Protein AF-0000000085064615 (afdb_homodimer)

Solvent-accessible surface area (backbone atoms only — not comparable to full-atom values): 41734 Å² total; per-residue (Å²): 128,85,76,77,60,61,74,69,57,73,70,45,72,74,48,82,74,53,71,66,50,61,54,47,53,50,54,52,38,50,49,36,49,73,71,43,42,44,77,34,35,56,44,44,49,30,36,36,33,28,20,39,57,90,29,53,45,62,41,48,20,50,44,27,45,77,39,57,36,35,77,70,40,28,28,41,52,93,57,35,42,34,34,35,26,41,66,54,93,59,34,46,29,40,35,43,31,23,37,63,53,87,77,65,81,52,49,68,30,24,59,15,40,63,16,70,55,17,40,78,44,32,50,35,34,60,43,35,40,27,27,29,19,75,48,46,68,60,51,52,53,53,39,43,63,35,65,51,50,39,52,25,72,69,51,36,54,72,67,69,45,46,71,74,45,51,39,36,51,60,35,95,41,39,56,31,29,48,28,37,30,60,52,62,87,88,52,81,91,75,75,64,44,67,49,78,45,77,49,65,66,49,49,52,30,29,51,53,18,46,51,50,23,54,75,69,51,42,68,82,34,41,36,50,48,33,32,39,33,28,34,21,49,33,64,31,43,64,58,38,52,52,50,48,40,69,75,42,29,40,28,71,37,31,27,39,59,28,73,79,40,35,26,31,42,33,37,29,34,45,71,87,46,91,50,32,45,42,28,50,25,45,30,44,33,19,13,72,57,54,67,73,50,33,61,78,68,72,49,56,38,41,55,43,54,47,25,65,29,41,34,39,30,64,47,32,44,25,30,27,28,46,67,56,66,47,98,89,31,48,30,52,58,43,52,50,51,54,41,40,75,71,67,50,56,60,52,94,60,74,30,59,34,72,89,77,18,35,35,35,38,46,37,46,61,36,93,45,45,61,39,20,46,27,43,36,26,48,30,95,79,48,82,73,92,67,47,71,69,34,46,42,50,49,50,52,49,63,42,59,32,62,68,56,41,50,50,49,51,48,47,62,67,56,130,86,76,76,60,60,73,71,57,73,71,46,72,72,48,83,74,53,73,66,51,61,55,46,52,50,55,51,37,51,49,36,50,73,71,42,41,44,76,34,34,56,44,42,48,30,35,36,32,28,21,38,59,90,30,51,44,63,40,49,20,49,45,25,45,78,40,56,36,37,76,70,39,29,28,41,52,94,57,36,40,34,36,36,25,39,66,56,94,58,34,46,30,42,35,43,30,24,37,64,53,86,77,66,82,50,50,68,31,26,58,14,41,62,16,71,55,18,40,76,45,31,51,36,34,61,42,33,40,28,28,29,20,75,48,45,69,60,50,52,52,52,39,43,63,35,65,51,49,40,51,25,71,68,53,36,55,73,68,68,46,47,71,72,47,52,38,36,51,61,35,94,40,39,55,33,28,47,29,37,29,59,53,62,88,88,54,80,91,77,75,63,44,67,49,77,44,78,48,66,66,49,49,53,29,30,51,54,19,44,52,50,23,53,74,70,51,42,67,80,35,43,36,50,48,34,32,39,34,30,34,22,49,32,64,31,43,64,58,39,52,53,51,48,42,70,75,42,29,39,32,72,37,32,28,37,57,29,73,80,39,35,25,32,43,32,38,31,34,46,71,87,46,90,50,30,45,41,28,48,23,45,31,43,32,19,13,71,58,54,68,73,50,34,62,79,68,71,50,56,37,41,53,44,54,48,24,66,30,41,33,38,29,64,49,34,43,26,30,28,28,46,68,56,66,47,95,89,32,50,32,52,59,42,53,52,52,56,41,40,74,73,67,50,57,58,52,93,60,73,29,59,33,72,90,78,17,36,36,34,37,46,36,47,61,37,93,45,44,62,40,21,48,27,43,36,26,50,31,95,80,50,83,74,91,65,48,72,69,32,45,44,49,48,49,52,50,61,44,60,32,61,67,56,41,49,50,48,52,46,47,59,67,57

Sequence (828 aa):
MDMQASVDFQRQGDKQNSAFFEEWLGRLLEDRDRQGLSENIGRIDSLMITVEPGHSAAYVGELCLMTPYDYLVTLETEQHSTHILRIDMNAPDVLVREVKDPNLHGIFRSLNEVYPIGARRPNSRYMGEIFQVKNLHEVVEAQKGREIRFFNQEQVRHLELPGNMAIVKPSPYTHNIVGYWERPDDHIRVYSLGLSFIREDMQVAFERAKELRERLGLDKLLLPIDHLATRVYSQNREAAILEYLTLSSYYYWGSYDIPDQNSSTNVTKSMHFTSELHSPAKVFTAANHPYFCNHLIGRPSPTEAFVRNFGPRLHHLAVAVRDGHTGGQANIDHVVNVLQNCGQKFLLEVAGSEREGLKQIFSSASEHSSLIVEYVQRFGGFQGFFTKDNVADLTAAAGADETLRSLDAAARASMDMQASVDFQRQGDKQNSAFFEEWLGRLLEDRDRQGLSENIGRIDSLMITVEPGHSAAYVGELCLMTPYDYLVTLETEQHSTHILRIDMNAPDVLVREVKDPNLHGIFRSLNEVYPIGARRPNSRYMGEIFQVKNLHEVVEAQKGREIRFFNQEQVRHLELPGNMAIVKPSPYTHNIVGYWERPDDHIRVYSLGLSFIREDMQVAFERAKELRERLGLDKLLLPIDHLATRVYSQNREAAILEYLTLSSYYYWGSYDIPDQNSSTNVTKSMHFTSELHSPAKVFTAANHPYFCNHLIGRPSPTEAFVRNFGPRLHHLAVAVRDGHTGGQANIDHVVNVLQNCGQKFLLEVAGSEREGLKQIFSSASEHSSLIVEYVQRFGGFQGFFTKDNVADLTAAAGADETLRSLDAAARAS

Nearest PDB structures (foldseek):
  2r5v-assembly2_B  TM=7.118E-01  e=3.222E-14  Amycolatopsis orientalis
  1sp8-assembly1_B  TM=6.274E-01  e=1.628E-12  Zea mays
  1sp9-assembly1_A  TM=5.935E-01  e=3.713E-11  Arabidopsis thaliana
  1sp9-assembly2_B  TM=5.729E-01  e=5.528E-11  Arabidopsis thaliana
  8e04-assembly1_A  TM=3.979E-01  e=2.953E-01  Homo sapiens

Organism: Acidithiobacillus ferrooxidans (strain ATCC 23270 / DSM 14882 / CIP 104768 / NCIMB 8455) (NCBI:txid243159)

Foldseek 3Di:
DPQPQQVPADADADDDDDPVLVVVQVVLSNVCVVLVVLVFWAFWAEWEWEWEAPQVLVVLLVCLQLALWFWDWWFDDDFWIWTWIDNDLQFHIYIYIYGHDRPDDDDQLVLFCVFAQSVVTSGFATAATEIEGADQVSLVVVVVVVVFAWDDQVVCVVVQFFNQKTKTQQDPWQRHIYIYHYDDSPDDDDGRGHDIDHDDSNVVSRVVSNVLCVVLVVNVWWAAWAAWEKFGEQVSQSVVVSVVVNNHSKHWHYKYDQLLQQKIKTWIDHSHDLGCRSHHIYMYMYGNDGPVCCVVSVHHHLSNLVCNRGNIHTAATEIETEADDDPPHTRVVSSVVSVVVVPWAWFDDWFDDVVRQKTKTWTQQDPTRRYIYMYMYGHDPDSDDDDSRRVNVRSVRSSPPPVSVVSSVVSVVD/DPQPQLVPADADADDDDDPVLVVVQVVLSNVCVVLVNLVFWAFWAEWEWEWEAPQVLVVLLVCLQLALWFWDWWFDDDFWIWTWIDNDLQFHIYIYIYGNDRPDDDDQLVLFCVFAQSVVTSGFATAATEIEGADQVSLVVVVVVVVFAWDDQVVCVVVQFFNQKTKTQQDPWQRHIYIYHYDDSPDDDDGRGHDIDHDDSNVVSRVVSNVLCVVLVVSVWWAAWAAWEKFGEQVSQSVVVSVVVNNHSKHWHYKYDQLLQQKIKTWIDRSHDLGCRSHHIYMYMYGNDGPVCCVVSVHHHLSNLVCNRGNIHTAATEIETEADDDPPHTRVVSSVVSVVVVPWAWQDDWFDDVVRQKTKTWTQQDPTRRYIYMYMYGHDPDSDDDDSRRVNVRSVSSSPPPVSVVSSVVSVVD

InterPro domains:
  IPR029068 Glyoxalase/Bleomycin resistance protein/Dihydroxybiphenyl dioxygenase [G3DSA:3.10.180.10] (224-378)
  IPR029068 Glyoxalase/Bleomycin resistance protein/Dihydroxybiphenyl dioxygenase [SSF54593] (70-392)

Radius of gyration: 27.74 Å; Cα contacts (8 Å, |Δi|>4): 1832; 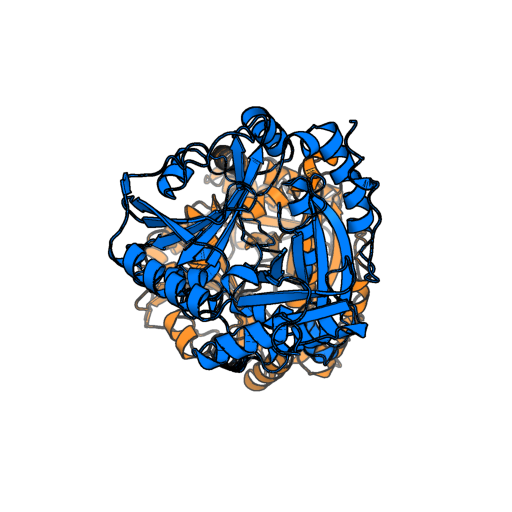chains: 2; bounding box: 51×96×65 Å

Structure (mmCIF, N/CA/C/O backbone):
data_AF-0000000085064615-model_v1
#
loop_
_entity.id
_entity.type
_entity.pdbx_description
1 polymer 'VOC domain-containing protein'
#
loop_
_atom_site.group_PDB
_atom_site.id
_atom_site.type_symbol
_atom_site.label_atom_id
_atom_site.label_alt_id
_atom_site.label_comp_id
_atom_site.label_asym_id
_atom_site.label_entity_id
_atom_site.label_seq_id
_atom_site.pdbx_PDB_ins_code
_atom_site.Cartn_x
_atom_site.Cartn_y
_atom_site.Cartn_z
_atom_site.occupancy
_atom_site.B_iso_or_equiv
_atom_site.auth_seq_id
_atom_site.auth_comp_id
_atom_site.auth_asym_id
_atom_site.auth_atom_id
_atom_site.pdbx_PDB_model_num
ATOM 1 N N . MET A 1 1 ? -12.359 -19.672 -34.531 1 44.44 1 MET A N 1
ATOM 2 C CA . MET A 1 1 ? -13.5 -19.75 -33.656 1 44.44 1 MET A CA 1
ATOM 3 C C . MET A 1 1 ? -13.609 -18.516 -32.781 1 44.44 1 MET A C 1
ATOM 5 O O . MET A 1 1 ? -12.602 -18.031 -32.25 1 44.44 1 MET A O 1
ATOM 9 N N . ASP A 1 2 ? -14.617 -17.719 -32.906 1 61.97 2 ASP A N 1
ATOM 10 C CA . ASP A 1 2 ? -14.82 -16.438 -32.25 1 61.97 2 ASP A CA 1
ATOM 11 C C . ASP A 1 2 ? -14.703 -16.562 -30.75 1 61.97 2 ASP A C 1
ATOM 13 O O . ASP A 1 2 ? -15.336 -17.438 -30.141 1 61.97 2 ASP A O 1
ATOM 17 N N . MET A 1 3 ? -13.656 -16.062 -30.109 1 76 3 MET A N 1
ATOM 18 C CA . MET A 1 3 ? -13.43 -16.125 -28.672 1 76 3 MET A CA 1
ATOM 19 C C . MET A 1 3 ? -14.656 -15.625 -27.906 1 76 3 MET A C 1
ATOM 21 O O . MET A 1 3 ? -15.289 -14.648 -28.312 1 76 3 MET A O 1
ATOM 25 N N . GLN A 1 4 ? -15.164 -16.5 -27.031 1 84.56 4 GLN A N 1
ATOM 26 C CA . GLN A 1 4 ? -16.25 -16.109 -26.125 1 84.56 4 GLN A CA 1
ATOM 27 C C . GLN A 1 4 ? -15.945 -14.766 -25.453 1 84.56 4 GLN A C 1
ATOM 29 O O . GLN A 1 4 ? -14.805 -14.5 -25.078 1 84.56 4 GLN A O 1
ATOM 34 N N . ALA A 1 5 ? -17.031 -14 -25.438 1 91 5 ALA A N 1
ATOM 35 C CA . ALA A 1 5 ? -16.875 -12.727 -24.75 1 91 5 ALA A CA 1
ATOM 36 C C . ALA A 1 5 ? -16.531 -12.945 -23.281 1 91 5 ALA A C 1
ATOM 38 O O . ALA A 1 5 ? -17.078 -13.836 -22.625 1 91 5 ALA A O 1
ATOM 39 N N . SER A 1 6 ? -15.617 -12.18 -22.781 1 92.56 6 SER A N 1
ATOM 40 C CA . SER A 1 6 ? -15.102 -12.32 -21.422 1 92.56 6 SER A CA 1
ATOM 41 C C . SER A 1 6 ? -16.219 -12.188 -20.391 1 92.56 6 SER A C 1
ATOM 43 O O . SER A 1 6 ? -16.172 -12.805 -19.328 1 92.56 6 SER A O 1
ATOM 45 N N . VAL A 1 7 ? -17.281 -11.398 -20.656 1 92.44 7 VAL A N 1
ATOM 46 C CA . VAL A 1 7 ? -18.344 -11.102 -19.703 1 92.44 7 VAL A CA 1
ATOM 47 C C . VAL A 1 7 ? -19.359 -12.25 -19.672 1 92.44 7 VAL A C 1
ATOM 49 O O . VAL A 1 7 ? -20.203 -12.328 -18.781 1 92.44 7 VAL A O 1
ATOM 52 N N . ASP A 1 8 ? -19.25 -13.156 -20.594 1 92.25 8 ASP A N 1
ATOM 53 C CA . ASP A 1 8 ? -20.281 -14.172 -20.781 1 92.25 8 ASP A CA 1
ATOM 54 C C . ASP A 1 8 ? -19.984 -15.422 -19.938 1 92.25 8 ASP A C 1
ATOM 56 O O . ASP A 1 8 ? -20.812 -16.328 -19.859 1 92.25 8 ASP A O 1
ATOM 60 N N . PHE A 1 9 ? -18.844 -15.5 -19.375 1 93.19 9 PHE A N 1
ATOM 61 C CA . PHE A 1 9 ? -18.531 -16.672 -18.578 1 93.19 9 PHE A CA 1
ATOM 62 C C . PHE A 1 9 ? -19.406 -16.719 -17.328 1 93.19 9 PHE A C 1
ATOM 64 O O . PHE A 1 9 ? -19.672 -15.688 -16.703 1 93.19 9 PHE A O 1
ATOM 71 N N . GLN A 1 10 ? -19.828 -17.906 -16.969 1 91.12 10 GLN A N 1
ATOM 72 C CA . GLN A 1 10 ? -20.688 -18.094 -15.805 1 91.12 10 GLN A CA 1
ATOM 73 C C . GLN A 1 10 ? -19.906 -17.875 -14.516 1 91.12 10 GLN A C 1
ATOM 75 O O . GLN A 1 10 ? -18.75 -18.312 -14.391 1 91.12 10 GLN A O 1
ATOM 80 N N . ARG A 1 11 ? -20.641 -17.266 -13.609 1 92.69 11 ARG A N 1
ATOM 81 C CA . ARG A 1 11 ? -20 -16.984 -12.328 1 92.69 11 ARG A CA 1
ATOM 82 C C . ARG A 1 11 ? -20.438 -17.984 -11.258 1 92.69 11 ARG A C 1
ATOM 84 O O . ARG A 1 11 ? -21.594 -18.422 -11.266 1 92.69 11 ARG A O 1
ATOM 91 N N . GLN A 1 12 ? -19.453 -18.25 -10.336 1 90.75 12 GLN A N 1
ATOM 92 C CA . GLN A 1 12 ? -19.703 -19.172 -9.234 1 90.75 12 GLN A CA 1
ATOM 93 C C . GLN A 1 12 ? -19.453 -18.5 -7.887 1 90.75 12 GLN A C 1
ATOM 95 O O . GLN A 1 12 ? -18.797 -17.469 -7.809 1 90.75 12 GLN A O 1
ATOM 100 N N . GLY A 1 13 ? -20.031 -19.156 -6.871 1 90.31 13 GLY A N 1
ATOM 101 C CA . GLY A 1 13 ? -19.75 -18.703 -5.52 1 90.31 13 GLY A CA 1
ATOM 102 C C . GLY A 1 13 ? -20.922 -17.984 -4.883 1 90.31 13 GLY A C 1
ATOM 103 O O . GLY A 1 13 ? -22.016 -17.938 -5.449 1 90.31 13 GLY A O 1
ATOM 104 N N . ASP A 1 14 ? -20.734 -17.516 -3.68 1 91.94 14 ASP A N 1
ATOM 105 C CA . ASP A 1 14 ? -21.828 -16.922 -2.906 1 91.94 14 ASP A CA 1
ATOM 106 C C . ASP A 1 14 ? -21.453 -15.539 -2.385 1 91.94 14 ASP A C 1
ATOM 108 O O . ASP A 1 14 ? -22.219 -14.906 -1.667 1 91.94 14 ASP A O 1
ATOM 112 N N . LYS A 1 15 ? -20.25 -15.117 -2.658 1 93.06 15 LYS A N 1
ATOM 113 C CA . LYS A 1 15 ? -19.844 -13.797 -2.191 1 93.06 15 LYS A CA 1
ATOM 114 C C . LYS A 1 15 ? -20.578 -12.695 -2.961 1 93.06 15 LYS A C 1
ATOM 116 O O . LYS A 1 15 ? -20.609 -12.711 -4.191 1 93.06 15 LYS A O 1
ATOM 121 N N . GLN A 1 16 ? -21.141 -11.773 -2.217 1 93.75 16 GLN A N 1
ATOM 122 C CA . GLN A 1 16 ? -21.719 -10.586 -2.838 1 93.75 16 GLN A CA 1
ATOM 123 C C . GLN A 1 16 ? -20.688 -9.484 -3 1 93.75 16 GLN A C 1
ATOM 125 O O . GLN A 1 16 ? -20.078 -9.039 -2.02 1 93.75 16 GLN A O 1
ATOM 130 N N . ASN A 1 17 ? -20.469 -9.055 -4.23 1 95.69 17 ASN A N 1
ATOM 131 C CA . ASN A 1 17 ? -19.531 -7.98 -4.523 1 95.69 17 ASN A CA 1
ATOM 132 C C . ASN A 1 17 ? -20.203 -6.613 -4.445 1 95.69 17 ASN A C 1
ATOM 134 O O . ASN A 1 17 ? -21.438 -6.523 -4.375 1 95.69 17 ASN A O 1
ATOM 138 N N . SER A 1 18 ? -19.469 -5.586 -4.348 1 95.25 18 SER A N 1
ATOM 139 C CA . SER A 1 18 ? -19.984 -4.227 -4.266 1 95.25 18 SER A CA 1
ATOM 140 C C . SER A 1 18 ? -20.609 -3.789 -5.586 1 95.25 18 SER A C 1
ATOM 142 O O . SER A 1 18 ? -20.391 -4.426 -6.621 1 95.25 18 SER A O 1
ATOM 144 N N . ALA A 1 19 ? -21.406 -2.686 -5.543 1 94.75 19 ALA A N 1
ATOM 145 C CA . ALA A 1 19 ? -21.969 -2.1 -6.758 1 94.75 19 ALA A CA 1
ATOM 146 C C . ALA A 1 19 ? -20.859 -1.632 -7.699 1 94.75 19 ALA A C 1
ATOM 148 O O . ALA A 1 19 ? -20.969 -1.76 -8.922 1 94.75 19 ALA A O 1
ATOM 149 N N . PHE A 1 20 ? -19.844 -1.097 -7.16 1 95 20 PHE A N 1
ATOM 150 C CA . PHE A 1 20 ? -18.672 -0.678 -7.934 1 95 20 PHE A CA 1
ATOM 151 C C . PHE A 1 20 ? -18.109 -1.844 -8.734 1 95 20 PHE A C 1
ATOM 153 O O . PHE A 1 20 ? -17.875 -1.719 -9.938 1 95 20 PHE A O 1
ATOM 160 N N . PHE A 1 21 ? -17.859 -2.984 -8.102 1 97.56 21 PHE A N 1
ATOM 161 C CA . PHE A 1 21 ? -17.266 -4.148 -8.742 1 97.56 21 PHE A CA 1
ATOM 162 C C . PHE A 1 21 ? -18.141 -4.645 -9.891 1 97.56 21 PHE A C 1
ATOM 164 O O . PHE A 1 21 ? -17.641 -4.922 -10.984 1 97.56 21 PHE A O 1
ATOM 171 N N . GLU A 1 22 ? -19.391 -4.727 -9.578 1 96.88 22 GLU A N 1
ATOM 172 C CA . GLU A 1 22 ? -20.328 -5.25 -10.57 1 96.88 22 GLU A CA 1
ATOM 173 C C . GLU A 1 22 ? -20.375 -4.348 -11.797 1 96.88 22 GLU A C 1
ATOM 175 O O . GLU A 1 22 ? -20.438 -4.832 -12.93 1 96.88 22 GLU A O 1
ATOM 180 N N . GLU A 1 23 ? -20.328 -3.104 -11.57 1 96.94 23 GLU A N 1
ATOM 181 C CA . GLU A 1 23 ? -20.359 -2.152 -12.672 1 96.94 23 GLU A CA 1
ATOM 182 C C . GLU A 1 23 ? -19.078 -2.217 -13.5 1 96.94 23 GLU A C 1
ATOM 184 O O . GLU A 1 23 ? -19.141 -2.33 -14.727 1 96.94 23 GLU A O 1
ATOM 189 N N . TRP A 1 24 ? -18.031 -2.217 -12.906 1 97.81 24 TRP A N 1
ATOM 190 C CA . TRP A 1 24 ? -16.766 -2.033 -13.602 1 97.81 24 TRP A CA 1
ATOM 191 C C . TRP A 1 24 ? -16.25 -3.357 -14.156 1 97.81 24 TRP A C 1
ATOM 193 O O . TRP A 1 24 ? -15.469 -3.381 -15.109 1 97.81 24 TRP A O 1
ATOM 203 N N . LEU A 1 25 ? -16.641 -4.492 -13.547 1 98.06 25 LEU A N 1
ATOM 204 C CA . LEU A 1 25 ? -16.297 -5.789 -14.109 1 98.06 25 LEU A CA 1
ATOM 205 C C . LEU A 1 25 ? -16.703 -5.883 -15.57 1 98.06 25 LEU A C 1
ATOM 207 O O . LEU A 1 25 ? -15.883 -6.156 -16.438 1 98.06 25 LEU A O 1
ATOM 211 N N . GLY A 1 26 ? -17.984 -5.582 -15.852 1 97.62 26 GLY A N 1
ATOM 212 C CA . GLY A 1 26 ? -18.484 -5.641 -17.219 1 97.62 26 GLY A CA 1
ATOM 213 C C . GLY A 1 26 ? -17.828 -4.629 -18.141 1 97.62 26 GLY A C 1
ATOM 214 O O . GLY A 1 26 ? -17.391 -4.977 -19.234 1 97.62 26 GLY A O 1
ATOM 215 N N . ARG A 1 27 ? -17.641 -3.385 -17.688 1 98 27 ARG A N 1
ATOM 216 C CA . ARG A 1 27 ? -17.078 -2.307 -18.5 1 98 27 ARG A CA 1
ATOM 217 C C . ARG A 1 27 ? -15.641 -2.609 -18.891 1 98 27 ARG A C 1
ATOM 219 O O . ARG A 1 27 ? -15.258 -2.426 -20.047 1 98 27 ARG A O 1
ATOM 226 N N . LEU A 1 28 ? -14.898 -3.066 -17.969 1 98.19 28 LEU A N 1
ATOM 227 C CA . LEU A 1 28 ? -13.477 -3.305 -18.203 1 98.19 28 LEU A CA 1
ATOM 228 C C . LEU A 1 28 ? -13.273 -4.52 -19.109 1 98.19 28 LEU A C 1
ATOM 230 O O . LEU A 1 28 ? -12.414 -4.504 -19.984 1 98.19 28 LEU A O 1
ATOM 234 N N . LEU A 1 29 ? -14.047 -5.586 -18.875 1 98.12 29 LEU A N 1
ATOM 235 C CA . LEU A 1 29 ? -13.914 -6.785 -19.688 1 98.12 29 LEU A CA 1
ATOM 236 C C . LEU A 1 29 ? -14.352 -6.52 -21.125 1 98.12 29 LEU A C 1
ATOM 238 O O . LEU A 1 29 ? -13.711 -6.984 -22.062 1 98.12 29 LEU A O 1
ATOM 242 N N . GLU A 1 30 ? -15.438 -5.777 -21.312 1 97.88 30 GLU A N 1
ATOM 243 C CA . GLU A 1 30 ? -15.898 -5.426 -22.656 1 97.88 30 GLU A CA 1
ATOM 244 C C . GLU A 1 30 ? -14.859 -4.586 -23.391 1 97.88 30 GLU A C 1
ATOM 246 O O . GLU A 1 30 ? -14.586 -4.812 -24.562 1 97.88 30 GLU A O 1
ATOM 251 N N . ASP A 1 31 ? -14.391 -3.631 -22.688 1 98.19 31 ASP A N 1
ATOM 252 C CA . ASP A 1 31 ? -13.359 -2.785 -23.266 1 98.19 31 ASP A CA 1
ATOM 253 C C . ASP A 1 31 ? -12.117 -3.604 -23.641 1 98.19 31 ASP A C 1
ATOM 255 O O . ASP A 1 31 ? -11.523 -3.387 -24.703 1 98.19 31 ASP A O 1
ATOM 259 N N . ARG A 1 32 ? -11.68 -4.48 -22.781 1 98.31 32 ARG A N 1
ATOM 260 C CA . ARG A 1 32 ? -10.531 -5.352 -23.031 1 98.31 32 ARG A CA 1
ATOM 261 C C . ARG A 1 32 ? -10.734 -6.176 -24.297 1 98.31 32 ARG A C 1
ATOM 263 O O . ARG A 1 32 ? -9.828 -6.285 -25.125 1 98.31 32 ARG A O 1
ATOM 270 N N . ASP A 1 33 ? -11.891 -6.75 -24.422 1 98 33 ASP A N 1
ATOM 271 C CA . ASP A 1 33 ? -12.219 -7.52 -25.625 1 98 33 ASP A CA 1
ATOM 272 C C . ASP A 1 33 ? -12.18 -6.641 -26.875 1 98 33 ASP A C 1
ATOM 274 O O . ASP A 1 33 ? -11.609 -7.023 -27.891 1 98 33 ASP A O 1
ATOM 278 N N . ARG A 1 34 ? -12.789 -5.496 -26.75 1 97.38 34 ARG A N 1
ATOM 279 C CA . ARG A 1 34 ? -12.867 -4.574 -27.875 1 97.38 34 ARG A CA 1
ATOM 280 C C . ARG A 1 34 ? -11.477 -4.141 -28.328 1 97.38 34 ARG A C 1
ATOM 282 O O . ARG A 1 34 ? -11.242 -3.979 -29.531 1 97.38 34 ARG A O 1
ATOM 289 N N . GLN A 1 35 ? -10.586 -3.99 -27.453 1 97.38 35 GLN A N 1
ATOM 290 C CA . GLN A 1 35 ? -9.234 -3.539 -27.75 1 97.38 35 GLN A CA 1
ATOM 291 C C . GLN A 1 35 ? -8.367 -4.691 -28.25 1 97.38 35 GLN A C 1
ATOM 293 O O . GLN A 1 35 ? -7.188 -4.504 -28.562 1 97.38 35 GLN A O 1
ATOM 298 N N . GLY A 1 36 ? -8.883 -5.871 -28.25 1 97.62 36 GLY A N 1
ATOM 299 C CA . GLY A 1 36 ? -8.172 -7.027 -28.766 1 97.62 36 GLY A CA 1
ATOM 300 C C . GLY A 1 36 ? -7.203 -7.629 -27.766 1 97.62 36 GLY A C 1
ATOM 301 O O . GLY A 1 36 ? -6.418 -8.516 -28.109 1 97.62 36 GLY A O 1
ATOM 302 N N . LEU A 1 37 ? -7.227 -7.16 -26.578 1 98.38 37 LEU A N 1
ATOM 303 C CA . LEU A 1 37 ? -6.281 -7.609 -25.562 1 98.38 37 LEU A CA 1
ATOM 304 C C . LEU A 1 37 ? -6.578 -9.047 -25.141 1 98.38 37 LEU A C 1
ATOM 306 O O . LEU A 1 37 ? -5.66 -9.844 -24.938 1 98.38 37 LEU A O 1
ATOM 310 N N . SER A 1 38 ? -7.848 -9.422 -25.031 1 98.19 38 SER A N 1
ATOM 311 C CA . SER A 1 38 ? -8.219 -10.781 -24.641 1 98.19 38 SER A CA 1
ATOM 312 C C . SER A 1 38 ? -7.668 -11.812 -25.609 1 98.19 38 SER A C 1
ATOM 314 O O . SER A 1 38 ? -7.242 -12.898 -25.203 1 98.19 38 SER A O 1
ATOM 316 N N . GLU A 1 39 ? -7.625 -11.484 -26.828 1 97.25 39 GLU A N 1
ATOM 317 C CA . GLU A 1 39 ? -7.125 -12.398 -27.844 1 97.25 39 GLU A CA 1
ATOM 318 C C . GLU A 1 39 ? -5.602 -12.367 -27.906 1 97.25 39 GLU A C 1
ATOM 320 O O . GLU A 1 39 ? -4.969 -13.391 -28.188 1 97.25 39 GLU A O 1
ATOM 325 N N . ASN A 1 40 ? -5.07 -11.242 -27.703 1 98.12 40 ASN A N 1
ATOM 326 C CA . ASN A 1 40 ? -3.633 -11.047 -27.875 1 98.12 40 ASN A CA 1
ATOM 327 C C . ASN A 1 40 ? -2.844 -11.641 -26.719 1 98.12 40 ASN A C 1
ATOM 329 O O . ASN A 1 40 ? -1.745 -12.164 -26.906 1 98.12 40 ASN A O 1
ATOM 333 N N . ILE A 1 41 ? -3.367 -11.539 -25.516 1 98.38 41 ILE A N 1
ATOM 334 C CA . ILE A 1 41 ? -2.68 -12.031 -24.328 1 98.38 41 ILE A CA 1
ATOM 335 C C . ILE A 1 41 ? -3.029 -13.5 -24.094 1 98.38 41 ILE A C 1
ATOM 337 O O . ILE A 1 41 ? -4.203 -13.859 -23.984 1 98.38 41 ILE A O 1
ATOM 341 N N . GLY A 1 42 ? -2.051 -14.297 -24.031 1 97.19 42 GLY A N 1
ATOM 342 C CA . GLY A 1 42 ? -2.26 -15.734 -23.938 1 97.19 42 GLY A CA 1
ATOM 343 C C . GLY A 1 42 ? -1.991 -16.266 -22.531 1 97.19 42 GLY A C 1
ATOM 344 O O . GLY A 1 42 ? -2.518 -15.75 -21.547 1 97.19 42 GLY A O 1
ATOM 345 N N . ARG A 1 43 ? -1.249 -17.297 -22.469 1 97.31 43 ARG A N 1
ATOM 346 C CA . ARG A 1 43 ? -1.003 -18.016 -21.219 1 97.31 43 ARG A CA 1
ATOM 347 C C . ARG A 1 43 ? 0.128 -17.375 -20.422 1 97.31 43 ARG A C 1
ATOM 349 O O . ARG A 1 43 ? 0.876 -16.547 -20.969 1 97.31 43 ARG A O 1
ATOM 356 N N . ILE A 1 44 ? 0.22 -17.766 -19.156 1 98.56 44 ILE A N 1
ATOM 357 C CA . ILE A 1 44 ? 1.41 -17.484 -18.359 1 98.56 44 ILE A CA 1
ATOM 358 C C . ILE A 1 44 ? 2.564 -18.359 -18.828 1 98.56 44 ILE A C 1
ATOM 360 O O . ILE A 1 44 ? 2.465 -19.594 -18.797 1 98.56 44 ILE A O 1
ATOM 364 N N . ASP A 1 45 ? 3.635 -17.734 -19.172 1 98.12 45 ASP A N 1
ATOM 365 C CA . ASP A 1 45 ? 4.793 -18.5 -19.641 1 98.12 45 ASP A CA 1
ATOM 366 C C . ASP A 1 45 ? 5.809 -18.688 -18.516 1 98.12 45 ASP A C 1
ATOM 368 O O . ASP A 1 45 ? 6.594 -19.625 -18.531 1 98.12 45 ASP A O 1
ATOM 372 N N . SER A 1 46 ? 5.805 -17.781 -17.594 1 98.06 46 SER A N 1
ATOM 373 C CA . SER A 1 46 ? 6.805 -17.922 -16.547 1 98.06 46 SER A CA 1
ATOM 374 C C . SER A 1 46 ? 6.371 -17.219 -15.266 1 98.06 46 SER A C 1
ATOM 376 O O . SER A 1 46 ? 5.598 -16.266 -15.312 1 98.06 46 SER A O 1
ATOM 378 N N . LEU A 1 47 ? 6.785 -17.75 -14.188 1 98.69 47 LEU A N 1
ATOM 379 C CA . LEU A 1 47 ? 6.68 -17.203 -12.844 1 98.69 47 LEU A CA 1
ATOM 380 C C . LEU A 1 47 ? 8.055 -16.812 -12.305 1 98.69 47 LEU A C 1
ATOM 382 O O . LEU A 1 47 ? 9.039 -17.516 -12.539 1 98.69 47 LEU A O 1
ATOM 386 N N . MET A 1 48 ? 8.109 -15.711 -11.594 1 98.5 48 MET A N 1
ATOM 387 C CA . MET A 1 48 ? 9.398 -15.242 -11.102 1 98.5 48 MET A CA 1
ATOM 388 C C . MET A 1 48 ? 9.391 -15.141 -9.578 1 98.5 48 MET A C 1
ATOM 390 O O . MET A 1 48 ? 8.477 -14.562 -8.992 1 98.5 48 MET A O 1
ATOM 394 N N . ILE A 1 49 ? 10.422 -15.711 -8.984 1 98.44 49 ILE A N 1
ATOM 395 C CA . ILE A 1 49 ? 10.617 -15.695 -7.543 1 98.44 49 ILE A CA 1
ATOM 396 C C . ILE A 1 49 ? 12.031 -15.219 -7.219 1 98.44 49 ILE A C 1
ATOM 398 O O . ILE A 1 49 ? 13 -15.672 -7.84 1 98.44 49 ILE A O 1
ATOM 402 N N . THR A 1 50 ? 12.156 -14.352 -6.289 1 97.88 50 THR A N 1
ATOM 403 C CA . THR A 1 50 ? 13.484 -13.938 -5.828 1 97.88 50 THR A CA 1
ATOM 404 C C . THR A 1 50 ? 13.773 -14.508 -4.445 1 97.88 50 THR A C 1
ATOM 406 O O . THR A 1 50 ? 12.867 -14.688 -3.633 1 97.88 50 THR A O 1
ATOM 409 N N . VAL A 1 51 ? 15.039 -14.789 -4.172 1 97.94 51 VAL A N 1
ATOM 410 C CA . VAL A 1 51 ? 15.453 -15.328 -2.881 1 97.94 51 VAL A CA 1
ATOM 411 C C . VAL A 1 51 ? 16.719 -14.609 -2.404 1 97.94 51 VAL A C 1
ATOM 413 O O . VAL A 1 51 ? 17.375 -13.914 -3.182 1 97.94 51 VAL A O 1
ATOM 416 N N . GLU A 1 52 ? 17.031 -14.789 -1.112 1 97.19 52 GLU A N 1
ATOM 417 C CA . GLU A 1 52 ? 18.203 -14.211 -0.469 1 97.19 52 GLU A CA 1
ATOM 418 C C . GLU A 1 52 ? 19.484 -14.852 -0.981 1 97.19 52 GLU A C 1
ATOM 420 O O . GLU A 1 52 ? 19.469 -15.969 -1.491 1 97.19 52 GLU A O 1
ATOM 425 N N . PRO A 1 53 ? 20.609 -14.125 -0.812 1 97.31 53 PRO A N 1
ATOM 426 C CA . PRO A 1 53 ? 21.906 -14.734 -1.159 1 97.31 53 PRO A CA 1
ATOM 427 C C . PRO A 1 53 ? 22.125 -16.078 -0.468 1 97.31 53 PRO A C 1
ATOM 429 O O . PRO A 1 53 ? 21.859 -16.203 0.73 1 97.31 53 PRO A O 1
ATOM 432 N N . GLY A 1 54 ? 22.516 -17.047 -1.296 1 97 54 GLY A N 1
ATOM 433 C CA . GLY A 1 54 ? 22.906 -18.328 -0.738 1 97 54 GLY A CA 1
ATOM 434 C C . GLY A 1 54 ? 21.734 -19.281 -0.561 1 97 54 GLY A C 1
ATOM 435 O O . GLY A 1 54 ? 21.891 -20.391 -0.051 1 97 54 GLY A O 1
ATOM 436 N N . HIS A 1 55 ? 20.578 -18.953 -1.045 1 97.31 55 HIS A N 1
ATOM 437 C CA . HIS A 1 55 ? 19.391 -19.75 -0.759 1 97.31 55 HIS A CA 1
ATOM 438 C C . HIS A 1 55 ? 18.906 -20.484 -2.008 1 97.31 55 HIS A C 1
ATOM 440 O O . HIS A 1 55 ? 18.016 -21.328 -1.929 1 97.31 55 HIS A O 1
ATOM 446 N N . SER A 1 56 ? 19.469 -20.281 -3.127 1 97.5 56 SER A N 1
ATOM 447 C CA . SER A 1 56 ? 18.906 -20.766 -4.383 1 97.5 56 SER A CA 1
ATOM 448 C C . SER A 1 56 ? 19.078 -22.281 -4.516 1 97.5 56 SER A C 1
ATOM 450 O O . SER A 1 56 ? 18.141 -22.969 -4.922 1 97.5 56 SER A O 1
ATOM 452 N N . ALA A 1 57 ? 20.25 -22.781 -4.199 1 97.88 57 ALA A N 1
ATOM 453 C CA . ALA A 1 57 ? 20.469 -24.219 -4.383 1 97.88 57 ALA A CA 1
ATOM 454 C C . ALA A 1 57 ? 19.5 -25.047 -3.551 1 97.88 57 ALA A C 1
ATOM 456 O O . ALA A 1 57 ? 18.891 -26 -4.051 1 97.88 57 ALA A O 1
ATOM 457 N N . ALA A 1 58 ? 19.391 -24.656 -2.314 1 97.31 58 ALA A N 1
ATOM 458 C CA . ALA A 1 58 ? 18.469 -25.359 -1.428 1 97.31 58 ALA A CA 1
ATOM 459 C C . ALA A 1 58 ? 17.031 -25.203 -1.921 1 97.31 58 ALA A C 1
ATOM 461 O O . ALA A 1 58 ? 16.25 -26.172 -1.886 1 97.31 58 ALA A O 1
ATOM 462 N N . TYR A 1 59 ? 16.672 -24.078 -2.34 1 98 59 TYR A N 1
ATOM 463 C CA . TYR A 1 59 ? 15.297 -23.828 -2.779 1 98 59 TYR A CA 1
ATOM 464 C C . TYR A 1 59 ? 15 -24.562 -4.078 1 98 59 TYR A C 1
ATOM 466 O O . TYR A 1 59 ? 13.914 -25.125 -4.25 1 98 59 TYR A O 1
ATOM 474 N N . VAL A 1 60 ? 15.922 -24.531 -5 1 98.31 60 VAL A N 1
ATOM 475 C CA . VAL A 1 60 ? 15.766 -25.281 -6.238 1 98.31 60 VAL A CA 1
ATOM 476 C C . VAL A 1 60 ? 15.57 -26.766 -5.922 1 98.31 60 VAL A C 1
ATOM 478 O O . VAL A 1 60 ? 14.688 -27.422 -6.484 1 98.31 60 VAL A O 1
ATOM 481 N N . GLY A 1 61 ? 16.422 -27.281 -5.047 1 97.69 61 GLY A N 1
ATOM 482 C CA . GLY A 1 61 ? 16.234 -28.656 -4.613 1 97.69 61 GLY A CA 1
ATOM 483 C C . GLY A 1 61 ? 14.852 -28.922 -4.047 1 97.69 61 GLY A C 1
ATOM 484 O O . GLY A 1 61 ? 14.227 -29.938 -4.367 1 97.69 61 GLY A O 1
ATOM 485 N N . GLU A 1 62 ? 14.422 -28 -3.199 1 96.75 62 GLU A N 1
ATOM 486 C CA . GLU A 1 62 ? 13.094 -28.094 -2.596 1 96.75 62 GLU A CA 1
ATOM 487 C C . GLU A 1 62 ? 12 -28.125 -3.66 1 96.75 62 GLU A C 1
ATOM 489 O O . GLU A 1 62 ? 11.109 -28.969 -3.627 1 96.75 62 GLU A O 1
ATOM 494 N N . LEU A 1 63 ? 12.062 -27.203 -4.621 1 97.88 63 LEU A N 1
ATOM 495 C CA . LEU A 1 63 ? 11.062 -27.125 -5.68 1 97.88 63 LEU A CA 1
ATOM 496 C C . LEU A 1 63 ? 11.094 -28.375 -6.551 1 97.88 63 LEU A C 1
ATOM 498 O O . LEU A 1 63 ? 10.047 -28.922 -6.91 1 97.88 63 LEU A O 1
ATOM 502 N N . CYS A 1 64 ? 12.258 -28.844 -6.859 1 98 64 CYS A N 1
ATOM 503 C CA . CYS A 1 64 ? 12.391 -30 -7.73 1 98 64 CYS A CA 1
ATOM 504 C C . CYS A 1 64 ? 11.859 -31.266 -7.051 1 98 64 CYS A C 1
ATOM 506 O O . CYS A 1 64 ? 11.422 -32.188 -7.719 1 98 64 CYS A O 1
ATOM 508 N N . LEU A 1 65 ? 11.93 -31.297 -5.762 1 97 65 LEU A N 1
ATOM 509 C CA . LEU A 1 65 ? 11.383 -32.438 -5.023 1 97 65 LEU A CA 1
ATOM 510 C C . LEU A 1 65 ? 9.875 -32.312 -4.867 1 97 65 LEU A C 1
ATOM 512 O O . LEU A 1 65 ? 9.148 -33.281 -5.066 1 97 65 LEU A O 1
ATOM 516 N N . MET A 1 66 ? 9.43 -31.109 -4.535 1 97.06 66 MET A N 1
ATOM 517 C CA . MET A 1 66 ? 8.062 -30.906 -4.078 1 97.06 66 MET A CA 1
ATOM 518 C C . MET A 1 66 ? 7.137 -30.609 -5.254 1 97.06 66 MET A C 1
ATOM 520 O O . MET A 1 66 ? 5.918 -30.531 -5.086 1 97.06 66 MET A O 1
ATOM 524 N N . THR A 1 67 ? 7.625 -30.297 -6.402 1 98 67 THR A N 1
ATOM 525 C CA . THR A 1 67 ? 6.879 -29.984 -7.617 1 98 67 THR A CA 1
ATOM 526 C C . THR A 1 67 ? 7.414 -30.781 -8.805 1 98 67 THR A C 1
ATOM 528 O O . THR A 1 67 ? 8.445 -31.453 -8.688 1 98 67 THR A O 1
ATOM 531 N N . PRO A 1 68 ? 6.738 -30.719 -9.977 1 98.25 68 PRO A N 1
ATOM 532 C CA . PRO A 1 68 ? 7.227 -31.484 -11.125 1 98.25 68 PRO A CA 1
ATOM 533 C C . PRO A 1 68 ? 8.312 -30.75 -11.906 1 98.25 68 PRO A C 1
ATOM 535 O O . PRO A 1 68 ? 8.664 -31.156 -13.016 1 98.25 68 PRO A O 1
ATOM 538 N N . TYR A 1 69 ? 8.836 -29.719 -11.398 1 98.56 69 TYR A N 1
ATOM 539 C CA . TYR A 1 69 ? 9.781 -28.875 -12.133 1 98.56 69 TYR A CA 1
ATOM 540 C C . TYR A 1 69 ? 11.18 -29.484 -12.102 1 98.56 69 TYR A C 1
ATOM 542 O O . TYR A 1 69 ? 11.602 -30.047 -11.086 1 98.56 69 TYR A O 1
ATOM 550 N N . ASP A 1 70 ? 11.906 -29.297 -13.188 1 98.62 70 ASP A N 1
ATOM 551 C CA . ASP A 1 70 ? 13.305 -29.672 -13.328 1 98.62 70 ASP A CA 1
ATOM 552 C C . ASP A 1 70 ? 14.188 -28.453 -13.602 1 98.62 70 ASP A C 1
ATOM 554 O O . ASP A 1 70 ? 13.773 -27.531 -14.312 1 98.62 70 ASP A O 1
ATOM 558 N N . TYR A 1 71 ? 15.359 -28.531 -13 1 98.75 71 TYR A N 1
ATOM 559 C CA . TYR A 1 71 ? 16.344 -27.484 -13.297 1 98.75 71 TYR A CA 1
ATOM 560 C C . TYR A 1 71 ? 16.828 -27.594 -14.742 1 98.75 71 TYR A C 1
ATOM 562 O O . TYR A 1 71 ? 17.141 -28.688 -15.219 1 98.75 71 TYR A O 1
ATOM 570 N N . LEU A 1 72 ? 16.844 -26.469 -15.414 1 98.44 72 LEU A N 1
ATOM 571 C CA . LEU A 1 72 ? 17.25 -26.438 -16.812 1 98.44 72 LEU A CA 1
ATOM 572 C C . LEU A 1 72 ? 18.625 -25.781 -16.984 1 98.44 72 LEU A C 1
ATOM 574 O O . LEU A 1 72 ? 19.562 -26.422 -17.469 1 98.44 72 LEU A O 1
ATOM 578 N N . VAL A 1 73 ? 18.703 -24.531 -16.594 1 98.38 73 VAL A N 1
ATOM 579 C CA . VAL A 1 73 ? 19.922 -23.75 -16.781 1 98.38 73 VAL A CA 1
ATOM 580 C C . VAL A 1 73 ? 19.922 -22.547 -15.836 1 98.38 73 VAL A C 1
ATOM 582 O O . VAL A 1 73 ? 18.891 -22.219 -15.234 1 98.38 73 VAL A O 1
ATOM 585 N N . THR A 1 74 ? 21.078 -21.953 -15.68 1 98.75 74 THR A N 1
ATOM 586 C CA . THR A 1 74 ? 21.234 -20.703 -14.945 1 98.75 74 THR A CA 1
ATOM 587 C C . THR A 1 74 ? 21.656 -19.578 -15.891 1 98.75 74 THR A C 1
ATOM 589 O O . THR A 1 74 ? 22.5 -19.766 -16.766 1 98.75 74 THR A O 1
ATOM 592 N N . LEU A 1 75 ? 21 -18.484 -15.766 1 98.69 75 LEU A N 1
ATOM 593 C CA . LEU A 1 75 ? 21.391 -17.25 -16.438 1 98.69 75 LEU A CA 1
ATOM 594 C C . LEU A 1 75 ? 22.109 -16.312 -15.469 1 98.69 75 LEU A C 1
ATOM 596 O O . LEU A 1 75 ? 21.484 -15.766 -14.555 1 98.69 75 LEU A O 1
ATOM 600 N N . GLU A 1 76 ? 23.359 -16.062 -15.742 1 98.38 76 GLU A N 1
ATOM 601 C CA . GLU A 1 76 ? 24.219 -15.32 -14.82 1 98.38 76 GLU A CA 1
ATOM 602 C C . GLU A 1 76 ? 24.375 -13.867 -15.273 1 98.38 76 GLU A C 1
ATOM 604 O O . GLU A 1 76 ? 24.734 -13.602 -16.422 1 98.38 76 GLU A O 1
ATOM 609 N N . THR A 1 77 ? 24.062 -12.969 -14.383 1 98 77 THR A N 1
ATOM 610 C CA . THR A 1 77 ? 24.297 -11.547 -14.594 1 98 77 THR A CA 1
ATOM 611 C C . THR A 1 77 ? 25.109 -10.961 -13.445 1 98 77 THR A C 1
ATOM 613 O O . THR A 1 77 ? 25.672 -11.703 -12.633 1 98 77 THR A O 1
ATOM 616 N N . GLU A 1 78 ? 25.25 -9.656 -13.406 1 97.44 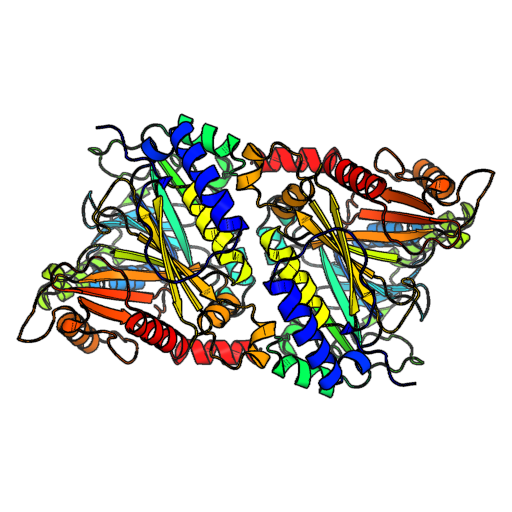78 GLU A N 1
ATOM 617 C CA . GLU A 1 78 ? 26.125 -9.008 -12.438 1 97.44 78 GLU A CA 1
ATOM 618 C C . GLU A 1 78 ? 25.562 -9.094 -11.031 1 97.44 78 GLU A C 1
ATOM 620 O O . GLU A 1 78 ? 26.281 -9.422 -10.078 1 97.44 78 GLU A O 1
ATOM 625 N N . GLN A 1 79 ? 24.281 -8.93 -10.945 1 97.69 79 GLN A N 1
ATOM 626 C CA . GLN A 1 79 ? 23.703 -8.766 -9.617 1 97.69 79 GLN A CA 1
ATOM 627 C C . GLN A 1 79 ? 22.828 -9.961 -9.25 1 97.69 79 GLN A C 1
ATOM 629 O O . GLN A 1 79 ? 22.438 -10.117 -8.086 1 97.69 79 GLN A O 1
ATOM 634 N N . HIS A 1 80 ? 22.562 -10.844 -10.242 1 98.19 80 HIS A N 1
ATOM 635 C CA . HIS A 1 80 ? 21.641 -11.938 -9.977 1 98.19 80 HIS A CA 1
ATOM 636 C C . HIS A 1 80 ? 22.109 -13.234 -10.641 1 98.19 80 HIS A C 1
ATOM 638 O O . HIS A 1 80 ? 22.859 -13.195 -11.617 1 98.19 80 HIS A O 1
ATOM 644 N N . SER A 1 81 ? 21.734 -14.32 -10.047 1 98.69 81 SER A N 1
ATOM 645 C CA . SER A 1 81 ? 21.672 -15.625 -10.695 1 98.69 81 SER A CA 1
ATOM 646 C C . SER A 1 81 ? 20.234 -16.078 -10.875 1 98.69 81 SER A C 1
ATOM 648 O O . SER A 1 81 ? 19.5 -16.25 -9.898 1 98.69 81 SER A O 1
ATOM 650 N N . THR A 1 82 ? 19.859 -16.281 -12.109 1 98.81 82 THR A N 1
ATOM 651 C CA . THR A 1 82 ? 18.484 -16.688 -12.398 1 98.81 82 THR A CA 1
ATOM 652 C C . THR A 1 82 ? 18.453 -18.156 -12.844 1 98.81 82 THR A C 1
ATOM 654 O O . THR A 1 82 ? 18.969 -18.5 -13.914 1 98.81 82 THR A O 1
ATOM 657 N N . HIS A 1 83 ? 17.812 -18.984 -12.07 1 98.88 83 HIS A N 1
ATOM 658 C CA . HIS A 1 83 ? 17.719 -20.422 -12.344 1 98.88 83 HIS A CA 1
ATOM 659 C C . HIS A 1 83 ? 16.375 -20.781 -12.969 1 98.88 83 HIS A C 1
ATOM 661 O O . HIS A 1 83 ? 15.32 -20.531 -12.375 1 98.88 83 HIS A O 1
ATOM 667 N N . ILE A 1 84 ? 16.453 -21.375 -14.125 1 98.81 84 ILE A N 1
ATOM 668 C CA . ILE A 1 84 ? 15.25 -21.703 -14.875 1 98.81 84 ILE A CA 1
ATOM 669 C C . ILE A 1 84 ? 14.82 -23.141 -14.562 1 98.81 84 ILE A C 1
ATOM 671 O O . ILE A 1 84 ? 15.602 -24.078 -14.719 1 98.81 84 ILE A O 1
ATOM 675 N N . LEU A 1 85 ? 13.641 -23.266 -14.094 1 98.88 85 LEU A N 1
ATOM 676 C CA . LEU A 1 85 ? 13.016 -24.578 -13.891 1 98.88 85 LEU A CA 1
ATOM 677 C C . LEU A 1 85 ? 11.875 -24.781 -14.875 1 98.88 85 LEU A C 1
ATOM 679 O O . LEU A 1 85 ? 11.07 -23.875 -15.109 1 98.88 85 LEU A O 1
ATOM 683 N N . ARG A 1 86 ? 11.82 -26.031 -15.422 1 98.69 86 ARG A N 1
ATOM 684 C CA . ARG A 1 86 ? 10.844 -26.297 -16.484 1 98.69 86 ARG A CA 1
ATOM 685 C C . ARG A 1 86 ? 10.297 -27.719 -16.375 1 98.69 86 ARG A C 1
ATOM 687 O O . ARG A 1 86 ? 11.031 -28.656 -16.078 1 98.69 86 ARG A O 1
ATOM 694 N N . ILE A 1 87 ? 8.992 -27.797 -16.562 1 98.06 87 ILE A N 1
ATOM 695 C CA . ILE A 1 87 ? 8.352 -29.094 -16.75 1 98.06 87 ILE A CA 1
ATOM 696 C C . ILE A 1 87 ? 8.359 -29.484 -18.219 1 98.06 87 ILE A C 1
ATOM 698 O O . ILE A 1 87 ? 8.953 -30.484 -18.609 1 98.06 87 ILE A O 1
ATOM 702 N N . ASP A 1 88 ? 7.77 -28.719 -19.016 1 96.69 88 ASP A N 1
ATOM 703 C CA . ASP A 1 88 ? 7.645 -28.828 -20.469 1 96.69 88 ASP A CA 1
ATOM 704 C C . ASP A 1 88 ? 7.227 -27.484 -21.078 1 96.69 88 ASP A C 1
ATOM 706 O O . ASP A 1 88 ? 7.379 -26.438 -20.453 1 96.69 88 ASP A O 1
ATOM 710 N N . MET A 1 89 ? 6.734 -27.531 -22.297 1 95.56 89 MET A N 1
ATOM 711 C CA . MET A 1 89 ? 6.406 -26.281 -22.969 1 95.56 89 MET A CA 1
ATOM 712 C C . MET A 1 89 ? 4.945 -25.906 -22.75 1 95.56 89 MET A C 1
ATOM 714 O O . MET A 1 89 ? 4.492 -24.844 -23.203 1 95.56 89 MET A O 1
ATOM 718 N N . ASN A 1 90 ? 4.223 -26.688 -21.953 1 95.62 90 ASN A N 1
ATOM 719 C CA . ASN A 1 90 ? 2.797 -26.438 -21.75 1 95.62 90 ASN A CA 1
ATOM 720 C C . ASN A 1 90 ? 2.516 -25.812 -20.406 1 95.62 90 ASN A C 1
ATOM 722 O O . ASN A 1 90 ? 1.448 -25.219 -20.188 1 95.62 90 ASN A O 1
ATOM 726 N N . ALA A 1 91 ? 3.408 -26 -19.453 1 97.25 91 ALA A N 1
ATOM 727 C CA . ALA A 1 91 ? 3.311 -25.391 -18.125 1 97.25 91 ALA A CA 1
ATOM 728 C C . ALA A 1 91 ? 4.262 -24.203 -18 1 97.25 91 ALA A C 1
ATOM 730 O O . ALA A 1 91 ? 5.285 -24.141 -18.688 1 97.25 91 ALA A O 1
ATOM 731 N N . PRO A 1 92 ? 3.904 -23.25 -17.188 1 98.12 92 PRO A N 1
ATOM 732 C CA . PRO A 1 92 ? 4.828 -22.125 -17.016 1 98.12 92 PRO A CA 1
ATOM 733 C C . PRO A 1 92 ? 6.191 -22.547 -16.484 1 98.12 92 PRO A C 1
ATOM 735 O O . PRO A 1 92 ? 6.281 -23.5 -15.703 1 98.12 92 PRO A O 1
ATOM 738 N N . ASP A 1 93 ? 7.238 -21.828 -16.891 1 98.69 93 ASP A N 1
ATOM 739 C CA . ASP A 1 93 ? 8.539 -21.938 -16.234 1 98.69 93 ASP A CA 1
ATOM 740 C C . ASP A 1 93 ? 8.523 -21.25 -14.875 1 98.69 93 ASP A C 1
ATOM 742 O O . ASP A 1 93 ? 7.691 -20.375 -14.625 1 98.69 93 ASP A O 1
ATOM 746 N N . VAL A 1 94 ? 9.375 -21.656 -14.008 1 98.75 94 VAL A N 1
ATOM 747 C CA . VAL A 1 94 ? 9.656 -20.938 -12.766 1 98.75 94 VAL A CA 1
ATOM 748 C C . VAL A 1 94 ? 11.086 -20.391 -12.789 1 98.75 94 VAL A C 1
ATOM 750 O O . VAL A 1 94 ? 12.039 -21.172 -12.93 1 98.75 94 VAL A O 1
ATOM 753 N N . LEU A 1 95 ? 11.211 -19.125 -12.758 1 98.75 95 LEU A N 1
ATOM 754 C CA . LEU A 1 95 ? 12.508 -18.469 -12.664 1 98.75 95 LEU A CA 1
ATOM 755 C C . LEU A 1 95 ? 12.836 -18.109 -11.219 1 98.75 95 LEU A C 1
ATOM 757 O O . LEU A 1 95 ? 12.227 -17.203 -10.641 1 98.75 95 LEU A O 1
ATOM 761 N N . VAL A 1 96 ? 13.797 -18.797 -10.656 1 98.75 96 VAL A N 1
ATOM 762 C CA . VAL A 1 96 ? 14.266 -18.5 -9.305 1 98.75 96 VAL A CA 1
ATOM 763 C C . VAL A 1 96 ? 15.477 -17.562 -9.375 1 98.75 96 VAL A C 1
ATOM 765 O O . VAL A 1 96 ? 16.562 -17.984 -9.781 1 98.75 96 VAL A O 1
ATOM 768 N N . ARG A 1 97 ? 15.289 -16.375 -8.914 1 98.38 97 ARG A N 1
ATOM 769 C CA . ARG A 1 97 ? 16.312 -15.344 -9.008 1 98.38 97 ARG A CA 1
ATOM 770 C C . ARG A 1 97 ? 16.969 -15.094 -7.648 1 98.38 97 ARG A C 1
ATOM 772 O O . ARG A 1 97 ? 16.297 -14.734 -6.684 1 98.38 97 ARG A O 1
ATOM 779 N N . GLU A 1 98 ? 18.266 -15.32 -7.562 1 98.44 98 GLU A N 1
ATOM 780 C CA . GLU A 1 98 ? 19.031 -15.047 -6.344 1 98.44 98 GLU A CA 1
ATOM 781 C C . GLU A 1 98 ? 19.781 -13.727 -6.445 1 98.44 98 GLU A C 1
ATOM 783 O O . GLU A 1 98 ? 20.547 -13.508 -7.395 1 98.44 98 GLU A O 1
ATOM 788 N N . VAL A 1 99 ? 19.531 -12.891 -5.488 1 97.56 99 VAL A N 1
ATOM 789 C CA . VAL A 1 99 ? 20.312 -11.664 -5.371 1 97.56 99 VAL A CA 1
ATOM 790 C C . VAL A 1 99 ? 21.703 -11.984 -4.855 1 97.56 99 VAL A C 1
ATOM 792 O O . VAL A 1 99 ? 21.859 -12.742 -3.898 1 97.56 99 VAL A O 1
ATOM 795 N N . LYS A 1 100 ? 22.734 -11.383 -5.449 1 97.38 100 LYS A N 1
ATOM 796 C CA . LYS A 1 100 ? 24.094 -11.703 -5.074 1 97.38 100 LYS A CA 1
ATOM 797 C C . LYS A 1 100 ? 24.562 -10.859 -3.891 1 97.38 100 LYS A C 1
ATOM 799 O O . LYS A 1 100 ? 25.25 -11.352 -2.996 1 97.38 100 LYS A O 1
ATOM 804 N N . ASP A 1 101 ? 24.234 -9.617 -3.912 1 95.75 101 ASP A N 1
ATOM 805 C CA . ASP A 1 101 ? 24.578 -8.68 -2.846 1 95.75 101 ASP A CA 1
ATOM 806 C C . ASP A 1 101 ? 23.375 -8.461 -1.914 1 95.75 101 ASP A C 1
ATOM 808 O O . ASP A 1 101 ? 22.359 -7.91 -2.324 1 95.75 101 ASP A O 1
ATOM 812 N N . PRO A 1 102 ? 23.562 -8.797 -0.646 1 93.19 102 PRO A N 1
ATOM 813 C CA . PRO A 1 102 ? 22.453 -8.617 0.292 1 93.19 102 PRO A CA 1
ATOM 814 C C . PRO A 1 102 ? 22.062 -7.152 0.469 1 93.19 102 PRO A C 1
ATOM 816 O O . PRO A 1 102 ? 20.969 -6.855 0.957 1 93.19 102 PRO A O 1
ATOM 819 N N . ASN A 1 103 ? 22.859 -6.254 0.095 1 90.19 103 ASN A N 1
ATOM 820 C CA . ASN A 1 103 ? 22.578 -4.832 0.286 1 90.19 103 ASN A CA 1
ATOM 821 C C . ASN A 1 103 ? 22.047 -4.188 -0.989 1 90.19 103 ASN A C 1
ATOM 823 O O . ASN A 1 103 ? 21.906 -2.965 -1.057 1 90.19 103 ASN A O 1
ATOM 827 N N . LEU A 1 104 ? 21.844 -5.043 -1.955 1 90.88 104 LEU A N 1
ATOM 828 C CA . LEU A 1 104 ? 21.266 -4.508 -3.18 1 90.88 104 LEU A CA 1
ATOM 829 C C . LEU A 1 104 ? 19.922 -3.844 -2.898 1 90.88 104 LEU A C 1
ATOM 831 O O . LEU A 1 104 ? 19.047 -4.445 -2.273 1 90.88 104 LEU A O 1
ATOM 835 N N . HIS A 1 105 ? 19.859 -2.566 -3.279 1 87.94 105 HIS A N 1
ATOM 836 C CA . HIS A 1 105 ? 18.625 -1.812 -3.068 1 87.94 105 HIS A CA 1
ATOM 837 C C . HIS A 1 105 ? 17.781 -1.77 -4.34 1 87.94 105 HIS A C 1
ATOM 839 O O . HIS A 1 105 ? 18.328 -1.729 -5.445 1 87.94 105 HIS A O 1
ATOM 845 N N . GLY A 1 106 ? 16.422 -1.796 -4.105 1 90.12 106 GLY A N 1
ATOM 846 C CA . GLY A 1 106 ? 15.469 -1.722 -5.207 1 90.12 106 GLY A CA 1
ATOM 847 C C . GLY A 1 106 ? 14.023 -1.752 -4.746 1 90.12 106 GLY A C 1
ATOM 848 O O . GLY A 1 106 ? 13.75 -1.895 -3.555 1 90.12 106 GLY A O 1
ATOM 849 N N . ILE A 1 107 ? 13.195 -1.599 -5.695 1 94.56 107 ILE A N 1
ATOM 850 C CA . ILE A 1 107 ? 11.766 -1.466 -5.418 1 94.56 107 ILE A CA 1
ATOM 851 C C . ILE A 1 107 ? 11.25 -2.742 -4.762 1 94.56 107 ILE A C 1
ATOM 853 O O . ILE A 1 107 ? 10.438 -2.684 -3.834 1 94.56 107 ILE A O 1
ATOM 857 N N . PHE A 1 108 ? 11.734 -3.893 -5.148 1 95.5 108 PHE A N 1
ATOM 858 C CA . PHE A 1 108 ? 11.203 -5.152 -4.641 1 95.5 108 PHE A CA 1
ATOM 859 C C . PHE A 1 108 ? 11.625 -5.375 -3.195 1 95.5 108 PHE A C 1
ATOM 861 O O . PHE A 1 108 ? 10.867 -5.926 -2.398 1 95.5 108 PHE A O 1
ATOM 868 N N . ARG A 1 109 ? 12.844 -5 -2.906 1 95.44 109 ARG A N 1
ATOM 869 C CA . ARG A 1 109 ? 13.266 -5.031 -1.51 1 95.44 109 ARG A CA 1
ATOM 870 C C . ARG A 1 109 ? 12.422 -4.086 -0.66 1 95.44 109 ARG A C 1
ATOM 872 O O . ARG A 1 109 ? 11.984 -4.453 0.433 1 95.44 109 ARG A O 1
ATOM 879 N N . SER A 1 110 ? 12.211 -2.854 -1.154 1 96.06 110 SER A N 1
ATOM 880 C CA . SER A 1 110 ? 11.445 -1.845 -0.425 1 96.06 110 SER A CA 1
ATOM 881 C C . SER A 1 110 ? 10.031 -2.324 -0.135 1 96.06 110 SER A C 1
ATOM 883 O O . SER A 1 110 ? 9.477 -2.029 0.925 1 96.06 110 SER A O 1
ATOM 885 N N . LEU A 1 111 ? 9.461 -3.08 -1.045 1 97.12 111 LEU A N 1
ATOM 886 C CA . LEU A 1 111 ? 8.109 -3.613 -0.875 1 97.12 111 LEU A CA 1
ATOM 887 C C . LEU A 1 111 ? 8.047 -4.559 0.319 1 97.12 111 LEU A C 1
ATOM 889 O O . LEU A 1 111 ? 6.984 -4.742 0.913 1 97.12 111 LEU A O 1
ATOM 893 N N . ASN A 1 112 ? 9.141 -5.16 0.64 1 96.19 112 ASN A N 1
ATOM 894 C CA . ASN A 1 112 ? 9.195 -6.078 1.771 1 96.19 112 ASN A CA 1
ATOM 895 C C . ASN A 1 112 ? 9.547 -5.352 3.066 1 96.19 112 ASN A C 1
ATOM 897 O O . ASN A 1 112 ? 9 -5.66 4.125 1 96.19 112 ASN A O 1
ATOM 901 N N . GLU A 1 113 ? 10.336 -4.402 2.998 1 94.75 113 GLU A N 1
ATOM 902 C CA . GLU A 1 113 ? 10.938 -3.777 4.172 1 94.75 113 GLU A CA 1
ATOM 903 C C . GLU A 1 113 ? 9.914 -2.957 4.945 1 94.75 113 GLU A C 1
ATOM 905 O O . GLU A 1 113 ? 10.141 -2.611 6.109 1 94.75 113 GLU A O 1
ATOM 910 N N . VAL A 1 114 ? 8.859 -2.648 4.348 1 94.38 114 VAL A N 1
ATOM 911 C CA . VAL A 1 114 ? 7.805 -1.87 4.988 1 94.38 114 VAL A CA 1
ATOM 912 C C . VAL A 1 114 ? 7.113 -2.715 6.055 1 94.38 114 VAL A C 1
ATOM 914 O O . VAL A 1 114 ? 6.504 -2.178 6.98 1 94.38 114 VAL A O 1
ATOM 917 N N . TYR A 1 115 ? 7.211 -4.016 6.004 1 94.56 115 TYR A N 1
ATOM 918 C CA . TYR A 1 115 ? 6.438 -4.914 6.855 1 94.56 115 TYR A CA 1
ATOM 919 C C . TYR A 1 115 ? 7.344 -5.672 7.816 1 94.56 115 TYR A C 1
ATOM 921 O O . TYR A 1 115 ? 8.469 -6.035 7.465 1 94.56 115 TYR A O 1
ATOM 929 N N . PRO A 1 116 ? 6.836 -5.988 8.977 1 91.69 116 PRO A N 1
ATOM 930 C CA . PRO A 1 116 ? 7.707 -6.492 10.039 1 91.69 116 PRO A CA 1
ATOM 931 C C . PRO A 1 116 ? 8.359 -7.828 9.688 1 91.69 116 PRO A C 1
ATOM 933 O O . PRO A 1 116 ? 9.547 -8.023 9.953 1 91.69 116 PRO A O 1
ATOM 936 N N . ILE A 1 117 ? 7.641 -8.727 9.094 1 90.75 117 ILE A N 1
ATOM 937 C CA . ILE A 1 117 ? 8.211 -10.031 8.797 1 90.75 117 ILE A CA 1
ATOM 938 C C . ILE A 1 117 ? 8.875 -10.008 7.422 1 90.75 117 ILE A C 1
ATOM 940 O O . ILE A 1 117 ? 9.938 -10.609 7.223 1 90.75 117 ILE A O 1
ATOM 944 N N . GLY A 1 118 ? 8.266 -9.281 6.523 1 91.19 118 GLY A N 1
ATOM 945 C CA . GLY A 1 118 ? 8.883 -9.125 5.219 1 91.19 118 GLY A CA 1
ATOM 946 C C . GLY A 1 118 ? 10.273 -8.531 5.289 1 91.19 118 GLY A C 1
ATOM 947 O O . GLY A 1 118 ? 11.148 -8.891 4.496 1 91.19 118 GLY A O 1
ATOM 948 N N . ALA A 1 119 ? 10.484 -7.723 6.25 1 92.19 119 ALA A N 1
ATOM 949 C CA . ALA A 1 119 ? 11.75 -7.008 6.383 1 92.19 119 ALA A CA 1
ATOM 950 C C . ALA A 1 119 ? 12.875 -7.953 6.801 1 92.19 119 ALA A C 1
ATOM 952 O O . ALA A 1 119 ? 14.055 -7.641 6.633 1 92.19 119 ALA A O 1
ATOM 953 N N . ARG A 1 120 ? 12.586 -9.078 7.332 1 90.44 120 ARG A N 1
ATOM 954 C CA . ARG A 1 120 ? 13.586 -10.039 7.789 1 90.44 120 ARG A CA 1
ATOM 955 C C . ARG A 1 120 ? 14.242 -10.75 6.613 1 90.44 120 ARG A C 1
ATOM 957 O O . ARG A 1 120 ? 15.383 -11.211 6.719 1 90.44 120 ARG A O 1
ATOM 964 N N . ARG A 1 121 ? 13.477 -10.883 5.535 1 93 121 ARG A N 1
ATOM 965 C CA . ARG A 1 121 ? 13.977 -11.422 4.277 1 93 121 ARG A CA 1
ATOM 966 C C . ARG A 1 121 ? 13.586 -10.531 3.104 1 93 121 ARG A C 1
ATOM 968 O O . ARG A 1 121 ? 12.812 -10.938 2.236 1 93 121 ARG A O 1
ATOM 975 N N . PRO A 1 122 ? 14.273 -9.43 3.066 1 94.12 122 PRO A N 1
ATOM 976 C CA . PRO A 1 122 ? 13.781 -8.359 2.199 1 94.12 122 PRO A CA 1
ATOM 977 C C . PRO A 1 122 ? 13.891 -8.703 0.715 1 94.12 122 PRO A C 1
ATOM 979 O O . PRO A 1 122 ? 13.227 -8.078 -0.118 1 94.12 122 PRO A O 1
ATOM 982 N N . ASN A 1 123 ? 14.688 -9.766 0.39 1 95.81 123 ASN A N 1
ATOM 983 C CA . ASN A 1 123 ? 14.844 -10.086 -1.025 1 95.81 123 ASN A CA 1
ATOM 984 C C . ASN A 1 123 ? 13.977 -11.273 -1.433 1 95.81 123 ASN A C 1
ATOM 986 O O . ASN A 1 123 ? 13.945 -11.648 -2.605 1 95.81 123 ASN A O 1
ATOM 990 N N . SER A 1 124 ? 13.305 -11.844 -0.525 1 96 124 SER A N 1
ATOM 991 C CA . SER A 1 124 ? 12.523 -13.039 -0.816 1 96 124 SER A CA 1
ATOM 992 C C . SER A 1 124 ? 11.062 -12.695 -1.104 1 96 124 SER A C 1
ATOM 994 O O . SER A 1 124 ? 10.32 -12.305 -0.199 1 96 124 SER A O 1
ATOM 996 N N . ARG A 1 125 ? 10.68 -12.953 -2.334 1 96.62 125 ARG A N 1
ATOM 997 C CA . ARG A 1 125 ? 9.281 -12.727 -2.688 1 96.62 125 ARG A CA 1
ATOM 998 C C . ARG A 1 125 ? 8.969 -13.312 -4.062 1 96.62 125 ARG A C 1
ATOM 1000 O O . ARG A 1 125 ? 9.852 -13.43 -4.91 1 96.62 125 ARG A O 1
ATOM 1007 N N . TYR A 1 126 ? 7.742 -13.688 -4.223 1 98.19 126 TYR A N 1
ATOM 1008 C CA . TYR A 1 126 ? 7.184 -13.844 -5.562 1 98.19 126 TYR A CA 1
ATOM 1009 C C . TYR A 1 126 ? 7.066 -12.492 -6.262 1 98.19 126 TYR A C 1
ATOM 1011 O O . TYR A 1 126 ? 6.473 -11.562 -5.727 1 98.19 126 TYR A O 1
ATOM 1019 N N . MET A 1 127 ? 7.652 -12.352 -7.418 1 98.12 127 MET A N 1
ATOM 1020 C CA . MET A 1 127 ? 7.645 -11.078 -8.133 1 98.12 127 MET A CA 1
ATOM 1021 C C . MET A 1 127 ? 6.391 -10.938 -8.984 1 98.12 127 MET A C 1
ATOM 1023 O O . MET A 1 127 ? 5.77 -9.875 -9.023 1 98.12 127 MET A O 1
ATOM 1027 N N . GLY A 1 128 ? 6.086 -11.938 -9.719 1 98.5 128 GLY A N 1
ATOM 1028 C CA . GLY A 1 128 ? 4.961 -11.891 -10.633 1 98.5 128 GLY A CA 1
ATOM 1029 C C . GLY A 1 128 ? 5.078 -12.875 -11.781 1 98.5 128 GLY A C 1
ATOM 1030 O O . GLY A 1 128 ? 5.809 -13.867 -11.68 1 98.5 128 GLY A O 1
ATOM 1031 N N . GLU A 1 129 ? 4.289 -12.703 -12.82 1 98.69 129 GLU A N 1
ATOM 1032 C CA . GLU A 1 129 ? 4.207 -13.648 -13.938 1 98.69 129 GLU A CA 1
ATOM 1033 C C . GLU A 1 129 ? 4.328 -12.922 -15.273 1 98.69 129 GLU A C 1
ATOM 1035 O O . GLU A 1 129 ? 4.059 -11.719 -15.367 1 98.69 129 GLU A O 1
ATOM 1040 N N . ILE A 1 130 ? 4.762 -13.672 -16.25 1 98.69 130 ILE A N 1
ATOM 1041 C CA . ILE A 1 130 ? 4.938 -13.164 -17.609 1 98.69 130 ILE A CA 1
ATOM 1042 C C . ILE A 1 130 ? 3.961 -13.859 -18.562 1 98.69 130 ILE A C 1
ATOM 1044 O O . ILE A 1 130 ? 3.945 -15.086 -18.656 1 98.69 130 ILE A O 1
ATOM 1048 N N . PHE A 1 131 ? 3.26 -13.07 -19.25 1 98.69 131 PHE A N 1
ATOM 1049 C CA . PHE A 1 131 ? 2.305 -13.594 -20.219 1 98.69 131 PHE A CA 1
ATOM 1050 C C . PHE A 1 131 ? 2.926 -13.648 -21.609 1 98.69 131 PHE A C 1
ATOM 1052 O O . PHE A 1 131 ? 3.652 -12.734 -22.016 1 98.69 131 PHE A O 1
ATOM 1059 N N . GLN A 1 132 ? 2.582 -14.719 -22.281 1 98.19 132 GLN A N 1
ATOM 1060 C CA . GLN A 1 132 ? 2.811 -14.789 -23.734 1 98.19 132 GLN A CA 1
ATOM 1061 C C . GLN A 1 132 ? 1.802 -13.938 -24.484 1 98.19 132 GLN A C 1
ATOM 1063 O O . GLN A 1 132 ? 0.607 -13.961 -24.188 1 98.19 132 GLN A O 1
ATOM 1068 N N . VAL A 1 133 ? 2.348 -13.18 -25.469 1 98.31 133 VAL A N 1
ATOM 1069 C CA . VAL A 1 133 ? 1.431 -12.375 -26.266 1 98.31 133 VAL A CA 1
ATOM 1070 C C . VAL A 1 133 ? 1.714 -12.594 -27.75 1 98.31 133 VAL A C 1
ATOM 1072 O O . VAL A 1 133 ? 2.805 -13.031 -28.125 1 98.31 133 VAL A O 1
ATOM 1075 N N . LYS A 1 134 ? 0.765 -12.289 -28.625 1 97.56 134 LYS A N 1
ATOM 1076 C CA . LYS A 1 134 ? 0.905 -12.414 -30.078 1 97.56 134 LYS A CA 1
ATOM 1077 C C . LYS A 1 134 ? 1.67 -11.234 -30.656 1 97.56 134 LYS A C 1
ATOM 1079 O O . LYS A 1 134 ? 2.48 -11.398 -31.562 1 97.56 134 LYS A O 1
ATOM 1084 N N . ASN A 1 135 ? 1.358 -10.109 -30.203 1 98.19 135 ASN A N 1
ATOM 1085 C CA . ASN A 1 135 ? 1.972 -8.852 -30.641 1 98.19 135 ASN A CA 1
ATOM 1086 C C . ASN A 1 135 ? 2.273 -7.945 -29.453 1 98.19 135 ASN A C 1
ATOM 1088 O O . ASN A 1 135 ? 1.38 -7.273 -28.938 1 98.19 135 ASN A O 1
ATOM 1092 N N . LEU A 1 136 ? 3.514 -7.906 -29.125 1 98.31 136 LEU A N 1
ATOM 1093 C CA . LEU A 1 136 ? 3.924 -7.199 -27.906 1 98.31 136 LEU A CA 1
ATOM 1094 C C . LEU A 1 136 ? 3.678 -5.699 -28.047 1 98.31 136 LEU A C 1
ATOM 1096 O O . LEU A 1 136 ? 3.158 -5.066 -27.125 1 98.31 136 LEU A O 1
ATOM 1100 N N . HIS A 1 137 ? 4.051 -5.176 -29.172 1 98.12 137 HIS A N 1
ATOM 1101 C CA . HIS A 1 137 ? 3.91 -3.74 -29.391 1 98.12 137 HIS A CA 1
ATOM 1102 C C . HIS A 1 137 ? 2.461 -3.295 -29.234 1 98.12 137 HIS A C 1
ATOM 1104 O O . HIS A 1 137 ? 2.186 -2.291 -28.578 1 98.12 137 HIS A O 1
ATOM 1110 N N . GLU A 1 138 ? 1.562 -4.047 -29.766 1 98.31 138 GLU A N 1
ATOM 1111 C CA . GLU A 1 138 ? 0.142 -3.715 -29.688 1 98.31 138 GLU A CA 1
ATOM 1112 C C . GLU A 1 138 ? -0.37 -3.793 -28.25 1 98.31 138 GLU A C 1
ATOM 1114 O O . GLU A 1 138 ? -1.146 -2.941 -27.828 1 98.31 138 GLU A O 1
ATOM 1119 N N . VAL A 1 139 ? 0.064 -4.832 -27.547 1 98.69 139 VAL A N 1
ATOM 1120 C CA . VAL A 1 139 ? -0.366 -5 -26.156 1 98.69 139 VAL A CA 1
ATOM 1121 C C . VAL A 1 139 ? 0.134 -3.832 -25.312 1 98.69 139 VAL A C 1
ATOM 1123 O O . VAL A 1 139 ? -0.63 -3.244 -24.547 1 98.69 139 VAL A O 1
ATOM 1126 N N . VAL A 1 140 ? 1.381 -3.477 -25.453 1 98.38 140 VAL A N 1
ATOM 1127 C CA . VAL A 1 140 ? 1.987 -2.414 -24.656 1 98.38 140 VAL A CA 1
ATOM 1128 C C . VAL A 1 140 ? 1.297 -1.085 -24.969 1 98.38 140 VAL A C 1
ATOM 1130 O O . VAL A 1 140 ? 0.957 -0.334 -24.047 1 98.38 140 VAL A O 1
ATOM 1133 N N . GLU A 1 141 ? 1.06 -0.816 -26.234 1 98.06 141 GLU A N 1
ATOM 1134 C CA . GLU A 1 141 ? 0.397 0.427 -26.625 1 98.06 141 GLU A CA 1
ATOM 1135 C C . GLU A 1 141 ? -1.016 0.499 -26.047 1 98.06 141 GLU A C 1
ATOM 1137 O O . GLU A 1 141 ? -1.421 1.53 -25.5 1 98.06 141 GLU A O 1
ATOM 1142 N N . ALA A 1 142 ? -1.726 -0.559 -26.188 1 98.31 142 ALA A N 1
ATOM 1143 C CA . ALA A 1 142 ? -3.09 -0.594 -25.672 1 98.31 142 ALA A CA 1
ATOM 1144 C C . ALA A 1 142 ? -3.104 -0.41 -24.156 1 98.31 142 ALA A C 1
ATOM 1146 O O . ALA A 1 142 ? -3.928 0.336 -23.625 1 98.31 142 ALA A O 1
ATOM 1147 N N . GLN A 1 143 ? -2.229 -1.111 -23.484 1 98.5 143 GLN A N 1
ATOM 1148 C CA . GLN A 1 143 ? -2.191 -1.052 -22.031 1 98.5 143 GLN A CA 1
ATOM 1149 C C . GLN A 1 143 ? -1.764 0.332 -21.547 1 98.5 143 GLN A C 1
ATOM 1151 O O . GLN A 1 143 ? -2.279 0.832 -20.547 1 98.5 143 GLN A O 1
ATOM 1156 N N . LYS A 1 144 ? -0.797 0.924 -22.234 1 96.88 144 LYS A N 1
ATOM 1157 C CA . LYS A 1 144 ? -0.433 2.297 -21.906 1 96.88 144 LYS A CA 1
ATOM 1158 C C . LYS A 1 144 ? -1.634 3.23 -22.016 1 96.88 144 LYS A C 1
ATOM 1160 O O . LYS A 1 144 ? -1.826 4.113 -21.172 1 96.88 144 LYS A O 1
ATOM 1165 N N . GLY A 1 145 ? -2.438 3.002 -23.047 1 95.94 145 GLY A N 1
ATOM 1166 C CA . GLY A 1 145 ? -3.664 3.768 -23.203 1 95.94 145 GLY A CA 1
ATOM 1167 C C . GLY A 1 145 ? -4.652 3.559 -22.078 1 95.94 145 GLY A C 1
ATOM 1168 O O . GLY A 1 145 ? -5.543 4.383 -21.859 1 95.94 145 GLY A O 1
ATOM 1169 N N . ARG A 1 146 ? -4.492 2.475 -21.406 1 96.44 146 ARG A N 1
ATOM 1170 C CA . ARG A 1 146 ? -5.352 2.141 -20.266 1 96.44 146 ARG A CA 1
ATOM 1171 C C . ARG A 1 146 ? -4.691 2.525 -18.953 1 96.44 146 ARG A C 1
ATOM 1173 O O . ARG A 1 146 ? -5.043 1.993 -17.891 1 96.44 146 ARG A O 1
ATOM 1180 N N . GLU A 1 147 ? -3.639 3.336 -18.984 1 94.5 147 GLU A N 1
ATOM 1181 C CA . GLU A 1 147 ? -2.955 4.004 -17.891 1 94.5 147 GLU A CA 1
ATOM 1182 C C . GLU A 1 147 ? -2.047 3.035 -17.141 1 94.5 147 GLU A C 1
ATOM 1184 O O . GLU A 1 147 ? -1.669 3.293 -15.992 1 94.5 147 GLU A O 1
ATOM 1189 N N . ILE A 1 148 ? -1.795 1.931 -17.766 1 97.12 148 ILE A N 1
ATOM 1190 C CA . ILE A 1 148 ? -0.831 1.009 -17.172 1 97.12 148 ILE A CA 1
ATOM 1191 C C . ILE A 1 148 ? 0.583 1.559 -17.344 1 97.12 148 ILE A C 1
ATOM 1193 O O . ILE A 1 148 ? 0.937 2.045 -18.422 1 97.12 148 ILE A O 1
ATOM 1197 N N . ARG A 1 149 ? 1.369 1.503 -16.281 1 96.38 149 ARG A N 1
ATOM 1198 C CA . ARG A 1 149 ? 2.738 2.008 -16.312 1 96.38 149 ARG A CA 1
ATOM 1199 C C . ARG A 1 149 ? 3.742 0.863 -16.406 1 96.38 149 ARG A C 1
ATOM 1201 O O . ARG A 1 149 ? 3.625 -0.126 -15.672 1 96.38 149 ARG A O 1
ATOM 1208 N N . PHE A 1 150 ? 4.699 1.046 -17.281 1 97.44 150 PHE A N 1
ATOM 1209 C CA . PHE A 1 150 ? 5.746 0.055 -17.5 1 97.44 150 PHE A CA 1
ATOM 1210 C C . PHE A 1 150 ? 7.09 0.566 -17 1 97.44 150 PHE A C 1
ATOM 1212 O O . PHE A 1 150 ? 7.316 1.776 -16.938 1 97.44 150 PHE A O 1
ATOM 1219 N N . PHE A 1 151 ? 7.922 -0.384 -16.578 1 96.38 151 PHE A N 1
ATOM 1220 C CA . PHE A 1 151 ? 9.336 -0.036 -16.5 1 96.38 151 PHE A CA 1
ATOM 1221 C C . PHE A 1 151 ? 9.883 0.298 -17.875 1 96.38 151 PHE A C 1
ATOM 1223 O O . PHE A 1 151 ? 9.547 -0.367 -18.859 1 96.38 151 PHE A O 1
ATOM 1230 N N . ASN A 1 152 ? 10.703 1.328 -17.969 1 94.5 152 ASN A N 1
ATOM 1231 C CA . ASN A 1 152 ? 11.375 1.568 -19.234 1 94.5 152 ASN A CA 1
ATOM 1232 C C . ASN A 1 152 ? 12.555 0.624 -19.438 1 94.5 152 ASN A C 1
ATOM 1234 O O . ASN A 1 152 ? 12.891 -0.154 -18.547 1 94.5 152 ASN A O 1
ATOM 1238 N N . GLN A 1 153 ? 13.164 0.684 -20.562 1 94.19 153 GLN A N 1
ATOM 1239 C CA . GLN A 1 153 ? 14.203 -0.274 -20.922 1 94.19 153 GLN A CA 1
ATOM 1240 C C . GLN A 1 153 ? 15.414 -0.146 -19.984 1 94.19 153 GLN A C 1
ATOM 1242 O O . GLN A 1 153 ? 16.062 -1.145 -19.656 1 94.19 153 GLN A O 1
ATOM 1247 N N . GLU A 1 154 ? 15.758 1.021 -19.594 1 94.44 154 GLU A N 1
ATOM 1248 C CA . GLU A 1 154 ? 16.875 1.228 -18.672 1 94.44 154 GLU A CA 1
ATOM 1249 C C . GLU A 1 154 ? 16.594 0.579 -17.328 1 94.44 154 GLU A C 1
ATOM 1251 O O . GLU A 1 154 ? 17.469 -0.059 -16.734 1 94.44 154 GLU A O 1
ATOM 1256 N N . GLN A 1 155 ? 15.398 0.733 -16.891 1 94.06 155 GLN A N 1
ATOM 1257 C CA . GLN A 1 155 ? 15 0.132 -15.625 1 94.06 155 GLN A CA 1
ATOM 1258 C C . GLN A 1 155 ? 15.008 -1.392 -15.711 1 94.06 155 GLN A C 1
ATOM 1260 O O . GLN A 1 155 ? 15.445 -2.072 -14.781 1 94.06 155 GLN A O 1
ATOM 1265 N N . VAL A 1 156 ? 14.477 -1.916 -16.781 1 95.94 156 VAL A N 1
ATOM 1266 C CA . VAL A 1 156 ? 14.477 -3.359 -17 1 95.94 156 VAL A CA 1
ATOM 1267 C C . VAL A 1 156 ? 15.914 -3.887 -16.953 1 95.94 156 VAL A C 1
ATOM 1269 O O . VAL A 1 156 ? 16.188 -4.918 -16.344 1 95.94 156 VAL A O 1
ATOM 1272 N N . ARG A 1 157 ? 16.797 -3.186 -17.547 1 95.12 157 ARG A N 1
ATOM 1273 C CA . ARG A 1 157 ? 18.219 -3.557 -17.531 1 95.12 157 ARG A CA 1
ATOM 1274 C C . ARG A 1 157 ? 18.781 -3.504 -16.125 1 95.12 157 ARG A C 1
ATOM 1276 O O . ARG A 1 157 ? 19.484 -4.418 -15.695 1 95.12 157 ARG A O 1
ATOM 1283 N N . HIS A 1 158 ? 18.438 -2.449 -15.438 1 94.12 158 HIS A N 1
ATOM 1284 C CA . HIS A 1 158 ? 18.906 -2.273 -14.07 1 94.12 158 HIS A CA 1
ATOM 1285 C C . HIS A 1 158 ? 18.406 -3.391 -13.164 1 94.12 158 HIS A C 1
ATOM 1287 O O . HIS A 1 158 ? 19.125 -3.846 -12.273 1 94.12 158 HIS A O 1
ATOM 1293 N N . LEU A 1 159 ? 17.234 -3.801 -13.438 1 95.44 159 LEU A N 1
ATOM 1294 C CA . LEU A 1 159 ? 16.625 -4.867 -12.648 1 95.44 159 LEU A CA 1
ATOM 1295 C C . LEU A 1 159 ? 17.109 -6.234 -13.125 1 95.44 159 LEU A C 1
ATOM 1297 O O . LEU A 1 159 ? 16.766 -7.258 -12.523 1 95.44 159 LEU A O 1
ATOM 1301 N N . GLU A 1 160 ? 17.828 -6.289 -14.172 1 97.44 160 GLU A N 1
ATOM 1302 C CA . GLU A 1 160 ? 18.375 -7.5 -14.789 1 97.44 160 GLU A CA 1
ATOM 1303 C C . GLU A 1 160 ? 17.266 -8.508 -15.086 1 97.44 160 GLU A C 1
ATOM 1305 O O . GLU A 1 160 ? 17.359 -9.68 -14.711 1 97.44 160 GLU A O 1
ATOM 1310 N N . LEU A 1 161 ? 16.219 -8.016 -15.688 1 97.19 161 LEU A N 1
ATOM 1311 C CA . LEU A 1 161 ? 15.156 -8.828 -16.266 1 97.19 161 LEU A CA 1
ATOM 1312 C C . LEU A 1 161 ? 15.391 -9.047 -17.75 1 97.19 161 LEU A C 1
ATOM 1314 O O . LEU A 1 161 ? 16.156 -8.32 -18.375 1 97.19 161 LEU A O 1
ATOM 1318 N N . PRO A 1 162 ? 14.812 -10.062 -18.281 1 96.06 162 PRO A N 1
ATOM 1319 C CA . PRO A 1 162 ? 15.016 -10.281 -19.719 1 96.06 162 PRO A CA 1
ATOM 1320 C C . PRO A 1 162 ? 14.625 -9.07 -20.562 1 96.06 162 PRO A C 1
ATOM 1322 O O . PRO A 1 162 ? 13.531 -8.523 -20.391 1 96.06 162 PRO A O 1
ATOM 1325 N N . GLY A 1 163 ? 15.445 -8.695 -21.5 1 93.62 163 GLY A N 1
ATOM 1326 C CA . GLY A 1 163 ? 15.32 -7.449 -22.219 1 93.62 163 GLY A CA 1
ATOM 1327 C C . GLY A 1 163 ? 14.195 -7.461 -23.25 1 93.62 163 GLY A C 1
ATOM 1328 O O . GLY A 1 163 ? 13.781 -6.406 -23.719 1 93.62 163 GLY A O 1
ATOM 1329 N N . ASN A 1 164 ? 13.711 -8.57 -23.578 1 93.75 164 ASN A N 1
ATOM 1330 C CA . ASN A 1 164 ? 12.672 -8.656 -24.594 1 93.75 164 ASN A CA 1
ATOM 1331 C C . ASN A 1 164 ? 11.281 -8.703 -23.969 1 93.75 164 ASN A C 1
ATOM 1333 O O . ASN A 1 164 ? 10.328 -9.18 -24.578 1 93.75 164 ASN A O 1
ATOM 1337 N N . MET A 1 165 ? 11.188 -8.297 -22.75 1 97.31 165 MET A N 1
ATOM 1338 C CA . MET A 1 165 ? 9.914 -8.266 -22.047 1 97.31 165 MET A CA 1
ATOM 1339 C C . MET A 1 165 ? 9.5 -6.832 -21.734 1 97.31 165 MET A C 1
ATOM 1341 O O . MET A 1 165 ? 10.352 -5.965 -21.531 1 97.31 165 MET A O 1
ATOM 1345 N N . ALA A 1 166 ? 8.195 -6.574 -21.828 1 98.25 166 ALA A N 1
ATOM 1346 C CA . ALA A 1 166 ? 7.605 -5.387 -21.219 1 98.25 166 ALA A CA 1
ATOM 1347 C C . ALA A 1 166 ? 7.043 -5.699 -19.828 1 98.25 166 ALA A C 1
ATOM 1349 O O . ALA A 1 166 ? 6.215 -6.602 -19.688 1 98.25 166 ALA A O 1
ATOM 1350 N N . ILE A 1 167 ? 7.516 -4.98 -18.875 1 98.25 167 ILE A N 1
ATOM 1351 C CA . ILE A 1 167 ? 7.168 -5.316 -17.5 1 98.25 167 ILE A CA 1
ATOM 1352 C C . ILE A 1 167 ? 6.395 -4.16 -16.859 1 98.25 167 ILE A C 1
ATOM 1354 O O . ILE A 1 167 ? 6.883 -3.025 -16.828 1 98.25 167 ILE A O 1
ATOM 1358 N N . VAL A 1 168 ? 5.242 -4.469 -16.391 1 98.12 168 VAL A N 1
ATOM 1359 C CA . VAL A 1 168 ? 4.406 -3.5 -15.688 1 98.12 168 VAL A CA 1
ATOM 1360 C C . VAL A 1 168 ? 4.969 -3.244 -14.289 1 98.12 168 VAL A C 1
ATOM 1362 O O . VAL A 1 168 ? 5.453 -4.168 -13.633 1 98.12 168 VAL A O 1
ATOM 1365 N N . LYS A 1 169 ? 4.906 -2.025 -13.836 1 97.12 169 LYS A N 1
ATOM 1366 C CA . LYS A 1 169 ? 5.316 -1.71 -12.469 1 97.12 169 LYS A CA 1
ATOM 1367 C C . LYS A 1 169 ? 4.473 -2.477 -11.453 1 97.12 169 LYS A C 1
ATOM 1369 O O . LYS A 1 169 ? 3.35 -2.883 -11.75 1 97.12 169 LYS A O 1
ATOM 1374 N N . PRO A 1 170 ? 5.027 -2.654 -10.234 1 97.5 170 PRO A N 1
ATOM 1375 C CA . PRO A 1 170 ? 4.293 -3.443 -9.234 1 97.5 170 PRO A CA 1
ATOM 1376 C C . PRO A 1 170 ? 2.9 -2.887 -8.961 1 97.5 170 PRO A C 1
ATOM 1378 O O . PRO A 1 170 ? 2.721 -1.67 -8.875 1 97.5 170 PRO A O 1
ATOM 1381 N N . SER A 1 171 ? 1.969 -3.783 -8.883 1 98.06 171 SER A N 1
ATOM 1382 C CA . SER A 1 171 ? 0.59 -3.445 -8.547 1 98.06 171 SER A CA 1
ATOM 1383 C C . SER A 1 171 ? 0.5 -2.789 -7.172 1 98.06 171 SER A C 1
ATOM 1385 O O . SER A 1 171 ? 1.085 -3.279 -6.203 1 98.06 171 SER A O 1
ATOM 1387 N N . PRO A 1 172 ? -0.244 -1.694 -7.074 1 96.69 172 PRO A N 1
ATOM 1388 C CA . PRO A 1 172 ? -0.438 -1.111 -5.746 1 96.69 172 PRO A CA 1
ATOM 1389 C C . PRO A 1 172 ? -1.361 -1.949 -4.863 1 96.69 172 PRO A C 1
ATOM 1391 O O . PRO A 1 172 ? -1.529 -1.648 -3.68 1 96.69 172 PRO A O 1
ATOM 1394 N N . TYR A 1 173 ? -1.938 -3.004 -5.395 1 98.12 173 TYR A N 1
ATOM 1395 C CA . TYR A 1 173 ? -2.898 -3.828 -4.672 1 98.12 173 TYR A CA 1
ATOM 1396 C C . TYR A 1 173 ? -2.275 -5.156 -4.258 1 98.12 173 TYR A C 1
ATOM 1398 O O . TYR A 1 173 ? -2.496 -5.633 -3.143 1 98.12 173 TYR A O 1
ATOM 1406 N N . THR A 1 174 ? -1.436 -5.727 -5.148 1 98.5 174 THR A N 1
ATOM 1407 C CA . THR A 1 174 ? -0.896 -7.059 -4.91 1 98.5 174 THR A CA 1
ATOM 1408 C C . THR A 1 174 ? 0.611 -7 -4.68 1 98.5 174 THR A C 1
ATOM 1410 O O . THR A 1 174 ? 1.212 -7.969 -4.211 1 98.5 174 THR A O 1
ATOM 1413 N N . HIS A 1 175 ? 1.233 -5.938 -5.059 1 98.12 175 HIS A N 1
ATOM 1414 C CA . HIS A 1 175 ? 2.676 -5.723 -5.031 1 98.12 175 HIS A CA 1
ATOM 1415 C C . HIS A 1 175 ? 3.389 -6.625 -6.027 1 98.12 175 HIS A C 1
ATOM 1417 O O . HIS A 1 175 ? 4.617 -6.73 -6.012 1 98.12 175 HIS A O 1
ATOM 1423 N N . ASN A 1 176 ? 2.676 -7.316 -6.941 1 98.44 176 ASN A N 1
ATOM 1424 C CA . ASN A 1 176 ? 3.262 -8.188 -7.953 1 98.44 176 ASN A CA 1
ATOM 1425 C C . ASN A 1 176 ? 3.346 -7.492 -9.312 1 98.44 176 ASN A C 1
ATOM 1427 O O . ASN A 1 176 ? 2.611 -6.535 -9.57 1 98.44 176 ASN A O 1
ATOM 1431 N N . ILE A 1 177 ? 4.215 -8.031 -10.148 1 98.5 177 ILE A N 1
ATOM 1432 C CA . ILE A 1 177 ? 4.32 -7.512 -11.508 1 98.5 177 ILE A CA 1
ATOM 1433 C C . ILE A 1 177 ? 3.646 -8.477 -12.477 1 98.5 177 ILE A C 1
ATOM 1435 O O . ILE A 1 177 ? 3.457 -9.648 -12.164 1 98.5 177 ILE A O 1
ATOM 1439 N N . VAL A 1 178 ? 3.266 -7.902 -13.562 1 98.69 178 VAL A N 1
ATOM 1440 C CA . VAL A 1 178 ? 2.863 -8.633 -14.758 1 98.69 178 VAL A CA 1
ATOM 1441 C C . VAL A 1 178 ? 3.736 -8.211 -15.938 1 98.69 178 VAL A C 1
ATOM 1443 O O . VAL A 1 178 ? 4.047 -7.027 -16.109 1 98.69 178 VAL A O 1
ATOM 1446 N N . GLY A 1 179 ? 4.211 -9.172 -16.656 1 98.69 179 GLY A N 1
ATOM 1447 C CA . GLY A 1 179 ? 4.977 -8.867 -17.859 1 98.69 179 GLY A CA 1
ATOM 1448 C C . GLY A 1 179 ? 4.418 -9.539 -19.094 1 98.69 179 GLY A C 1
ATOM 1449 O O . GLY A 1 179 ? 3.535 -10.391 -19.016 1 98.69 179 GLY A O 1
ATOM 1450 N N . TYR A 1 180 ? 4.941 -9.031 -20.219 1 98.75 180 TYR A N 1
ATOM 1451 C CA . TYR A 1 180 ? 4.562 -9.547 -21.531 1 98.75 180 TYR A CA 1
ATOM 1452 C C . TYR A 1 180 ? 5.793 -9.82 -22.391 1 98.75 180 TYR A C 1
ATOM 1454 O O . TYR A 1 180 ? 6.762 -9.055 -22.344 1 98.75 180 TYR A O 1
ATOM 1462 N N . TRP A 1 181 ? 5.715 -10.836 -23.141 1 98.31 181 TRP A N 1
ATOM 1463 C CA . TRP A 1 181 ? 6.715 -11.023 -24.188 1 98.31 181 TRP A CA 1
ATOM 1464 C C . TRP A 1 181 ? 6.113 -11.742 -25.391 1 98.31 181 TRP A C 1
ATOM 1466 O O . TRP A 1 181 ? 5.188 -12.547 -25.25 1 98.31 181 TRP A O 1
ATOM 1476 N N . GLU A 1 182 ? 6.602 -11.414 -26.516 1 97.88 182 GLU A N 1
ATOM 1477 C CA . GLU A 1 182 ? 6.133 -12.008 -27.766 1 97.88 182 GLU A CA 1
ATOM 1478 C C . GLU A 1 182 ? 6.859 -13.312 -28.062 1 97.88 182 GLU A C 1
ATOM 1480 O O . GLU A 1 182 ? 8.078 -13.328 -28.234 1 97.88 182 GLU A O 1
ATOM 1485 N N . ARG A 1 183 ? 6.062 -14.367 -28.078 1 94.44 183 ARG A N 1
ATOM 1486 C CA . ARG A 1 183 ? 6.609 -15.68 -28.391 1 94.44 183 ARG A CA 1
ATOM 1487 C C . ARG A 1 183 ? 5.57 -16.562 -29.078 1 94.44 183 ARG A C 1
ATOM 1489 O O . ARG A 1 183 ? 4.523 -16.859 -28.516 1 94.44 183 ARG A O 1
ATOM 1496 N N . PRO A 1 184 ? 5.93 -17 -30.297 1 91.44 184 PRO A N 1
ATOM 1497 C CA . PRO A 1 184 ? 5.023 -17.984 -30.891 1 91.44 184 PRO A CA 1
ATOM 1498 C C . PRO A 1 184 ? 4.875 -19.25 -30.047 1 91.44 184 PRO A C 1
ATOM 1500 O O . PRO A 1 184 ? 5.832 -19.672 -29.406 1 91.44 184 PRO A O 1
ATOM 1503 N N . ASP A 1 185 ? 3.762 -19.844 -30.172 1 88.12 185 ASP A N 1
ATOM 1504 C CA . ASP A 1 185 ? 3.424 -20.969 -29.312 1 88.12 185 ASP A CA 1
ATOM 1505 C C . ASP A 1 185 ? 4.387 -22.141 -29.531 1 88.12 185 ASP A C 1
ATOM 1507 O O . ASP A 1 185 ? 4.68 -22.891 -28.609 1 88.12 185 ASP A O 1
ATOM 1511 N N . ASP A 1 186 ? 4.848 -22.25 -30.719 1 90.44 186 ASP A N 1
ATOM 1512 C CA . ASP A 1 186 ? 5.68 -23.406 -31.047 1 90.44 186 ASP A CA 1
ATOM 1513 C C . ASP A 1 186 ? 7.156 -23.109 -30.797 1 90.44 186 ASP A C 1
ATOM 1515 O O . ASP A 1 186 ? 8.016 -23.969 -31 1 90.44 186 ASP A O 1
ATOM 1519 N N . HIS A 1 187 ? 7.441 -21.953 -30.359 1 93.31 187 HIS A N 1
ATOM 1520 C CA . HIS A 1 187 ? 8.828 -21.609 -30.062 1 93.31 187 HIS A CA 1
ATOM 1521 C C . HIS A 1 187 ? 9.203 -21.984 -28.641 1 93.31 187 HIS A C 1
ATOM 1523 O O . HIS A 1 187 ? 8.375 -21.891 -27.719 1 93.31 187 HIS A O 1
ATOM 1529 N N . ILE A 1 188 ? 10.445 -22.344 -28.469 1 93.94 188 ILE A N 1
ATOM 1530 C CA . ILE A 1 188 ? 10.969 -22.656 -27.156 1 93.94 188 ILE A CA 1
ATOM 1531 C C . ILE A 1 188 ? 11.133 -21.359 -26.344 1 93.94 188 ILE A C 1
ATOM 1533 O O . ILE A 1 188 ? 11.242 -20.281 -26.922 1 93.94 188 ILE A O 1
ATOM 1537 N N . ARG A 1 189 ? 11.094 -21.5 -25.078 1 96.38 189 ARG A N 1
ATOM 1538 C CA . ARG A 1 189 ? 11.305 -20.359 -24.188 1 96.38 189 ARG A CA 1
ATOM 1539 C C . ARG A 1 189 ? 12.789 -20.125 -23.922 1 96.38 189 ARG A C 1
ATOM 1541 O O . ARG A 1 189 ? 13.445 -20.969 -23.297 1 96.38 189 ARG A O 1
ATOM 1548 N N . VAL A 1 190 ? 13.25 -19.109 -24.469 1 94.62 190 VAL A N 1
ATOM 1549 C CA . VAL A 1 190 ? 14.625 -18.672 -24.219 1 94.62 190 VAL A CA 1
ATOM 1550 C C . VAL A 1 190 ? 14.625 -17.25 -23.688 1 94.62 190 VAL A C 1
ATOM 1552 O O . VAL A 1 190 ? 14.023 -16.359 -24.297 1 94.62 190 VAL A O 1
ATOM 1555 N N . TYR A 1 191 ? 15.305 -17.078 -22.578 1 96.5 191 TYR A N 1
ATOM 1556 C CA . TYR A 1 191 ? 15.32 -15.758 -21.953 1 96.5 191 TYR A CA 1
ATOM 1557 C C . TYR A 1 191 ? 16.609 -15.016 -22.281 1 96.5 191 TYR A C 1
ATOM 1559 O O . TYR A 1 191 ? 17.703 -15.523 -22.031 1 96.5 191 TYR A O 1
ATOM 1567 N N . SER A 1 192 ? 16.5 -13.844 -22.859 1 93.06 192 SER A N 1
ATOM 1568 C CA . SER A 1 192 ? 17.641 -12.992 -23.188 1 93.06 192 SER A CA 1
ATOM 1569 C C . SER A 1 192 ? 18.188 -12.289 -21.953 1 93.06 192 SER A C 1
ATOM 1571 O O . SER A 1 192 ? 17.922 -11.102 -21.734 1 93.06 192 SER A O 1
ATOM 1573 N N . LEU A 1 193 ? 19.047 -13.055 -21.25 1 96.12 193 LEU A N 1
ATOM 1574 C CA . LEU A 1 193 ? 19.531 -12.531 -19.984 1 96.12 193 LEU A CA 1
ATOM 1575 C C . LEU A 1 193 ? 20.875 -13.164 -19.625 1 96.12 193 LEU A C 1
ATOM 1577 O O . LEU A 1 193 ? 20.953 -14.359 -19.344 1 96.12 193 LEU A O 1
ATOM 1581 N N . GLY A 1 194 ? 21.875 -12.406 -19.688 1 96.5 194 GLY A N 1
ATOM 1582 C CA . GLY A 1 194 ? 23.156 -12.797 -19.156 1 96.5 194 GLY A CA 1
ATOM 1583 C C . GLY A 1 194 ? 23.75 -14.016 -19.844 1 96.5 194 GLY A C 1
ATOM 1584 O O . GLY A 1 194 ? 23.516 -14.234 -21.031 1 96.5 194 GLY A O 1
ATOM 1585 N N . LEU A 1 195 ? 24.672 -14.727 -19.125 1 97.5 195 LEU A N 1
ATOM 1586 C CA . LEU A 1 195 ? 25.359 -15.914 -19.609 1 97.5 195 LEU A CA 1
ATOM 1587 C C . LEU A 1 195 ? 24.641 -17.188 -19.172 1 97.5 195 LEU A C 1
ATOM 1589 O O . LEU A 1 195 ? 24.344 -17.359 -17.984 1 97.5 195 LEU A O 1
ATOM 1593 N N . SER A 1 196 ? 24.391 -18.016 -20.172 1 97.56 196 SER A N 1
ATOM 1594 C CA . SER A 1 196 ? 23.672 -19.25 -19.922 1 97.56 196 SER A CA 1
ATOM 1595 C C . SER A 1 196 ? 24.625 -20.422 -19.703 1 97.56 196 SER A C 1
ATOM 1597 O O . SER A 1 196 ? 25.516 -20.656 -20.531 1 97.56 196 SER A O 1
ATOM 1599 N N . PHE A 1 197 ? 24.484 -21.109 -18.578 1 97.19 197 PHE A N 1
ATOM 1600 C CA . PHE A 1 197 ? 25.281 -22.312 -18.359 1 97.19 197 PHE A CA 1
ATOM 1601 C C . PHE A 1 197 ? 24.656 -23.188 -17.281 1 97.19 197 PHE A C 1
ATOM 1603 O O . PHE A 1 197 ? 23.734 -22.75 -16.578 1 97.19 197 PHE A O 1
ATOM 1610 N N . ILE A 1 198 ? 25.094 -24.422 -17.203 1 98.38 198 ILE A N 1
ATOM 1611 C CA . ILE A 1 198 ? 24.656 -25.328 -16.156 1 98.38 198 ILE A CA 1
ATOM 1612 C C . ILE A 1 198 ? 25.516 -25.141 -14.906 1 98.38 198 ILE A C 1
ATOM 1614 O O . ILE A 1 198 ? 26.719 -25.422 -14.922 1 98.38 198 ILE A O 1
ATOM 1618 N N . ARG A 1 199 ? 24.891 -24.672 -13.922 1 98.12 199 ARG A N 1
ATOM 1619 C CA . ARG A 1 199 ? 25.656 -24.438 -12.695 1 98.12 199 ARG A CA 1
ATOM 1620 C C . ARG A 1 199 ? 25.766 -25.719 -11.875 1 98.12 199 ARG A C 1
ATOM 1622 O O . ARG A 1 199 ? 24.75 -26.391 -11.617 1 98.12 199 ARG A O 1
ATOM 1629 N N . GLU A 1 200 ? 26.891 -25.984 -11.367 1 98.06 200 GLU A N 1
ATOM 1630 C CA . GLU A 1 200 ? 27.203 -27.266 -10.766 1 98.06 200 GLU A CA 1
ATOM 1631 C C . GLU A 1 200 ? 26.359 -27.5 -9.508 1 98.06 200 GLU A C 1
ATOM 1633 O O . GLU A 1 200 ? 25.797 -28.578 -9.312 1 98.06 200 GLU A O 1
ATOM 1638 N N . ASP A 1 201 ? 26.328 -26.547 -8.641 1 98.19 201 ASP A N 1
ATOM 1639 C CA . ASP A 1 201 ? 25.594 -26.719 -7.383 1 98.19 201 ASP A CA 1
ATOM 1640 C C . ASP A 1 201 ? 24.094 -26.891 -7.629 1 98.19 201 ASP A C 1
ATOM 1642 O O . ASP A 1 201 ? 23.438 -27.656 -6.938 1 98.19 201 ASP A O 1
ATOM 1646 N N . MET A 1 202 ? 23.578 -26.219 -8.586 1 98.19 202 MET A N 1
ATOM 1647 C CA . MET A 1 202 ? 22.172 -26.391 -8.961 1 98.19 202 MET A CA 1
ATOM 1648 C C . MET A 1 202 ? 21.922 -27.781 -9.539 1 98.19 202 MET A C 1
ATOM 1650 O O . MET A 1 202 ? 20.906 -28.406 -9.234 1 98.19 202 MET A O 1
ATOM 1654 N N . GLN A 1 203 ? 22.828 -28.172 -10.367 1 98.31 203 GLN A N 1
ATOM 1655 C CA . GLN A 1 203 ? 22.719 -29.5 -10.992 1 98.31 203 GLN A CA 1
ATOM 1656 C C . GLN A 1 203 ? 22.719 -30.594 -9.938 1 98.31 203 GLN A C 1
ATOM 1658 O O . GLN A 1 203 ? 21.938 -31.547 -10.031 1 98.31 203 GLN A O 1
ATOM 1663 N N . VAL A 1 204 ? 23.578 -30.469 -9.031 1 98.44 204 VAL A N 1
ATOM 1664 C CA . VAL A 1 204 ? 23.672 -31.453 -7.961 1 98.44 204 VAL A CA 1
ATOM 1665 C C . VAL A 1 204 ? 22.375 -31.484 -7.168 1 98.44 204 VAL A C 1
ATOM 1667 O O . VAL A 1 204 ? 21.844 -32.562 -6.883 1 98.44 204 VAL A O 1
ATOM 1670 N N . ALA A 1 205 ? 21.891 -30.328 -6.77 1 98.06 205 ALA A N 1
ATOM 1671 C CA . ALA A 1 205 ? 20.641 -30.234 -6.02 1 98.06 205 ALA A CA 1
ATOM 1672 C C . ALA A 1 205 ? 19.484 -30.844 -6.797 1 98.06 205 ALA A C 1
ATOM 1674 O O . ALA A 1 205 ? 18.656 -31.562 -6.234 1 98.06 205 ALA A O 1
ATOM 1675 N N . PHE A 1 206 ? 19.469 -30.594 -8.055 1 98.19 206 PHE A N 1
ATOM 1676 C CA . PHE A 1 206 ? 18.438 -31.078 -8.953 1 98.19 206 PHE A CA 1
ATOM 1677 C C . PHE A 1 206 ? 18.5 -32.594 -9.055 1 98.19 206 PHE A C 1
ATOM 1679 O O . PHE A 1 206 ? 17.484 -33.281 -8.906 1 98.19 206 PHE A O 1
ATOM 1686 N N . GLU A 1 207 ? 19.594 -33.125 -9.328 1 98.31 207 GLU A N 1
ATOM 1687 C CA . GLU A 1 207 ? 19.75 -34.562 -9.523 1 98.31 207 GLU A CA 1
ATOM 1688 C C . GLU A 1 207 ? 19.359 -35.312 -8.258 1 98.31 207 GLU A C 1
ATOM 1690 O O . GLU A 1 207 ? 18.703 -36.375 -8.336 1 98.31 207 GLU A O 1
ATOM 1695 N N . ARG A 1 208 ? 19.766 -34.781 -7.172 1 97.88 208 ARG A N 1
ATOM 1696 C CA . ARG A 1 208 ? 19.391 -35.406 -5.902 1 97.88 208 ARG A CA 1
ATOM 1697 C C . ARG A 1 208 ? 17.875 -35.438 -5.723 1 97.88 208 ARG A C 1
ATOM 1699 O O . ARG A 1 208 ? 17.312 -36.438 -5.332 1 97.88 208 ARG A O 1
ATOM 1706 N N . ALA A 1 209 ? 17.266 -34.344 -5.953 1 97.56 209 ALA A N 1
ATOM 1707 C CA . ALA A 1 209 ? 15.82 -34.219 -5.816 1 97.56 209 ALA A CA 1
ATOM 1708 C C . ALA A 1 209 ? 15.102 -35.125 -6.816 1 97.56 209 ALA A C 1
ATOM 1710 O O . ALA A 1 209 ? 14.109 -35.781 -6.473 1 97.56 209 ALA A O 1
ATOM 1711 N N . LYS A 1 210 ? 15.57 -35.094 -8.008 1 97.06 210 LYS A N 1
ATOM 1712 C CA . LYS A 1 210 ? 14.961 -35.906 -9.062 1 97.06 210 LYS A CA 1
ATOM 1713 C C . LYS A 1 210 ? 15.016 -37.375 -8.727 1 97.06 210 LYS A C 1
ATOM 1715 O O . LYS A 1 210 ? 14.031 -38.094 -8.883 1 97.06 210 LYS A O 1
ATOM 1720 N N . GLU A 1 211 ? 16.141 -37.812 -8.305 1 97.44 211 GLU A N 1
ATOM 1721 C CA . GLU A 1 211 ? 16.297 -39.219 -7.914 1 97.44 211 GLU A CA 1
ATOM 1722 C C . GLU A 1 211 ? 15.328 -39.594 -6.797 1 97.44 211 GLU A C 1
ATOM 1724 O O . GLU A 1 211 ? 14.703 -40.656 -6.84 1 97.44 211 GLU A O 1
ATOM 1729 N N . LEU A 1 212 ? 15.297 -38.781 -5.855 1 96.5 212 LEU A N 1
ATOM 1730 C CA . LEU A 1 212 ? 14.391 -39.031 -4.734 1 96.5 212 LEU A CA 1
ATOM 1731 C C . LEU A 1 212 ? 12.945 -39.031 -5.203 1 96.5 212 LEU A C 1
ATOM 1733 O O . LEU A 1 212 ? 12.148 -39.875 -4.777 1 96.5 212 LEU A O 1
ATOM 1737 N N . ARG A 1 213 ? 12.523 -38.094 -5.984 1 96.56 213 ARG A N 1
ATOM 1738 C CA . ARG A 1 213 ? 11.172 -38 -6.531 1 96.56 213 ARG A CA 1
ATOM 1739 C C . ARG A 1 213 ? 10.789 -39.25 -7.277 1 96.56 213 ARG A C 1
ATOM 1741 O O . ARG A 1 213 ? 9.672 -39.75 -7.125 1 96.56 213 ARG A O 1
ATOM 1748 N N . GLU A 1 214 ? 11.688 -39.75 -8.062 1 96.44 214 GLU A N 1
ATOM 1749 C CA . GLU A 1 214 ? 11.453 -40.969 -8.82 1 96.44 214 GLU A CA 1
ATOM 1750 C C . GLU A 1 214 ? 11.352 -42.188 -7.906 1 96.44 214 GLU A C 1
ATOM 1752 O O . GLU A 1 214 ? 10.461 -43.031 -8.062 1 96.44 214 GLU A O 1
ATOM 1757 N N . ARG A 1 215 ? 12.273 -42.219 -6.988 1 96 215 ARG A N 1
ATOM 1758 C CA . ARG A 1 215 ? 12.281 -43.344 -6.047 1 96 215 ARG A CA 1
ATOM 1759 C C . ARG A 1 215 ? 10.977 -43.406 -5.25 1 96 215 ARG A C 1
ATOM 1761 O O . ARG A 1 215 ? 10.461 -44.469 -4.965 1 96 215 ARG A O 1
ATOM 1768 N N . LEU A 1 216 ? 10.453 -42.281 -4.973 1 94.75 216 LEU A N 1
ATOM 1769 C CA . LEU A 1 216 ? 9.258 -42.188 -4.145 1 94.75 216 LEU A CA 1
ATOM 1770 C C . LEU A 1 216 ? 7.996 -42.25 -5 1 94.75 216 LEU A C 1
ATOM 1772 O O . LEU A 1 216 ? 6.879 -42.25 -4.473 1 94.75 216 LEU A O 1
ATOM 1776 N N . GLY A 1 217 ? 8.109 -42.25 -6.297 1 95.12 217 GLY A N 1
ATOM 1777 C CA . GLY A 1 217 ? 6.992 -42.312 -7.219 1 95.12 217 GLY A CA 1
ATOM 1778 C C . GLY A 1 217 ? 6.246 -41 -7.363 1 95.12 217 GLY A C 1
ATOM 1779 O O . GLY A 1 217 ? 5.125 -40.969 -7.875 1 95.12 217 GLY A O 1
ATOM 1780 N N . LEU A 1 218 ? 6.793 -39.938 -6.898 1 96.94 218 LEU A N 1
ATOM 1781 C CA . LEU A 1 218 ? 6.16 -38.625 -6.934 1 96.94 218 LEU A CA 1
ATOM 1782 C C . LEU A 1 218 ? 6.098 -38.094 -8.359 1 96.94 218 LEU A C 1
ATOM 1784 O O . LEU A 1 218 ? 5.223 -37.281 -8.688 1 96.94 218 LEU A O 1
ATOM 1788 N N . ASP A 1 219 ? 7.012 -38.438 -9.242 1 96.12 219 ASP A N 1
ATOM 1789 C CA . ASP A 1 219 ? 7.109 -37.969 -10.617 1 96.12 219 ASP A CA 1
ATOM 1790 C C . ASP A 1 219 ? 5.844 -38.312 -11.406 1 96.12 219 ASP A C 1
ATOM 1792 O O . ASP A 1 219 ? 5.492 -37.594 -12.359 1 96.12 219 ASP A O 1
ATOM 1796 N N . LYS A 1 220 ? 5.113 -39.312 -10.984 1 96.38 220 LYS A N 1
ATOM 1797 C CA . LYS A 1 220 ? 3.904 -39.75 -11.688 1 96.38 220 LYS A CA 1
ATOM 1798 C C . LYS A 1 220 ? 2.664 -39.062 -11.094 1 96.38 220 LYS A C 1
ATOM 1800 O O . LYS A 1 220 ? 1.598 -39.062 -11.719 1 96.38 220 LYS A O 1
ATOM 1805 N N . LEU A 1 221 ? 2.84 -38.5 -9.953 1 98.19 221 LEU A N 1
ATOM 1806 C CA . LEU A 1 221 ? 1.669 -38.031 -9.211 1 98.19 221 LEU A CA 1
ATOM 1807 C C . LEU A 1 221 ? 1.562 -36.531 -9.219 1 98.19 221 LEU A C 1
ATOM 1809 O O . LEU A 1 221 ? 0.459 -35.969 -9.156 1 98.19 221 LEU A O 1
ATOM 1813 N N . LEU A 1 222 ? 2.674 -35.875 -9.227 1 98.38 222 LEU A N 1
ATOM 1814 C CA . LEU A 1 222 ? 2.668 -34.406 -9.188 1 98.38 222 LEU A CA 1
ATOM 1815 C C . LEU A 1 222 ? 2.471 -33.812 -10.578 1 98.38 222 LEU A C 1
ATOM 1817 O O . LEU A 1 222 ? 3.188 -34.188 -11.516 1 98.38 222 LEU A O 1
ATOM 1821 N N . LEU A 1 223 ? 1.483 -33 -10.68 1 98.31 223 LEU A N 1
ATOM 1822 C CA . LEU A 1 223 ? 1.149 -32.281 -11.914 1 98.31 223 LEU A CA 1
ATOM 1823 C C . LEU A 1 223 ? 1.563 -30.812 -11.828 1 98.31 223 LEU A C 1
ATOM 1825 O O . LEU A 1 223 ? 2.066 -30.359 -10.797 1 98.31 223 LEU A O 1
ATOM 1829 N N . PRO A 1 224 ? 1.458 -30.047 -12.977 1 98.25 224 PRO A N 1
ATOM 1830 C CA . PRO A 1 224 ? 1.837 -28.625 -12.961 1 98.25 224 PRO A CA 1
ATOM 1831 C C . PRO A 1 224 ? 0.997 -27.812 -11.984 1 98.25 224 PRO A C 1
ATOM 1833 O O . PRO A 1 224 ? 0.088 -28.344 -11.344 1 98.25 224 PRO A O 1
ATOM 1836 N N . ILE A 1 225 ? 1.379 -26.547 -11.906 1 98.5 225 ILE A N 1
ATOM 1837 C CA . ILE A 1 225 ? 0.734 -25.625 -10.984 1 98.5 225 ILE A CA 1
ATOM 1838 C C . ILE A 1 225 ? -0.732 -25.453 -11.367 1 98.5 225 ILE A C 1
ATOM 1840 O O . ILE A 1 225 ? -1.045 -25.156 -12.523 1 98.5 225 ILE A O 1
ATOM 1844 N N . ASP A 1 226 ? -1.535 -25.656 -10.375 1 97.81 226 ASP A N 1
ATOM 1845 C CA . ASP A 1 226 ? -2.982 -25.531 -10.508 1 97.81 226 ASP A CA 1
ATOM 1846 C C . ASP A 1 226 ? -3.418 -24.078 -10.352 1 97.81 226 ASP A C 1
ATOM 1848 O O . ASP A 1 226 ? -4.207 -23.562 -11.148 1 97.81 226 ASP A O 1
ATOM 1852 N N . HIS A 1 227 ? -2.99 -23.469 -9.289 1 97.88 227 HIS A N 1
ATOM 1853 C CA . HIS A 1 227 ? -3.361 -22.078 -9.07 1 97.88 227 HIS A CA 1
ATOM 1854 C C . HIS A 1 227 ? -2.32 -21.359 -8.211 1 97.88 227 HIS A C 1
ATOM 1856 O O . HIS A 1 227 ? -1.483 -22 -7.574 1 97.88 227 HIS A O 1
ATOM 1862 N N . LEU A 1 228 ? -2.301 -20.062 -8.344 1 98.31 228 LEU A N 1
ATOM 1863 C CA . LEU A 1 228 ? -1.512 -19.109 -7.566 1 98.31 228 LEU A CA 1
ATOM 1864 C C . LEU A 1 228 ? -2.41 -18.25 -6.684 1 98.31 228 LEU A C 1
ATOM 1866 O O . LEU A 1 228 ? -3.316 -17.578 -7.18 1 98.31 228 LEU A O 1
ATOM 1870 N N . ALA A 1 229 ? -2.141 -18.25 -5.387 1 97.5 229 ALA A N 1
ATOM 1871 C CA . ALA A 1 229 ? -3.027 -17.516 -4.484 1 97.5 229 ALA A CA 1
ATOM 1872 C C . ALA A 1 229 ? -2.303 -16.344 -3.828 1 97.5 229 ALA A C 1
ATOM 1874 O O . ALA A 1 229 ? -1.3 -16.531 -3.139 1 97.5 229 ALA A O 1
ATOM 1875 N N . THR A 1 230 ? -2.852 -15.18 -4.055 1 98.31 230 THR A N 1
ATOM 1876 C CA . THR A 1 230 ? -2.318 -13.938 -3.506 1 98.31 230 THR A CA 1
ATOM 1877 C C . THR A 1 230 ? -3.201 -13.422 -2.371 1 98.31 230 THR A C 1
ATOM 1879 O O . THR A 1 230 ? -4.43 -13.477 -2.461 1 98.31 230 THR A O 1
ATOM 1882 N N . ARG A 1 231 ? -2.609 -12.992 -1.332 1 97.81 231 ARG A N 1
ATOM 1883 C CA . ARG A 1 231 ? -3.348 -12.352 -0.249 1 97.81 231 ARG A CA 1
ATOM 1884 C C . ARG A 1 231 ? -3.184 -10.836 -0.296 1 97.81 231 ARG A C 1
ATOM 1886 O O . ARG A 1 231 ? -2.076 -10.328 -0.491 1 97.81 231 ARG A O 1
ATOM 1893 N N . VAL A 1 232 ? -4.305 -10.109 -0.177 1 98.44 232 VAL A N 1
ATOM 1894 C CA . VAL A 1 232 ? -4.316 -8.648 -0.246 1 98.44 232 VAL A CA 1
ATOM 1895 C C . VAL A 1 232 ? -5.113 -8.086 0.926 1 98.44 232 VAL A C 1
ATOM 1897 O O . VAL A 1 232 ? -5.812 -8.82 1.625 1 98.44 232 VAL A O 1
ATOM 1900 N N . TYR A 1 233 ? -4.949 -6.773 1.172 1 97.94 233 TYR A N 1
ATOM 1901 C CA . TYR A 1 233 ? -5.746 -6.082 2.178 1 97.94 233 TYR A CA 1
ATOM 1902 C C . TYR A 1 233 ? -7.227 -6.125 1.824 1 97.94 233 TYR A C 1
ATOM 1904 O O . TYR A 1 233 ? -7.59 -6.184 0.646 1 97.94 233 TYR A O 1
ATOM 1912 N N . SER A 1 234 ? -8.023 -6.004 2.842 1 97.12 234 SER A N 1
ATOM 1913 C CA . SER A 1 234 ? -9.469 -6.102 2.688 1 97.12 234 SER A CA 1
ATOM 1914 C C . SER A 1 234 ? -9.984 -5.102 1.658 1 97.12 234 SER A C 1
ATOM 1916 O O . SER A 1 234 ? -10.734 -5.465 0.752 1 97.12 234 SER A O 1
ATOM 1918 N N . GLN A 1 235 ? -9.492 -3.887 1.704 1 95.81 235 GLN A N 1
ATOM 1919 C CA . GLN A 1 235 ? -10.008 -2.818 0.855 1 95.81 235 GLN A CA 1
ATOM 1920 C C . GLN A 1 235 ? -9.523 -2.975 -0.584 1 95.81 235 GLN A C 1
ATOM 1922 O O . GLN A 1 235 ? -10.047 -2.326 -1.494 1 95.81 235 GLN A O 1
ATOM 1927 N N . ASN A 1 236 ? -8.562 -3.795 -0.818 1 97.94 236 ASN A N 1
ATOM 1928 C CA . ASN A 1 236 ? -7.953 -3.934 -2.137 1 97.94 236 ASN A CA 1
ATOM 1929 C C . ASN A 1 236 ? -8.547 -5.105 -2.91 1 97.94 236 ASN A C 1
ATOM 1931 O O . ASN A 1 236 ? -8.25 -5.293 -4.09 1 97.94 236 ASN A O 1
ATOM 1935 N N . ARG A 1 237 ? -9.375 -5.898 -2.273 1 98.12 237 ARG A N 1
ATOM 1936 C CA . ARG A 1 237 ? -9.852 -7.148 -2.859 1 98.12 237 ARG A CA 1
ATOM 1937 C C . ARG A 1 237 ? -10.367 -6.926 -4.277 1 98.12 237 ARG A C 1
ATOM 1939 O O . ARG A 1 237 ? -9.828 -7.484 -5.234 1 98.12 237 ARG A O 1
ATOM 1946 N N . GLU A 1 238 ? -11.328 -6.062 -4.441 1 98.31 238 GLU A N 1
ATOM 1947 C CA . GLU A 1 238 ? -12.008 -5.891 -5.719 1 98.31 238 GLU A CA 1
ATOM 1948 C C . GLU A 1 238 ? -11.125 -5.156 -6.723 1 98.31 238 GLU A C 1
ATOM 1950 O O . GLU A 1 238 ? -11.117 -5.492 -7.91 1 98.31 238 GLU A O 1
ATOM 1955 N N . ALA A 1 239 ? -10.391 -4.172 -6.242 1 98.38 239 ALA A N 1
ATOM 1956 C CA . ALA A 1 239 ? -9.469 -3.447 -7.117 1 98.38 239 ALA A CA 1
ATOM 1957 C C . ALA A 1 239 ? -8.391 -4.375 -7.664 1 98.38 239 ALA A C 1
ATOM 1959 O O . ALA A 1 239 ? -8 -4.266 -8.828 1 98.38 239 ALA A O 1
ATOM 1960 N N . ALA A 1 240 ? -7.91 -5.242 -6.828 1 98.75 240 ALA A N 1
ATOM 1961 C CA . ALA A 1 240 ? -6.875 -6.18 -7.246 1 98.75 240 ALA A CA 1
ATOM 1962 C C . ALA A 1 240 ? -7.383 -7.102 -8.352 1 98.75 240 ALA A C 1
ATOM 1964 O O . ALA A 1 240 ? -6.68 -7.355 -9.328 1 98.75 240 ALA A O 1
ATOM 1965 N N . ILE A 1 241 ? -8.57 -7.609 -8.164 1 98.75 241 ILE A N 1
ATOM 1966 C CA . ILE A 1 241 ? -9.164 -8.508 -9.141 1 98.75 241 ILE A CA 1
ATOM 1967 C C . ILE A 1 241 ? -9.352 -7.773 -10.469 1 98.75 241 ILE A C 1
ATOM 1969 O O . ILE A 1 241 ? -8.938 -8.258 -11.523 1 98.75 241 ILE A O 1
ATOM 1973 N N . LEU A 1 242 ? -9.93 -6.605 -10.406 1 98.75 242 LEU A N 1
ATOM 1974 C CA . LEU A 1 242 ? -10.227 -5.84 -11.609 1 98.75 242 LEU A CA 1
ATOM 1975 C C . LEU A 1 242 ? -8.938 -5.453 -12.328 1 98.75 242 LEU A C 1
ATOM 1977 O O . LEU A 1 242 ? -8.875 -5.488 -13.562 1 98.75 242 LEU A O 1
ATOM 1981 N N . GLU A 1 243 ? -7.969 -5.031 -11.578 1 98.75 243 GLU A N 1
ATOM 1982 C CA . GLU A 1 243 ? -6.691 -4.707 -12.203 1 98.75 243 GLU A CA 1
ATOM 1983 C C . GLU A 1 243 ? -6.105 -5.914 -12.93 1 98.75 243 GLU A C 1
ATOM 1985 O O . GLU A 1 243 ? -5.629 -5.797 -14.055 1 98.75 243 GLU A O 1
ATOM 1990 N N . TYR A 1 244 ? -6.145 -7.043 -12.281 1 98.81 244 TYR A N 1
ATOM 1991 C CA . TYR A 1 244 ? -5.598 -8.25 -12.891 1 98.81 244 TYR A CA 1
ATOM 1992 C C . TYR A 1 244 ? -6.332 -8.594 -14.18 1 98.81 244 TYR A C 1
ATOM 1994 O O . TYR A 1 244 ? -5.715 -9 -15.164 1 98.81 244 TYR A O 1
ATOM 2002 N N . LEU A 1 245 ? -7.609 -8.453 -14.133 1 98.75 245 LEU A N 1
ATOM 2003 C CA . LEU A 1 245 ? -8.414 -8.734 -15.312 1 98.75 245 LEU A CA 1
ATOM 2004 C C . LEU A 1 245 ? -8.109 -7.742 -16.422 1 98.75 245 LEU A C 1
ATOM 2006 O O . LEU A 1 245 ? -8.211 -8.078 -17.609 1 98.75 245 LEU A O 1
ATOM 2010 N N . THR A 1 246 ? -7.723 -6.566 -16.078 1 98.62 246 THR A N 1
ATOM 2011 C CA . THR A 1 246 ? -7.293 -5.555 -17.047 1 98.62 246 THR A CA 1
ATOM 2012 C C . THR A 1 246 ? -5.965 -5.941 -17.672 1 98.62 246 THR A 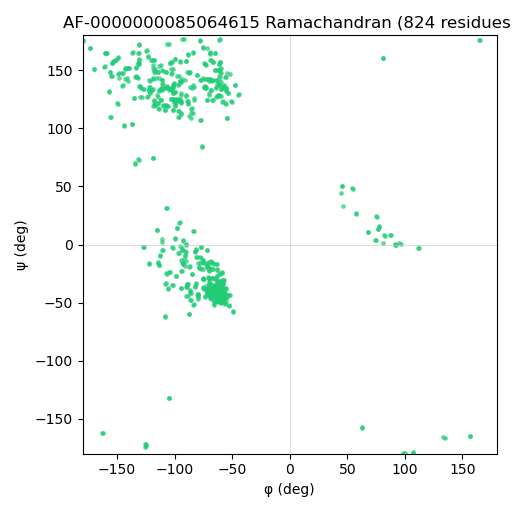C 1
ATOM 2014 O O . THR A 1 246 ? -5.746 -5.711 -18.875 1 98.62 246 THR A O 1
ATOM 2017 N N . LEU A 1 247 ? -5.148 -6.578 -16.969 1 98.75 247 LEU A N 1
ATOM 2018 C CA . LEU A 1 247 ? -3.771 -6.836 -17.375 1 98.75 247 LEU A CA 1
ATOM 2019 C C . LEU A 1 247 ? -3.66 -8.172 -18.094 1 98.75 247 LEU A C 1
ATOM 2021 O O . LEU A 1 247 ? -2.666 -8.43 -18.781 1 98.75 247 LEU A O 1
ATOM 2025 N N . SER A 1 248 ? -4.633 -9.008 -17.953 1 98.75 248 SER A N 1
ATOM 2026 C CA . SER A 1 248 ? -4.539 -10.383 -18.438 1 98.75 248 SER A CA 1
ATOM 2027 C C . SER A 1 248 ? -5.707 -10.719 -19.359 1 98.75 248 SER A C 1
ATOM 2029 O O . SER A 1 248 ? -6.48 -9.836 -19.734 1 98.75 248 SER A O 1
ATOM 2031 N N . SER A 1 249 ? -5.77 -12.016 -19.766 1 98.25 249 SER A N 1
ATOM 2032 C CA . SER A 1 249 ? -6.914 -12.531 -20.516 1 98.25 249 SER A CA 1
ATOM 2033 C C . SER A 1 249 ? -7.777 -13.438 -19.641 1 98.25 249 SER A C 1
ATOM 2035 O O . SER A 1 249 ? -8.289 -14.453 -20.109 1 98.25 249 SER A O 1
ATOM 2037 N N . TYR A 1 250 ? -7.812 -13.164 -18.391 1 98.5 250 TYR A N 1
ATOM 2038 C CA . TYR A 1 250 ? -8.57 -13.961 -17.438 1 98.5 250 TYR A CA 1
ATOM 2039 C C . TYR A 1 250 ? -9.992 -13.438 -17.281 1 98.5 250 TYR A C 1
ATOM 2041 O O . TYR A 1 250 ? -10.289 -12.305 -17.688 1 98.5 250 TYR A O 1
ATOM 2049 N N . TYR A 1 251 ? -10.883 -14.25 -16.844 1 97.94 251 TYR A N 1
ATOM 2050 C CA . TYR A 1 251 ? -12.227 -13.828 -16.469 1 97.94 251 TYR A CA 1
ATOM 2051 C C . TYR A 1 251 ? -12.484 -14.109 -14.992 1 97.94 251 TYR A C 1
ATOM 2053 O O . TYR A 1 251 ? -11.734 -14.852 -14.352 1 97.94 251 TYR A O 1
ATOM 2061 N N . TYR A 1 252 ? -13.445 -13.406 -14.461 1 97.75 252 TYR A N 1
ATOM 2062 C CA . TYR A 1 252 ? -13.859 -13.594 -13.078 1 97.75 252 TYR A CA 1
ATOM 2063 C C . TYR A 1 252 ? -14.711 -14.852 -12.93 1 97.75 252 TYR A C 1
ATOM 2065 O O . TYR A 1 252 ? -15.875 -14.859 -13.336 1 97.75 252 TYR A O 1
ATOM 2073 N N . TRP A 1 253 ? -14.125 -15.883 -12.32 1 96.25 253 TRP A N 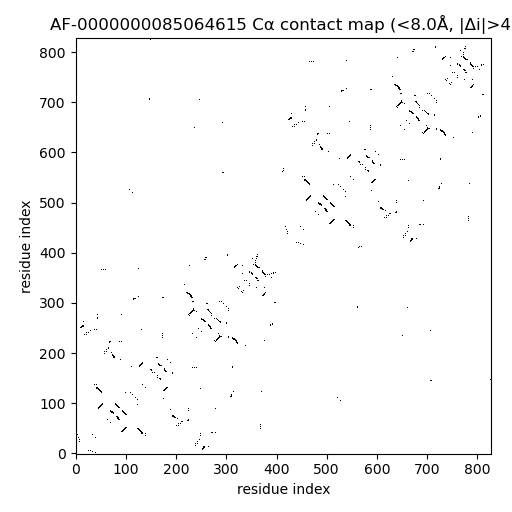1
ATOM 2074 C CA . TRP A 1 253 ? -14.812 -17.172 -12.203 1 96.25 253 TRP A CA 1
ATOM 2075 C C . TRP A 1 253 ? -15.82 -17.141 -11.062 1 96.25 253 TRP A C 1
ATOM 2077 O O . TRP A 1 253 ? -16.938 -17.641 -11.195 1 96.25 253 TRP A O 1
ATOM 2087 N N . GLY A 1 254 ? -15.32 -16.609 -9.914 1 94.31 254 GLY A N 1
ATOM 2088 C CA . GLY A 1 254 ? -16.25 -16.516 -8.797 1 94.31 254 GLY A CA 1
ATOM 2089 C C . GLY A 1 254 ? -15.547 -16.25 -7.473 1 94.31 254 GLY A C 1
ATOM 2090 O O . GLY A 1 254 ? -14.32 -16.109 -7.426 1 94.31 254 GLY A O 1
ATOM 2091 N N . SER A 1 255 ? -16.375 -16.062 -6.418 1 93.12 255 SER A N 1
ATOM 2092 C CA . SER A 1 255 ? -15.875 -15.758 -5.082 1 93.12 255 SER A CA 1
ATOM 2093 C C . SER A 1 255 ? -16.688 -16.469 -4.008 1 93.12 255 SER A C 1
ATOM 2095 O O . SER A 1 255 ? -17.906 -16.625 -4.152 1 93.12 255 SER A O 1
ATOM 2097 N N . TYR A 1 256 ? -16.016 -16.891 -2.984 1 92.88 256 TYR A N 1
ATOM 2098 C CA . TYR A 1 256 ? -16.672 -17.516 -1.839 1 92.88 256 TYR A CA 1
ATOM 2099 C C . TYR A 1 256 ? -16.359 -16.766 -0.554 1 92.88 256 TYR A C 1
ATOM 2101 O O . TYR A 1 256 ? -15.203 -16.391 -0.307 1 92.88 256 TYR A O 1
ATOM 2109 N N . ASP A 1 257 ? -17.406 -16.578 0.192 1 93.5 257 ASP A N 1
ATOM 2110 C CA . ASP A 1 257 ? -17.25 -15.969 1.509 1 93.5 257 ASP A CA 1
ATOM 2111 C C . ASP A 1 257 ? -16.922 -17.016 2.568 1 93.5 257 ASP A C 1
ATOM 2113 O O . ASP A 1 257 ? -17.453 -18.125 2.547 1 93.5 257 ASP A O 1
ATOM 2117 N N . ILE A 1 258 ? -15.992 -16.719 3.391 1 91.94 258 ILE A N 1
ATOM 2118 C CA . ILE A 1 258 ? -15.617 -17.547 4.535 1 91.94 258 ILE A CA 1
ATOM 2119 C C . ILE A 1 258 ? -15.828 -16.75 5.828 1 91.94 258 ILE A C 1
ATOM 2121 O O . ILE A 1 258 ? -14.867 -16.359 6.484 1 91.94 258 ILE A O 1
ATOM 2125 N N . PRO A 1 259 ? -17.031 -16.578 6.234 1 90 259 PRO A N 1
ATOM 2126 C CA . PRO A 1 259 ? -17.375 -15.664 7.32 1 90 259 PRO A CA 1
ATOM 2127 C C . PRO A 1 259 ? -16.656 -16 8.625 1 90 259 PRO A C 1
ATOM 2129 O O . PRO A 1 259 ? -16.25 -15.094 9.359 1 90 259 PRO A O 1
ATOM 2132 N N . ASP A 1 260 ? -16.422 -17.266 8.898 1 90.44 260 ASP A N 1
ATOM 2133 C CA . ASP A 1 260 ? -15.852 -17.688 10.172 1 90.44 260 ASP A CA 1
ATOM 2134 C C . ASP A 1 260 ? -14.391 -17.266 10.273 1 90.44 260 ASP A C 1
ATOM 2136 O O . ASP A 1 260 ? -13.812 -17.266 11.367 1 90.44 260 ASP A O 1
ATOM 2140 N N . GLN A 1 261 ? -13.844 -16.922 9.133 1 91 261 GLN A N 1
ATOM 2141 C CA . GLN A 1 261 ? -12.445 -16.516 9.117 1 91 261 GLN A CA 1
ATOM 2142 C C . GLN A 1 261 ? -12.312 -15.047 8.703 1 91 261 GLN A C 1
ATOM 2144 O O . GLN A 1 261 ? -11.211 -14.586 8.383 1 91 261 GLN A O 1
ATOM 2149 N N . ASN A 1 262 ? -13.469 -14.32 8.688 1 93.25 262 ASN A N 1
ATOM 2150 C CA . ASN A 1 262 ? -13.469 -12.945 8.195 1 93.25 262 ASN A CA 1
ATOM 2151 C C . ASN A 1 262 ? -12.688 -12.82 6.887 1 93.25 262 ASN A C 1
ATOM 2153 O O . ASN A 1 262 ? -11.766 -12.008 6.785 1 93.25 262 ASN A O 1
ATOM 2157 N N . SER A 1 263 ? -13.031 -13.688 5.961 1 94.62 263 SER A N 1
ATOM 2158 C CA . SER A 1 263 ? -12.25 -13.734 4.734 1 94.62 263 SER A CA 1
ATOM 2159 C C . SER A 1 263 ? -13.109 -14.148 3.541 1 94.62 263 SER A C 1
ATOM 2161 O O . SER A 1 263 ? -14.25 -14.57 3.713 1 94.62 263 SER A O 1
ATOM 2163 N N . SER A 1 264 ? -12.641 -13.859 2.473 1 95.44 264 SER A N 1
ATOM 2164 C CA . SER A 1 264 ? -13.203 -14.383 1.229 1 95.44 264 SER A CA 1
ATOM 2165 C C . SER A 1 264 ? -12.102 -14.766 0.243 1 95.44 264 SER A C 1
ATOM 2167 O O . SER A 1 264 ? -10.992 -14.234 0.308 1 95.44 264 SER A O 1
ATOM 2169 N N . THR A 1 265 ? -12.375 -15.68 -0.578 1 95.31 265 THR A N 1
ATOM 2170 C CA . THR A 1 265 ? -11.477 -16.141 -1.629 1 95.31 265 THR A CA 1
ATOM 2171 C C . THR A 1 265 ? -12.102 -15.93 -3.006 1 95.31 265 THR A C 1
ATOM 2173 O O . THR A 1 265 ? -13.297 -16.141 -3.186 1 95.31 265 THR A O 1
ATOM 2176 N N . ASN A 1 266 ? -11.352 -15.398 -3.934 1 96.88 266 ASN A N 1
ATOM 2177 C CA . ASN A 1 266 ? -11.805 -14.984 -5.262 1 96.88 266 ASN A CA 1
ATOM 2178 C C . ASN A 1 266 ? -10.93 -15.594 -6.355 1 96.88 266 ASN A C 1
ATOM 2180 O O . ASN A 1 266 ? -9.703 -15.57 -6.266 1 96.88 266 ASN A O 1
ATOM 2184 N N . VAL A 1 267 ? -11.609 -16.125 -7.383 1 97.12 267 VAL A N 1
ATOM 2185 C CA . VAL A 1 267 ? -10.875 -16.906 -8.375 1 97.12 267 VAL A CA 1
ATOM 2186 C C . VAL A 1 267 ? -11.07 -16.297 -9.758 1 97.12 267 VAL A C 1
ATOM 2188 O O . VAL A 1 267 ? -12.188 -15.906 -10.125 1 97.12 267 VAL A O 1
ATOM 2191 N N .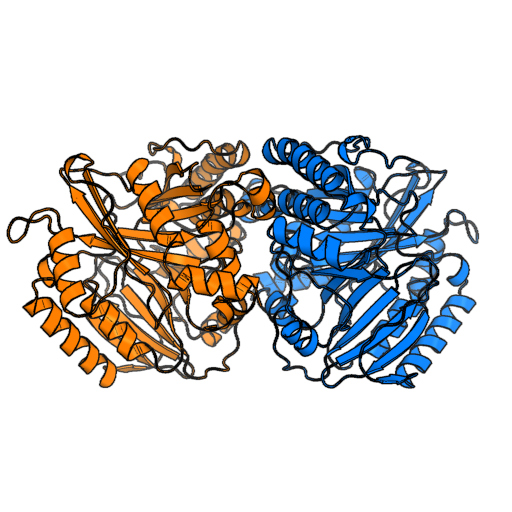 THR A 1 268 ? -9.969 -16.141 -10.492 1 98.12 268 THR A N 1
ATOM 2192 C CA . THR A 1 268 ? -9.977 -15.828 -11.922 1 98.12 268 THR A CA 1
ATOM 2193 C C . THR A 1 268 ? -9.336 -16.953 -12.719 1 98.12 268 THR A C 1
ATOM 2195 O O . THR A 1 268 ? -8.414 -17.625 -12.234 1 98.12 268 THR A O 1
ATOM 2198 N N . LYS A 1 269 ? -9.812 -17.141 -13.945 1 97.19 269 LYS A N 1
ATOM 2199 C CA . LYS A 1 269 ? -9.336 -18.219 -14.812 1 97.19 269 LYS A CA 1
ATOM 2200 C C . LYS A 1 269 ? -9.008 -17.688 -16.203 1 97.19 269 LYS A C 1
ATOM 2202 O O . LYS A 1 269 ? -9.555 -16.672 -16.641 1 97.19 269 LYS A O 1
ATOM 2207 N N . SER A 1 270 ? -8.148 -18.438 -16.844 1 97.19 270 SER A N 1
ATOM 2208 C CA . SER A 1 270 ? -7.797 -18.078 -18.219 1 97.19 270 SER A CA 1
ATOM 2209 C C . SER A 1 270 ? -8.969 -18.312 -19.156 1 97.19 270 SER A C 1
ATOM 2211 O O . SER A 1 270 ? -9.695 -19.312 -19.031 1 97.19 270 SER A O 1
ATOM 2213 N N . MET A 1 271 ? -9.117 -17.422 -20.109 1 96.31 271 MET A N 1
ATOM 2214 C CA . MET A 1 271 ? -10.164 -17.578 -21.109 1 96.31 271 MET A CA 1
ATOM 2215 C C . MET A 1 271 ? -9.75 -18.594 -22.172 1 96.31 271 MET A C 1
ATOM 2217 O O . MET A 1 271 ? -10.594 -19.094 -22.906 1 96.31 271 MET A O 1
ATOM 2221 N N . HIS A 1 272 ? -8.508 -18.812 -22.25 1 95.44 272 HIS A N 1
ATOM 2222 C CA . HIS A 1 272 ? -7.965 -19.547 -23.391 1 95.44 272 HIS A CA 1
ATOM 2223 C C . HIS A 1 272 ? -7.852 -21.031 -23.078 1 95.44 272 HIS A C 1
ATOM 2225 O O . HIS A 1 272 ? -7.762 -21.859 -23.984 1 95.44 272 HIS A O 1
ATOM 2231 N N . PHE A 1 273 ? -7.797 -21.344 -21.812 1 93.62 273 PHE A N 1
ATOM 2232 C CA . PHE A 1 273 ? -7.555 -22.719 -21.438 1 93.62 273 PHE A CA 1
ATOM 2233 C C . PHE A 1 273 ? -8.555 -23.188 -20.391 1 93.62 273 PHE A C 1
ATOM 2235 O O . PHE A 1 273 ? -8.797 -22.484 -19.406 1 93.62 273 PHE A O 1
ATOM 2242 N N . THR A 1 274 ? -9.023 -24.328 -20.578 1 90.31 274 THR A N 1
ATOM 2243 C CA . THR A 1 274 ? -9.938 -24.906 -19.609 1 90.31 274 THR A CA 1
ATOM 2244 C C . THR A 1 274 ? -9.172 -25.516 -18.422 1 90.31 274 THR A C 1
ATOM 2246 O O . THR A 1 274 ? -9.633 -25.469 -17.281 1 90.31 274 THR A O 1
ATOM 2249 N N . SER A 1 275 ? -8.023 -26 -18.797 1 92.44 275 SER A N 1
ATOM 2250 C CA . SER A 1 275 ? -7.203 -26.609 -17.75 1 92.44 275 SER A CA 1
ATOM 2251 C C . SER A 1 275 ? -6.273 -25.578 -17.109 1 92.44 275 SER A C 1
ATOM 2253 O O . SER A 1 275 ? -5.48 -24.938 -17.797 1 92.44 275 SER A O 1
ATOM 2255 N N . GLU A 1 276 ? -6.332 -25.531 -15.805 1 95.25 276 GLU A N 1
ATOM 2256 C CA . GLU A 1 276 ? -5.449 -24.625 -15.062 1 95.25 276 GLU A CA 1
ATOM 2257 C C . GLU A 1 276 ? -3.99 -25.047 -15.203 1 95.25 276 GLU A C 1
ATOM 2259 O O . GLU A 1 276 ? -3.084 -24.266 -14.93 1 95.25 276 GLU A O 1
ATOM 2264 N N . LEU A 1 277 ? -3.762 -26.281 -15.633 1 95.06 277 LEU A N 1
ATOM 2265 C CA . LEU A 1 277 ? -2.4 -26.797 -15.703 1 95.06 277 LEU A CA 1
ATOM 2266 C C . LEU A 1 277 ? -1.609 -26.109 -16.812 1 95.06 277 LEU A C 1
ATOM 2268 O O . LEU A 1 277 ? -0.376 -26.125 -16.797 1 95.06 277 LEU A O 1
ATOM 2272 N N . HIS A 1 278 ? -2.303 -25.547 -17.766 1 95.81 278 HIS A N 1
ATOM 2273 C CA . HIS A 1 278 ? -1.664 -24.812 -18.844 1 95.81 278 HIS A CA 1
ATOM 2274 C C . HIS A 1 278 ? -1.417 -23.359 -18.469 1 95.81 278 HIS A C 1
ATOM 2276 O O . HIS A 1 278 ? -0.413 -22.766 -18.859 1 95.81 278 HIS A O 1
ATOM 2282 N N . SER A 1 279 ? -2.338 -22.812 -17.812 1 97.56 279 SER A N 1
ATOM 2283 C CA . SER A 1 279 ? -2.271 -21.469 -17.266 1 97.56 279 SER A CA 1
ATOM 2284 C C . SER A 1 279 ? -2.982 -21.375 -15.914 1 97.56 279 SER A C 1
ATOM 2286 O O . SER A 1 279 ? -4.203 -21.234 -15.859 1 97.56 279 SER A O 1
ATOM 2288 N N . PRO A 1 280 ? -2.18 -21.359 -14.898 1 98.31 280 PRO A N 1
ATOM 2289 C CA . PRO A 1 280 ? -2.742 -21.484 -13.547 1 98.31 280 PRO A CA 1
ATOM 2290 C C . PRO A 1 280 ? -3.799 -20.422 -13.25 1 98.31 280 PRO A C 1
ATOM 2292 O O . PRO A 1 280 ? -3.668 -19.266 -13.688 1 98.31 280 PRO A O 1
ATOM 2295 N N . ALA A 1 281 ? -4.855 -20.828 -12.469 1 98.19 281 ALA A N 1
ATOM 2296 C CA . ALA A 1 281 ? -5.828 -19.859 -11.977 1 98.19 281 ALA A CA 1
ATOM 2297 C C . ALA A 1 281 ? -5.172 -18.875 -11.008 1 98.19 281 ALA A C 1
ATOM 2299 O O . ALA A 1 281 ? -4.16 -19.188 -10.383 1 98.19 281 ALA A O 1
ATOM 2300 N N . LYS A 1 282 ? -5.695 -17.719 -11 1 98.56 282 LYS A N 1
ATOM 2301 C CA . LYS A 1 282 ? -5.238 -16.703 -10.055 1 98.56 282 LYS A CA 1
ATOM 2302 C C . LYS A 1 282 ? -6.273 -16.469 -8.953 1 98.56 282 LYS A C 1
ATOM 2304 O O . LYS A 1 282 ? -7.406 -16.078 -9.242 1 98.56 282 LYS A O 1
ATOM 2309 N N . VAL A 1 283 ? -5.848 -16.703 -7.75 1 97.75 283 VAL A N 1
ATOM 2310 C CA . VAL A 1 283 ? -6.75 -16.609 -6.605 1 97.75 283 VAL A CA 1
ATOM 2311 C C . VAL A 1 283 ? -6.352 -15.414 -5.734 1 97.75 283 VAL A C 1
ATOM 2313 O O . VAL A 1 283 ? -5.16 -15.18 -5.504 1 97.75 283 VAL A O 1
ATOM 2316 N N . PHE A 1 284 ? -7.355 -14.641 -5.332 1 98.12 284 PHE A N 1
ATOM 2317 C CA . PHE A 1 284 ? -7.172 -13.516 -4.418 1 98.12 284 PHE A CA 1
ATOM 2318 C C . PHE A 1 284 ? -7.941 -13.75 -3.121 1 98.12 284 PHE A C 1
ATOM 2320 O O . PHE A 1 284 ? -9.164 -13.906 -3.141 1 98.12 284 PHE A O 1
ATOM 2327 N N . THR A 1 285 ? -7.219 -13.781 -2.047 1 97 285 THR A N 1
ATOM 2328 C CA . THR A 1 285 ? -7.859 -13.883 -0.742 1 97 285 THR A CA 1
ATOM 2329 C C . THR A 1 285 ? -7.68 -12.602 0.057 1 97 285 THR A C 1
ATOM 2331 O O . THR A 1 285 ? -6.594 -12.016 0.071 1 97 285 THR A O 1
ATOM 2334 N N . ALA A 1 286 ? -8.766 -12.125 0.659 1 97.5 286 ALA A N 1
ATOM 2335 C CA . ALA A 1 286 ? -8.766 -10.891 1.44 1 97.5 286 ALA A CA 1
ATOM 2336 C C . ALA A 1 286 ? -9.727 -10.984 2.623 1 97.5 286 ALA A C 1
ATOM 2338 O O . ALA A 1 286 ? -10.734 -11.695 2.557 1 97.5 286 ALA A O 1
ATOM 2339 N N . ALA A 1 287 ? -9.32 -10.297 3.674 1 96.75 287 ALA A N 1
ATOM 2340 C CA . ALA A 1 287 ? -10.281 -10.164 4.766 1 96.75 287 ALA A CA 1
ATOM 2341 C C . ALA A 1 287 ? -11.523 -9.406 4.316 1 96.75 287 ALA A C 1
ATOM 2343 O O . ALA A 1 287 ? -11.445 -8.555 3.428 1 96.75 287 ALA A O 1
ATOM 2344 N N . ASN A 1 288 ? -12.633 -9.727 4.926 1 96.44 288 ASN A N 1
ATOM 2345 C CA . ASN A 1 288 ? -13.875 -9.039 4.602 1 96.44 288 ASN A CA 1
ATOM 2346 C C . ASN A 1 288 ? -13.906 -7.633 5.203 1 96.44 288 ASN A C 1
ATOM 2348 O O . ASN A 1 288 ? -14.57 -6.742 4.676 1 96.44 288 ASN A O 1
ATOM 2352 N N . HIS A 1 289 ? -13.234 -7.48 6.297 1 96.44 289 HIS A N 1
ATOM 2353 C CA . HIS A 1 289 ? -13.172 -6.199 6.988 1 96.44 289 HIS A CA 1
ATOM 2354 C C . HIS A 1 289 ? -11.742 -5.852 7.387 1 96.44 289 HIS A C 1
ATOM 2356 O O . HIS A 1 289 ? -10.93 -6.742 7.621 1 96.44 289 HIS A O 1
ATOM 2362 N N . PRO A 1 290 ? -11.453 -4.527 7.48 1 96.69 290 PRO A N 1
ATOM 2363 C CA . PRO A 1 290 ? -10.109 -4.105 7.879 1 96.69 290 PRO A CA 1
ATOM 2364 C C . PRO A 1 290 ? -9.758 -4.52 9.305 1 96.69 290 PRO A C 1
ATOM 2366 O O . PRO A 1 290 ? -10.648 -4.84 10.094 1 96.69 290 PRO A O 1
ATOM 2369 N N . TYR A 1 291 ? -8.469 -4.457 9.617 1 95.75 291 TYR A N 1
ATOM 2370 C CA . TYR A 1 291 ? -7.949 -4.98 10.875 1 95.75 291 TYR A CA 1
ATOM 2371 C C . TYR A 1 291 ? -8.578 -4.27 12.07 1 95.75 291 TYR A C 1
ATOM 2373 O O . TYR A 1 291 ? -8.852 -4.891 13.102 1 95.75 291 TYR A O 1
ATOM 2381 N N . PHE A 1 292 ? -8.844 -2.953 11.961 1 96.69 292 PHE A N 1
ATOM 2382 C CA . PHE A 1 292 ? -9.281 -2.158 13.109 1 96.69 292 PHE A CA 1
ATOM 2383 C C . PHE A 1 292 ? -10.75 -2.412 13.414 1 96.69 292 PHE A C 1
ATOM 2385 O O . PHE A 1 292 ? -11.289 -1.878 14.383 1 96.69 292 PHE A O 1
ATOM 2392 N N . CYS A 1 293 ? -11.438 -3.238 12.625 1 97.31 293 CYS A N 1
ATOM 2393 C CA . CYS A 1 293 ? -12.805 -3.684 12.883 1 97.31 293 CYS A CA 1
ATOM 2394 C C . CYS A 1 293 ? -12.812 -5 13.656 1 97.31 293 CYS A C 1
ATOM 2396 O O . CYS A 1 293 ? -13.836 -5.398 14.203 1 97.31 293 CYS A O 1
ATOM 2398 N N . ASN A 1 294 ? -11.719 -5.656 13.68 1 95.12 294 ASN A N 1
ATOM 2399 C CA . ASN A 1 294 ? -11.688 -7.062 14.062 1 95.12 294 ASN A CA 1
ATOM 2400 C C . ASN A 1 294 ? -12.039 -7.246 15.539 1 95.12 294 ASN A C 1
ATOM 2402 O O . ASN A 1 294 ? -12.641 -8.25 15.914 1 95.12 294 ASN A O 1
ATOM 2406 N N . HIS A 1 295 ? -11.617 -6.309 16.359 1 95.19 295 HIS A N 1
ATOM 2407 C CA . HIS A 1 295 ? -11.922 -6.422 17.781 1 95.19 295 HIS A CA 1
ATOM 2408 C C . HIS A 1 295 ? -13.43 -6.426 18.016 1 95.19 295 HIS A C 1
ATOM 2410 O O . HIS A 1 295 ? -13.898 -6.969 19.031 1 95.19 295 HIS A O 1
ATOM 2416 N N . LEU A 1 296 ? -14.203 -5.883 17.172 1 97 296 LEU A N 1
ATOM 2417 C CA . LEU A 1 296 ? -15.656 -5.867 17.281 1 97 296 LEU A CA 1
ATOM 2418 C C . LEU A 1 296 ? -16.266 -7.105 16.625 1 97 296 LEU A C 1
ATOM 2420 O O . LEU A 1 296 ? -17.312 -7.59 17.062 1 97 296 LEU A O 1
ATOM 2424 N N . ILE A 1 297 ? -15.625 -7.551 15.57 1 95.31 297 ILE A N 1
ATOM 2425 C CA . ILE A 1 297 ? -16.094 -8.734 14.852 1 95.31 297 ILE A CA 1
ATOM 2426 C C . ILE A 1 297 ? -15.867 -9.977 15.703 1 95.31 297 ILE A C 1
ATOM 2428 O O . ILE A 1 297 ? -16.734 -10.852 15.789 1 95.31 297 ILE A O 1
ATOM 2432 N N . GLY A 1 298 ? -14.75 -10.102 16.297 1 93.12 298 GLY A N 1
ATOM 2433 C CA . GLY A 1 298 ? -14.445 -11.203 17.203 1 93.12 298 GLY A CA 1
ATOM 2434 C C . GLY A 1 298 ? -14.156 -12.5 16.469 1 93.12 298 GLY A C 1
ATOM 2435 O O . GLY A 1 298 ? -14.461 -13.586 16.969 1 93.12 298 GLY A O 1
ATOM 2436 N N . ARG A 1 299 ? -13.75 -12.414 15.258 1 90.88 299 ARG A N 1
ATOM 2437 C CA . ARG A 1 299 ? -13.375 -13.594 14.469 1 90.88 299 ARG A CA 1
ATOM 2438 C C . ARG A 1 299 ? -11.906 -13.547 14.086 1 90.88 299 ARG A C 1
ATOM 2440 O O . ARG A 1 299 ? -11.328 -12.461 13.945 1 90.88 299 ARG A O 1
ATOM 2447 N N . PRO A 1 300 ? -11.359 -14.797 13.945 1 86.94 300 PRO A N 1
ATOM 2448 C CA . PRO A 1 300 ? -9.984 -14.812 13.43 1 86.94 300 PRO A CA 1
ATOM 2449 C C . PRO A 1 300 ? -9.875 -14.203 12.031 1 86.94 300 PRO A C 1
ATOM 2451 O O . PRO A 1 300 ? -10.836 -14.266 11.25 1 86.94 300 PRO A O 1
ATOM 2454 N N . SER A 1 301 ? -8.836 -13.578 11.797 1 90.38 301 SER A N 1
ATOM 2455 C CA . SER A 1 301 ? -8.547 -13.039 10.469 1 90.38 301 SER A CA 1
ATOM 2456 C C . SER A 1 301 ? -7.117 -13.336 10.039 1 90.38 301 SER A C 1
ATOM 2458 O O . SER A 1 301 ? -6.309 -12.422 9.867 1 90.38 301 SER A O 1
ATOM 2460 N N . PRO A 1 302 ? -6.852 -14.578 9.773 1 91.38 302 PRO A N 1
ATOM 2461 C CA . PRO A 1 302 ? -5.484 -14.945 9.398 1 91.38 302 PRO A CA 1
ATOM 2462 C C . PRO A 1 302 ? -5.02 -14.258 8.117 1 91.38 302 PRO A C 1
ATOM 2464 O O . PRO A 1 302 ? -3.834 -13.953 7.973 1 91.38 302 PRO A O 1
ATOM 2467 N N . THR A 1 303 ? -5.926 -14 7.242 1 94.12 303 THR A N 1
ATOM 2468 C CA . THR A 1 303 ? -5.574 -13.336 5.988 1 94.12 303 THR A CA 1
ATOM 2469 C C . THR A 1 303 ? -5.047 -11.93 6.25 1 94.12 303 THR A C 1
ATOM 2471 O O . THR A 1 303 ? -4.004 -11.547 5.719 1 94.12 303 THR A O 1
ATOM 2474 N N . GLU A 1 304 ? -5.762 -11.172 7.066 1 93.62 304 GLU A N 1
ATOM 2475 C CA . GLU A 1 304 ? -5.34 -9.812 7.375 1 93.62 304 GLU A CA 1
ATOM 2476 C C . GLU A 1 304 ? -4.016 -9.805 8.141 1 93.62 304 GLU A C 1
ATOM 2478 O O . GLU A 1 304 ? -3.15 -8.969 7.879 1 93.62 304 GLU A O 1
ATOM 2483 N N . ALA A 1 305 ? -3.893 -10.742 9.078 1 92 305 ALA A N 1
ATOM 2484 C CA . ALA A 1 305 ? -2.646 -10.859 9.828 1 92 305 ALA A CA 1
ATOM 2485 C C . ALA A 1 305 ? -1.465 -11.125 8.898 1 92 305 ALA A C 1
ATOM 2487 O O . ALA A 1 305 ? -0.398 -10.523 9.055 1 92 305 ALA A O 1
ATOM 2488 N N . PHE A 1 306 ? -1.658 -12.008 7.941 1 93.5 306 PHE A N 1
ATOM 2489 C CA . PHE A 1 306 ? -0.621 -12.305 6.957 1 93.5 306 PHE A CA 1
ATOM 2490 C C . PHE A 1 306 ? -0.199 -11.039 6.219 1 93.5 306 PHE A C 1
ATOM 2492 O O . PHE A 1 306 ? 0.993 -10.742 6.121 1 93.5 306 PHE A O 1
ATOM 2499 N N . VAL A 1 307 ? -1.116 -10.297 5.738 1 96.44 307 VAL A N 1
ATOM 2500 C CA . VAL A 1 307 ? -0.823 -9.133 4.906 1 96.44 307 VAL A CA 1
ATOM 2501 C C . VAL A 1 307 ? -0.142 -8.055 5.742 1 96.44 307 VAL A C 1
ATOM 2503 O O . VAL A 1 307 ? 0.771 -7.375 5.27 1 96.44 307 VAL A O 1
ATOM 2506 N N . ARG A 1 308 ? -0.543 -7.898 6.941 1 94.94 308 ARG A N 1
ATOM 2507 C CA . ARG A 1 308 ? 0.038 -6.887 7.816 1 94.94 308 ARG A CA 1
ATOM 2508 C C . ARG A 1 308 ? 1.463 -7.258 8.211 1 94.94 308 ARG A C 1
ATOM 2510 O O . ARG A 1 308 ? 2.244 -6.395 8.617 1 94.94 308 ARG A O 1
ATOM 2517 N N . ASN A 1 309 ? 1.827 -8.516 8.102 1 93.69 309 ASN A N 1
ATOM 2518 C CA . ASN A 1 309 ? 3.154 -8.992 8.484 1 93.69 309 ASN A CA 1
ATOM 2519 C C . ASN A 1 309 ? 4.098 -9.031 7.285 1 93.69 309 ASN A C 1
ATOM 2521 O O . ASN A 1 309 ? 5.277 -8.688 7.406 1 93.69 309 ASN A O 1
ATOM 2525 N N . PHE A 1 310 ? 3.549 -9.406 6.121 1 94.31 310 PHE A N 1
ATOM 2526 C CA . PHE A 1 310 ? 4.402 -9.703 4.977 1 94.31 310 PHE A CA 1
ATOM 2527 C C . PHE A 1 310 ? 4.18 -8.695 3.855 1 94.31 310 PHE A C 1
ATOM 2529 O O . PHE A 1 310 ? 4.996 -8.586 2.939 1 94.31 310 PHE A O 1
ATOM 2536 N N . GLY A 1 311 ? 3.061 -7.953 3.955 1 95.88 311 GLY A N 1
ATOM 2537 C CA . GLY A 1 311 ? 2.582 -7.203 2.805 1 95.88 311 GLY A CA 1
ATOM 2538 C C . GLY A 1 311 ? 1.796 -8.055 1.825 1 95.88 311 GLY A C 1
ATOM 2539 O O . GLY A 1 311 ? 1.847 -9.289 1.885 1 95.88 311 GLY A O 1
ATOM 2540 N N . PRO A 1 312 ? 0.99 -7.34 0.984 1 97.94 312 PRO A N 1
ATOM 2541 C CA . PRO A 1 312 ? 0.363 -8.125 -0.084 1 97.94 312 PRO A CA 1
ATOM 2542 C C . PRO A 1 312 ? 1.38 -8.883 -0.932 1 97.94 312 PRO A C 1
ATOM 2544 O O . PRO A 1 312 ? 2.41 -8.328 -1.314 1 97.94 312 PRO A O 1
ATOM 2547 N N . ARG A 1 313 ? 1.082 -10.133 -1.156 1 97.62 313 ARG A N 1
ATOM 2548 C CA . ARG A 1 313 ? 1.975 -10.977 -1.94 1 97.62 313 ARG A CA 1
ATOM 2549 C C . ARG A 1 313 ? 1.348 -12.344 -2.193 1 97.62 313 ARG A C 1
ATOM 2551 O O . ARG A 1 313 ? 0.302 -12.672 -1.628 1 97.62 313 ARG A O 1
ATOM 2558 N N . LEU A 1 314 ? 1.987 -13.094 -3.078 1 98.06 314 LEU A N 1
ATOM 2559 C CA . LEU A 1 314 ? 1.598 -14.492 -3.236 1 98.06 314 LEU A CA 1
ATOM 2560 C C . LEU A 1 314 ? 1.799 -15.258 -1.936 1 98.06 314 LEU A C 1
ATOM 2562 O O . LEU A 1 314 ? 2.859 -15.172 -1.313 1 98.06 314 LEU A O 1
ATOM 2566 N N . HIS A 1 315 ? 0.775 -15.93 -1.547 1 96.12 315 HIS A N 1
ATOM 2567 C CA . HIS A 1 315 ? 0.797 -16.734 -0.334 1 96.12 315 HIS A CA 1
ATOM 2568 C C . HIS A 1 315 ? 1.261 -18.156 -0.629 1 96.12 315 HIS A C 1
ATOM 2570 O O . HIS A 1 315 ? 2.115 -18.703 0.079 1 96.12 315 HIS A O 1
ATOM 2576 N N . HIS A 1 316 ? 0.704 -18.734 -1.734 1 95.62 316 HIS A N 1
ATOM 2577 C CA . HIS A 1 316 ? 1.104 -20.109 -2.045 1 95.62 316 HIS A CA 1
ATOM 2578 C C . HIS A 1 316 ? 0.955 -20.391 -3.533 1 95.62 316 HIS A C 1
ATOM 2580 O O . HIS A 1 316 ? 0.192 -19.719 -4.23 1 95.62 316 HIS A O 1
ATOM 2586 N N . LEU A 1 317 ? 1.727 -21.375 -3.984 1 97.06 317 LEU A N 1
ATOM 2587 C CA . LEU A 1 317 ? 1.558 -22.078 -5.254 1 97.06 317 LEU A CA 1
ATOM 2588 C C . LEU A 1 317 ? 0.902 -23.438 -5.039 1 97.06 317 LEU A C 1
ATOM 2590 O O . LEU A 1 317 ? 1.327 -24.203 -4.176 1 97.06 317 LEU A O 1
ATOM 2594 N N . ALA A 1 318 ? -0.076 -23.672 -5.793 1 97 318 ALA A N 1
ATOM 2595 C CA . ALA A 1 318 ? -0.765 -24.953 -5.633 1 97 318 ALA A CA 1
ATOM 2596 C C . ALA A 1 318 ? -0.379 -25.922 -6.746 1 97 318 ALA A C 1
ATOM 2598 O O . ALA A 1 318 ? -0.553 -25.625 -7.93 1 97 318 ALA A O 1
ATOM 2599 N N . VAL A 1 319 ? 0.068 -27.047 -6.309 1 97.94 319 VAL A N 1
ATOM 2600 C CA . VAL A 1 319 ? 0.428 -28.109 -7.234 1 97.94 319 VAL A CA 1
ATOM 2601 C C . VAL A 1 319 ? -0.711 -29.125 -7.32 1 97.94 319 VAL A C 1
ATOM 2603 O O . VAL A 1 319 ? -1.214 -29.594 -6.293 1 97.94 319 VAL A O 1
ATOM 2606 N N . ALA A 1 320 ? -1.044 -29.438 -8.531 1 97.62 320 ALA A N 1
ATOM 2607 C CA . ALA A 1 320 ? -2.092 -30.438 -8.703 1 97.62 320 ALA A CA 1
ATOM 2608 C C . ALA A 1 320 ? -1.547 -31.844 -8.484 1 97.62 320 ALA A C 1
ATOM 2610 O O . ALA A 1 320 ? -0.41 -32.156 -8.852 1 97.62 320 ALA A O 1
ATOM 2611 N N . VAL A 1 321 ? -2.371 -32.656 -7.855 1 97.81 321 VAL A N 1
ATOM 2612 C CA . VAL A 1 321 ? -2.072 -34.094 -7.691 1 97.81 321 VAL A CA 1
ATOM 2613 C C . VAL A 1 321 ? -2.998 -34.906 -8.578 1 97.81 321 VAL A C 1
ATOM 2615 O O . VAL A 1 321 ? -4.211 -34.688 -8.609 1 97.81 321 VAL A O 1
ATOM 2618 N N . ARG A 1 322 ? -2.422 -35.812 -9.219 1 97.62 322 ARG A N 1
ATOM 2619 C CA . ARG A 1 322 ? -3.182 -36.656 -10.133 1 97.62 322 ARG A CA 1
ATOM 2620 C C . ARG A 1 322 ? -4.32 -37.375 -9.406 1 97.62 322 ARG A C 1
ATOM 2622 O O . ARG A 1 322 ? -4.129 -37.906 -8.312 1 97.62 322 ARG A O 1
ATOM 2629 N N . ASP A 1 323 ? -5.484 -37.344 -10.055 1 96.44 323 ASP A N 1
ATOM 2630 C CA . ASP A 1 323 ? -6.617 -38.062 -9.469 1 96.44 323 ASP A CA 1
ATOM 2631 C C . ASP A 1 323 ? -6.344 -39.562 -9.406 1 96.44 323 ASP A C 1
ATOM 2633 O O . ASP A 1 323 ? -5.676 -40.125 -10.281 1 96.44 323 ASP A O 1
ATOM 2637 N N . GLY A 1 324 ? -6.828 -40.125 -8.273 1 95.94 324 GLY A N 1
ATOM 2638 C CA . GLY A 1 324 ? -6.668 -41.562 -8.133 1 95.94 324 GLY A CA 1
ATOM 2639 C C . GLY A 1 324 ? -6.148 -41.969 -6.77 1 95.94 324 GLY A C 1
ATOM 2640 O O . GLY A 1 324 ? -6.27 -41.219 -5.801 1 95.94 324 GLY A O 1
ATOM 2641 N N . HIS A 1 325 ? -5.734 -43.188 -6.75 1 96.44 325 HIS A N 1
ATOM 2642 C CA . HIS A 1 325 ? -5.277 -43.781 -5.5 1 96.44 325 HIS A CA 1
ATOM 2643 C C . HIS A 1 325 ? -3.961 -44.531 -5.688 1 96.44 325 HIS A C 1
ATOM 2645 O O . HIS A 1 325 ? -3.691 -45.062 -6.77 1 96.44 325 HIS A O 1
ATOM 2651 N N . THR A 1 326 ? -3.166 -44.5 -4.75 1 95.81 326 THR A N 1
ATOM 2652 C CA . THR A 1 326 ? -1.929 -45.281 -4.66 1 95.81 326 THR A CA 1
ATOM 2653 C C . THR A 1 326 ? -1.84 -46 -3.326 1 95.81 326 THR A C 1
ATOM 2655 O O . THR A 1 326 ? -1.899 -45.375 -2.264 1 95.81 326 THR A O 1
ATOM 2658 N N . GLY A 1 327 ? -1.613 -47.344 -3.359 1 93.69 327 GLY A N 1
ATOM 2659 C CA . GLY A 1 327 ? -1.518 -48.125 -2.146 1 93.69 327 GLY A CA 1
ATOM 2660 C C . GLY A 1 327 ? -2.752 -48.031 -1.269 1 93.69 327 GLY A C 1
ATOM 2661 O O . GLY A 1 327 ? -2.643 -47.906 -0.047 1 93.69 327 GLY A O 1
ATOM 2662 N N . GLY A 1 328 ? -3.9 -47.781 -1.806 1 93.25 328 GLY A N 1
ATOM 2663 C CA . GLY A 1 328 ? -5.16 -47.781 -1.079 1 93.25 328 GLY A CA 1
ATOM 2664 C C . GLY A 1 328 ? -5.52 -46.406 -0.524 1 93.25 328 GLY A C 1
ATOM 2665 O O . GLY A 1 328 ? -6.555 -46.25 0.129 1 93.25 328 GLY A O 1
ATOM 2666 N N . GLN A 1 329 ? -4.766 -45.5 -0.721 1 94.75 329 GLN A N 1
ATOM 2667 C CA . GLN A 1 329 ? -5.062 -44.156 -0.258 1 94.75 329 GLN A CA 1
ATOM 2668 C C . GLN A 1 329 ? -5.148 -43.188 -1.429 1 94.75 329 GLN A C 1
ATOM 2670 O O . GLN A 1 329 ? -4.551 -43.406 -2.48 1 94.75 329 GLN A O 1
ATOM 2675 N N . ALA A 1 330 ? -5.93 -42.094 -1.204 1 96.25 330 ALA A N 1
ATOM 2676 C CA . ALA A 1 330 ? -5.941 -41.062 -2.227 1 96.25 330 ALA A CA 1
ATOM 2677 C C . ALA A 1 330 ? -4.523 -40.594 -2.549 1 96.25 330 ALA A C 1
ATOM 2679 O O . ALA A 1 330 ? -3.668 -40.531 -1.662 1 96.25 330 ALA A O 1
ATOM 2680 N N . ASN A 1 331 ? -4.254 -40.219 -3.762 1 97.69 331 ASN A N 1
ATOM 2681 C CA . ASN A 1 331 ? -2.906 -39.844 -4.191 1 97.69 331 ASN A CA 1
ATOM 2682 C C . ASN A 1 331 ? -2.338 -38.719 -3.354 1 97.69 331 ASN A C 1
ATOM 2684 O O . ASN A 1 331 ? -1.148 -38.719 -3.031 1 97.69 331 ASN A O 1
ATOM 2688 N N . ILE A 1 332 ? -3.201 -37.781 -3.025 1 96.88 332 ILE A N 1
ATOM 2689 C CA . ILE A 1 332 ? -2.721 -36.656 -2.236 1 96.88 332 ILE A CA 1
ATOM 2690 C C . ILE A 1 332 ? -2.268 -37.125 -0.862 1 96.88 332 ILE A C 1
ATOM 2692 O O . ILE A 1 332 ? -1.247 -36.688 -0.341 1 96.88 332 ILE A O 1
ATOM 2696 N N . ASP A 1 333 ? -2.98 -38.031 -0.259 1 95.88 333 ASP A N 1
ATOM 2697 C CA . ASP A 1 333 ? -2.574 -38.594 1.03 1 95.88 333 ASP A CA 1
ATOM 2698 C C . ASP A 1 333 ? -1.238 -39.312 0.917 1 95.88 333 ASP A C 1
ATOM 2700 O O . ASP A 1 333 ? -0.379 -39.188 1.792 1 95.88 333 ASP A O 1
ATOM 2704 N N . HIS A 1 334 ? -1.128 -40.062 -0.102 1 96 334 HIS A N 1
ATOM 2705 C CA . HIS A 1 334 ? 0.121 -40.781 -0.352 1 96 334 HIS A CA 1
ATOM 2706 C C . HIS A 1 334 ? 1.286 -39.812 -0.51 1 96 334 HIS A C 1
ATOM 2708 O O . HIS A 1 334 ? 2.338 -39.969 0.109 1 96 334 HIS A O 1
ATOM 2714 N N . VAL A 1 335 ? 1.094 -38.75 -1.354 1 96.75 335 VAL A N 1
ATOM 2715 C CA . VAL A 1 335 ? 2.113 -37.75 -1.606 1 96.75 335 VAL A CA 1
ATOM 2716 C C . VAL A 1 335 ? 2.541 -37.094 -0.288 1 96.75 335 VAL A C 1
ATOM 2718 O O . VAL A 1 335 ? 3.736 -37 -0.003 1 96.75 335 VAL A O 1
ATOM 2721 N N . VAL A 1 336 ? 1.605 -36.719 0.503 1 95.12 336 VAL A N 1
ATOM 2722 C CA . VAL A 1 336 ? 1.876 -36.062 1.765 1 95.12 336 VAL A CA 1
ATOM 2723 C C . VAL A 1 336 ? 2.639 -36.969 2.703 1 95.12 336 VAL A C 1
ATOM 2725 O O . VAL A 1 336 ? 3.625 -36.562 3.322 1 95.12 336 VAL A O 1
ATOM 2728 N N . ASN A 1 337 ? 2.205 -38.188 2.738 1 93.88 337 ASN A N 1
ATOM 2729 C CA . ASN A 1 337 ? 2.855 -39.188 3.602 1 93.88 337 ASN A CA 1
ATOM 2730 C C . ASN A 1 337 ? 4.316 -39.375 3.207 1 93.88 337 ASN A C 1
ATOM 2732 O O . ASN A 1 337 ? 5.199 -39.406 4.066 1 93.88 337 ASN A O 1
ATOM 2736 N N . VAL A 1 338 ? 4.496 -39.562 1.999 1 94.06 338 VAL A N 1
ATOM 2737 C CA . VAL A 1 338 ? 5.836 -39.844 1.488 1 94.06 338 VAL A CA 1
ATOM 2738 C C . VAL A 1 338 ? 6.738 -38.625 1.752 1 94.06 338 VAL A C 1
ATOM 2740 O O . VAL A 1 338 ? 7.887 -38.781 2.176 1 94.06 338 VAL A O 1
ATOM 2743 N N . LEU A 1 339 ? 6.281 -37.469 1.495 1 94.31 339 LEU A N 1
ATOM 2744 C CA . LEU A 1 339 ? 7.066 -36.25 1.685 1 94.31 339 LEU A CA 1
ATOM 2745 C C . LEU A 1 339 ? 7.328 -36 3.166 1 94.31 339 LEU A C 1
ATOM 2747 O O . LEU A 1 339 ? 8.406 -35.5 3.539 1 94.31 339 LEU A O 1
ATOM 2751 N N . GLN A 1 340 ? 6.359 -36.281 3.951 1 92.25 340 GLN A N 1
ATOM 2752 C CA . GLN A 1 340 ? 6.562 -36.156 5.391 1 92.25 340 GLN A CA 1
ATOM 2753 C C . GLN A 1 340 ? 7.68 -37.062 5.871 1 92.25 340 GLN A C 1
ATOM 2755 O O . GLN A 1 340 ? 8.477 -36.688 6.727 1 92.25 340 GLN A O 1
ATOM 2760 N N . ASN A 1 341 ? 7.715 -38.188 5.355 1 90.88 341 ASN A N 1
ATOM 2761 C CA . ASN A 1 341 ? 8.734 -39.188 5.723 1 90.88 341 ASN A CA 1
ATOM 2762 C C . ASN A 1 341 ? 10.125 -38.75 5.277 1 90.88 341 ASN A C 1
ATOM 2764 O O . ASN A 1 341 ? 11.125 -39.188 5.828 1 90.88 341 ASN A O 1
ATOM 2768 N N . CYS A 1 342 ? 10.133 -37.875 4.34 1 89.69 342 CYS A N 1
ATOM 2769 C CA . CYS A 1 342 ? 11.406 -37.344 3.865 1 89.69 342 CYS A CA 1
ATOM 2770 C C . CYS A 1 342 ? 11.766 -36.062 4.59 1 89.69 342 CYS A C 1
ATOM 2772 O O . CYS A 1 342 ? 12.75 -35.406 4.242 1 89.69 342 CYS A O 1
ATOM 2774 N N . GLY A 1 343 ? 10.867 -35.562 5.5 1 86.31 343 GLY A N 1
ATOM 2775 C CA . GLY A 1 343 ? 11.234 -34.469 6.348 1 86.31 343 GLY A CA 1
ATOM 2776 C C . GLY A 1 343 ? 10.469 -33.188 6.023 1 86.31 343 GLY A C 1
ATOM 2777 O O . GLY A 1 343 ? 10.648 -32.156 6.68 1 86.31 343 GLY A O 1
ATOM 2778 N N . GLN A 1 344 ? 9.672 -33.312 5.004 1 87.56 344 GLN A N 1
ATOM 2779 C CA . GLN A 1 344 ? 8.859 -32.156 4.703 1 87.56 344 GLN A CA 1
ATOM 2780 C C . GLN A 1 344 ? 7.777 -31.938 5.758 1 87.56 344 GLN A C 1
ATOM 2782 O O . GLN A 1 344 ? 7.199 -32.906 6.262 1 87.56 344 GLN A O 1
ATOM 2787 N N . LYS A 1 345 ? 7.559 -30.688 6.078 1 85.38 345 LYS A N 1
ATOM 2788 C CA . LYS A 1 345 ? 6.574 -30.344 7.102 1 85.38 345 LYS A CA 1
ATOM 2789 C C . LYS A 1 345 ? 5.301 -29.781 6.477 1 85.38 345 LYS A C 1
ATOM 2791 O O . LYS A 1 345 ? 5.359 -28.969 5.551 1 85.38 345 LYS A O 1
ATOM 2796 N N . PHE A 1 346 ? 4.203 -30.266 6.91 1 86.94 346 PHE A N 1
ATOM 2797 C CA . PHE A 1 346 ? 2.893 -29.812 6.453 1 86.94 346 PHE A CA 1
ATOM 2798 C C . PHE A 1 346 ? 2.076 -29.25 7.609 1 86.94 346 PHE A C 1
ATOM 2800 O O . PHE A 1 346 ? 2.393 -29.5 8.773 1 86.94 346 PHE A O 1
ATOM 2807 N N . LEU A 1 347 ? 1.178 -28.484 7.145 1 76.69 347 LEU A N 1
ATOM 2808 C CA . LEU A 1 347 ? 0.224 -28.047 8.164 1 76.69 347 LEU A CA 1
ATOM 2809 C C . LEU A 1 347 ? -0.684 -29.203 8.578 1 76.69 347 LEU A C 1
ATOM 2811 O O . LEU A 1 347 ? -0.654 -30.266 7.965 1 76.69 347 LEU A O 1
ATOM 2815 N N . LEU A 1 348 ? -1.495 -29.125 9.648 1 65.44 348 LEU A N 1
ATOM 2816 C CA . LEU A 1 348 ? -2.031 -30.172 10.508 1 65.44 348 LEU A CA 1
ATOM 2817 C C . LEU A 1 348 ? -2.844 -31.172 9.688 1 65.44 348 LEU A C 1
ATOM 2819 O O . LEU A 1 348 ? -2.711 -32.406 9.875 1 65.44 348 LEU A O 1
ATOM 2823 N N . GLU A 1 349 ? -3.748 -30.75 8.859 1 74.81 349 GLU A N 1
ATOM 2824 C CA . GLU A 1 349 ? -4.559 -31.812 8.273 1 74.81 349 GLU A CA 1
ATOM 2825 C C . GLU A 1 349 ? -4.996 -31.453 6.852 1 74.81 349 GLU A C 1
ATOM 2827 O O . GLU A 1 349 ? -5.121 -30.266 6.516 1 74.81 349 GLU A O 1
ATOM 2832 N N . VAL A 1 350 ? -4.957 -32.656 6.117 1 79.06 350 VAL A N 1
ATOM 2833 C CA . VAL A 1 350 ? -5.535 -32.5 4.785 1 79.06 350 VAL A CA 1
ATOM 2834 C C . VAL A 1 350 ? -7.004 -32.125 4.902 1 79.06 350 VAL A C 1
ATOM 2836 O O . VAL A 1 350 ? -7.762 -32.719 5.664 1 79.06 350 VAL A O 1
ATOM 2839 N N . ALA A 1 351 ? -7.352 -31.078 4.207 1 84.88 351 ALA A N 1
ATOM 2840 C CA . ALA A 1 351 ? -8.727 -30.594 4.211 1 84.88 351 ALA A CA 1
ATOM 2841 C C . ALA A 1 351 ? -9.516 -31.172 3.039 1 84.88 351 ALA A C 1
ATOM 2843 O O . ALA A 1 351 ? -8.984 -31.312 1.937 1 84.88 351 ALA A O 1
ATOM 2844 N N . GLY A 1 352 ? -10.797 -31.531 3.312 1 87.31 352 GLY A N 1
ATOM 2845 C CA . GLY A 1 352 ? -11.672 -32 2.26 1 87.31 352 GLY A CA 1
ATOM 2846 C C . GLY A 1 352 ? -11.797 -33.531 2.23 1 87.31 352 GLY A C 1
ATOM 2847 O O . GLY A 1 352 ? -11.328 -34.188 3.143 1 87.31 352 GLY A O 1
ATOM 2848 N N . SER A 1 353 ? -12.617 -34 1.216 1 88.31 353 SER A N 1
ATOM 2849 C CA . SER A 1 353 ? -12.867 -35.438 1.065 1 88.31 353 SER A CA 1
ATOM 2850 C C . SER A 1 353 ? -13.148 -35.812 -0.389 1 88.31 353 SER A C 1
ATOM 2852 O O . SER A 1 353 ? -13.43 -34.938 -1.209 1 88.31 353 SER A O 1
ATOM 2854 N N . GLU A 1 354 ? -12.922 -37.062 -0.579 1 90 354 GLU A N 1
ATOM 2855 C CA . GLU A 1 354 ? -13.273 -37.562 -1.907 1 90 354 GLU A CA 1
ATOM 2856 C C . GLU A 1 354 ? -14.742 -37.312 -2.223 1 90 354 GLU A C 1
ATOM 2858 O O . GLU A 1 354 ? -15.094 -37 -3.363 1 90 354 GLU A O 1
ATOM 2863 N N . ARG A 1 355 ? -15.578 -37.438 -1.275 1 87.19 355 ARG A N 1
ATOM 2864 C CA . ARG A 1 355 ? -17.016 -37.219 -1.446 1 87.19 355 ARG A CA 1
ATOM 2865 C C . ARG A 1 355 ? -17.297 -35.781 -1.847 1 87.19 355 ARG A C 1
ATOM 2867 O O . ARG A 1 355 ? -18.172 -35.531 -2.689 1 87.19 355 ARG A O 1
ATOM 2874 N N . GLU A 1 356 ? -16.531 -34.844 -1.281 1 87.5 356 GLU A N 1
ATOM 2875 C CA . GLU A 1 356 ? -16.688 -33.438 -1.587 1 87.5 356 GLU A CA 1
ATOM 2876 C C . GLU A 1 356 ? -16.062 -33.062 -2.928 1 87.5 356 GLU A C 1
ATOM 2878 O O . GLU A 1 356 ? -16.328 -32 -3.49 1 87.5 356 GLU A O 1
ATOM 2883 N N . GLY A 1 357 ? -15.219 -34 -3.369 1 88.81 357 GLY A N 1
ATOM 2884 C CA . GLY A 1 357 ? -14.641 -33.844 -4.691 1 88.81 357 GLY A CA 1
ATOM 2885 C C . GLY A 1 357 ? -13.273 -33.188 -4.668 1 88.81 357 GLY A C 1
ATOM 2886 O O . GLY A 1 357 ? -12.633 -33.031 -5.715 1 88.81 357 GLY A O 1
ATOM 2887 N N . LEU A 1 358 ? -12.766 -32.875 -3.514 1 92.75 358 LEU A N 1
ATOM 2888 C CA . LEU A 1 358 ? -11.523 -32.125 -3.441 1 92.75 358 LEU A CA 1
ATOM 2889 C C . LEU A 1 358 ? -10.82 -32.344 -2.105 1 92.75 358 LEU A C 1
ATOM 2891 O O . LEU A 1 358 ? -11.469 -32.375 -1.057 1 92.75 358 LEU A O 1
ATOM 2895 N N . LYS A 1 359 ? -9.555 -32.625 -2.184 1 92.94 359 LYS A N 1
ATOM 2896 C CA . LYS A 1 359 ? -8.68 -32.625 -1.012 1 92.94 359 LYS A CA 1
ATOM 2897 C C . LYS A 1 359 ? -7.52 -31.641 -1.193 1 92.94 359 LYS A C 1
ATOM 2899 O O . LYS A 1 359 ? -6.973 -31.516 -2.293 1 92.94 359 LYS A O 1
ATOM 2904 N N . GLN A 1 360 ? -7.148 -30.938 -0.149 1 93.69 360 GLN A N 1
ATOM 2905 C CA . GLN A 1 360 ? -6.086 -29.938 -0.192 1 93.69 360 GLN A CA 1
ATOM 2906 C C . GLN A 1 360 ? -5.277 -29.938 1.103 1 93.69 360 GLN A C 1
ATOM 2908 O O . GLN A 1 360 ? -5.797 -30.297 2.164 1 93.69 360 GLN A O 1
ATOM 2913 N N . ILE A 1 361 ? -3.994 -29.547 0.966 1 92.75 361 ILE A N 1
ATOM 2914 C CA . ILE A 1 361 ? -3.162 -29.406 2.156 1 92.75 361 ILE A CA 1
ATOM 2915 C C . ILE A 1 361 ? -2.039 -28.406 1.887 1 92.75 361 ILE A C 1
ATOM 2917 O O . ILE A 1 361 ? -1.514 -28.328 0.773 1 92.75 361 ILE A O 1
ATOM 2921 N N . PHE A 1 362 ? -1.659 -27.641 2.908 1 91.38 362 PHE A N 1
ATOM 2922 C CA . PHE A 1 362 ? -0.544 -26.703 2.855 1 91.38 362 PHE A CA 1
ATOM 2923 C C . PHE A 1 362 ? 0.722 -27.328 3.424 1 91.38 362 PHE A C 1
ATOM 2925 O O . PHE A 1 362 ? 0.678 -28 4.457 1 91.38 362 PHE A O 1
ATOM 2932 N N . SER A 1 363 ? 1.793 -27.094 2.777 1 91.06 363 SER A N 1
ATOM 2933 C CA . SER A 1 363 ? 3.082 -27.281 3.436 1 91.06 363 SER A CA 1
ATOM 2934 C C . SER A 1 363 ? 3.369 -26.156 4.414 1 91.06 363 SER A C 1
ATOM 2936 O O . SER A 1 363 ? 2.658 -25.141 4.434 1 91.06 363 SER A O 1
ATOM 2938 N N . SER A 1 364 ? 4.402 -26.359 5.203 1 87.56 364 SER A N 1
ATOM 2939 C CA . SER A 1 364 ? 4.965 -25.219 5.906 1 87.56 364 SER A CA 1
ATOM 2940 C C . SER A 1 364 ? 5.602 -24.234 4.934 1 87.56 364 SER A C 1
ATOM 2942 O O . SER A 1 364 ? 5.988 -24.594 3.824 1 87.56 364 SER A O 1
ATOM 2944 N N . ALA A 1 365 ? 5.711 -23 5.398 1 87.5 365 ALA A N 1
ATOM 2945 C CA . ALA A 1 365 ? 6.367 -21.984 4.578 1 87.5 365 ALA A CA 1
ATOM 2946 C C . ALA A 1 365 ? 7.84 -22.328 4.355 1 87.5 365 ALA A C 1
ATOM 2948 O O . ALA A 1 365 ? 8.531 -22.75 5.285 1 87.5 365 ALA A O 1
ATOM 2949 N N . SER A 1 366 ? 8.242 -22.172 3.127 1 90.06 366 SER A N 1
ATOM 2950 C CA . SER A 1 366 ? 9.648 -22.422 2.814 1 90.06 366 SER A CA 1
ATOM 2951 C C . SER A 1 366 ? 10.562 -21.484 3.588 1 90.06 366 SER A C 1
ATOM 2953 O O . SER A 1 366 ? 10.297 -20.281 3.668 1 90.06 366 SER A O 1
ATOM 2955 N N . GLU A 1 367 ? 11.664 -21.938 4.074 1 87.31 367 GLU A N 1
ATOM 2956 C CA . GLU A 1 367 ? 12.656 -21.109 4.758 1 87.31 367 GLU A CA 1
ATOM 2957 C C . GLU A 1 367 ? 13.477 -20.297 3.764 1 87.31 367 GLU A C 1
ATOM 2959 O O . GLU A 1 367 ? 14.172 -19.359 4.148 1 87.31 367 GLU A O 1
ATOM 2964 N N . HIS A 1 368 ? 13.32 -20.656 2.51 1 90.25 368 HIS A N 1
ATOM 2965 C CA . HIS A 1 368 ? 14.156 -20.047 1.484 1 90.25 368 HIS A CA 1
ATOM 2966 C C . HIS A 1 368 ? 13.398 -18.953 0.728 1 90.25 368 HIS A C 1
ATOM 2968 O O . HIS A 1 368 ? 13.984 -17.953 0.312 1 90.25 368 HIS A O 1
ATOM 2974 N N . SER A 1 369 ? 12.102 -19.109 0.504 1 89.94 369 SER A N 1
ATOM 2975 C CA . SER A 1 369 ? 11.336 -18.172 -0.315 1 89.94 369 SER A CA 1
ATOM 2976 C C . SER A 1 369 ? 10.164 -17.578 0.469 1 89.94 369 SER A C 1
ATOM 2978 O O . SER A 1 369 ? 9.555 -16.609 0.036 1 89.94 369 SER A O 1
ATOM 2980 N N . SER A 1 370 ? 9.781 -18.156 1.567 1 86.62 370 SER A N 1
ATOM 2981 C CA . SER A 1 370 ? 8.625 -17.797 2.381 1 86.62 370 SER A CA 1
ATOM 2982 C C . SER A 1 370 ? 7.324 -18.25 1.719 1 86.62 370 SER A C 1
ATOM 2984 O O . SER A 1 370 ? 6.238 -18.016 2.258 1 86.62 370 SER A O 1
ATOM 2986 N N . LEU A 1 371 ? 7.391 -18.938 0.602 1 92.06 371 LEU A N 1
ATOM 2987 C CA . LEU A 1 371 ? 6.207 -19.406 -0.103 1 92.06 371 LEU A CA 1
ATOM 2988 C C . LEU A 1 371 ? 5.766 -20.766 0.429 1 92.06 371 LEU A C 1
ATOM 2990 O O . LEU A 1 371 ? 6.598 -21.562 0.874 1 92.06 371 LEU A O 1
ATOM 2994 N N . ILE A 1 372 ? 4.492 -20.953 0.378 1 92.81 372 ILE A N 1
ATOM 2995 C CA . ILE A 1 372 ? 3.865 -22.219 0.739 1 92.81 372 ILE A CA 1
ATOM 2996 C C . ILE A 1 372 ? 3.529 -23 -0.524 1 92.81 372 ILE A C 1
ATOM 2998 O O . ILE A 1 372 ? 3.088 -22.422 -1.522 1 92.81 372 ILE A O 1
ATOM 3002 N N . VAL A 1 373 ? 3.762 -24.266 -0.482 1 95.06 373 VAL A N 1
ATOM 3003 C CA . VAL A 1 373 ? 3.254 -25.156 -1.527 1 95.06 373 VAL A CA 1
ATOM 3004 C C . VAL A 1 373 ? 1.953 -25.812 -1.065 1 95.06 373 VAL A C 1
ATOM 3006 O O . VAL A 1 373 ? 1.886 -26.359 0.035 1 95.06 373 VAL A O 1
ATOM 3009 N N . GLU A 1 374 ? 0.981 -25.641 -1.822 1 95.31 374 GLU A N 1
ATOM 3010 C CA . GLU A 1 374 ? -0.278 -26.344 -1.611 1 95.31 374 GLU A CA 1
ATOM 3011 C C . GLU A 1 374 ? -0.412 -27.531 -2.562 1 95.31 374 GLU A C 1
ATOM 3013 O O . GLU A 1 374 ? -0.076 -27.438 -3.744 1 95.31 374 GLU A O 1
ATOM 3018 N N . TYR A 1 375 ? -0.856 -28.688 -2.01 1 96.25 375 TYR A N 1
ATOM 3019 C CA . TYR A 1 375 ? -1.256 -29.797 -2.865 1 96.25 375 TYR A CA 1
ATOM 3020 C C . TYR A 1 375 ? -2.773 -29.875 -2.98 1 96.25 375 TYR A C 1
ATOM 3022 O O . TYR A 1 375 ? -3.486 -29.734 -1.984 1 96.25 375 TYR A O 1
ATOM 3030 N N . VAL A 1 376 ? -3.242 -30.109 -4.191 1 95.75 376 VAL A N 1
ATOM 3031 C CA . VAL A 1 376 ? -4.68 -30.188 -4.426 1 95.75 376 VAL A CA 1
ATOM 3032 C C . VAL A 1 376 ? -5.004 -31.391 -5.316 1 95.75 376 VAL A C 1
ATOM 3034 O O . VAL A 1 376 ? -4.41 -31.547 -6.387 1 95.75 376 VAL A O 1
ATOM 3037 N N . GLN A 1 377 ? -5.891 -32.25 -4.883 1 96.12 377 GLN A N 1
ATOM 3038 C CA . GLN A 1 377 ? -6.422 -33.344 -5.691 1 96.12 377 GLN A CA 1
ATOM 3039 C C . GLN A 1 377 ? -7.93 -33.188 -5.883 1 96.12 377 GLN A C 1
ATOM 3041 O O . GLN A 1 377 ? -8.68 -33.125 -4.906 1 96.12 377 GLN A O 1
ATOM 3046 N N . ARG A 1 378 ? -8.336 -33.094 -7.09 1 94.69 378 ARG A N 1
ATOM 3047 C CA . ARG A 1 378 ? -9.75 -33.125 -7.445 1 94.69 378 ARG A CA 1
ATOM 3048 C C . ARG A 1 378 ? -10.195 -34.531 -7.797 1 94.69 378 ARG A C 1
ATOM 3050 O O . ARG A 1 378 ? -9.453 -35.281 -8.43 1 94.69 378 ARG A O 1
ATOM 3057 N N . PHE A 1 379 ? -11.43 -34.812 -7.367 1 93.25 379 PHE A N 1
ATOM 3058 C CA . PHE A 1 379 ? -11.953 -36.156 -7.59 1 93.25 379 PHE A CA 1
ATOM 3059 C C . PHE A 1 379 ? -13.125 -36.125 -8.57 1 93.25 379 PHE A C 1
ATOM 3061 O O . PHE A 1 379 ? -13.945 -35.219 -8.531 1 93.25 379 PHE A O 1
ATOM 3068 N N . GLY A 1 380 ? -13.367 -37.219 -9.289 1 87.62 380 GLY A N 1
ATOM 3069 C CA . GLY A 1 380 ? -14.547 -37.469 -10.094 1 87.62 380 GLY A CA 1
ATOM 3070 C C . GLY A 1 380 ? -14.945 -36.281 -10.969 1 87.62 380 GLY A C 1
ATOM 3071 O O . GLY A 1 380 ? -16.125 -35.938 -11.055 1 87.62 380 GLY A O 1
ATOM 3072 N N . GLY A 1 381 ? -14.148 -35.5 -11.461 1 82.06 381 GLY A N 1
ATOM 3073 C CA . GLY A 1 381 ? -14.477 -34.438 -12.398 1 82.06 381 GLY A CA 1
ATOM 3074 C C . GLY A 1 381 ? -14.781 -33.125 -11.711 1 82.06 381 GLY A C 1
ATOM 3075 O O . GLY A 1 381 ? -15.266 -32.188 -12.352 1 82.06 381 GLY A O 1
ATOM 3076 N N . PHE A 1 382 ? -14.727 -33.062 -10.5 1 85.31 382 PHE A N 1
ATOM 3077 C CA . PHE A 1 382 ? -14.906 -31.797 -9.789 1 85.31 382 PHE A CA 1
ATOM 3078 C C . PHE A 1 382 ? -14.133 -30.672 -10.469 1 85.31 382 PHE A C 1
ATOM 3080 O O . PHE A 1 382 ? -12.953 -30.828 -10.781 1 85.31 382 PHE A O 1
ATOM 3087 N N . GLN A 1 383 ? -14.797 -29.578 -10.719 1 78.94 383 GLN A N 1
ATOM 3088 C CA . GLN A 1 383 ? -14.156 -28.5 -11.477 1 78.94 383 GLN A CA 1
ATOM 3089 C C . GLN A 1 383 ? -13.898 -27.297 -10.594 1 78.94 383 GLN A C 1
ATOM 3091 O O . GLN A 1 383 ? -13.305 -26.297 -11.039 1 78.94 383 GLN A O 1
ATOM 3096 N N . GLY A 1 384 ? -14.219 -27.391 -9.312 1 79.88 384 GLY A N 1
ATOM 3097 C CA . GLY A 1 384 ? -14.102 -26.234 -8.453 1 79.88 384 GLY A CA 1
ATOM 3098 C C . GLY A 1 384 ? -12.758 -26.141 -7.754 1 79.88 384 GLY A C 1
ATOM 3099 O O . GLY A 1 384 ? -11.852 -26.922 -8.047 1 79.88 384 GLY A O 1
ATOM 3100 N N . PHE A 1 385 ? -12.562 -25.094 -7.023 1 81 385 PHE A N 1
ATOM 3101 C CA . PHE A 1 385 ? -11.312 -24.812 -6.32 1 81 385 PHE A CA 1
ATOM 3102 C C . PHE A 1 385 ? -11.477 -25.031 -4.82 1 81 385 PHE A C 1
ATOM 3104 O O . PHE A 1 385 ? -10.492 -25.203 -4.102 1 81 385 PHE A O 1
ATOM 3111 N N . PHE A 1 386 ? -12.664 -24.906 -4.398 1 79.44 386 PHE A N 1
ATOM 3112 C CA . PHE A 1 386 ? -12.93 -25.062 -2.973 1 79.44 386 PHE A CA 1
ATOM 3113 C C . PHE A 1 386 ? -14.406 -25.359 -2.723 1 79.44 386 PHE A C 1
ATOM 3115 O O . PHE A 1 386 ? -15.242 -25.125 -3.598 1 79.44 386 PHE A O 1
ATOM 3122 N N . THR A 1 387 ? -14.555 -26 -1.65 1 76.75 387 THR A N 1
ATOM 3123 C CA . THR A 1 387 ? -15.867 -25.953 -1 1 76.75 387 THR A CA 1
ATOM 3124 C C . THR A 1 387 ? -15.836 -25.016 0.201 1 76.75 387 THR A C 1
ATOM 3126 O O . THR A 1 387 ? -14.766 -24.672 0.707 1 76.75 387 THR A O 1
ATOM 3129 N N . LYS A 1 388 ? -17 -24.531 0.558 1 73.19 388 LYS A N 1
ATOM 3130 C CA . LYS A 1 388 ? -17.078 -23.609 1.677 1 73.19 388 LYS A CA 1
ATOM 3131 C C . LYS A 1 388 ? -16.391 -24.172 2.914 1 73.19 388 LYS A C 1
ATOM 3133 O O . LYS A 1 388 ? -15.617 -23.469 3.578 1 73.19 388 LYS A O 1
ATOM 3138 N N . ASP A 1 389 ? -16.656 -25.422 3.135 1 76.75 389 ASP A N 1
ATOM 3139 C CA . ASP A 1 389 ? -16.094 -26.047 4.332 1 76.75 389 ASP A CA 1
ATOM 3140 C C . ASP A 1 389 ? -14.586 -26.266 4.184 1 76.75 389 ASP A C 1
ATOM 3142 O O . ASP A 1 389 ? -13.828 -26.016 5.117 1 76.75 389 ASP A O 1
ATOM 3146 N N . ASN A 1 390 ? -14.219 -26.609 3.059 1 82.56 390 ASN A N 1
ATOM 3147 C CA . ASN A 1 390 ? -12.812 -26.906 2.809 1 82.56 390 ASN A CA 1
ATOM 3148 C C . ASN A 1 390 ? -11.961 -25.641 2.857 1 82.56 390 ASN A C 1
ATOM 3150 O O . ASN A 1 390 ? -10.891 -25.641 3.471 1 82.56 390 ASN A O 1
ATOM 3154 N N . VAL A 1 391 ? -12.477 -24.594 2.293 1 81.69 391 VAL A N 1
ATOM 3155 C CA . VAL A 1 391 ? -11.703 -23.359 2.232 1 81.69 391 VAL A CA 1
ATOM 3156 C C . VAL A 1 391 ? -11.586 -22.75 3.629 1 81.69 391 VAL A C 1
ATOM 3158 O O . VAL A 1 391 ? -10.562 -22.156 3.973 1 81.69 391 VAL A O 1
ATOM 3161 N N . ALA A 1 392 ? -12.578 -22.891 4.398 1 83 392 ALA A N 1
ATOM 3162 C CA . ALA A 1 392 ? -12.531 -22.406 5.777 1 83 392 ALA A CA 1
ATOM 3163 C C . ALA A 1 392 ? -11.453 -23.141 6.574 1 83 392 ALA A C 1
ATOM 3165 O O . ALA A 1 392 ? -10.688 -22.516 7.309 1 83 392 ALA A O 1
ATOM 3166 N N . ASP A 1 393 ? -11.406 -24.422 6.383 1 84.38 393 ASP A N 1
ATOM 3167 C CA . ASP A 1 393 ? -10.414 -25.234 7.078 1 84.38 393 ASP A CA 1
ATOM 3168 C C . ASP A 1 393 ? -9 -24.859 6.66 1 84.38 393 ASP A C 1
ATOM 3170 O O . ASP A 1 393 ? -8.102 -24.766 7.504 1 84.38 393 ASP A O 1
ATOM 3174 N N . LEU A 1 394 ? -8.859 -24.688 5.434 1 84.56 394 LEU A N 1
ATOM 3175 C CA . LEU A 1 394 ? -7.547 -24.328 4.906 1 84.56 394 LEU A CA 1
ATOM 3176 C C . LEU A 1 394 ? -7.102 -22.969 5.418 1 84.56 394 LEU A C 1
ATOM 3178 O O . LEU A 1 394 ? -5.938 -22.781 5.785 1 84.56 394 LEU A O 1
ATOM 3182 N N . THR A 1 395 ? -8.016 -22.062 5.414 1 82.88 395 THR A N 1
ATOM 3183 C CA . THR A 1 395 ? -7.715 -20.703 5.871 1 82.88 395 THR A CA 1
ATOM 3184 C C . THR A 1 395 ? -7.367 -20.703 7.359 1 82.88 395 THR A C 1
ATOM 3186 O O . THR A 1 395 ? -6.414 -20.047 7.777 1 82.88 395 THR A O 1
ATOM 3189 N N . ALA A 1 396 ? -8.094 -21.438 8.102 1 81.81 396 ALA A N 1
ATOM 3190 C CA . ALA A 1 396 ? -7.82 -21.578 9.531 1 81.81 396 ALA A CA 1
ATOM 3191 C C . ALA A 1 396 ? -6.449 -22.203 9.773 1 81.81 396 ALA A C 1
ATOM 3193 O O . ALA A 1 396 ? -5.707 -21.766 10.648 1 81.81 396 ALA A O 1
ATOM 3194 N N . ALA A 1 397 ? -6.145 -23.188 8.977 1 78.88 397 ALA A N 1
ATOM 3195 C CA . ALA A 1 397 ? -4.867 -23.891 9.117 1 78.88 397 ALA A CA 1
ATOM 3196 C C . ALA A 1 397 ? -3.699 -22.953 8.828 1 78.88 397 ALA A C 1
ATOM 3198 O O . ALA A 1 397 ? -2.674 -23 9.508 1 78.88 397 ALA A O 1
ATOM 3199 N N . ALA A 1 398 ? -3.881 -22.156 7.855 1 79.75 398 ALA A N 1
ATOM 3200 C CA . ALA A 1 398 ? -2.84 -21.203 7.492 1 79.75 398 ALA A CA 1
ATOM 3201 C C . ALA A 1 398 ? -2.582 -20.219 8.625 1 79.75 398 ALA A C 1
ATOM 3203 O O . ALA A 1 398 ? -1.445 -19.781 8.836 1 79.75 398 ALA A O 1
ATOM 3204 N N . GLY A 1 399 ? -3.537 -19.828 9.281 1 77.81 399 GLY A N 1
ATOM 3205 C CA . GLY A 1 399 ? -3.406 -18.906 10.391 1 77.81 399 GLY A CA 1
ATOM 3206 C C . GLY A 1 399 ? -2.848 -19.547 11.648 1 77.81 399 GLY A C 1
ATOM 3207 O O . GLY A 1 399 ? -2.326 -18.859 12.523 1 77.81 399 GLY A O 1
ATOM 3208 N N . ALA A 1 400 ? -2.961 -20.828 11.727 1 69.81 400 ALA A N 1
ATOM 3209 C CA . ALA A 1 400 ? -2.6 -21.547 12.953 1 69.81 400 ALA A CA 1
ATOM 3210 C C . ALA A 1 400 ? -1.154 -22.031 12.891 1 69.81 400 ALA A C 1
ATOM 3212 O O . ALA A 1 400 ? -0.632 -22.562 13.875 1 69.81 400 ALA A O 1
ATOM 3213 N N . ASP A 1 401 ? -0.626 -21.781 11.742 1 73.19 401 ASP A N 1
ATOM 3214 C CA . ASP A 1 401 ? 0.768 -22.203 11.633 1 73.19 401 ASP A CA 1
ATOM 3215 C C . ASP A 1 401 ? 1.619 -21.562 12.734 1 73.19 401 ASP A C 1
ATOM 3217 O O . ASP A 1 401 ? 1.656 -20.344 12.867 1 73.19 401 ASP A O 1
ATOM 3221 N N . GLU A 1 402 ? 2.213 -22.406 13.484 1 64.75 402 GLU A N 1
ATOM 3222 C CA . GLU A 1 402 ? 2.959 -21.969 14.664 1 64.75 402 GLU A CA 1
ATOM 3223 C C . GLU A 1 402 ? 4.023 -20.938 14.289 1 64.75 402 GLU A C 1
ATOM 3225 O O . GLU A 1 402 ? 4.254 -19.984 15.031 1 64.75 402 GLU A O 1
ATOM 3230 N N . THR A 1 403 ? 4.582 -21.219 13.164 1 64.31 403 THR A N 1
ATOM 3231 C CA . THR A 1 403 ? 5.625 -20.312 12.734 1 64.31 403 THR A CA 1
ATOM 3232 C C . THR A 1 403 ? 5.043 -18.922 12.438 1 64.31 403 THR A C 1
ATOM 3234 O O . THR A 1 403 ? 5.566 -17.906 12.898 1 64.31 403 THR A O 1
ATOM 3237 N N . LEU A 1 404 ? 3.982 -19 11.828 1 67.38 404 LEU A N 1
ATOM 3238 C CA . LEU A 1 404 ? 3.34 -17.734 11.469 1 67.38 404 LEU A CA 1
ATOM 3239 C C . LEU A 1 404 ? 2.795 -17.047 12.711 1 67.38 404 LEU A C 1
ATOM 3241 O O . LEU A 1 404 ? 2.887 -15.82 12.828 1 67.38 404 LEU A O 1
ATOM 3245 N N . ARG A 1 405 ? 2.346 -17.781 13.625 1 71.44 405 ARG A N 1
ATOM 3246 C CA . ARG A 1 405 ? 1.809 -17.219 14.859 1 71.44 405 ARG A CA 1
ATOM 3247 C C . ARG A 1 405 ? 2.914 -16.578 15.703 1 71.44 405 ARG A C 1
ATOM 3249 O O . ARG A 1 405 ? 2.723 -15.516 16.281 1 71.44 405 ARG A O 1
ATOM 3256 N N . SER A 1 406 ? 3.951 -17.297 15.664 1 68.94 406 SER A N 1
ATOM 3257 C CA . SER A 1 406 ? 5.086 -16.781 16.422 1 68.94 406 SER A CA 1
ATOM 3258 C C . SER A 1 406 ? 5.609 -15.484 15.82 1 68.94 406 SER A C 1
ATOM 3260 O O . SER A 1 406 ? 5.91 -14.539 16.547 1 68.94 406 SER A O 1
ATOM 3262 N N . LEU A 1 407 ? 5.574 -15.5 14.609 1 70.56 407 LEU A N 1
ATOM 3263 C CA . LEU A 1 407 ? 6.039 -14.305 13.914 1 70.56 407 LEU A CA 1
ATOM 3264 C C . LEU A 1 407 ? 5.07 -13.141 14.125 1 70.56 407 LEU A C 1
ATOM 3266 O O . LEU A 1 407 ? 5.496 -12.008 14.336 1 70.56 407 LEU A O 1
ATOM 3270 N N . ASP A 1 408 ? 3.859 -13.484 14.117 1 73.75 408 ASP A N 1
ATOM 3271 C CA . ASP A 1 408 ? 2.842 -12.461 14.344 1 73.75 408 ASP A CA 1
ATOM 3272 C C . ASP A 1 408 ? 2.914 -11.914 15.766 1 73.75 408 ASP A C 1
ATOM 3274 O O . ASP A 1 408 ? 2.84 -10.703 15.977 1 73.75 408 ASP A O 1
ATOM 3278 N N . ALA A 1 409 ? 3.078 -12.812 16.672 1 74.94 409 ALA A N 1
ATOM 3279 C CA . ALA A 1 409 ? 3.221 -12.398 18.062 1 74.94 409 ALA A CA 1
ATOM 3280 C C . ALA A 1 409 ? 4.441 -11.508 18.25 1 74.94 409 ALA A C 1
ATOM 3282 O O . ALA A 1 409 ? 4.379 -10.492 18.953 1 74.94 409 ALA A O 1
ATOM 3283 N N . ALA A 1 410 ? 5.449 -11.898 17.625 1 70.5 410 ALA A N 1
ATOM 3284 C CA . ALA A 1 410 ? 6.68 -11.109 17.688 1 70.5 410 ALA A CA 1
ATOM 3285 C C . ALA A 1 410 ? 6.488 -9.742 17.031 1 70.5 410 ALA A C 1
ATOM 3287 O O . ALA A 1 410 ? 6.973 -8.734 17.547 1 70.5 410 ALA A O 1
ATOM 3288 N N . ALA A 1 411 ? 5.742 -9.805 16.078 1 69.75 411 ALA A N 1
ATOM 3289 C CA . ALA A 1 411 ? 5.492 -8.555 15.359 1 69.75 411 ALA A CA 1
ATOM 3290 C C . ALA A 1 411 ? 4.629 -7.609 16.188 1 69.75 411 ALA A C 1
ATOM 3292 O O . ALA A 1 411 ? 4.809 -6.391 16.141 1 69.75 411 ALA A O 1
ATOM 3293 N N . ARG A 1 412 ? 3.734 -8.203 16.844 1 74.25 412 ARG A N 1
ATOM 3294 C CA . ARG A 1 412 ? 2.852 -7.41 17.703 1 74.25 412 ARG A CA 1
ATOM 3295 C C . ARG A 1 412 ? 3.602 -6.875 18.906 1 74.25 412 ARG A C 1
ATOM 3297 O O . ARG A 1 412 ? 3.242 -5.828 19.453 1 74.25 412 ARG A O 1
ATOM 3304 N N . ALA A 1 413 ? 4.648 -7.664 19.312 1 67.5 413 ALA A N 1
ATOM 3305 C CA . ALA A 1 413 ? 5.422 -7.297 20.5 1 67.5 413 ALA A CA 1
ATOM 3306 C C . ALA A 1 413 ? 6.547 -6.332 20.141 1 67.5 413 ALA A C 1
ATOM 3308 O O . ALA A 1 413 ? 7.047 -5.605 21 1 67.5 413 ALA A O 1
ATOM 3309 N N . SER A 1 414 ? 6.918 -6.277 18.797 1 59.97 414 SER A N 1
ATOM 3310 C CA . SER A 1 414 ? 8.062 -5.473 18.359 1 59.97 414 SER A CA 1
ATOM 3311 C C . SER A 1 414 ? 7.609 -4.113 17.844 1 59.97 414 SER A C 1
ATOM 3313 O O . SER A 1 414 ? 6.551 -3.996 17.219 1 59.97 414 SER A O 1
ATOM 3315 N N . MET B 1 1 ? -18.719 18.656 31.922 1 44.12 1 MET B N 1
ATOM 3316 C CA . MET B 1 1 ? -19.719 18.656 30.844 1 44.12 1 MET B CA 1
ATOM 3317 C C . MET B 1 1 ? -19.594 17.406 29.984 1 44.12 1 MET B C 1
ATOM 3319 O O . MET B 1 1 ? -18.484 17.016 29.609 1 44.12 1 MET B O 1
ATOM 3323 N N . ASP B 1 2 ? -20.547 16.547 29.969 1 61.47 2 ASP B N 1
ATOM 3324 C CA . ASP B 1 2 ? -20.547 15.242 29.297 1 61.47 2 ASP B CA 1
ATOM 3325 C C . ASP B 1 2 ? -20.203 15.398 27.812 1 61.47 2 ASP B C 1
ATOM 3327 O O . ASP B 1 2 ? -20.797 16.219 27.125 1 61.47 2 ASP B O 1
ATOM 3331 N N . MET B 1 3 ? -19.031 14.969 27.375 1 75.31 3 MET B N 1
ATOM 3332 C CA . MET B 1 3 ? -18.578 15.047 25.984 1 75.31 3 MET B CA 1
ATOM 3333 C C . MET B 1 3 ? -19.641 14.492 25.031 1 75.31 3 MET B C 1
ATOM 3335 O O . MET B 1 3 ? -20.266 13.477 25.328 1 75.31 3 MET B O 1
ATOM 3339 N N . GLN B 1 4 ? -20.062 15.336 24.078 1 83.94 4 GLN B N 1
ATOM 3340 C CA . GLN B 1 4 ? -20.969 14.883 23.031 1 83.94 4 GLN B CA 1
ATOM 3341 C C . GLN B 1 4 ? -20.484 13.57 22.422 1 83.94 4 GLN B C 1
ATOM 3343 O O . GLN B 1 4 ? -19.281 13.375 22.219 1 83.94 4 GLN B O 1
ATOM 3348 N N . ALA B 1 5 ? -21.516 12.742 22.25 1 90.12 5 ALA B N 1
ATOM 3349 C CA . ALA B 1 5 ? -21.172 11.477 21.594 1 90.12 5 ALA B CA 1
ATOM 3350 C C . ALA B 1 5 ? -20.625 11.727 20.188 1 90.12 5 ALA B C 1
ATOM 3352 O O . ALA B 1 5 ? -21.125 12.586 19.453 1 90.12 5 ALA B O 1
ATOM 3353 N N . SER B 1 6 ? -19.578 11.023 19.828 1 92.12 6 SER B N 1
ATOM 3354 C CA . SER B 1 6 ? -18.875 11.203 18.562 1 92.12 6 SER B CA 1
ATOM 3355 C C . SER B 1 6 ? -19.828 11.008 17.375 1 92.12 6 SER B C 1
ATOM 3357 O O . SER B 1 6 ? -19.641 11.633 16.328 1 92.12 6 SER B O 1
ATOM 3359 N N . VAL B 1 7 ? -20.859 10.156 17.484 1 92.06 7 VAL B N 1
ATOM 3360 C CA . VAL B 1 7 ? -21.75 9.805 16.375 1 92.06 7 VAL B CA 1
ATOM 3361 C C . VAL B 1 7 ? -22.797 10.891 16.188 1 92.06 7 VAL B C 1
ATOM 3363 O O . VAL B 1 7 ? -23.5 10.922 15.18 1 92.06 7 VAL B O 1
ATOM 3366 N N . ASP B 1 8 ? -22.891 11.797 17.109 1 91.94 8 ASP B N 1
ATOM 3367 C CA . ASP B 1 8 ? -24 12.742 17.125 1 91.94 8 ASP B CA 1
ATOM 3368 C C . ASP B 1 8 ? -23.656 14.008 16.344 1 91.94 8 ASP B C 1
ATOM 3370 O O . ASP B 1 8 ? -24.516 14.859 16.125 1 91.94 8 ASP B O 1
ATOM 3374 N N . PHE B 1 9 ? -22.453 14.156 15.953 1 93.06 9 PHE B N 1
ATOM 3375 C CA . PHE B 1 9 ? -22.094 15.344 15.195 1 93.06 9 PHE B CA 1
ATOM 3376 C C . PHE B 1 9 ? -22.766 15.344 13.828 1 93.06 9 PHE B C 1
ATOM 3378 O O . PHE B 1 9 ? -22.875 14.297 13.18 1 93.06 9 PHE B O 1
ATOM 3385 N N . GLN B 1 10 ? -23.219 16.5 13.406 1 90.94 10 GLN B N 1
ATOM 3386 C CA . GLN B 1 10 ? -23.891 16.641 12.117 1 90.94 10 GLN B CA 1
ATOM 3387 C C . GLN B 1 10 ? -22.891 16.469 10.961 1 90.94 10 GLN B C 1
ATOM 3389 O O . GLN B 1 10 ? -21.781 16.984 11.016 1 90.94 10 GLN B O 1
ATOM 3394 N N . ARG B 1 11 ? -23.438 15.82 9.953 1 92.5 11 ARG B N 1
ATOM 3395 C CA . ARG B 1 11 ? -22.594 15.586 8.781 1 92.5 11 ARG B CA 1
ATOM 3396 C C . ARG B 1 11 ? -22.938 16.547 7.656 1 92.5 11 ARG B C 1
ATOM 3398 O O . ARG B 1 11 ? -24.109 16.922 7.473 1 92.5 11 ARG B O 1
ATOM 3405 N N . GLN B 1 12 ? -21.828 16.891 6.895 1 90.62 12 GLN B N 1
ATOM 3406 C CA . GLN B 1 12 ? -21.984 17.812 5.766 1 90.62 12 GLN B CA 1
ATOM 3407 C C . GLN B 1 12 ? -21.5 17.172 4.473 1 90.62 12 GLN B C 1
ATOM 3409 O O . GLN B 1 12 ? -20.766 16.172 4.504 1 90.62 12 GLN B O 1
ATOM 3414 N N . GLY B 1 13 ? -21.953 17.781 3.381 1 90.31 13 GLY B N 1
ATOM 3415 C CA . GLY B 1 13 ? -21.438 17.344 2.09 1 90.31 13 GLY B CA 1
ATOM 3416 C C . GLY B 1 13 ? -22.438 16.547 1.286 1 90.31 13 GLY B C 1
ATOM 3417 O O . GLY B 1 13 ? -23.609 16.422 1.677 1 90.31 13 GLY B O 1
ATOM 3418 N N . ASP B 1 14 ? -22.031 16.109 0.125 1 91.81 14 ASP B N 1
ATOM 3419 C CA . ASP B 1 14 ? -22.938 15.453 -0.804 1 91.81 14 ASP B CA 1
ATOM 3420 C C . ASP B 1 14 ? -22.406 14.094 -1.25 1 91.81 14 ASP B C 1
ATOM 3422 O O . ASP B 1 14 ? -23.016 13.414 -2.078 1 91.81 14 ASP B O 1
ATOM 3426 N N . LYS B 1 15 ? -21.25 13.75 -0.791 1 93 15 LYS B N 1
ATOM 3427 C CA . LYS B 1 15 ? -20.688 12.453 -1.174 1 93 15 LYS B CA 1
ATOM 3428 C C . LYS B 1 15 ? -21.453 11.305 -0.525 1 93 15 LYS B C 1
ATOM 3430 O O . LYS B 1 15 ? -21.688 11.32 0.685 1 93 15 LYS B O 1
ATOM 3435 N N . GLN B 1 16 ? -21.844 10.367 -1.343 1 93.69 16 GLN B N 1
ATOM 3436 C CA . GLN B 1 16 ? -22.453 9.148 -0.815 1 93.69 16 GLN B CA 1
ATOM 3437 C C . GLN B 1 16 ? -21.375 8.102 -0.495 1 93.69 16 GLN B C 1
ATOM 3439 O O . GLN B 1 16 ? -20.625 7.688 -1.376 1 93.69 16 GLN B O 1
ATOM 3444 N N . ASN B 1 17 ? -21.328 7.68 0.754 1 95.62 17 ASN B N 1
ATOM 3445 C CA . ASN B 1 17 ? -20.375 6.652 1.188 1 95.62 17 ASN B CA 1
ATOM 3446 C C . ASN B 1 17 ? -20.953 5.25 1.02 1 95.62 17 ASN B C 1
ATOM 3448 O O . ASN B 1 17 ? -22.156 5.098 0.764 1 95.62 17 ASN B O 1
ATOM 3452 N N . SER B 1 18 ? -20.156 4.277 1.049 1 95.19 18 SER B N 1
ATOM 3453 C CA . SER B 1 18 ? -20.578 2.891 0.894 1 95.19 18 SER B CA 1
ATOM 3454 C C . SER B 1 18 ? -21.375 2.416 2.107 1 95.19 18 SER B C 1
ATOM 3456 O O . SER B 1 18 ? -21.359 3.064 3.156 1 95.19 18 SER B O 1
ATOM 3458 N N . ALA B 1 19 ? -22.109 1.261 1.944 1 94.69 19 ALA B N 1
ATOM 3459 C CA . ALA B 1 19 ? -22.812 0.641 3.064 1 94.69 19 ALA B CA 1
ATOM 3460 C C . ALA B 1 19 ? -21.828 0.234 4.168 1 94.69 19 ALA B C 1
ATOM 3462 O O . ALA B 1 19 ? -22.141 0.354 5.355 1 94.69 19 ALA B O 1
ATOM 3463 N N . PHE B 1 20 ? -20.719 -0.236 3.797 1 94.88 20 PHE B N 1
ATOM 3464 C CA . PHE B 1 20 ? -19.672 -0.589 4.746 1 94.88 20 PHE B CA 1
ATOM 3465 C C . PHE B 1 20 ? -19.297 0.606 5.617 1 94.88 20 PHE B C 1
ATOM 3467 O O . PHE B 1 20 ? -19.25 0.494 6.844 1 94.88 20 PHE B O 1
ATOM 3474 N N . PHE B 1 21 ? -19.016 1.758 5.016 1 97.5 21 PHE B N 1
ATOM 3475 C CA . PHE B 1 21 ? -18.594 2.955 5.734 1 97.5 21 PHE B CA 1
ATOM 3476 C C . PHE B 1 21 ? -19.672 3.395 6.727 1 97.5 21 PHE B C 1
ATOM 3478 O O . PHE B 1 21 ? -19.359 3.695 7.883 1 97.5 21 PHE B O 1
ATOM 3485 N N . GLU B 1 22 ? -20.859 3.408 6.223 1 96.81 22 GLU B N 1
ATOM 3486 C CA . GLU B 1 22 ? -21.969 3.871 7.059 1 96.81 22 GLU B CA 1
ATOM 3487 C C . GLU B 1 22 ? -22.156 2.965 8.273 1 96.81 22 GLU B C 1
ATOM 3489 O O . GLU B 1 22 ? -22.422 3.443 9.375 1 96.81 22 GLU B O 1
ATOM 3494 N N . GLU B 1 23 ? -22 1.721 8.062 1 96.81 23 GLU B N 1
ATOM 3495 C CA . GLU B 1 23 ? -22.156 0.765 9.156 1 96.81 23 GLU B CA 1
ATOM 3496 C C . GLU B 1 23 ? -21.016 0.9 10.172 1 96.81 23 GLU B C 1
ATOM 3498 O O . GLU B 1 23 ? -21.266 1.002 11.375 1 96.81 23 GLU B O 1
ATOM 3503 N N . TRP B 1 24 ? -19.891 0.97 9.742 1 97.75 24 TRP B N 1
ATOM 3504 C CA . TRP B 1 24 ? -18.734 0.859 10.633 1 97.75 24 TRP B CA 1
ATOM 3505 C C . TRP B 1 24 ? -18.391 2.209 11.25 1 97.75 24 TRP B C 1
ATOM 3507 O O . TRP B 1 24 ? -17.766 2.273 12.312 1 97.75 24 TRP B O 1
ATOM 3517 N N . LEU B 1 25 ? -18.75 3.314 10.578 1 98 25 LEU B N 1
ATOM 3518 C CA . LEU B 1 25 ? -18.562 4.629 11.188 1 98 25 LEU B CA 1
ATOM 3519 C C . LEU B 1 25 ? -19.203 4.691 12.57 1 98 25 LEU B C 1
ATOM 3521 O O . LEU B 1 25 ? -18.531 5.008 13.555 1 98 25 LEU B O 1
ATOM 3525 N N . GLY B 1 26 ? -20.484 4.32 12.648 1 97.56 26 GLY B N 1
ATOM 3526 C CA . GLY B 1 26 ? -21.188 4.344 13.922 1 97.56 26 GLY B CA 1
ATOM 3527 C C . GLY B 1 26 ? -20.625 3.373 14.938 1 97.56 26 GLY B C 1
ATOM 3528 O O . GLY B 1 26 ? -20.391 3.74 16.094 1 97.56 26 GLY B O 1
ATOM 3529 N N . ARG B 1 27 ? -20.297 2.143 14.539 1 97.94 27 ARG B N 1
ATOM 3530 C CA . ARG B 1 27 ? -19.797 1.097 15.43 1 97.94 27 ARG B CA 1
ATOM 3531 C C . ARG B 1 27 ? -18.453 1.484 16.031 1 97.94 27 ARG B C 1
ATOM 3533 O O . ARG B 1 27 ? -18.234 1.32 17.234 1 97.94 27 ARG B O 1
ATOM 3540 N N . LEU B 1 28 ? -17.609 1.989 15.227 1 98.19 28 LEU B N 1
ATOM 3541 C CA . LEU B 1 28 ? -16.266 2.312 15.672 1 98.19 28 LEU B CA 1
ATOM 3542 C C . LEU B 1 28 ? -16.266 3.535 16.594 1 98.19 28 LEU B C 1
ATOM 3544 O O . LEU B 1 28 ? -15.555 3.568 17.594 1 98.19 28 LEU B O 1
ATOM 3548 N N . LEU B 1 29 ? -17.062 4.547 16.234 1 98.06 29 LEU B N 1
ATOM 3549 C CA . LEU B 1 29 ? -17.125 5.75 17.062 1 98.06 29 LEU B CA 1
ATOM 3550 C C . LEU B 1 29 ? -17.766 5.453 18.406 1 98.06 29 LEU B C 1
ATOM 3552 O O . LEU B 1 29 ? -17.297 5.949 19.438 1 98.06 29 LEU B O 1
ATOM 3556 N N . GLU B 1 30 ? -18.812 4.641 18.438 1 97.81 30 GLU B N 1
ATOM 3557 C CA . GLU B 1 30 ? -19.453 4.254 19.688 1 97.81 30 GLU B CA 1
ATOM 3558 C C . GLU B 1 30 ? -18.484 3.475 20.578 1 97.81 30 GLU B C 1
ATOM 3560 O O . GLU B 1 30 ? -18.406 3.713 21.781 1 97.81 30 GLU B O 1
ATOM 3565 N N . ASP B 1 31 ? -17.859 2.562 19.969 1 98.19 31 ASP B N 1
ATOM 3566 C CA . ASP B 1 31 ? -16.875 1.776 20.703 1 98.19 31 ASP B CA 1
ATOM 3567 C C . ASP B 1 31 ? -15.766 2.664 21.25 1 98.19 31 ASP B C 1
ATOM 3569 O O . ASP B 1 31 ? -15.32 2.479 22.391 1 98.19 31 ASP B O 1
ATOM 3573 N N . ARG B 1 32 ? -15.25 3.572 20.469 1 98.25 32 ARG B N 1
ATOM 3574 C CA . ARG B 1 32 ? -14.211 4.512 20.891 1 98.25 32 ARG B CA 1
ATOM 3575 C C . ARG B 1 32 ? -14.656 5.312 22.109 1 98.25 32 ARG B C 1
ATOM 3577 O O . ARG B 1 32 ? -13.891 5.477 23.062 1 98.25 32 ARG B O 1
ATOM 3584 N N . ASP B 1 33 ? -15.852 5.812 22.062 1 97.94 33 ASP B N 1
ATOM 3585 C CA . ASP B 1 33 ? -16.406 6.555 23.188 1 97.94 33 ASP B CA 1
ATOM 3586 C C . ASP B 1 33 ? -16.5 5.672 24.438 1 97.94 33 ASP B C 1
ATOM 3588 O O . ASP B 1 33 ? -16.125 6.09 25.531 1 97.94 33 ASP B O 1
ATOM 3592 N N . ARG B 1 34 ? -17 4.496 24.219 1 97.38 34 ARG B N 1
ATOM 3593 C CA . ARG B 1 34 ? -17.203 3.562 25.328 1 97.38 34 ARG B CA 1
ATOM 3594 C C . ARG B 1 34 ? -15.875 3.213 25.984 1 97.38 34 ARG B C 1
ATOM 3596 O O . ARG B 1 34 ? -15.812 3.057 27.219 1 97.38 34 ARG B O 1
ATOM 3603 N N . GLN B 1 35 ? -14.852 3.121 25.25 1 97.38 35 GLN B N 1
ATOM 3604 C CA . GLN B 1 35 ? -13.539 2.75 25.75 1 97.38 35 GLN B CA 1
ATOM 3605 C C . GLN B 1 35 ? -12.828 3.949 26.375 1 97.38 35 GLN B C 1
ATOM 3607 O O . GLN B 1 35 ? -11.695 3.832 26.859 1 97.38 35 GLN B O 1
ATOM 3612 N N . GLY B 1 36 ? -13.406 5.098 26.312 1 97.56 36 GLY B N 1
ATOM 3613 C CA . GLY B 1 36 ? -12.852 6.293 26.922 1 97.56 36 GLY B CA 1
ATOM 3614 C C . GLY B 1 36 ? -11.781 6.957 26.078 1 97.56 36 GLY B C 1
ATOM 3615 O O . GLY B 1 36 ? -11.109 7.887 26.531 1 97.56 36 GLY B O 1
ATOM 3616 N N . LEU B 1 37 ? -11.602 6.488 24.875 1 98.38 37 LEU B N 1
ATOM 3617 C CA . LEU B 1 37 ? -10.539 7 24.016 1 98.38 37 LEU B CA 1
ATOM 3618 C C . LEU B 1 37 ? -10.852 8.414 23.547 1 98.38 37 LEU B C 1
ATOM 3620 O O . LEU B 1 37 ? -9.961 9.266 23.484 1 98.38 37 LEU B O 1
ATOM 3624 N N . SER B 1 38 ? -12.109 8.719 23.25 1 98.12 38 SER B N 1
ATOM 3625 C CA . SER B 1 38 ? -12.5 10.055 22.797 1 98.12 38 SER B CA 1
ATOM 3626 C C . SER B 1 38 ? -12.164 11.109 23.844 1 98.12 38 SER B C 1
ATOM 3628 O O . SER B 1 38 ? -11.758 12.219 23.5 1 98.12 38 SER B O 1
ATOM 3630 N N . GLU B 1 39 ? -12.289 10.781 25.031 1 97.19 39 GLU B N 1
ATOM 3631 C CA . GLU B 1 39 ? -12.008 11.719 26.125 1 97.19 39 GLU B CA 1
ATOM 3632 C C . GLU B 1 39 ? -10.516 11.781 26.422 1 97.19 39 GLU B C 1
ATOM 3634 O O . GLU B 1 39 ? -9.992 12.836 26.781 1 97.19 39 GLU B O 1
ATOM 3639 N N . ASN B 1 40 ? -9.891 10.688 26.312 1 98.06 40 ASN B N 1
ATOM 3640 C CA . ASN B 1 40 ? -8.484 10.578 26.703 1 98.06 40 ASN B CA 1
ATOM 3641 C C . ASN B 1 40 ? -7.566 11.227 25.672 1 98.06 40 ASN B C 1
ATOM 3643 O O . ASN B 1 40 ? -6.539 11.805 26.031 1 98.06 40 ASN B O 1
ATOM 3647 N N . ILE B 1 41 ? -7.898 11.109 24.391 1 98.38 41 ILE B N 1
ATOM 3648 C CA . ILE B 1 41 ? -7.066 11.648 23.328 1 98.38 41 ILE B CA 1
ATOM 3649 C C . ILE B 1 41 ? -7.457 13.094 23.031 1 98.38 41 ILE B C 1
ATOM 3651 O O . ILE B 1 41 ? -8.625 13.383 22.75 1 98.38 41 ILE B O 1
ATOM 3655 N N . GLY B 1 42 ? -6.523 13.945 23.125 1 97.12 42 GLY B N 1
ATOM 3656 C CA . GLY B 1 42 ? -6.797 15.367 22.984 1 97.12 42 GLY B CA 1
ATOM 3657 C C . GLY B 1 42 ? -6.34 15.93 21.656 1 97.12 42 GLY B C 1
ATOM 3658 O O . GLY B 1 42 ? -6.672 15.383 20.609 1 97.12 42 GLY B O 1
ATOM 3659 N N . ARG B 1 43 ? -5.664 17 21.688 1 97.31 43 ARG B N 1
ATOM 3660 C CA . ARG B 1 43 ? -5.27 17.734 20.5 1 97.31 43 ARG B CA 1
ATOM 3661 C C . ARG B 1 43 ? -3.998 17.156 19.891 1 97.31 43 ARG B C 1
ATOM 3663 O O . ARG B 1 43 ? -3.293 16.375 20.531 1 97.31 43 ARG B O 1
ATOM 3670 N N . ILE B 1 44 ? -3.738 17.547 18.656 1 98.56 44 ILE B N 1
ATOM 3671 C CA . ILE B 1 44 ? -2.428 17.328 18.047 1 98.56 44 ILE B CA 1
ATOM 3672 C C . ILE B 1 44 ? -1.407 18.281 18.688 1 98.56 44 ILE B C 1
ATOM 3674 O O . ILE B 1 44 ? -1.566 19.5 18.625 1 98.56 44 ILE B O 1
ATOM 3678 N N . ASP B 1 45 ? -0.377 17.719 19.188 1 98.12 45 ASP B N 1
ATOM 3679 C CA . ASP B 1 45 ? 0.654 18.531 19.812 1 98.12 45 ASP B CA 1
ATOM 3680 C C . ASP B 1 45 ? 1.82 18.781 18.859 1 98.12 45 ASP B C 1
ATOM 3682 O O . ASP B 1 45 ? 2.545 19.766 18.984 1 98.12 45 ASP B O 1
ATOM 3686 N N . SER B 1 46 ? 2.002 17.875 17.953 1 98 46 SER B N 1
ATOM 3687 C CA . SER B 1 46 ? 3.15 18.078 17.078 1 98 46 SER B CA 1
ATOM 3688 C C . SER B 1 46 ? 2.953 17.359 15.742 1 98 46 SER B C 1
ATOM 3690 O O . SER B 1 46 ? 2.242 16.359 15.672 1 98 46 SER B O 1
ATOM 3692 N N . LEU B 1 47 ? 3.496 17.906 14.742 1 98.69 47 LEU B N 1
ATOM 3693 C CA . LEU B 1 47 ? 3.631 17.359 13.391 1 98.69 47 LEU B CA 1
ATOM 3694 C C . LEU B 1 47 ? 5.09 17.047 13.078 1 98.69 47 LEU B C 1
ATOM 3696 O O . LEU B 1 47 ? 5.988 17.797 13.453 1 98.69 47 LEU B O 1
ATOM 3700 N N . MET B 1 48 ? 5.32 15.969 12.398 1 98.44 48 MET B N 1
ATOM 3701 C CA . MET B 1 48 ? 6.695 15.57 12.109 1 98.44 48 MET B CA 1
ATOM 3702 C C . MET B 1 48 ? 6.93 15.469 10.602 1 98.44 48 MET B C 1
ATOM 3704 O O . MET B 1 48 ? 6.148 14.844 9.891 1 98.44 48 MET B O 1
ATOM 3708 N N . ILE B 1 49 ? 8 16.094 10.172 1 98.44 49 ILE B N 1
ATOM 3709 C CA . ILE B 1 49 ? 8.422 16.094 8.773 1 98.44 49 ILE B CA 1
ATOM 3710 C C . ILE B 1 49 ? 9.891 15.711 8.68 1 98.44 49 ILE B C 1
ATOM 3712 O O . ILE B 1 49 ? 10.727 16.203 9.438 1 98.44 49 ILE B O 1
ATOM 3716 N N . THR B 1 50 ? 10.219 14.859 7.773 1 97.81 50 THR B N 1
ATOM 3717 C CA . THR B 1 50 ? 11.617 14.523 7.523 1 97.81 50 THR B CA 1
ATOM 3718 C C . THR B 1 50 ? 12.086 15.125 6.199 1 97.81 50 THR B C 1
ATOM 3720 O O . THR B 1 50 ? 11.297 15.266 5.262 1 97.81 50 THR B O 1
ATOM 3723 N N . VAL B 1 51 ? 13.352 15.469 6.121 1 97.88 51 VAL B N 1
ATOM 3724 C CA . VAL B 1 51 ? 13.922 16.047 4.906 1 97.88 51 VAL B CA 1
ATOM 3725 C C . VAL B 1 51 ? 15.289 15.406 4.633 1 97.88 51 VAL B C 1
ATOM 3727 O O . VAL B 1 51 ? 15.859 14.75 5.504 1 97.88 51 VAL B O 1
ATOM 3730 N N . GLU B 1 52 ? 15.773 15.609 3.406 1 97.12 52 GLU B N 1
ATOM 3731 C CA . GLU B 1 52 ? 17.062 15.102 2.953 1 97.12 52 GLU B CA 1
ATOM 3732 C C . GLU B 1 52 ? 18.219 15.812 3.658 1 97.12 52 GLU B C 1
ATOM 3734 O O . GLU B 1 52 ? 18.062 16.922 4.152 1 97.12 52 GLU B O 1
ATOM 3739 N N . PRO B 1 53 ? 19.391 15.148 3.66 1 97.25 53 PRO B N 1
ATOM 3740 C CA . PRO B 1 53 ? 20.578 15.828 4.199 1 97.25 53 PRO B CA 1
ATOM 3741 C C . PRO B 1 53 ? 20.828 17.188 3.547 1 97.25 53 PRO B C 1
ATOM 3743 O O . PRO B 1 53 ? 20.75 17.312 2.322 1 97.25 53 PRO B O 1
ATOM 3746 N N . GLY B 1 54 ? 21.031 18.172 4.422 1 96.88 54 GLY B N 1
ATOM 3747 C CA . GLY B 1 54 ? 21.422 19.484 3.924 1 96.88 54 GLY B CA 1
ATOM 3748 C C . GLY B 1 54 ? 20.234 20.359 3.562 1 96.88 54 GLY B C 1
ATOM 3749 O O . GLY B 1 54 ? 20.422 21.484 3.078 1 96.88 54 GLY B O 1
ATOM 3750 N N . HIS B 1 55 ? 19.031 19.953 3.863 1 97.19 55 HIS B N 1
ATOM 3751 C CA . HIS B 1 55 ? 17.859 20.688 3.395 1 97.19 55 HIS B CA 1
ATOM 3752 C C . HIS B 1 55 ? 17.156 21.391 4.551 1 97.19 55 HIS B C 1
ATOM 3754 O O . HIS B 1 55 ? 16.234 22.188 4.332 1 97.19 55 HIS B O 1
ATOM 3760 N N . SER B 1 56 ? 17.562 21.219 5.75 1 97.38 56 SER B N 1
ATOM 3761 C CA . SER B 1 56 ? 16.797 21.656 6.906 1 97.38 56 SER B CA 1
ATOM 3762 C C . SER B 1 56 ? 16.844 23.172 7.055 1 97.38 56 SER B C 1
ATOM 3764 O O . SER B 1 56 ? 15.82 23.812 7.312 1 97.38 56 SER B O 1
ATOM 3766 N N . ALA B 1 57 ? 18.031 23.766 6.91 1 97.81 57 ALA B N 1
ATOM 3767 C CA . ALA B 1 57 ? 18.141 25.203 7.117 1 97.81 57 ALA B CA 1
ATOM 3768 C C . ALA B 1 57 ? 17.25 25.969 6.141 1 97.81 57 ALA B C 1
ATOM 3770 O O . ALA B 1 57 ? 16.531 26.891 6.539 1 97.81 57 ALA B O 1
ATOM 3771 N N . ALA B 1 58 ? 17.359 25.594 4.906 1 97.25 58 ALA B N 1
ATOM 3772 C CA . ALA B 1 58 ? 16.547 26.234 3.885 1 97.25 58 ALA B CA 1
ATOM 3773 C C . ALA B 1 58 ? 15.055 26 4.152 1 97.25 58 ALA B C 1
ATOM 3775 O O . ALA B 1 58 ? 14.242 26.906 3.992 1 97.25 58 ALA B O 1
ATOM 3776 N N . TYR B 1 59 ? 14.703 24.844 4.523 1 97.94 59 TYR B N 1
ATOM 3777 C CA . TYR B 1 59 ? 13.297 24.516 4.75 1 97.94 59 TYR B CA 1
ATOM 3778 C C . TYR B 1 59 ? 12.766 25.234 5.984 1 97.94 59 TYR B C 1
ATOM 3780 O O . TYR B 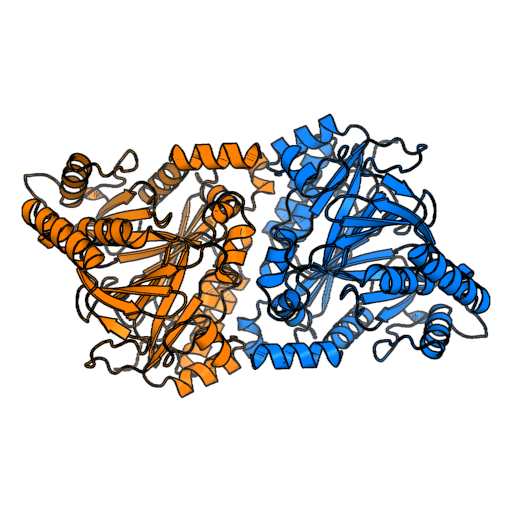1 59 ? 11.633 25.719 5.988 1 97.94 59 TYR B O 1
ATOM 3788 N N . VAL B 1 60 ? 13.523 25.25 7.039 1 98.31 60 VAL B N 1
ATOM 3789 C CA . VAL B 1 60 ? 13.133 25.984 8.234 1 98.31 60 VAL B CA 1
ATOM 3790 C C . VAL B 1 60 ? 12.914 27.453 7.891 1 98.31 60 VAL B C 1
ATOM 3792 O O . VAL B 1 60 ? 11.922 28.047 8.305 1 98.31 60 VAL B O 1
ATOM 3795 N N . GLY B 1 61 ? 13.859 28.031 7.152 1 97.69 61 GLY B N 1
ATOM 3796 C CA . GLY B 1 61 ? 13.664 29.391 6.688 1 97.69 61 GLY B CA 1
ATOM 3797 C C . GLY B 1 61 ? 12.375 29.578 5.918 1 97.69 61 GLY B C 1
ATOM 3798 O O . GLY B 1 61 ? 11.656 30.562 6.133 1 97.69 61 GLY B O 1
ATOM 3799 N N . GLU B 1 62 ? 12.125 28.625 5.012 1 96.69 62 GLU B N 1
ATOM 3800 C CA . GLU B 1 62 ? 10.906 28.656 4.211 1 96.69 62 GLU B CA 1
ATOM 3801 C C . GLU B 1 62 ? 9.656 28.609 5.094 1 96.69 62 GLU B C 1
ATOM 3803 O O . GLU B 1 62 ? 8.734 29.422 4.922 1 96.69 62 GLU B O 1
ATOM 3808 N N . LEU B 1 63 ? 9.641 27.719 6.062 1 97.81 63 LEU B N 1
ATOM 3809 C CA . LEU B 1 63 ? 8.492 27.562 6.957 1 97.81 63 LEU B CA 1
ATOM 3810 C C . LEU B 1 63 ? 8.32 28.812 7.816 1 97.81 63 LEU B C 1
ATOM 3812 O O . LEU B 1 63 ? 7.195 29.297 8.008 1 97.81 63 LEU B O 1
ATOM 3816 N N . CYS B 1 64 ? 9.398 29.344 8.297 1 98 64 CYS B N 1
ATOM 3817 C CA . CYS B 1 64 ? 9.328 30.5 9.172 1 98 64 CYS B CA 1
ATOM 3818 C C . CYS B 1 64 ? 8.836 31.734 8.414 1 98 64 CYS B C 1
ATOM 3820 O O . CYS B 1 64 ? 8.25 32.625 9.008 1 98 64 CYS B O 1
ATOM 3822 N N . LEU B 1 65 ? 9.094 31.781 7.148 1 97 65 LEU B N 1
ATOM 3823 C CA . LEU B 1 65 ? 8.609 32.875 6.332 1 97 65 LEU B CA 1
ATOM 3824 C C . LEU B 1 65 ? 7.148 32.688 5.949 1 97 65 LEU B C 1
ATOM 3826 O O . LEU B 1 65 ? 6.344 33.594 6.02 1 97 65 LEU B O 1
ATOM 3830 N N . MET B 1 66 ? 6.824 31.453 5.562 1 97.06 66 MET B N 1
ATOM 3831 C CA . MET B 1 66 ? 5.551 31.188 4.902 1 97.06 66 MET B CA 1
ATOM 3832 C C . MET B 1 66 ? 4.477 30.812 5.922 1 97.06 66 MET B C 1
ATOM 3834 O O . MET B 1 66 ? 3.303 30.688 5.57 1 97.06 66 MET B O 1
ATOM 3838 N N . THR B 1 67 ? 4.805 30.531 7.133 1 98 67 THR B N 1
ATOM 3839 C CA . THR B 1 67 ? 3.902 30.156 8.219 1 98 67 THR B CA 1
ATOM 3840 C C . THR B 1 67 ? 4.203 30.984 9.469 1 98 67 THR B C 1
ATOM 3842 O O . THR B 1 67 ? 5.195 31.719 9.516 1 98 67 THR B O 1
ATOM 3845 N N . PRO B 1 68 ? 3.35 30.891 10.523 1 98.25 68 PRO B N 1
ATOM 3846 C CA . PRO B 1 68 ? 3.611 31.672 11.727 1 98.25 68 PRO B CA 1
ATOM 3847 C C . PRO B 1 68 ? 4.605 31 12.672 1 98.25 68 PRO B C 1
ATOM 3849 O O . PRO B 1 68 ? 4.758 31.422 13.82 1 98.25 68 PRO B O 1
ATOM 3852 N N . TYR B 1 69 ? 5.266 29.984 12.258 1 98.56 69 TYR B N 1
ATOM 3853 C CA . TYR B 1 69 ? 6.137 29.203 13.133 1 98.56 69 TYR B CA 1
ATOM 3854 C C . TYR B 1 69 ? 7.48 29.891 13.312 1 98.56 69 TYR B C 1
ATOM 3856 O O . TYR B 1 69 ? 8.023 30.484 12.375 1 98.56 69 TYR B O 1
ATOM 3864 N N . ASP B 1 70 ? 8.039 29.75 14.5 1 98.62 70 ASP B N 1
ATOM 3865 C CA . ASP B 1 70 ? 9.383 30.203 14.852 1 98.62 70 ASP B CA 1
ATOM 3866 C C . ASP B 1 70 ? 10.273 29.031 15.266 1 98.62 70 ASP B C 1
ATOM 3868 O O . ASP B 1 70 ? 9.812 28.078 15.898 1 98.62 70 ASP B O 1
ATOM 3872 N N . TYR B 1 71 ? 11.523 29.172 14.859 1 98.75 71 TYR B N 1
ATOM 3873 C CA . TYR B 1 71 ? 12.508 28.188 15.305 1 98.75 71 TYR B CA 1
ATOM 3874 C C . TYR B 1 71 ? 12.758 28.312 16.797 1 98.75 71 TYR B C 1
ATOM 3876 O O . TYR B 1 71 ? 12.938 29.406 17.328 1 98.75 71 TYR B O 1
ATOM 3884 N N . LEU B 1 72 ? 12.742 27.188 17.469 1 98.38 72 LEU B N 1
ATOM 3885 C CA . LEU B 1 72 ? 12.93 27.172 18.922 1 98.38 72 LEU B CA 1
ATOM 3886 C C . LEU B 1 72 ? 14.289 26.594 19.281 1 98.38 72 LEU B C 1
ATOM 3888 O O . LEU B 1 72 ? 15.102 27.266 19.922 1 98.38 72 LEU B O 1
ATOM 3892 N N . VAL B 1 73 ? 14.492 25.344 18.922 1 98.31 73 VAL B N 1
ATOM 3893 C CA . VAL B 1 73 ? 15.711 24.625 19.297 1 98.31 73 VAL B CA 1
ATOM 3894 C C . VAL B 1 73 ? 15.93 23.438 18.359 1 98.31 73 VAL B C 1
ATOM 3896 O O . VAL B 1 73 ? 15.023 23.062 17.609 1 98.31 73 VAL B O 1
ATOM 3899 N N . THR B 1 74 ? 17.125 22.906 18.391 1 98.75 74 THR B N 1
ATOM 3900 C CA . THR B 1 74 ? 17.469 21.672 17.703 1 98.75 74 THR B CA 1
ATOM 3901 C C . THR B 1 74 ? 17.797 20.562 18.703 1 98.75 74 THR B C 1
ATOM 3903 O O . THR B 1 74 ? 18.5 20.797 19.688 1 98.75 74 THR B O 1
ATOM 3906 N N . LEU B 1 75 ? 17.219 19.438 18.469 1 98.62 75 LEU B N 1
ATOM 3907 C CA . LEU B 1 75 ? 17.578 18.219 19.203 1 98.62 75 LEU B CA 1
ATOM 3908 C C . LEU B 1 75 ? 18.484 17.344 18.344 1 98.62 75 LEU B C 1
ATOM 3910 O O . LEU B 1 75 ? 18.031 16.766 17.359 1 98.62 75 LEU B O 1
ATOM 3914 N N . GLU B 1 76 ? 19.703 17.172 18.812 1 98.31 76 GLU B N 1
ATOM 3915 C CA . GLU B 1 76 ? 20.734 16.469 18.047 1 98.31 76 GLU B CA 1
ATOM 3916 C C . GLU B 1 76 ? 20.891 15.031 18.516 1 98.31 76 GLU B C 1
ATOM 3918 O O . GLU B 1 76 ? 21.094 14.781 19.703 1 98.31 76 GLU B O 1
ATOM 3923 N N . THR B 1 77 ? 20.766 14.125 17.578 1 97.94 77 THR B N 1
ATOM 3924 C CA . THR B 1 77 ? 21.062 12.711 17.828 1 97.94 77 THR B CA 1
ATOM 3925 C C . THR B 1 77 ? 22.078 12.188 16.828 1 97.94 77 THR B C 1
ATOM 3927 O O . THR B 1 77 ? 22.703 12.969 16.094 1 97.94 77 THR B O 1
ATOM 3930 N N . GLU B 1 78 ? 22.312 10.898 16.812 1 97.44 78 GLU B N 1
ATOM 3931 C CA . GLU B 1 78 ? 23.359 10.305 16 1 97.44 78 GLU B CA 1
ATOM 3932 C C . GLU B 1 78 ? 23.016 10.367 14.516 1 97.44 78 GLU B C 1
ATOM 3934 O O . GLU B 1 78 ? 23.859 10.742 13.688 1 97.44 78 GLU B O 1
ATOM 3939 N N . GLN B 1 79 ? 21.797 10.125 14.242 1 97.62 79 GLN B N 1
ATOM 3940 C CA . GLN B 1 79 ? 21.438 9.938 12.836 1 97.62 79 GLN B CA 1
ATOM 3941 C C . GLN B 1 79 ? 20.547 11.078 12.336 1 97.62 79 GLN B C 1
ATOM 3943 O O . GLN B 1 79 ? 20.344 11.211 11.125 1 97.62 79 GLN B O 1
ATOM 3948 N N . HIS B 1 80 ? 20.078 11.945 13.281 1 98.19 80 HIS B N 1
ATOM 3949 C CA . HIS B 1 80 ? 19.141 12.984 12.875 1 98.19 80 HIS B CA 1
ATOM 3950 C C . HIS B 1 80 ? 19.422 14.297 13.594 1 98.19 80 HIS B C 1
ATOM 3952 O O . HIS B 1 80 ? 20.016 14.305 14.672 1 98.19 80 HIS B O 1
ATOM 3958 N N . SER B 1 81 ? 19.078 15.359 12.953 1 98.62 81 SER B N 1
ATOM 3959 C CA . SER B 1 81 ? 18.844 16.656 13.578 1 98.62 81 SER B CA 1
ATOM 3960 C C . SER B 1 81 ? 17.359 17.031 13.539 1 98.62 81 SER B C 1
ATOM 3962 O O . SER B 1 81 ? 16.781 17.156 12.461 1 98.62 81 SER B O 1
ATOM 3964 N N . THR B 1 82 ? 16.797 17.203 14.695 1 98.81 82 THR B N 1
ATOM 3965 C CA . THR B 1 82 ? 15.375 17.531 14.766 1 98.81 82 THR B CA 1
ATOM 3966 C C . THR B 1 82 ? 15.18 18.984 15.195 1 98.81 82 THR B C 1
ATOM 3968 O O . THR B 1 82 ? 15.5 19.344 16.328 1 98.81 82 THR B O 1
ATOM 3971 N N . HIS B 1 83 ? 14.625 19.797 14.328 1 98.88 83 HIS B N 1
ATOM 3972 C CA . HIS B 1 83 ? 14.406 21.219 14.578 1 98.88 83 HIS B CA 1
ATOM 3973 C C . HIS B 1 83 ? 12.961 21.484 14.992 1 98.88 83 HIS B C 1
ATOM 3975 O O . HIS B 1 83 ? 12.031 21.188 14.25 1 98.88 83 HIS B O 1
ATOM 3981 N N . ILE B 1 84 ? 12.836 22.078 16.156 1 98.81 84 ILE B N 1
ATOM 3982 C CA . ILE B 1 84 ? 11.508 22.328 16.703 1 98.81 84 ILE B CA 1
ATOM 3983 C C . ILE B 1 84 ? 11.055 23.734 16.328 1 98.81 84 ILE B C 1
ATOM 3985 O O . ILE B 1 84 ? 11.75 24.719 16.594 1 98.81 84 ILE B O 1
ATOM 3989 N N . LEU B 1 85 ? 9.953 23.812 15.68 1 98.88 85 LEU B N 1
ATOM 3990 C CA . LEU B 1 85 ? 9.297 25.078 15.375 1 98.88 85 LEU B CA 1
ATOM 3991 C C . LEU B 1 85 ? 8.008 25.219 16.188 1 98.88 85 LEU B C 1
ATOM 3993 O O . LEU B 1 85 ? 7.234 24.266 16.297 1 98.88 85 LEU B O 1
ATOM 3997 N N . ARG B 1 86 ? 7.797 26.453 16.703 1 98.69 86 ARG B N 1
ATOM 3998 C CA . ARG B 1 86 ? 6.66 26.656 17.594 1 98.69 86 ARG B CA 1
ATOM 3999 C C . ARG B 1 86 ? 6.055 28.047 17.422 1 98.69 86 ARG B C 1
ATOM 4001 O O . ARG B 1 86 ? 6.777 29.016 17.234 1 98.69 86 ARG B O 1
ATOM 4008 N N . ILE B 1 87 ? 4.734 28.047 17.391 1 98.06 87 ILE B N 1
ATOM 4009 C CA . ILE B 1 87 ? 4 29.312 17.469 1 98.06 87 ILE B CA 1
ATOM 4010 C C . ILE B 1 87 ? 3.76 29.688 18.922 1 98.06 87 ILE B C 1
ATOM 4012 O O . ILE B 1 87 ? 4.23 30.734 19.391 1 98.06 87 ILE B O 1
ATOM 4016 N N . ASP B 1 88 ? 3.105 28.891 19.625 1 96.62 88 ASP B N 1
ATOM 4017 C CA . ASP B 1 88 ? 2.752 28.984 21.031 1 96.62 88 ASP B CA 1
ATOM 4018 C C . ASP B 1 88 ? 2.322 27.625 21.578 1 96.62 88 ASP B C 1
ATOM 4020 O O . ASP B 1 88 ? 2.631 26.578 21 1 96.62 88 ASP B O 1
ATOM 4024 N N . MET B 1 89 ? 1.639 27.625 22.719 1 95.44 89 MET B N 1
ATOM 4025 C CA . MET B 1 89 ? 1.282 26.359 23.344 1 95.44 89 MET B CA 1
ATOM 4026 C C . MET B 1 89 ? -0.103 25.906 22.891 1 95.44 89 MET B C 1
ATOM 4028 O O . MET B 1 89 ? -0.558 24.828 23.281 1 95.44 89 MET B O 1
ATOM 4032 N N . ASN B 1 90 ? -0.738 26.641 21.984 1 95.56 90 ASN B N 1
ATOM 4033 C CA . ASN B 1 90 ? -2.098 26.312 21.578 1 95.56 90 ASN B CA 1
ATOM 4034 C C . ASN B 1 90 ? -2.125 25.672 20.188 1 95.56 90 ASN B C 1
ATOM 4036 O O . ASN B 1 90 ? -3.102 25.016 19.828 1 95.56 90 ASN B O 1
ATOM 4040 N N . ALA B 1 91 ? -1.116 25.938 19.391 1 97.25 91 ALA B N 1
ATOM 4041 C CA . ALA B 1 91 ? -0.971 25.344 18.062 1 97.25 91 ALA B CA 1
ATOM 4042 C C . ALA B 1 91 ? 0.052 24.203 18.094 1 97.25 91 ALA B C 1
ATOM 4044 O O . ALA B 1 91 ? 0.955 24.188 18.922 1 97.25 91 ALA B O 1
ATOM 4045 N N . PRO B 1 92 ? -0.117 23.234 17.219 1 98.12 92 PRO B N 1
ATOM 4046 C CA . PRO B 1 92 ? 0.879 22.172 17.203 1 98.12 92 PRO B CA 1
ATOM 4047 C C . PRO B 1 92 ? 2.285 22.672 16.891 1 98.12 92 PRO B C 1
ATOM 4049 O O . PRO B 1 92 ? 2.441 23.641 16.125 1 98.12 92 PRO B O 1
ATOM 4052 N N . ASP B 1 93 ? 3.297 22 17.453 1 98.69 93 ASP B N 1
ATOM 4053 C CA . ASP B 1 93 ? 4.672 22.188 17 1 98.69 93 ASP B CA 1
ATOM 4054 C C . ASP B 1 93 ? 4.91 21.5 15.664 1 98.69 93 ASP B C 1
ATOM 4056 O O . ASP B 1 93 ? 4.18 20.578 15.289 1 98.69 93 ASP B O 1
ATOM 4060 N N . VAL B 1 94 ? 5.867 21.953 14.945 1 98.75 94 VAL B N 1
ATOM 4061 C CA . VAL B 1 94 ? 6.375 21.25 13.766 1 98.75 94 VAL B CA 1
ATOM 4062 C C . VAL B 1 94 ? 7.809 20.797 14.016 1 98.75 94 VAL B C 1
ATOM 4064 O O . VAL B 1 94 ? 8.688 21.625 14.297 1 98.75 94 VAL B O 1
ATOM 4067 N N . LEU B 1 95 ? 8.008 19.547 14 1 98.75 95 LEU B N 1
ATOM 4068 C CA . LEU B 1 95 ? 9.344 18.953 14.117 1 98.75 95 LEU B CA 1
ATOM 4069 C C . LEU B 1 95 ? 9.906 18.625 12.742 1 98.75 95 LEU B C 1
ATOM 4071 O O . LEU B 1 95 ? 9.445 17.688 12.086 1 98.75 95 LEU B O 1
ATOM 4075 N N . VAL B 1 96 ? 10.898 19.359 12.328 1 98.69 96 VAL B N 1
ATOM 4076 C CA . VAL B 1 96 ? 11.586 19.094 11.062 1 98.69 96 VAL B CA 1
ATOM 4077 C C . VAL B 1 96 ? 12.82 18.234 11.32 1 98.69 96 VAL B C 1
ATOM 4079 O O . VAL B 1 96 ? 13.812 18.719 11.883 1 98.69 96 VAL B O 1
ATOM 4082 N N . ARG B 1 97 ? 12.773 17.047 10.836 1 98.31 97 ARG B N 1
ATOM 4083 C CA . ARG B 1 97 ? 13.836 16.078 11.094 1 98.31 97 ARG B CA 1
ATOM 4084 C C . ARG B 1 97 ? 14.695 15.867 9.852 1 98.31 97 ARG B C 1
ATOM 4086 O O . ARG B 1 97 ? 14.203 15.461 8.805 1 98.31 97 ARG B O 1
ATOM 4093 N N . GLU B 1 98 ? 15.984 16.172 9.977 1 98.38 98 GLU B N 1
ATOM 4094 C CA . GLU B 1 98 ? 16.938 15.953 8.883 1 98.38 98 GLU B CA 1
ATOM 4095 C C . GLU B 1 98 ? 17.734 14.672 9.102 1 98.38 98 GLU B C 1
ATOM 4097 O O . GLU B 1 98 ? 18.344 14.484 10.156 1 98.38 98 GLU B O 1
ATOM 4102 N N . VAL B 1 99 ? 17.672 13.828 8.109 1 97.5 99 VAL B N 1
ATOM 4103 C CA . VAL B 1 99 ? 18.531 12.648 8.109 1 97.5 99 VAL B CA 1
ATOM 4104 C C . VAL B 1 99 ? 19.969 13.055 7.816 1 97.5 99 VAL B C 1
ATOM 4106 O O . VAL B 1 99 ? 20.234 13.828 6.887 1 97.5 99 VAL B O 1
ATOM 4109 N N . LYS B 1 100 ? 20.922 12.516 8.578 1 97.31 100 LYS B N 1
ATOM 4110 C CA . LYS B 1 100 ? 22.312 12.922 8.414 1 97.31 100 LYS B CA 1
ATOM 4111 C C . LYS B 1 100 ? 23 12.109 7.316 1 97.31 100 LYS B C 1
ATOM 4113 O O . LYS B 1 100 ? 23.797 12.648 6.539 1 97.31 100 LYS B O 1
ATOM 4118 N N . ASP B 1 101 ? 22.75 10.852 7.289 1 95.69 101 ASP B N 1
ATOM 4119 C CA . ASP B 1 101 ? 23.297 9.938 6.293 1 95.69 101 ASP B CA 1
ATOM 4120 C C . ASP B 1 101 ? 22.281 9.648 5.195 1 95.69 101 ASP B C 1
ATOM 4122 O O . ASP B 1 101 ? 21.234 9.031 5.449 1 95.69 101 ASP B O 1
ATOM 4126 N N . PRO B 1 102 ? 22.625 10 3.967 1 93.06 102 PRO B N 1
ATOM 4127 C CA . PRO B 1 102 ? 21.688 9.75 2.873 1 93.06 102 PRO B CA 1
ATOM 4128 C C . PRO B 1 102 ? 21.406 8.266 2.648 1 93.06 102 PRO B C 1
ATOM 4130 O O . PRO B 1 102 ? 20.422 7.906 2.002 1 93.06 102 PRO B O 1
ATOM 4133 N N . ASN B 1 103 ? 22.188 7.426 3.146 1 90.06 103 ASN B N 1
ATOM 4134 C CA . ASN B 1 103 ? 22.047 5.992 2.922 1 90.06 103 ASN B CA 1
ATOM 4135 C C . ASN B 1 103 ? 21.359 5.305 4.105 1 90.06 103 ASN B C 1
ATOM 4137 O O . ASN B 1 103 ? 21.297 4.078 4.16 1 90.06 103 ASN B O 1
ATOM 4141 N N . LEU B 1 104 ? 20.953 6.137 5.016 1 90.75 104 LEU B N 1
ATOM 4142 C CA . LEU B 1 104 ? 20.234 5.555 6.145 1 90.75 104 LEU B CA 1
ATOM 4143 C C . LEU B 1 104 ? 19 4.809 5.664 1 90.75 104 LEU B C 1
ATOM 4145 O O . LEU B 1 104 ? 18.172 5.363 4.926 1 90.75 104 LEU B O 1
ATOM 4149 N N . HIS B 1 105 ? 18.969 3.525 6.023 1 87.75 105 HIS B N 1
ATOM 4150 C CA . HIS B 1 105 ? 17.828 2.699 5.637 1 87.75 105 HIS B CA 1
ATOM 4151 C C . HIS B 1 105 ? 16.797 2.623 6.758 1 87.75 105 HIS B C 1
ATOM 4153 O O . HIS B 1 105 ? 17.156 2.623 7.941 1 87.75 105 HIS B O 1
ATOM 4159 N N . GLY B 1 106 ? 15.484 2.568 6.312 1 89.94 106 GLY B N 1
ATOM 4160 C CA . GLY B 1 106 ? 14.383 2.445 7.254 1 89.94 106 GLY B CA 1
ATOM 4161 C C . GLY B 1 106 ? 13.031 2.396 6.582 1 89.94 106 GLY B C 1
ATOM 4162 O O . GLY B 1 106 ? 12.93 2.527 5.359 1 89.94 106 GLY B O 1
ATOM 4163 N N . ILE B 1 107 ? 12.078 2.197 7.391 1 94.5 107 ILE B N 1
ATOM 4164 C CA . ILE B 1 107 ? 10.719 1.983 6.902 1 94.5 107 ILE B CA 1
ATOM 4165 C C . ILE B 1 107 ? 10.234 3.23 6.168 1 94.5 107 ILE B C 1
ATOM 4167 O O . ILE B 1 107 ? 9.578 3.131 5.129 1 94.5 107 ILE B O 1
ATOM 4171 N N . PHE B 1 108 ? 10.586 4.406 6.625 1 95.5 108 PHE B N 1
ATOM 4172 C CA . PHE B 1 108 ? 10.062 5.637 6.043 1 95.5 108 PHE B CA 1
ATOM 4173 C C . PHE B 1 108 ? 10.688 5.895 4.676 1 95.5 108 PHE B C 1
ATOM 4175 O O . PHE B 1 108 ? 10.023 6.406 3.771 1 95.5 108 PHE B O 1
ATOM 4182 N N . ARG B 1 109 ? 11.953 5.59 4.57 1 95.44 109 ARG B N 1
ATOM 4183 C CA . ARG B 1 109 ? 12.586 5.652 3.258 1 95.44 109 ARG B CA 1
ATOM 4184 C C . ARG B 1 109 ? 11.938 4.664 2.291 1 95.44 109 ARG B C 1
ATOM 4186 O O . ARG B 1 109 ? 11.648 5.012 1.143 1 95.44 109 ARG B O 1
ATOM 4193 N N . SER B 1 110 ? 11.734 3.42 2.756 1 96 110 SER B N 1
ATOM 4194 C CA . SER B 1 110 ? 11.156 2.371 1.921 1 96 110 SER B CA 1
ATOM 4195 C C . SER B 1 110 ? 9.773 2.762 1.423 1 96 110 SER B C 1
ATOM 4197 O O . SER B 1 110 ? 9.398 2.432 0.295 1 96 110 SER B O 1
ATOM 4199 N N . LEU B 1 111 ? 9.023 3.475 2.227 1 97.06 111 LEU B N 1
ATOM 4200 C CA . LEU B 1 111 ? 7.688 3.924 1.854 1 97.06 111 LEU B CA 1
ATOM 4201 C C . LEU B 1 111 ? 7.746 4.871 0.659 1 97.06 111 LEU B C 1
ATOM 4203 O O . LEU B 1 111 ? 6.773 4.992 -0.089 1 97.06 111 LEU B O 1
ATOM 4207 N N . ASN B 1 112 ? 8.836 5.539 0.5 1 96.19 112 ASN B N 1
ATOM 4208 C CA . ASN B 1 112 ? 9.008 6.469 -0.614 1 96.19 112 ASN B CA 1
ATOM 4209 C C . ASN B 1 112 ? 9.594 5.77 -1.838 1 96.19 112 ASN B C 1
ATOM 4211 O O . ASN B 1 112 ? 9.195 6.055 -2.969 1 96.19 112 ASN B O 1
ATOM 4215 N N . GLU B 1 113 ? 10.406 4.859 -1.646 1 94.88 113 GLU B N 1
ATOM 4216 C CA . GLU B 1 113 ? 11.219 4.281 -2.713 1 94.88 113 GLU B CA 1
ATOM 4217 C C . GLU B 1 113 ? 10.375 3.4 -3.631 1 94.88 113 GLU B C 1
ATOM 4219 O O . GLU B 1 113 ? 10.797 3.066 -4.738 1 94.88 113 GLU B O 1
ATOM 4224 N N . VAL B 1 114 ? 9.25 3.033 -3.197 1 94.38 114 VAL B N 1
ATOM 4225 C CA . VAL B 1 114 ? 8.352 2.199 -3.988 1 94.38 114 VAL B CA 1
ATOM 4226 C C . VAL B 1 114 ? 7.789 3.008 -5.152 1 94.38 114 VAL B C 1
ATOM 4228 O O . VAL B 1 114 ? 7.355 2.441 -6.156 1 94.38 114 VAL B O 1
ATOM 4231 N N . TYR B 1 115 ? 7.812 4.316 -5.09 1 94.62 115 TYR B N 1
ATOM 4232 C CA . TYR B 1 115 ? 7.125 5.176 -6.051 1 94.62 115 TYR B CA 1
ATOM 4233 C C . TYR B 1 115 ? 8.125 5.988 -6.867 1 94.62 115 TYR B C 1
ATOM 4235 O O . TYR B 1 115 ? 9.156 6.418 -6.348 1 94.62 115 TYR B O 1
ATOM 4243 N N . PRO B 1 116 ? 7.777 6.266 -8.094 1 91.69 116 PRO B N 1
ATOM 4244 C CA . PRO B 1 116 ? 8.766 6.828 -9.016 1 91.69 116 PRO B CA 1
ATOM 4245 C C . PRO B 1 116 ? 9.281 8.195 -8.57 1 91.69 116 PRO B C 1
ATOM 4247 O O . PRO B 1 116 ? 10.484 8.461 -8.641 1 91.69 116 PRO B O 1
ATOM 4250 N N . ILE B 1 117 ? 8.438 9.047 -8.086 1 90.69 117 ILE B N 1
ATOM 4251 C CA . ILE B 1 117 ? 8.883 10.383 -7.707 1 90.69 117 ILE B CA 1
ATOM 4252 C C . ILE B 1 117 ? 9.328 10.391 -6.246 1 90.69 117 ILE B C 1
ATOM 4254 O O . ILE B 1 117 ? 10.305 11.047 -5.891 1 90.69 117 ILE B O 1
ATOM 4258 N N . GLY B 1 118 ? 8.617 9.625 -5.461 1 91.06 118 GLY B N 1
ATOM 4259 C CA . GLY B 1 118 ? 9.039 9.492 -4.074 1 91.06 118 GLY B CA 1
ATOM 4260 C C . GLY B 1 118 ? 10.461 8.984 -3.93 1 91.06 118 GLY B C 1
ATOM 4261 O O . GLY B 1 118 ? 11.18 9.383 -3.014 1 91.06 118 GLY B O 1
ATOM 4262 N N . ALA B 1 119 ? 10.859 8.203 -4.852 1 92.25 119 ALA B N 1
ATOM 4263 C CA . ALA B 1 119 ? 12.172 7.566 -4.793 1 92.25 119 ALA B CA 1
ATOM 4264 C C . ALA B 1 119 ? 13.289 8.578 -5.043 1 92.25 119 ALA B C 1
ATOM 4266 O O . ALA B 1 119 ? 14.445 8.336 -4.703 1 92.25 119 ALA B O 1
ATOM 4267 N N . ARG B 1 120 ? 13.008 9.695 -5.605 1 90.44 120 ARG B N 1
ATOM 4268 C CA . ARG B 1 120 ? 14.008 10.711 -5.914 1 90.44 120 ARG B CA 1
ATOM 4269 C C . ARG B 1 120 ? 14.438 11.453 -4.652 1 90.44 120 ARG B C 1
ATOM 4271 O O . ARG B 1 120 ? 15.555 11.969 -4.582 1 90.44 120 ARG B O 1
ATOM 4278 N N . ARG B 1 121 ? 13.516 11.547 -3.695 1 92.94 121 ARG B N 1
ATOM 4279 C CA . ARG B 1 121 ? 13.781 12.109 -2.377 1 92.94 121 ARG B CA 1
ATOM 4280 C C . ARG B 1 121 ? 13.273 11.18 -1.274 1 92.94 121 ARG B C 1
ATOM 4282 O O . ARG B 1 121 ? 12.359 11.539 -0.531 1 92.94 121 ARG B O 1
ATOM 4289 N N . PRO B 1 122 ? 14.008 10.125 -1.138 1 94.12 122 PRO B N 1
ATOM 4290 C CA . PRO B 1 122 ? 13.453 9.023 -0.349 1 94.12 122 PRO B CA 1
ATOM 4291 C C . PRO B 1 122 ? 13.328 9.359 1.134 1 94.12 122 PRO B C 1
ATOM 4293 O O . PRO B 1 122 ? 12.578 8.695 1.86 1 94.12 122 PRO B O 1
ATOM 4296 N N . ASN B 1 123 ? 14 10.461 1.57 1 95.81 123 ASN B N 1
ATOM 4297 C CA . ASN B 1 123 ? 13.93 10.781 2.992 1 95.81 123 ASN B CA 1
ATOM 4298 C C . ASN B 1 123 ? 12.945 11.922 3.262 1 95.81 123 ASN B C 1
ATOM 4300 O O . ASN B 1 123 ? 12.734 12.305 4.414 1 95.81 123 ASN B O 1
ATOM 4304 N N . SER B 1 124 ? 12.367 12.445 2.262 1 96 124 SER B N 1
ATOM 4305 C CA . SER B 1 124 ? 11.484 13.586 2.426 1 96 124 SER B CA 1
ATOM 4306 C C . SER B 1 124 ? 10.023 13.156 2.488 1 96 124 SER B C 1
ATOM 4308 O O . SER B 1 124 ? 9.453 12.719 1.484 1 96 124 SER B O 1
ATOM 4310 N N . ARG B 1 125 ? 9.438 13.383 3.648 1 96.62 125 ARG B N 1
ATOM 4311 C CA . ARG B 1 125 ? 8.016 13.086 3.783 1 96.62 125 ARG B CA 1
ATOM 4312 C C . ARG B 1 125 ? 7.457 13.641 5.09 1 96.62 125 ARG B C 1
ATOM 4314 O O . ARG B 1 125 ? 8.195 13.805 6.062 1 96.62 125 ARG B O 1
ATOM 4321 N N . TYR B 1 126 ? 6.203 13.953 5.051 1 98.12 126 TYR B N 1
ATOM 4322 C CA . TYR B 1 126 ? 5.438 14.07 6.289 1 98.12 126 TYR B CA 1
ATOM 4323 C C . TYR B 1 126 ? 5.297 12.711 6.969 1 98.12 126 TYR B C 1
ATOM 4325 O O . TYR B 1 126 ? 4.852 11.742 6.348 1 98.12 126 TYR B O 1
ATOM 4333 N N . MET B 1 127 ? 5.699 12.594 8.203 1 98.12 127 MET B N 1
ATOM 4334 C CA . MET B 1 127 ? 5.656 11.32 8.914 1 98.12 127 MET B CA 1
ATOM 4335 C C . MET B 1 127 ? 4.293 11.102 9.57 1 98.12 127 MET B C 1
ATOM 4337 O O . MET B 1 127 ? 3.736 10.008 9.508 1 98.12 127 MET B O 1
ATOM 4341 N N . GLY B 1 128 ? 3.83 12.086 10.242 1 98.5 128 GLY B N 1
ATOM 4342 C CA . GLY B 1 128 ? 2.58 11.969 10.977 1 98.5 128 GLY B CA 1
ATOM 4343 C C . GLY B 1 128 ? 2.465 12.953 12.117 1 98.5 128 GLY B C 1
ATOM 4344 O O . GLY B 1 128 ? 3.139 13.992 12.125 1 98.5 128 GLY B O 1
ATOM 4345 N N . GLU B 1 129 ? 1.541 12.742 13.023 1 98.69 129 GLU B N 1
ATOM 4346 C CA . GLU B 1 129 ? 1.238 13.672 14.109 1 98.69 129 GLU B CA 1
ATOM 4347 C C . GLU B 1 129 ? 1.187 12.953 15.453 1 98.69 129 GLU B C 1
ATOM 4349 O O . GLU B 1 129 ? 0.984 11.734 15.508 1 98.69 129 GLU B O 1
ATOM 4354 N N . ILE B 1 130 ? 1.407 13.727 16.5 1 98.69 130 ILE B N 1
ATOM 4355 C CA . ILE B 1 130 ? 1.402 13.219 17.859 1 98.69 130 ILE B CA 1
ATOM 4356 C C . ILE B 1 130 ? 0.252 13.859 18.641 1 98.69 130 ILE B C 1
ATOM 4358 O O . ILE B 1 130 ? 0.153 15.086 18.719 1 98.69 130 ILE B O 1
ATOM 4362 N N . PHE B 1 131 ? -0.5 13.031 19.234 1 98.69 131 PHE B N 1
ATOM 4363 C CA . PHE B 1 131 ? -1.62 13.492 20.047 1 98.69 131 PHE B CA 1
ATOM 4364 C C . PHE B 1 131 ? -1.223 13.578 21.516 1 98.69 131 PHE B C 1
ATOM 4366 O O . PHE B 1 131 ? -0.512 12.711 22.016 1 98.69 131 PHE B O 1
ATOM 4373 N N . GLN B 1 132 ? -1.725 14.625 22.125 1 98.12 132 GLN B N 1
ATOM 4374 C CA . GLN B 1 132 ? -1.729 14.703 23.578 1 98.12 132 GLN B CA 1
ATOM 4375 C C . GLN B 1 132 ? -2.789 13.781 24.172 1 98.12 132 GLN B C 1
ATOM 4377 O O . GLN B 1 132 ? -3.918 13.727 23.688 1 98.12 132 GLN B O 1
ATOM 4382 N N . VAL B 1 133 ? -2.344 13.055 25.234 1 98.31 133 VAL B N 1
ATOM 4383 C CA . VAL B 1 133 ? -3.324 12.188 25.891 1 98.31 133 VAL B CA 1
ATOM 4384 C C . VAL B 1 133 ? -3.287 12.414 27.406 1 98.31 133 VAL B C 1
ATOM 4386 O O . VAL B 1 133 ? -2.295 12.922 27.938 1 98.31 133 VAL B O 1
ATOM 4389 N N . LYS B 1 134 ? -4.344 12.062 28.109 1 97.56 134 LYS B N 1
ATOM 4390 C CA . LYS B 1 134 ? -4.434 12.188 29.562 1 97.56 134 LYS B CA 1
ATOM 4391 C C . LYS B 1 134 ? -3.701 11.047 30.266 1 97.56 134 LYS B C 1
ATOM 4393 O O . LYS B 1 134 ? -3.059 11.258 31.297 1 97.56 134 LYS B O 1
ATOM 4398 N N . ASN B 1 135 ? -3.859 9.906 29.781 1 98.19 135 ASN B N 1
ATOM 4399 C CA . ASN B 1 135 ? -3.248 8.688 30.297 1 98.19 135 ASN B CA 1
ATOM 4400 C C . ASN B 1 135 ? -2.715 7.805 29.172 1 98.19 135 ASN B C 1
ATOM 4402 O O . ASN B 1 135 ? -3.479 7.078 28.531 1 98.19 135 ASN B O 1
ATOM 4406 N N . LEU B 1 136 ? -1.446 7.844 29.031 1 98.31 136 LEU B N 1
ATOM 4407 C CA . LEU B 1 136 ? -0.813 7.164 27.906 1 98.31 136 LEU B CA 1
ATOM 4408 C C . LEU B 1 136 ? -0.99 5.656 28.016 1 98.31 136 LEU B C 1
ATOM 4410 O O . LEU B 1 136 ? -1.321 4.996 27.031 1 98.31 136 LEU B O 1
ATOM 4414 N N . HIS B 1 137 ? -0.762 5.137 29.188 1 98.06 137 HIS B N 1
ATOM 4415 C CA . HIS B 1 137 ? -0.852 3.697 29.391 1 98.06 137 HIS B CA 1
ATOM 4416 C C . HIS B 1 137 ? -2.23 3.17 29 1 98.06 137 HIS B C 1
ATOM 4418 O O . HIS B 1 137 ? -2.344 2.152 28.312 1 98.06 137 HIS B O 1
ATOM 4424 N N . GLU B 1 138 ? -3.246 3.869 29.391 1 98.31 138 GLU B N 1
ATOM 4425 C CA . GLU B 1 138 ? -4.613 3.455 29.109 1 98.31 138 GLU B CA 1
ATOM 4426 C C . GLU B 1 138 ? -4.902 3.512 27.609 1 98.31 138 GLU B C 1
ATOM 4428 O O . GLU B 1 138 ? -5.555 2.619 27.062 1 98.31 138 GLU B O 1
ATOM 4433 N N . VAL B 1 139 ? -4.426 4.574 26.969 1 98.69 139 VAL B N 1
ATOM 4434 C CA . VAL B 1 139 ? -4.645 4.73 25.531 1 98.69 139 VAL B CA 1
ATOM 4435 C C . VAL B 1 139 ? -3.955 3.596 24.781 1 98.69 139 VAL B C 1
ATOM 4437 O O . VAL B 1 139 ? -4.555 2.967 23.906 1 98.69 139 VAL B O 1
ATOM 4440 N N . VAL B 1 140 ? -2.732 3.309 25.109 1 98.38 140 VAL B N 1
ATOM 4441 C CA . VAL B 1 140 ? -1.95 2.285 24.422 1 98.38 140 VAL B CA 1
ATOM 4442 C C . VAL B 1 140 ? -2.602 0.919 24.625 1 98.38 140 VAL B C 1
ATOM 4444 O O . VAL B 1 140 ? -2.756 0.155 23.672 1 98.38 140 VAL B O 1
ATOM 4447 N N . GLU B 1 141 ? -3.01 0.638 25.844 1 98.06 141 GLU B N 1
ATOM 4448 C CA . GLU B 1 141 ? -3.652 -0.643 26.125 1 98.06 141 GLU B CA 1
ATOM 4449 C C . GLU B 1 141 ? -4.953 -0.794 25.344 1 98.06 141 GLU B C 1
ATOM 4451 O O . GLU B 1 141 ? -5.211 -1.845 24.75 1 98.06 141 GLU B O 1
ATOM 4456 N N . ALA B 1 142 ? -5.734 0.219 25.359 1 98.31 142 ALA B N 1
ATOM 4457 C CA . ALA B 1 142 ? -7.004 0.176 24.641 1 98.31 142 ALA B CA 1
ATOM 4458 C C . ALA B 1 142 ? -6.773 -0.004 23.141 1 98.31 142 ALA B C 1
ATOM 4460 O O . ALA B 1 142 ? -7.461 -0.796 22.5 1 98.31 142 ALA B O 1
ATOM 4461 N N . GLN B 1 143 ? -5.848 0.744 22.609 1 98.5 143 GLN B N 1
ATOM 4462 C CA . GLN B 1 143 ? -5.582 0.69 21.188 1 98.5 143 GLN B CA 1
ATOM 4463 C C . GLN B 1 143 ? -5.008 -0.666 20.781 1 98.5 143 GLN B C 1
ATOM 4465 O O . GLN B 1 143 ? -5.332 -1.192 19.719 1 98.5 143 GLN B O 1
ATOM 4470 N N . LYS B 1 144 ? -4.133 -1.196 21.609 1 96.88 144 LYS B N 1
ATOM 4471 C CA . LYS B 1 144 ? -3.639 -2.545 21.344 1 96.88 144 LYS B CA 1
ATOM 4472 C C . LYS B 1 144 ? -4.789 -3.547 21.281 1 96.88 144 LYS B C 1
ATOM 4474 O O . LYS B 1 144 ? -4.793 -4.441 20.438 1 96.88 144 LYS B O 1
ATOM 4479 N N . GLY B 1 145 ? -5.75 -3.369 22.156 1 96 145 GLY B N 1
ATOM 4480 C CA . GLY B 1 145 ? -6.941 -4.207 22.141 1 96 145 GLY B CA 1
ATOM 4481 C C . GLY B 1 145 ? -7.75 -4.055 20.859 1 96 145 GLY B C 1
ATOM 4482 O O . GLY B 1 145 ? -8.547 -4.93 20.516 1 96 145 GLY B O 1
ATOM 4483 N N . ARG B 1 146 ? -7.551 -2.965 20.219 1 96.44 146 ARG B N 1
ATOM 4484 C CA . ARG B 1 146 ? -8.242 -2.678 18.969 1 96.44 146 ARG B CA 1
ATOM 4485 C C . ARG B 1 146 ? -7.359 -3.02 17.781 1 96.44 146 ARG B C 1
ATOM 4487 O O . ARG B 1 146 ? -7.574 -2.506 16.672 1 96.44 146 ARG B O 1
ATOM 4494 N N . GLU B 1 147 ? -6.277 -3.764 17.984 1 94.56 147 GLU B N 1
ATOM 4495 C CA . GLU B 1 147 ? -5.391 -4.383 17 1 94.56 147 GLU B CA 1
ATOM 4496 C C . GLU B 1 147 ? -4.438 -3.359 16.391 1 94.56 147 GLU B C 1
ATOM 4498 O O . GLU B 1 147 ? -3.865 -3.594 15.32 1 94.56 147 GLU B O 1
ATOM 4503 N N . ILE B 1 148 ? -4.359 -2.24 17.031 1 97.12 148 ILE B N 1
ATOM 4504 C CA . ILE B 1 148 ? -3.373 -1.26 16.594 1 97.12 148 ILE B CA 1
ATOM 4505 C C . ILE B 1 148 ? -1.974 -1.724 16.984 1 97.12 148 ILE B C 1
ATOM 4507 O O . ILE B 1 148 ? -1.764 -2.195 18.109 1 97.12 148 ILE B O 1
ATOM 4511 N N . ARG B 1 149 ? -1.04 -1.612 16.078 1 96.31 149 ARG B N 1
ATOM 4512 C CA . ARG B 1 149 ? 0.336 -2.033 16.312 1 96.31 149 ARG B CA 1
ATOM 4513 C C . ARG B 1 149 ? 1.243 -0.831 16.547 1 96.31 149 ARG B C 1
ATOM 4515 O O . ARG B 1 149 ? 1.174 0.158 15.82 1 96.31 149 ARG B O 1
ATOM 4522 N N . PHE B 1 150 ? 2.066 -0.963 17.578 1 97.5 150 PHE B N 1
ATOM 4523 C CA . PHE B 1 150 ? 3.006 0.087 17.953 1 97.5 150 PHE B CA 1
ATOM 4524 C C . PHE B 1 150 ? 4.438 -0.342 17.656 1 97.5 150 PHE B C 1
ATOM 4526 O O . PHE B 1 150 ? 4.746 -1.536 17.641 1 97.5 150 PHE B O 1
ATOM 4533 N N . PHE B 1 151 ? 5.277 0.654 17.344 1 96.38 151 PHE B N 1
ATOM 4534 C CA . PHE B 1 151 ? 6.703 0.388 17.5 1 96.38 151 PHE B CA 1
ATOM 4535 C C . PHE B 1 151 ? 7.051 0.08 18.953 1 96.38 151 PHE B C 1
ATOM 4537 O O . PHE B 1 151 ? 6.531 0.723 19.859 1 96.38 151 PHE B O 1
ATOM 4544 N N . ASN B 1 152 ? 7.895 -0.898 19.172 1 94.44 152 ASN B N 1
ATOM 4545 C CA . ASN B 1 152 ? 8.375 -1.11 20.531 1 94.44 152 ASN B CA 1
ATOM 4546 C C . ASN B 1 152 ? 9.453 -0.105 20.906 1 94.44 152 ASN B C 1
ATOM 4548 O O . ASN B 1 152 ? 9.883 0.699 20.078 1 94.44 152 ASN B O 1
ATOM 4552 N N . GLN B 1 153 ? 9.891 -0.14 22.109 1 94 153 GLN B N 1
ATOM 4553 C CA . GLN B 1 153 ? 10.812 0.872 22.609 1 94 153 GLN B CA 1
ATOM 4554 C C . GLN B 1 153 ? 12.148 0.812 21.891 1 94 153 GLN B C 1
ATOM 4556 O O . GLN B 1 153 ? 12.781 1.844 21.656 1 94 153 GLN B O 1
ATOM 4561 N N . GLU B 1 154 ? 12.609 -0.329 21.562 1 94.38 154 GLU B N 1
ATOM 4562 C CA . GLU B 1 154 ? 13.859 -0.472 20.812 1 94.38 154 GLU B CA 1
ATOM 4563 C C . GLU B 1 154 ? 13.758 0.164 19.438 1 94.38 154 GLU B C 1
ATOM 4565 O O . GLU B 1 154 ? 14.68 0.849 18.984 1 94.38 154 GLU B O 1
ATOM 4570 N N . GLN B 1 155 ? 12.664 -0.055 18.828 1 94.06 155 GLN B N 1
ATOM 4571 C CA . GLN B 1 155 ? 12.43 0.527 17.5 1 94.06 155 GLN B CA 1
ATOM 4572 C C . GLN B 1 155 ? 12.344 2.049 17.578 1 94.06 155 GLN B C 1
ATOM 4574 O O . GLN B 1 155 ? 12.883 2.752 16.719 1 94.06 155 GLN B O 1
ATOM 4579 N N . VAL B 1 156 ? 11.633 2.545 18.562 1 95.81 156 VAL B N 1
ATOM 4580 C CA . VAL B 1 156 ? 11.516 3.984 18.766 1 95.81 156 VAL B CA 1
ATOM 4581 C C . VAL B 1 156 ? 12.914 4.59 18.938 1 95.81 156 VAL B C 1
ATOM 4583 O O . VAL B 1 156 ? 13.219 5.637 18.359 1 95.81 156 VAL B O 1
ATOM 4586 N N . ARG B 1 157 ? 13.734 3.932 19.672 1 95.12 157 ARG B N 1
ATOM 4587 C CA . ARG B 1 157 ? 15.109 4.379 19.859 1 95.12 157 ARG B CA 1
ATOM 4588 C C . ARG B 1 157 ? 15.883 4.355 18.547 1 95.12 157 ARG B C 1
ATOM 4590 O O . ARG B 1 157 ? 16.594 5.309 18.219 1 95.12 157 ARG B O 1
ATOM 4597 N N . HIS B 1 158 ? 15.703 3.287 17.828 1 94.12 158 HIS B N 1
ATOM 4598 C CA . HIS B 1 158 ? 16.406 3.137 16.562 1 94.12 158 HIS B CA 1
ATOM 4599 C C . HIS B 1 158 ? 15.984 4.223 15.578 1 94.12 158 HIS B C 1
ATOM 4601 O O . HIS B 1 158 ? 16.812 4.723 14.805 1 94.12 158 HIS B O 1
ATOM 4607 N N . LEU B 1 159 ? 14.758 4.566 15.664 1 95.5 159 LEU B N 1
ATOM 4608 C CA . LEU B 1 159 ? 14.227 5.598 14.773 1 95.5 159 LEU B CA 1
ATOM 4609 C C . LEU B 1 159 ? 14.539 6.988 15.312 1 95.5 159 LEU B C 1
ATOM 4611 O O . LEU B 1 159 ? 14.242 7.992 14.656 1 95.5 159 LEU B O 1
ATOM 4615 N N . GLU B 1 160 ? 15.086 7.094 16.453 1 97.44 160 GLU B N 1
ATOM 4616 C CA . GLU B 1 160 ? 15.445 8.336 17.141 1 97.44 160 GLU B CA 1
ATOM 4617 C C . GLU B 1 160 ? 14.242 9.273 17.25 1 97.44 160 GLU B C 1
ATOM 4619 O O . GLU B 1 160 ? 14.328 10.445 16.891 1 97.44 160 GLU B O 1
ATOM 4624 N N . LEU B 1 161 ? 13.156 8.711 17.688 1 97.19 161 LEU B N 1
ATOM 4625 C CA . LEU B 1 161 ? 11.961 9.453 18.078 1 97.19 161 LEU B CA 1
ATOM 4626 C C . LEU B 1 161 ? 11.945 9.703 19.578 1 97.19 161 LEU B C 1
ATOM 4628 O O . LEU B 1 161 ? 12.656 9.031 20.328 1 97.19 161 LEU B O 1
ATOM 4632 N N . PRO B 1 162 ? 11.234 10.695 20 1 96.19 162 PRO B N 1
ATOM 4633 C CA . PRO B 1 162 ? 11.203 10.93 21.453 1 96.19 162 PRO B CA 1
ATOM 4634 C C . PRO B 1 162 ? 10.758 9.703 22.234 1 96.19 162 PRO B C 1
ATOM 4636 O O . PRO B 1 162 ? 9.742 9.086 21.906 1 96.19 162 PRO B O 1
ATOM 4639 N N . GLY B 1 163 ? 11.445 9.383 23.297 1 93.69 163 GLY B N 1
ATOM 4640 C CA . GLY B 1 163 ? 11.281 8.133 24.016 1 93.69 163 GLY B CA 1
ATOM 4641 C C . GLY B 1 163 ? 10.023 8.086 24.859 1 93.69 163 GLY B C 1
ATOM 4642 O O . GLY B 1 163 ? 9.594 7.016 25.297 1 93.69 163 GLY B O 1
ATOM 4643 N N . ASN B 1 164 ? 9.438 9.164 25.094 1 93.38 164 ASN B N 1
ATOM 4644 C CA . ASN B 1 164 ? 8.25 9.203 25.938 1 93.38 164 ASN B CA 1
ATOM 4645 C C . ASN B 1 164 ? 6.969 9.164 25.109 1 93.38 164 ASN B C 1
ATOM 4647 O O . ASN B 1 164 ? 5.918 9.609 25.578 1 93.38 164 ASN B O 1
ATOM 4651 N N . MET B 1 165 ? 7.066 8.727 23.922 1 97.25 165 MET B N 1
ATOM 4652 C CA . MET B 1 165 ? 5.91 8.617 23.031 1 97.25 165 MET B CA 1
ATOM 4653 C C . MET B 1 165 ? 5.633 7.164 22.672 1 97.25 165 MET B C 1
ATOM 4655 O O . MET B 1 165 ? 6.559 6.348 22.625 1 97.25 165 MET B O 1
ATOM 4659 N N . ALA B 1 166 ? 4.371 6.828 22.562 1 98.25 166 ALA B N 1
ATOM 4660 C CA . ALA B 1 166 ? 3.955 5.605 21.875 1 98.25 166 ALA B CA 1
ATOM 4661 C C . ALA B 1 166 ? 3.59 5.891 20.422 1 98.25 166 ALA B C 1
ATOM 4663 O O . ALA B 1 166 ? 2.74 6.742 20.156 1 98.25 166 ALA B O 1
ATOM 4664 N N . ILE B 1 167 ? 4.242 5.211 19.547 1 98.25 167 ILE B N 1
ATOM 4665 C CA . ILE B 1 167 ? 4.082 5.531 18.125 1 98.25 167 ILE B CA 1
ATOM 4666 C C . ILE B 1 167 ? 3.498 4.328 17.391 1 98.25 167 ILE B C 1
ATOM 4668 O O . ILE B 1 167 ? 4.059 3.23 17.438 1 98.25 167 ILE B O 1
ATOM 4672 N N . VAL B 1 168 ? 2.414 4.566 16.734 1 98.12 168 VAL B N 1
ATOM 4673 C CA . VAL B 1 168 ? 1.758 3.551 15.93 1 98.12 168 VAL B CA 1
ATOM 4674 C C . VAL B 1 168 ? 2.545 3.336 14.633 1 98.12 168 VAL B C 1
ATOM 4676 O O . VAL B 1 168 ? 3.074 4.289 14.055 1 98.12 168 VAL B O 1
ATOM 4679 N N . LYS B 1 169 ? 2.615 2.109 14.172 1 97.12 169 LYS B N 1
ATOM 4680 C CA . LYS B 1 169 ? 3.248 1.825 12.891 1 97.12 169 LYS B CA 1
ATOM 4681 C C . LYS B 1 169 ? 2.529 2.545 11.75 1 97.12 169 LYS B C 1
ATOM 4683 O O . LYS B 1 169 ? 1.352 2.889 11.875 1 97.12 169 LYS B O 1
ATOM 4688 N N . PRO B 1 170 ? 3.256 2.76 10.625 1 97.5 170 PRO B N 1
ATOM 4689 C CA . PRO B 1 170 ? 2.639 3.506 9.531 1 97.5 170 PRO B CA 1
ATOM 4690 C C . PRO B 1 170 ? 1.338 2.869 9.039 1 97.5 170 PRO B C 1
ATOM 4692 O O . PRO B 1 170 ? 1.244 1.644 8.945 1 97.5 170 PRO B O 1
ATOM 4695 N N . SER B 1 171 ? 0.381 3.715 8.812 1 98.06 171 SER B N 1
ATOM 4696 C CA . SER B 1 171 ? -0.908 3.297 8.266 1 98.06 171 SER B CA 1
ATOM 4697 C C . SER B 1 171 ? -0.747 2.643 6.898 1 98.06 171 SER B C 1
ATOM 4699 O O . SER B 1 171 ? -0.049 3.172 6.031 1 98.06 171 SER B O 1
ATOM 4701 N N . PRO B 1 172 ? -1.405 1.511 6.699 1 96.62 172 PRO B N 1
ATOM 4702 C CA . PRO B 1 172 ? -1.359 0.924 5.355 1 96.62 172 PRO B CA 1
ATOM 4703 C C . PRO B 1 172 ? -2.184 1.711 4.34 1 96.62 172 PRO B C 1
ATOM 4705 O O . PRO B 1 172 ? -2.146 1.41 3.145 1 96.62 172 PRO B O 1
ATOM 4708 N N . TYR B 1 173 ? -2.896 2.729 4.777 1 98.12 173 TYR B N 1
ATOM 4709 C CA . TYR B 1 173 ? -3.783 3.498 3.91 1 98.12 173 TYR B CA 1
ATOM 4710 C C . TYR B 1 173 ? -3.184 4.863 3.592 1 98.12 173 TYR B C 1
ATOM 4712 O O . TYR B 1 173 ? -3.266 5.332 2.453 1 98.12 173 TYR B O 1
ATOM 4720 N N . THR B 1 174 ? -2.518 5.473 4.594 1 98.5 174 THR B N 1
ATOM 4721 C CA . THR B 1 174 ? -2.027 6.836 4.434 1 98.5 174 THR B CA 1
ATOM 4722 C C . THR B 1 174 ? -0.501 6.867 4.441 1 98.5 174 THR B C 1
ATOM 4724 O O . THR B 1 174 ? 0.107 7.871 4.066 1 98.5 174 THR B O 1
ATOM 4727 N N . HIS B 1 175 ? 0.116 5.836 4.926 1 98.12 175 HIS B N 1
ATOM 4728 C CA . HIS B 1 175 ? 1.555 5.711 5.125 1 98.12 175 HIS B CA 1
ATOM 4729 C C . HIS B 1 175 ? 2.047 6.652 6.215 1 98.12 175 HIS B C 1
ATOM 4731 O O . HIS B 1 175 ? 3.256 6.832 6.387 1 98.12 175 HIS B O 1
ATOM 4737 N N . ASN B 1 176 ? 1.156 7.297 6.996 1 98.44 176 ASN B N 1
ATOM 4738 C CA . ASN B 1 176 ? 1.523 8.195 8.086 1 98.44 176 ASN B CA 1
ATOM 4739 C C . ASN B 1 176 ? 1.44 7.5 9.438 1 98.44 176 ASN B C 1
ATOM 4741 O O . ASN B 1 176 ? 0.739 6.496 9.586 1 98.44 176 ASN B O 1
ATOM 4745 N N . ILE B 1 177 ? 2.135 8.078 10.391 1 98.44 177 ILE B N 1
ATOM 4746 C CA . ILE B 1 177 ? 2.061 7.562 11.758 1 98.44 177 ILE B CA 1
ATOM 4747 C C . ILE B 1 177 ? 1.194 8.484 12.609 1 98.44 177 ILE B C 1
ATOM 4749 O O . ILE B 1 177 ? 0.983 9.648 12.266 1 98.44 177 ILE B O 1
ATOM 4753 N N . VAL B 1 178 ? 0.686 7.887 13.633 1 98.69 178 VAL B N 1
ATOM 4754 C CA . VAL B 1 178 ? 0.063 8.594 14.75 1 98.69 178 VAL B CA 1
ATOM 4755 C C . VAL B 1 178 ? 0.766 8.219 16.047 1 98.69 178 VAL B C 1
ATOM 4757 O O . VAL B 1 178 ? 1.114 7.051 16.266 1 98.69 178 VAL B O 1
ATOM 4760 N N . GLY B 1 179 ? 1.074 9.203 16.828 1 98.69 179 GLY B N 1
ATOM 4761 C CA . GLY B 1 179 ? 1.66 8.938 18.125 1 98.69 179 GLY B CA 1
ATOM 4762 C C . GLY B 1 179 ? 0.88 9.562 19.266 1 98.69 179 GLY B C 1
ATOM 4763 O O . GLY B 1 179 ? -0.03 10.367 19.047 1 98.69 179 GLY B O 1
ATOM 4764 N N . TYR B 1 180 ? 1.255 9.094 20.469 1 98.75 180 TYR B N 1
ATOM 4765 C CA . TYR B 1 180 ? 0.648 9.578 21.703 1 98.75 180 TYR B CA 1
ATOM 4766 C C . TYR B 1 180 ? 1.715 9.914 22.734 1 98.75 180 TYR B C 1
ATOM 4768 O O . TYR B 1 180 ? 2.721 9.211 22.844 1 98.75 180 TYR B O 1
ATOM 4776 N N . TRP B 1 181 ? 1.452 10.914 23.469 1 98.31 181 TRP B N 1
ATOM 4777 C CA . TRP B 1 181 ? 2.268 11.164 24.656 1 98.31 181 TRP B CA 1
ATOM 4778 C C . TRP B 1 181 ? 1.449 11.844 25.75 1 98.31 181 TRP B C 1
ATOM 4780 O O . TRP B 1 181 ? 0.511 12.586 25.453 1 98.31 181 TRP B O 1
ATOM 4790 N N . GLU B 1 182 ? 1.781 11.531 26.938 1 97.88 182 GLU B N 1
ATOM 4791 C CA . GLU B 1 182 ? 1.09 12.094 28.094 1 97.88 182 GLU B CA 1
ATOM 4792 C C . GLU B 1 182 ? 1.68 13.445 28.484 1 97.88 182 GLU B C 1
ATOM 4794 O O . GLU B 1 182 ? 2.854 13.531 28.859 1 97.88 182 GLU B O 1
ATOM 4799 N N . ARG B 1 183 ? 0.821 14.453 28.391 1 94.5 183 ARG B N 1
ATOM 4800 C CA . ARG B 1 183 ? 1.236 15.797 28.766 1 94.5 183 ARG B CA 1
ATOM 4801 C C . ARG B 1 183 ? 0.054 16.609 29.281 1 94.5 183 ARG B C 1
ATOM 4803 O O . ARG B 1 183 ? -0.91 16.844 28.547 1 94.5 183 ARG B O 1
ATOM 4810 N N . PRO B 1 184 ? 0.192 17.078 30.531 1 91.44 184 PRO B N 1
ATOM 4811 C CA . PRO B 1 184 ? -0.853 18 30.984 1 91.44 184 PRO B CA 1
ATOM 4812 C C . PRO B 1 184 ? -0.94 19.25 30.125 1 91.44 184 PRO B C 1
ATOM 4814 O O . PRO B 1 184 ? 0.081 19.734 29.625 1 91.44 184 PRO B O 1
ATOM 4817 N N . ASP B 1 185 ? -2.084 19.797 30.047 1 88 185 ASP B N 1
ATOM 4818 C CA . ASP B 1 185 ? -2.348 20.906 29.141 1 88 185 ASP B CA 1
ATOM 4819 C C . ASP B 1 185 ? -1.499 22.125 29.516 1 88 185 ASP B C 1
ATOM 4821 O O . ASP B 1 185 ? -1.108 22.906 28.641 1 88 185 ASP B O 1
ATOM 4825 N N . ASP B 1 186 ? -1.238 22.25 30.75 1 90.12 186 ASP B N 1
ATOM 4826 C CA . ASP B 1 186 ? -0.534 23.453 31.219 1 90.12 186 ASP B CA 1
ATOM 4827 C C . ASP B 1 186 ? 0.978 23.234 31.203 1 90.12 186 ASP B C 1
ATOM 4829 O O . ASP B 1 186 ? 1.742 24.141 31.516 1 90.12 186 ASP B O 1
ATOM 4833 N N . HIS B 1 187 ? 1.389 22.109 30.797 1 92.94 187 HIS B N 1
ATOM 4834 C CA . HIS B 1 187 ? 2.818 21.828 30.734 1 92.94 187 HIS B CA 1
ATOM 4835 C C . HIS B 1 187 ? 3.398 22.234 29.375 1 92.94 187 HIS B C 1
ATOM 4837 O O . HIS B 1 187 ? 2.721 22.125 28.359 1 92.94 187 HIS B O 1
ATOM 4843 N N . ILE B 1 188 ? 4.629 22.625 29.406 1 93.62 188 ILE B N 1
ATOM 4844 C CA . ILE B 1 188 ? 5.348 22.953 28.188 1 93.62 188 ILE B CA 1
ATOM 4845 C C . ILE B 1 188 ? 5.691 21.688 27.422 1 93.62 188 ILE B C 1
ATOM 4847 O O . ILE B 1 188 ? 5.75 20.594 28.016 1 93.62 188 ILE B O 1
ATOM 4851 N N . ARG B 1 189 ? 5.867 21.844 26.172 1 96.19 189 ARG B N 1
ATOM 4852 C CA . ARG B 1 189 ? 6.262 20.703 25.328 1 96.19 189 ARG B CA 1
ATOM 4853 C C . ARG B 1 189 ? 7.777 20.562 25.297 1 96.19 189 ARG B C 1
ATOM 4855 O O . ARG B 1 189 ? 8.484 21.422 24.781 1 96.19 189 ARG B O 1
ATOM 4862 N N . VAL B 1 190 ? 8.203 19.547 25.891 1 94.38 190 VAL B N 1
ATOM 4863 C CA . VAL B 1 190 ? 9.617 19.172 25.875 1 94.38 190 VAL B CA 1
ATOM 4864 C C . VAL B 1 190 ? 9.773 17.75 25.344 1 94.38 190 VAL B C 1
ATOM 4866 O O . VAL B 1 190 ? 9.125 16.828 25.844 1 94.38 190 VAL B O 1
ATOM 4869 N N . TYR B 1 191 ? 10.617 17.641 24.344 1 96.31 191 TYR B N 1
ATOM 4870 C CA . TYR B 1 191 ? 10.812 16.344 23.703 1 96.31 191 TYR B CA 1
ATOM 4871 C C . TYR B 1 191 ? 12.078 15.664 24.234 1 96.31 191 TYR B C 1
ATOM 4873 O O . TYR B 1 191 ? 13.164 16.234 24.156 1 96.31 191 TYR B O 1
ATOM 4881 N N . SER B 1 192 ? 11.938 14.477 24.797 1 93.31 192 SER B N 1
ATOM 4882 C CA . SER B 1 192 ? 13.062 13.695 25.297 1 93.31 192 SER B CA 1
ATOM 4883 C C . SER B 1 192 ? 13.836 13.039 24.156 1 93.31 192 SER B C 1
ATOM 4885 O O . SER B 1 192 ? 13.688 11.844 23.906 1 93.31 192 SER B O 1
ATOM 4887 N N . LEU B 1 193 ? 14.766 13.859 23.609 1 96.12 193 LEU B N 1
ATOM 4888 C CA . LEU B 1 193 ? 15.477 13.383 22.422 1 96.12 193 LEU B CA 1
ATOM 4889 C C . LEU B 1 193 ? 16.812 14.094 22.281 1 96.12 193 LEU B C 1
ATOM 4891 O O . LEU B 1 193 ? 16.859 15.305 22.047 1 96.12 193 LEU B O 1
ATOM 4895 N N . GLY B 1 194 ? 17.828 13.398 22.5 1 96.44 194 GLY B N 1
ATOM 4896 C CA . GLY B 1 194 ? 19.156 13.867 22.172 1 96.44 194 GLY B CA 1
ATOM 4897 C C . GLY B 1 194 ? 19.562 15.117 22.938 1 96.44 194 GLY B C 1
ATOM 4898 O O . GLY B 1 194 ? 19.141 15.312 24.078 1 96.44 194 GLY B O 1
ATOM 4899 N N . LEU B 1 195 ? 20.562 15.883 22.359 1 97.44 195 LEU B N 1
ATOM 4900 C CA . LEU B 1 195 ? 21.094 17.109 22.953 1 97.44 195 LEU B CA 1
ATOM 4901 C C . LEU B 1 195 ? 20.375 18.328 22.406 1 97.44 195 LEU B C 1
ATOM 4903 O O . LEU B 1 195 ? 20.266 18.5 21.188 1 97.44 195 LEU B O 1
ATOM 4907 N N . SER B 1 196 ? 19.953 19.156 23.359 1 97.44 196 SER B N 1
ATOM 4908 C CA . SER B 1 196 ? 19.203 20.344 22.984 1 97.44 196 SER B CA 1
ATOM 4909 C C . SER B 1 196 ? 20.109 21.578 22.906 1 97.44 196 SER B C 1
ATOM 4911 O O . SER B 1 196 ? 20.859 21.844 23.859 1 97.44 196 SER B O 1
ATOM 4913 N N . PHE B 1 197 ? 20.109 22.234 21.766 1 97.12 197 PHE B N 1
ATOM 4914 C CA . PHE B 1 197 ? 20.859 23.484 21.672 1 97.12 197 PHE B CA 1
ATOM 4915 C C . PHE B 1 197 ? 20.344 24.328 20.5 1 97.12 197 PHE B C 1
ATOM 4917 O O . PHE B 1 197 ? 19.578 23.844 19.672 1 97.12 197 PHE B O 1
ATOM 4924 N N . ILE B 1 198 ? 20.719 25.594 20.5 1 98.31 198 ILE B N 1
ATOM 4925 C CA . ILE B 1 198 ? 20.406 26.484 19.391 1 98.31 198 ILE B CA 1
ATOM 4926 C C . ILE B 1 198 ? 21.453 26.344 18.281 1 98.31 198 ILE B C 1
ATOM 4928 O O . ILE B 1 198 ? 22.625 26.703 18.484 1 98.31 198 ILE B O 1
ATOM 4932 N N . ARG B 1 199 ? 21.016 25.844 17.219 1 98.06 199 ARG B N 1
ATOM 4933 C CA . ARG B 1 199 ? 21.953 25.672 16.125 1 98.06 199 ARG B CA 1
ATOM 4934 C C . ARG B 1 199 ? 22.109 26.953 15.32 1 98.06 199 ARG B C 1
ATOM 4936 O O . ARG B 1 199 ? 21.125 27.562 14.922 1 98.06 199 ARG B O 1
ATOM 4943 N N . GLU B 1 200 ? 23.297 27.281 15 1 98 200 GLU B N 1
ATOM 4944 C CA . GLU B 1 200 ? 23.609 28.594 14.445 1 98 200 GLU B CA 1
ATOM 4945 C C . GLU B 1 200 ? 22.969 28.781 13.07 1 98 200 GLU B C 1
ATOM 4947 O O . GLU B 1 200 ? 22.375 29.828 12.797 1 98 200 GLU B O 1
ATOM 4952 N N . ASP B 1 201 ? 23.125 27.828 12.219 1 98.12 201 ASP B N 1
ATOM 4953 C CA . ASP B 1 201 ? 22.594 27.984 10.867 1 98.12 201 ASP B CA 1
ATOM 4954 C C . ASP B 1 201 ? 21.062 28.062 10.883 1 98.12 201 ASP B C 1
ATOM 4956 O O . ASP B 1 201 ? 20.469 28.797 10.094 1 98.12 201 ASP B O 1
ATOM 4960 N N . MET B 1 202 ? 20.438 27.359 11.75 1 98.12 202 MET B N 1
ATOM 4961 C CA . MET B 1 202 ? 18.984 27.438 11.906 1 98.12 202 MET B CA 1
ATOM 4962 C C . MET B 1 202 ? 18.578 28.812 12.438 1 98.12 202 MET B C 1
ATOM 4964 O O . MET B 1 202 ? 17.578 29.391 11.984 1 98.12 202 MET B O 1
ATOM 4968 N N . GLN B 1 203 ? 19.312 29.266 13.391 1 98.25 203 GLN B N 1
ATOM 4969 C CA . GLN B 1 203 ? 19.047 30.562 13.984 1 98.25 203 GLN B CA 1
ATOM 4970 C C . GLN B 1 203 ? 19.141 31.672 12.945 1 98.25 203 GLN B C 1
ATOM 4972 O O . GLN B 1 203 ? 18.297 32.594 12.914 1 98.25 203 GLN B O 1
ATOM 4977 N N . VAL B 1 204 ? 20.125 31.594 12.18 1 98.44 204 VAL B N 1
ATOM 4978 C CA . VAL B 1 204 ? 20.328 32.594 11.133 1 98.44 204 VAL B CA 1
ATOM 4979 C C . VAL B 1 204 ? 19.172 32.562 10.148 1 98.44 204 VAL B C 1
ATOM 4981 O O . VAL B 1 204 ? 18.625 33.594 9.781 1 98.44 204 VAL B O 1
ATOM 4984 N N . ALA B 1 205 ? 18.812 31.375 9.68 1 98 205 ALA B N 1
ATOM 4985 C CA . ALA B 1 205 ? 17.703 31.203 8.75 1 98 205 ALA B CA 1
ATOM 4986 C C . ALA B 1 205 ? 16.406 31.75 9.344 1 98 205 ALA B C 1
ATOM 4988 O O . ALA B 1 205 ? 15.641 32.438 8.656 1 98 205 ALA B O 1
ATOM 4989 N N . PHE B 1 206 ? 16.219 31.484 10.586 1 98.12 206 PHE B N 1
ATOM 4990 C CA . PHE B 1 206 ? 15.031 31.906 11.312 1 98.12 206 PHE B CA 1
ATOM 4991 C C . PHE B 1 206 ? 14.984 33.438 11.422 1 98.12 206 PHE B C 1
ATOM 4993 O O . PHE B 1 206 ? 13.969 34.062 11.117 1 98.12 206 PHE B O 1
ATOM 5000 N N . GLU B 1 207 ? 16 34 11.859 1 98.31 207 GLU B N 1
ATOM 5001 C CA . GLU B 1 207 ? 16.031 35.438 12.07 1 98.31 207 GLU B CA 1
ATOM 5002 C C . GLU B 1 207 ? 15.805 36.188 10.758 1 98.31 207 GLU B C 1
ATOM 5004 O O . GLU B 1 207 ? 15.086 37.188 10.734 1 98.31 207 GLU B O 1
ATOM 5009 N N . ARG B 1 208 ? 16.406 35.688 9.742 1 97.88 208 ARG B N 1
ATOM 5010 C CA . ARG B 1 208 ? 16.203 36.312 8.43 1 97.88 208 ARG B CA 1
ATOM 5011 C C . ARG B 1 208 ? 14.727 36.25 8.023 1 97.88 208 ARG B C 1
ATOM 5013 O O . ARG B 1 208 ? 14.164 37.219 7.547 1 97.88 208 ARG B O 1
ATOM 5020 N N . ALA B 1 209 ? 14.156 35.125 8.156 1 97.56 209 ALA B N 1
ATOM 5021 C CA . ALA B 1 209 ? 12.75 34.906 7.801 1 97.56 209 ALA B CA 1
ATOM 5022 C C . ALA B 1 209 ? 11.836 35.75 8.672 1 97.56 209 ALA B C 1
ATOM 5024 O O . ALA B 1 209 ? 10.867 36.344 8.18 1 97.56 209 ALA B O 1
ATOM 5025 N N . LYS B 1 210 ? 12.125 35.75 9.922 1 97.06 210 LYS B N 1
ATOM 5026 C CA . LYS B 1 210 ? 11.312 36.5 10.875 1 97.06 210 LYS B CA 1
ATOM 5027 C C . LYS B 1 210 ? 11.336 38 10.539 1 97.06 210 LYS B C 1
ATOM 5029 O O . LYS B 1 210 ? 10.289 38.656 10.547 1 97.06 210 LYS B O 1
ATOM 5034 N N . GLU B 1 211 ? 12.484 38.5 10.297 1 97.44 211 GLU B N 1
ATOM 5035 C CA . GLU B 1 211 ? 12.617 39.906 9.93 1 97.44 211 GLU B CA 1
ATOM 5036 C C . GLU B 1 211 ? 11.812 40.219 8.672 1 97.44 211 GLU B C 1
ATOM 5038 O O . GLU B 1 211 ? 11.125 41.25 8.609 1 97.44 211 GLU B O 1
ATOM 5043 N N . LEU B 1 212 ? 11.977 39.406 7.742 1 96.5 212 LEU B N 1
ATOM 5044 C CA . LEU B 1 212 ? 11.242 39.625 6.496 1 96.5 212 LEU B CA 1
ATOM 5045 C C . LEU B 1 212 ? 9.734 39.531 6.73 1 96.5 212 LEU B C 1
ATOM 5047 O O . LEU B 1 212 ? 8.969 40.344 6.184 1 96.5 212 LEU B O 1
ATOM 5051 N N . ARG B 1 213 ? 9.258 38.562 7.441 1 96.62 213 ARG B N 1
ATOM 5052 C CA . ARG B 1 213 ? 7.848 38.406 7.77 1 96.62 213 ARG B CA 1
ATOM 5053 C C . ARG B 1 213 ? 7.277 39.625 8.445 1 96.62 213 ARG B C 1
ATOM 5055 O O . ARG B 1 213 ? 6.172 40.062 8.109 1 96.62 213 ARG B O 1
ATOM 5062 N N . GLU B 1 214 ? 8.016 40.188 9.352 1 96.44 214 GLU B N 1
ATOM 5063 C CA . GLU B 1 214 ? 7.59 41.406 10.062 1 96.44 214 GLU B CA 1
ATOM 5064 C C . GLU B 1 214 ? 7.562 42.594 9.133 1 96.44 214 GLU B C 1
ATOM 5066 O O . GLU B 1 214 ? 6.609 43.375 9.156 1 96.44 214 GLU B O 1
ATOM 5071 N N . ARG B 1 215 ? 8.609 42.688 8.375 1 96 215 ARG B N 1
ATOM 5072 C CA . ARG B 1 215 ? 8.703 43.812 7.438 1 96 215 ARG B CA 1
ATOM 5073 C C . ARG B 1 215 ? 7.539 43.781 6.449 1 96 215 ARG B C 1
ATOM 5075 O O . ARG B 1 215 ? 7.008 44.844 6.082 1 96 215 ARG B O 1
ATOM 5082 N N . LEU B 1 216 ? 7.125 42.656 6.105 1 94.81 216 LEU B N 1
ATOM 5083 C CA . LEU B 1 216 ? 6.078 42.5 5.105 1 94.81 216 LEU B CA 1
ATOM 5084 C C . LEU B 1 216 ? 4.699 42.469 5.758 1 94.81 216 LEU B C 1
ATOM 5086 O O . LEU B 1 216 ? 3.68 42.406 5.066 1 94.81 216 LEU B O 1
ATOM 5090 N N . GLY B 1 217 ? 4.617 42.469 7.059 1 95.19 217 GLY B N 1
ATOM 5091 C CA . GLY B 1 217 ? 3.363 42.469 7.797 1 95.19 217 GLY B CA 1
ATOM 5092 C C . GLY B 1 217 ? 2.682 41.125 7.832 1 95.19 217 GLY B C 1
ATOM 5093 O O . GLY B 1 217 ? 1.498 41.031 8.164 1 95.19 217 GLY B O 1
ATOM 5094 N N . LEU B 1 218 ? 3.355 40.094 7.465 1 96.94 218 LEU B N 1
ATOM 5095 C CA . LEU B 1 218 ? 2.799 38.75 7.406 1 96.94 218 LEU B CA 1
ATOM 5096 C C . LEU B 1 218 ? 2.549 38.188 8.805 1 96.94 218 LEU B C 1
ATOM 5098 O O . LEU B 1 218 ? 1.684 37.344 9 1 96.94 218 LEU B O 1
ATOM 5102 N N . ASP B 1 219 ? 3.295 38.594 9.82 1 96.19 219 ASP B N 1
ATOM 5103 C CA . ASP B 1 219 ? 3.205 38.125 11.195 1 96.19 219 ASP B CA 1
ATOM 5104 C C . ASP B 1 219 ? 1.817 38.375 11.773 1 96.19 219 ASP B C 1
ATOM 5106 O O . ASP B 1 219 ? 1.367 37.656 12.672 1 96.19 219 ASP B O 1
ATOM 5110 N N . LYS B 1 220 ? 1.096 39.344 11.234 1 96.44 220 LYS B N 1
ATOM 5111 C CA . LYS B 1 220 ? -0.23 39.688 11.734 1 96.44 220 LYS B CA 1
ATOM 5112 C C . LYS B 1 220 ? -1.322 38.969 10.961 1 96.44 220 LYS B C 1
ATOM 5114 O O . LYS B 1 220 ? -2.469 38.906 11.414 1 96.44 220 LYS B O 1
ATOM 5119 N N . LEU B 1 221 ? -0.933 38.406 9.859 1 98.19 221 LEU B N 1
ATOM 5120 C CA . LEU B 1 221 ? -1.946 37.875 8.945 1 98.19 221 LEU B CA 1
ATOM 5121 C C . LEU B 1 221 ? -1.963 36.375 8.945 1 98.19 221 LEU B C 1
ATOM 5123 O O . LEU B 1 221 ? -3.008 35.75 8.719 1 98.19 221 LEU B O 1
ATOM 5127 N N . LEU B 1 222 ? -0.829 35.781 9.117 1 98.38 222 LEU B N 1
ATOM 5128 C CA . LEU B 1 222 ? -0.743 34.312 9.086 1 98.38 222 LEU B CA 1
ATOM 5129 C C . LEU B 1 222 ? -1.117 33.719 10.43 1 98.38 222 LEU B C 1
ATOM 5131 O O . LEU B 1 222 ? -0.578 34.125 11.469 1 98.38 222 LEU B O 1
ATOM 5135 N N . LEU B 1 223 ? -2.051 32.812 10.391 1 98.31 223 LEU B N 1
ATOM 5136 C CA . LEU B 1 223 ? -2.529 32.094 11.562 1 98.31 223 LEU B CA 1
ATOM 5137 C C . LEU B 1 223 ? -2.027 30.656 11.547 1 98.31 223 LEU B C 1
ATOM 5139 O O . LEU B 1 223 ? -1.342 30.25 10.609 1 98.31 223 LEU B O 1
ATOM 5143 N N . PRO B 1 224 ? -2.275 29.891 12.672 1 98.25 224 PRO B N 1
ATOM 5144 C CA . PRO B 1 224 ? -1.82 28.5 12.719 1 98.25 224 PRO B CA 1
ATOM 5145 C C . PRO B 1 224 ? -2.451 27.625 11.625 1 98.25 224 PRO B C 1
ATOM 5147 O O . PRO B 1 224 ? -3.281 28.109 10.852 1 98.25 224 PRO B O 1
ATOM 5150 N N . ILE B 1 225 ? -1.991 26.391 11.609 1 98.5 225 ILE B N 1
ATOM 5151 C CA . ILE B 1 225 ? -2.43 25.438 10.602 1 98.5 225 ILE B CA 1
ATOM 5152 C C . ILE B 1 225 ? -3.926 25.172 10.758 1 98.5 225 ILE B C 1
ATOM 5154 O O . ILE B 1 225 ? -4.395 24.844 11.852 1 98.5 225 ILE B O 1
ATOM 5158 N N . ASP B 1 226 ? -4.582 25.344 9.648 1 97.75 226 ASP B N 1
ATOM 5159 C CA . ASP B 1 226 ? -6.023 25.125 9.562 1 97.75 226 ASP B CA 1
ATOM 5160 C C . ASP B 1 226 ? -6.348 23.656 9.344 1 97.75 226 ASP B C 1
ATOM 5162 O O . ASP B 1 226 ? -7.223 23.094 10.016 1 97.75 226 ASP B O 1
ATOM 5166 N N . HIS B 1 227 ? -5.723 23.078 8.367 1 97.81 227 HIS B N 1
ATOM 5167 C CA . HIS B 1 227 ? -5.969 21.672 8.102 1 97.81 227 HIS B CA 1
ATOM 5168 C C . HIS B 1 227 ? -4.77 21.016 7.418 1 97.81 227 HIS B C 1
ATOM 5170 O O . HIS B 1 227 ? -3.881 21.719 6.918 1 97.81 227 HIS B O 1
ATOM 5176 N N . LEU B 1 228 ? -4.699 19.719 7.551 1 98.31 228 LEU B N 1
ATOM 5177 C CA . LEU B 1 228 ? -3.746 18.812 6.906 1 98.31 228 LEU B CA 1
ATOM 5178 C C . LEU B 1 228 ? -4.449 17.906 5.902 1 98.31 228 LEU B C 1
ATOM 5180 O O . LEU B 1 228 ? -5.379 17.188 6.258 1 98.31 228 LEU B O 1
ATOM 5184 N N . ALA B 1 229 ? -3.979 17.938 4.656 1 97.38 229 ALA B N 1
ATOM 5185 C CA . ALA B 1 229 ? -4.672 17.156 3.629 1 97.38 229 ALA B CA 1
ATOM 5186 C C . ALA B 1 229 ? -3.789 16.031 3.1 1 97.38 229 ALA B C 1
ATOM 5188 O O . ALA B 1 229 ? -2.703 16.281 2.574 1 97.38 229 ALA B O 1
ATOM 5189 N N . THR B 1 230 ? -4.305 14.828 3.248 1 98.25 230 THR B N 1
ATOM 5190 C CA . THR B 1 230 ? -3.625 13.625 2.793 1 98.25 230 THR B CA 1
ATOM 5191 C C . THR B 1 230 ? -4.293 13.062 1.54 1 98.25 230 THR B C 1
ATOM 5193 O O . THR B 1 230 ? -5.523 13.047 1.44 1 98.25 230 THR B O 1
ATOM 5196 N N . ARG B 1 231 ? -3.523 12.688 0.6 1 97.75 231 ARG B N 1
ATOM 5197 C CA . ARG B 1 231 ? -4.051 12.008 -0.58 1 97.75 231 ARG B CA 1
ATOM 5198 C C . ARG B 1 231 ? -3.805 10.508 -0.5 1 97.75 231 ARG B C 1
ATOM 5200 O O . ARG B 1 231 ? -2.711 10.062 -0.135 1 97.75 231 ARG B O 1
ATOM 5207 N N . VAL B 1 232 ? -4.855 9.711 -0.789 1 98.38 232 VAL B N 1
ATOM 5208 C CA . VAL B 1 232 ? -4.789 8.258 -0.71 1 98.38 232 VAL B CA 1
ATOM 5209 C C . VAL B 1 232 ? -5.367 7.641 -1.985 1 98.38 232 VAL B C 1
ATOM 5211 O O . VAL B 1 232 ? -5.992 8.336 -2.787 1 98.38 232 VAL B O 1
ATOM 5214 N N . TYR B 1 233 ? -5.086 6.352 -2.193 1 97.88 233 TYR B N 1
ATOM 5215 C CA . TYR B 1 233 ? -5.68 5.609 -3.301 1 97.88 233 TYR B CA 1
ATOM 5216 C C . TYR B 1 233 ? -7.195 5.562 -3.176 1 97.88 233 TYR B C 1
ATOM 5218 O O . TYR B 1 233 ? -7.734 5.598 -2.068 1 97.88 233 TYR B O 1
ATOM 5226 N N . SER B 1 234 ? -7.816 5.395 -4.305 1 97 234 SER B N 1
ATOM 5227 C CA . SER B 1 234 ? -9.273 5.406 -4.371 1 97 234 SER B CA 1
ATOM 5228 C C . SER B 1 234 ? -9.875 4.367 -3.428 1 97 234 SER B C 1
ATOM 5230 O O . SER B 1 234 ? -10.781 4.68 -2.648 1 97 234 SER B O 1
ATOM 5232 N N . GLN B 1 235 ? -9.305 3.188 -3.402 1 95.75 235 GLN B N 1
ATOM 5233 C CA . GLN B 1 235 ? -9.875 2.084 -2.639 1 95.75 235 GLN B CA 1
ATOM 5234 C C . GLN B 1 235 ? -9.633 2.262 -1.145 1 95.75 235 GLN B C 1
ATOM 5236 O O . GLN B 1 235 ? -10.242 1.575 -0.323 1 95.75 235 GLN B O 1
ATOM 5241 N N . ASN B 1 236 ? -8.766 3.135 -0.772 1 97.94 236 ASN B N 1
ATOM 5242 C CA . ASN B 1 236 ? -8.375 3.305 0.624 1 97.94 236 ASN B CA 1
ATOM 5243 C C . ASN B 1 236 ? -9.156 4.438 1.29 1 97.94 236 ASN B C 1
ATOM 5245 O O . ASN B 1 236 ? -9.047 4.641 2.5 1 97.94 236 ASN B O 1
ATOM 5249 N N . ARG B 1 237 ? -9.922 5.184 0.531 1 98.06 237 ARG B N 1
ATOM 5250 C CA . ARG B 1 237 ? -10.555 6.402 1.028 1 98.06 237 ARG B CA 1
ATOM 5251 C C . ARG B 1 237 ? -11.266 6.145 2.35 1 98.06 237 ARG B C 1
ATOM 5253 O O . ARG B 1 237 ? -10.922 6.734 3.375 1 98.06 237 ARG B O 1
ATOM 5260 N N . GLU B 1 238 ? -12.18 5.223 2.369 1 98.31 238 GLU B N 1
ATOM 5261 C CA . GLU B 1 238 ? -13.039 5.012 3.529 1 98.31 238 GLU B CA 1
ATOM 5262 C C . GLU B 1 238 ? -12.281 4.324 4.66 1 98.31 238 GLU B C 1
ATOM 5264 O O . GLU B 1 238 ? -12.477 4.656 5.832 1 98.31 238 GLU B O 1
ATOM 5269 N N . ALA B 1 239 ? -11.43 3.391 4.305 1 98.38 239 ALA B N 1
ATOM 5270 C CA . ALA B 1 239 ? -10.617 2.719 5.32 1 98.38 239 ALA B CA 1
ATOM 5271 C C . ALA B 1 239 ? -9.688 3.705 6.02 1 98.38 239 ALA B C 1
ATOM 5273 O O . ALA B 1 239 ? -9.477 3.619 7.23 1 98.38 239 ALA B O 1
ATOM 5274 N N . ALA B 1 240 ? -9.133 4.602 5.266 1 98.75 240 ALA B N 1
ATOM 5275 C CA . ALA B 1 240 ? -8.234 5.602 5.832 1 98.75 240 ALA B CA 1
ATOM 5276 C C . ALA B 1 240 ? -8.953 6.488 6.84 1 98.75 240 ALA B C 1
ATOM 5278 O O . ALA B 1 240 ? -8.422 6.777 7.914 1 98.75 240 ALA B O 1
ATOM 5279 N N . ILE B 1 241 ? -10.133 6.922 6.469 1 98.75 241 ILE B N 1
ATOM 5280 C CA . ILE B 1 241 ? -10.922 7.781 7.344 1 98.75 241 ILE B CA 1
ATOM 5281 C C . ILE B 1 241 ? -11.266 7.031 8.625 1 98.75 241 ILE B C 1
ATOM 5283 O O . ILE B 1 241 ? -11.047 7.539 9.727 1 98.75 241 ILE B O 1
ATOM 5287 N N . LEU B 1 242 ? -11.766 5.832 8.477 1 98.75 242 LEU B N 1
ATOM 5288 C CA . LEU B 1 242 ? -12.195 5.047 9.633 1 98.75 242 LEU B CA 1
ATOM 5289 C C . LEU B 1 242 ? -11.008 4.73 10.547 1 98.75 242 LEU B C 1
ATOM 5291 O O . LEU B 1 242 ? -11.141 4.766 11.773 1 98.75 242 LEU B O 1
ATOM 5295 N N . GLU B 1 243 ? -9.914 4.367 9.945 1 98.75 243 GLU B N 1
ATOM 5296 C CA . GLU B 1 243 ? -8.727 4.113 10.766 1 98.75 243 GLU B CA 1
ATOM 5297 C C . GLU B 1 243 ? -8.336 5.352 11.562 1 98.75 243 GLU B C 1
ATOM 5299 O O . GLU B 1 243 ? -8.031 5.258 12.75 1 98.75 243 GLU B O 1
ATOM 5304 N N . TYR B 1 244 ? -8.336 6.48 10.922 1 98.81 244 TYR B N 1
ATOM 5305 C CA . TYR B 1 244 ? -7.961 7.715 11.602 1 98.81 244 TYR B CA 1
ATOM 5306 C C . TYR B 1 244 ? -8.906 8.008 12.758 1 98.81 244 TYR B C 1
ATOM 5308 O O . TYR B 1 244 ? -8.469 8.445 13.828 1 98.81 244 TYR B O 1
ATOM 5316 N N . LEU B 1 245 ? -10.156 7.801 12.516 1 98.75 245 LEU B N 1
ATOM 5317 C CA . LEU B 1 245 ? -11.148 8.023 13.555 1 98.75 245 LEU B CA 1
ATOM 5318 C C . LEU B 1 245 ? -10.961 7.047 14.711 1 98.75 245 LEU B C 1
ATOM 5320 O O . LEU B 1 245 ? -11.266 7.367 15.859 1 98.75 245 LEU B O 1
ATOM 5324 N N . THR B 1 246 ? -10.453 5.895 14.43 1 98.62 246 THR B N 1
ATOM 5325 C CA . THR B 1 246 ? -10.117 4.906 15.453 1 98.62 246 THR B CA 1
ATOM 5326 C C . THR B 1 246 ? -8.93 5.371 16.281 1 98.62 246 THR B C 1
ATOM 5328 O O . THR B 1 246 ? -8.883 5.145 17.5 1 98.62 246 THR B O 1
ATOM 5331 N N . LEU B 1 247 ? -8.047 6.055 15.695 1 98.75 247 LEU B N 1
ATOM 5332 C CA . LEU B 1 247 ? -6.77 6.395 16.312 1 98.75 247 LEU B CA 1
ATOM 5333 C C . LEU B 1 247 ? -6.852 7.73 17.047 1 98.75 247 LEU B C 1
ATOM 5335 O O . LEU B 1 247 ? -5.996 8.039 17.875 1 98.75 247 LEU B O 1
ATOM 5339 N N . SER B 1 248 ? -7.836 8.516 16.734 1 98.69 248 SER B N 1
ATOM 5340 C CA . SER B 1 248 ? -7.898 9.891 17.234 1 98.69 248 SER B CA 1
ATOM 5341 C C . SER B 1 248 ? -9.211 10.148 17.969 1 98.69 248 SER B C 1
ATOM 5343 O O . SER B 1 248 ? -9.969 9.219 18.234 1 98.69 248 SER B O 1
ATOM 5345 N N . SER B 1 249 ? -9.406 11.438 18.344 1 98.19 249 SER B N 1
ATOM 5346 C CA . SER B 1 249 ? -10.68 11.875 18.906 1 98.19 249 SER B CA 1
ATOM 5347 C C . SER B 1 249 ? -11.453 12.734 17.906 1 98.19 249 SER B C 1
ATOM 5349 O O . SER B 1 249 ? -12.094 13.719 18.297 1 98.19 249 SER B O 1
ATOM 5351 N N . TYR B 1 250 ? -11.289 12.477 16.672 1 98.44 250 TYR B N 1
ATOM 5352 C CA . TYR B 1 250 ? -11.93 13.234 15.609 1 98.44 250 TYR B CA 1
ATOM 5353 C C . TYR B 1 250 ? -13.281 12.625 15.25 1 98.44 250 TYR B C 1
ATOM 5355 O O . TYR B 1 250 ? -13.57 11.484 15.609 1 98.44 250 TYR B O 1
ATOM 5363 N N . TYR B 1 251 ? -14.141 13.391 14.672 1 97.88 251 TYR B N 1
ATOM 5364 C CA . TYR B 1 251 ? -15.383 12.898 14.086 1 97.88 251 TYR B CA 1
ATOM 5365 C C . TYR B 1 251 ? -15.422 13.164 12.586 1 97.88 251 TYR B C 1
ATOM 5367 O O . TYR B 1 251 ? -14.633 13.953 12.07 1 97.88 251 TYR B O 1
ATOM 5375 N N . TYR B 1 252 ? -16.25 12.414 11.922 1 97.69 252 TYR B N 1
ATOM 5376 C CA . TYR B 1 252 ? -16.453 12.586 10.484 1 97.69 252 TYR B CA 1
ATOM 5377 C C . TYR B 1 252 ? -17.359 13.781 10.203 1 97.69 252 TYR B C 1
ATOM 5379 O O . TYR B 1 252 ? -18.562 13.719 10.422 1 97.69 252 TYR B O 1
ATOM 5387 N N . TRP B 1 253 ? -16.734 14.859 9.695 1 96.19 253 TRP B N 1
ATOM 5388 C CA . TRP B 1 253 ? -17.484 16.094 9.469 1 96.19 253 TRP B CA 1
ATOM 5389 C C . TRP B 1 253 ? -18.297 16.016 8.18 1 96.19 253 TRP B C 1
ATOM 5391 O O . TRP B 1 253 ? -19.453 16.438 8.148 1 96.19 253 TRP B O 1
ATOM 5401 N N . GLY B 1 254 ? -17.609 15.516 7.125 1 94.19 254 GLY B N 1
ATOM 5402 C CA . GLY B 1 254 ? -18.328 15.367 5.875 1 94.19 254 GLY B CA 1
ATOM 5403 C C . GLY B 1 254 ? -17.422 15.164 4.68 1 94.19 254 GLY B C 1
ATOM 5404 O O . GLY B 1 254 ? -16.203 15.094 4.824 1 94.19 254 GLY B O 1
ATOM 5405 N N . SER B 1 255 ? -18.062 14.945 3.51 1 93.06 255 SER B N 1
ATOM 5406 C CA . SER B 1 255 ? -17.344 14.672 2.27 1 93.06 255 SER B CA 1
ATOM 5407 C C . SER B 1 255 ? -18.031 15.328 1.077 1 93.06 255 SER B C 1
ATOM 5409 O O . SER B 1 255 ? -19.266 15.414 1.033 1 93.06 255 SER B O 1
ATOM 5411 N N . TYR B 1 256 ? -17.234 15.812 0.166 1 92.75 256 TYR B N 1
ATOM 5412 C CA . TYR B 1 256 ? -17.75 16.391 -1.072 1 92.75 256 TYR B CA 1
ATOM 5413 C C . TYR B 1 256 ? -17.188 15.648 -2.287 1 92.75 256 TYR B C 1
ATOM 5415 O O . TYR B 1 256 ? -16 15.359 -2.354 1 92.75 256 TYR B O 1
ATOM 5423 N N . ASP B 1 257 ? -18.094 15.391 -3.18 1 93.44 257 ASP B N 1
ATOM 5424 C CA . ASP B 1 257 ? -17.719 14.797 -4.457 1 93.44 257 ASP B CA 1
ATOM 5425 C C . ASP B 1 257 ? -17.281 15.867 -5.457 1 93.44 257 ASP B C 1
ATOM 5427 O O . ASP B 1 257 ? -17.891 16.938 -5.523 1 93.44 257 ASP B O 1
ATOM 5431 N N . ILE B 1 258 ? -16.219 15.625 -6.121 1 91.62 258 ILE B N 1
ATOM 5432 C CA . ILE B 1 258 ? -15.727 16.484 -7.199 1 91.62 258 ILE B CA 1
ATOM 5433 C C . ILE B 1 258 ? -15.695 15.688 -8.508 1 91.62 258 ILE B C 1
ATOM 5435 O O . ILE B 1 258 ? -14.617 15.359 -9.008 1 91.62 258 ILE B O 1
ATOM 5439 N N . PRO B 1 259 ? -16.812 15.445 -9.086 1 89.62 259 PRO B N 1
ATOM 5440 C CA . PRO B 1 259 ? -16.922 14.516 -10.211 1 89.62 259 PRO B CA 1
ATOM 5441 C C . PRO B 1 259 ? -16.047 14.906 -11.391 1 89.62 259 PRO B C 1
ATOM 5443 O O . PRO B 1 259 ? -15.461 14.031 -12.047 1 89.62 259 PRO B O 1
ATOM 5446 N N . ASP B 1 260 ? -15.844 16.188 -11.625 1 90.06 260 ASP B N 1
ATOM 5447 C CA . ASP B 1 260 ? -15.102 16.641 -12.797 1 90.06 260 ASP B CA 1
ATOM 5448 C C . ASP B 1 260 ? -13.617 16.312 -12.672 1 90.06 260 ASP B C 1
ATOM 5450 O O . ASP B 1 260 ? -12.883 16.359 -13.664 1 90.06 260 ASP B O 1
ATOM 5454 N N . GLN B 1 261 ? -13.234 15.992 -11.453 1 90.62 261 GLN B N 1
ATOM 5455 C CA . GLN B 1 261 ? -11.828 15.648 -11.219 1 90.62 261 GLN B CA 1
ATOM 5456 C C . GLN B 1 261 ? -11.68 14.195 -10.789 1 90.62 261 GLN B C 1
ATOM 5458 O O . GLN B 1 261 ? -10.625 13.797 -10.297 1 90.62 261 GLN B O 1
ATOM 5463 N N . ASN B 1 262 ? -12.789 13.406 -10.953 1 93 262 ASN B N 1
ATOM 5464 C CA . ASN B 1 262 ? -12.789 12.031 -10.469 1 93 262 ASN B CA 1
ATOM 5465 C C . ASN B 1 262 ? -12.219 11.938 -9.055 1 93 262 ASN B C 1
ATOM 5467 O O . ASN B 1 262 ? -11.289 11.164 -8.805 1 93 262 ASN B O 1
ATOM 5471 N N . SER B 1 263 ? -12.742 12.781 -8.195 1 94.5 263 SER B N 1
ATOM 5472 C CA . SER B 1 263 ? -12.164 12.859 -6.855 1 94.5 263 SER B CA 1
ATOM 5473 C C . SER B 1 263 ? -13.219 13.227 -5.816 1 94.5 263 SER B C 1
ATOM 5475 O O . SER B 1 263 ? -14.336 13.594 -6.164 1 94.5 263 SER B O 1
ATOM 5477 N N . SER B 1 264 ? -12.898 12.969 -4.684 1 95.31 264 SER B N 1
ATOM 5478 C CA . SER B 1 264 ? -13.672 13.453 -3.543 1 95.31 264 SER B CA 1
ATOM 5479 C C . SER B 1 264 ? -12.758 13.898 -2.404 1 95.31 264 SER B C 1
ATOM 5481 O O . SER B 1 264 ? -11.625 13.43 -2.295 1 95.31 264 SER B O 1
ATOM 5483 N N . THR B 1 265 ? -13.211 14.789 -1.641 1 95.19 265 THR B N 1
ATOM 5484 C CA . THR B 1 265 ? -12.508 15.297 -0.466 1 95.19 265 THR B CA 1
ATOM 5485 C C . THR B 1 265 ? -13.32 15.047 0.8 1 95.19 265 THR B C 1
ATOM 5487 O O . THR B 1 265 ? -14.547 15.188 0.795 1 95.19 265 THR B O 1
ATOM 5490 N N . ASN B 1 266 ? -12.688 14.547 1.827 1 96.81 266 ASN B N 1
ATOM 5491 C CA . ASN B 1 266 ? -13.305 14.109 3.074 1 96.81 266 ASN B CA 1
ATOM 5492 C C . ASN B 1 266 ? -12.648 14.766 4.285 1 96.81 266 ASN B C 1
ATOM 5494 O O . ASN B 1 266 ? -11.422 14.812 4.383 1 96.81 266 ASN B O 1
ATOM 5498 N N . VAL B 1 267 ? -13.516 15.258 5.195 1 97.06 267 VAL B N 1
ATOM 5499 C CA . VAL B 1 267 ? -12.992 16.078 6.285 1 97.06 267 VAL B CA 1
ATOM 5500 C C . VAL B 1 267 ? -13.359 15.445 7.629 1 97.06 267 VAL B C 1
ATOM 5502 O O . VAL B 1 267 ? -14.492 15 7.82 1 97.06 267 VAL B O 1
ATOM 5505 N N . THR B 1 268 ? -12.367 15.359 8.516 1 98.12 268 THR B N 1
ATOM 5506 C CA . THR B 1 268 ? -12.578 15.047 9.93 1 98.12 268 THR B CA 1
ATOM 5507 C C . THR B 1 268 ? -12.125 16.203 10.805 1 98.12 268 THR B C 1
ATOM 5509 O O . THR B 1 268 ? -11.188 16.922 10.461 1 98.12 268 THR B O 1
ATOM 5512 N N . LYS B 1 269 ? -12.805 16.359 11.953 1 97.12 269 LYS B N 1
ATOM 5513 C CA . LYS B 1 269 ? -12.531 17.453 12.875 1 97.12 269 LYS B CA 1
ATOM 5514 C C . LYS B 1 269 ? -12.391 16.938 14.305 1 97.12 269 LYS B C 1
ATOM 5516 O O . LYS B 1 269 ? -12.938 15.891 14.648 1 97.12 269 LYS B O 1
ATOM 5521 N N . SER B 1 270 ? -11.68 17.719 15.055 1 97.12 270 SER B N 1
ATOM 5522 C CA . SER B 1 270 ? -11.523 17.391 16.469 1 97.12 270 SER B CA 1
ATOM 5523 C C . SER B 1 270 ? -12.844 17.562 17.219 1 97.12 270 SER B C 1
ATOM 5525 O O . SER B 1 270 ? -13.586 18.516 16.969 1 97.12 270 SER B O 1
ATOM 5527 N N . MET B 1 271 ? -13.078 16.656 18.141 1 96.19 271 MET B N 1
ATOM 5528 C CA . MET B 1 271 ? -14.273 16.75 18.969 1 96.19 271 MET B CA 1
ATOM 5529 C C . MET B 1 271 ? -14.094 17.781 20.078 1 96.19 271 MET B C 1
ATOM 5531 O O . MET B 1 271 ? -15.07 18.25 20.672 1 96.19 271 MET B O 1
ATOM 5535 N N . HIS B 1 272 ? -12.891 18.078 20.328 1 95.38 272 HIS B N 1
ATOM 5536 C CA . HIS B 1 272 ? -12.578 18.844 21.531 1 95.38 272 HIS B CA 1
ATOM 5537 C C . HIS B 1 272 ? -12.5 20.328 21.234 1 95.38 272 HIS B C 1
ATOM 5539 O O . HIS B 1 272 ? -12.602 21.156 22.141 1 95.38 272 HIS B O 1
ATOM 5545 N N . PHE B 1 273 ? -12.258 20.641 20 1 93.62 273 PHE B N 1
ATOM 5546 C CA . PHE B 1 273 ? -12.031 22.031 19.656 1 93.62 273 PHE B CA 1
ATOM 5547 C C . PHE B 1 273 ? -12.891 22.438 18.469 1 93.62 273 PHE B C 1
ATOM 5549 O O . PHE B 1 273 ? -12.93 21.734 17.453 1 93.62 273 PHE B O 1
ATOM 5556 N N . THR B 1 274 ? -13.445 23.562 18.578 1 90.19 274 THR B N 1
ATOM 5557 C CA . THR B 1 274 ? -14.234 24.094 17.484 1 90.19 274 THR B CA 1
ATOM 5558 C C . THR B 1 274 ? -13.328 24.734 16.438 1 90.19 274 THR B C 1
ATOM 5560 O O . THR B 1 274 ? -13.609 24.672 15.234 1 90.19 274 THR B O 1
ATOM 5563 N N . SER B 1 275 ? -12.281 25.297 16.969 1 92.38 275 SER B N 1
ATOM 5564 C CA . SER B 1 275 ? -11.352 25.953 16.047 1 92.38 275 SER B CA 1
ATOM 5565 C C . SER B 1 275 ? -10.281 24.984 15.57 1 92.38 275 SER B C 1
ATOM 5567 O O . SER B 1 275 ? -9.57 24.375 16.391 1 92.38 275 SER B O 1
ATOM 5569 N N . GLU B 1 276 ? -10.133 24.938 14.281 1 95.25 276 GLU B N 1
ATOM 5570 C CA . GLU B 1 276 ? -9.094 24.078 13.695 1 95.25 276 GLU B CA 1
ATOM 5571 C C . GLU B 1 276 ? -7.703 24.578 14.055 1 95.25 276 GLU B C 1
ATOM 5573 O O . GLU B 1 276 ? -6.719 23.844 13.922 1 95.25 276 GLU B O 1
ATOM 5578 N N . LEU B 1 277 ? -7.613 25.812 14.516 1 95.12 277 LEU B N 1
ATOM 5579 C CA . LEU B 1 277 ? -6.312 26.422 14.789 1 95.12 277 LEU B CA 1
ATOM 5580 C C . LEU B 1 277 ? -5.66 25.766 16 1 95.12 277 LEU B C 1
ATOM 5582 O O . LEU B 1 277 ? -4.441 25.859 16.188 1 95.12 277 LEU B O 1
ATOM 5586 N N . HIS B 1 278 ? -6.449 25.156 16.844 1 95.81 278 HIS B N 1
ATOM 5587 C CA . HIS B 1 278 ? -5.941 24.453 18.016 1 95.81 278 HIS B CA 1
ATOM 5588 C C . HIS B 1 278 ? -5.559 23.016 17.672 1 95.81 278 HIS B C 1
ATOM 5590 O O . HIS B 1 278 ? -4.598 22.484 18.234 1 95.81 278 HIS B O 1
ATOM 5596 N N . SER B 1 279 ? -6.348 22.422 16.891 1 97.62 279 SER B N 1
ATOM 5597 C CA . SER B 1 279 ? -6.125 21.078 16.375 1 97.62 279 SER B CA 1
ATOM 5598 C C . SER B 1 279 ? -6.617 20.953 14.93 1 97.62 279 SER B C 1
ATOM 5600 O O . SER B 1 279 ? -7.805 20.734 14.695 1 97.62 279 SER B O 1
ATOM 5602 N N . PRO B 1 280 ? -5.664 21 14.039 1 98.31 280 PRO B N 1
ATOM 5603 C CA . PRO B 1 280 ? -6.02 21.094 12.617 1 98.31 280 PRO B CA 1
ATOM 5604 C C . PRO B 1 280 ? -6.957 19.969 12.172 1 98.31 280 PRO B C 1
ATOM 5606 O O . PRO B 1 280 ? -6.828 18.828 12.625 1 98.31 280 PRO B O 1
ATOM 5609 N N . ALA B 1 281 ? -7.898 20.328 11.234 1 98.19 281 ALA B N 1
ATOM 5610 C CA . ALA B 1 281 ? -8.719 19.297 10.602 1 98.19 281 ALA B CA 1
ATOM 5611 C C . ALA B 1 281 ? -7.871 18.359 9.75 1 98.19 281 ALA B C 1
ATOM 5613 O O . ALA B 1 281 ? -6.793 18.734 9.281 1 98.19 281 ALA B O 1
ATOM 5614 N N . LYS B 1 282 ? -8.336 17.172 9.664 1 98.5 282 LYS B N 1
ATOM 5615 C CA . LYS B 1 282 ? -7.676 16.188 8.805 1 98.5 282 LYS B CA 1
ATOM 5616 C C . LYS B 1 282 ? -8.516 15.906 7.562 1 98.5 282 LYS B C 1
ATOM 5618 O O . LYS B 1 282 ? -9.648 15.43 7.672 1 98.5 282 LYS B O 1
ATOM 5623 N N . VAL B 1 283 ? -7.922 16.172 6.43 1 97.69 283 VAL B N 1
ATOM 5624 C CA . VAL B 1 283 ? -8.633 16.031 5.16 1 97.69 283 VAL B CA 1
ATOM 5625 C C . VAL B 1 283 ? -8.031 14.875 4.367 1 97.69 283 VAL B C 1
ATOM 5627 O O . VAL B 1 283 ? -6.812 14.711 4.32 1 97.69 283 VAL B O 1
ATOM 5630 N N . PHE B 1 284 ? -8.922 14.031 3.822 1 98.06 284 PHE B N 1
ATOM 5631 C CA . PHE B 1 284 ? -8.531 12.93 2.949 1 98.06 284 PHE B CA 1
ATOM 5632 C C . PHE B 1 284 ? -9.109 13.117 1.552 1 98.06 284 PHE B C 1
ATOM 5634 O O . PHE B 1 284 ? -10.328 13.203 1.383 1 98.06 284 PHE B O 1
ATOM 5641 N N . THR B 1 285 ? -8.227 13.203 0.598 1 96.94 285 THR B N 1
ATOM 5642 C CA . THR B 1 285 ? -8.664 13.273 -0.792 1 96.94 285 THR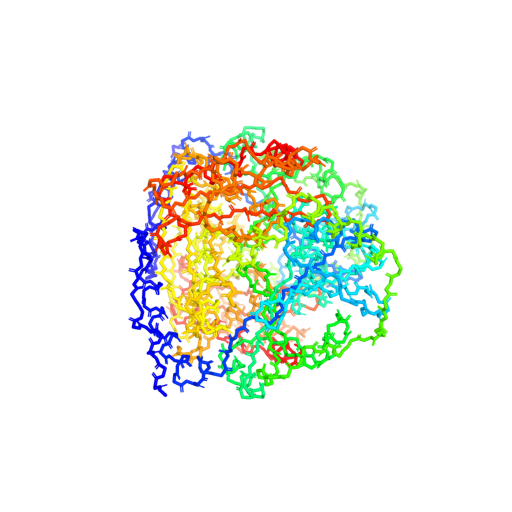 B CA 1
ATOM 5643 C C . THR B 1 285 ? -8.289 12 -1.546 1 96.94 285 THR B C 1
ATOM 5645 O O . THR B 1 285 ? -7.18 11.492 -1.394 1 96.94 285 THR B O 1
ATOM 5648 N N . ALA B 1 286 ? -9.25 11.453 -2.297 1 97.38 286 ALA B N 1
ATOM 5649 C CA . ALA B 1 286 ? -9.055 10.227 -3.062 1 97.38 286 ALA B CA 1
ATOM 5650 C C . ALA B 1 286 ? -9.82 10.266 -4.379 1 97.38 286 ALA B C 1
ATOM 5652 O O . ALA B 1 286 ? -10.867 10.914 -4.469 1 97.38 286 ALA B O 1
ATOM 5653 N N . ALA B 1 287 ? -9.219 9.617 -5.352 1 96.62 287 ALA B N 1
ATOM 5654 C CA . ALA B 1 287 ? -9.984 9.43 -6.574 1 96.62 287 ALA B CA 1
ATOM 5655 C C . ALA B 1 287 ? -11.234 8.586 -6.312 1 96.62 287 ALA B C 1
ATOM 5657 O O . ALA B 1 287 ? -11.242 7.746 -5.414 1 96.62 287 ALA B O 1
ATOM 5658 N N . ASN B 1 288 ? -12.25 8.844 -7.086 1 96.31 288 ASN B N 1
ATOM 5659 C CA . ASN B 1 288 ? -13.484 8.078 -6.949 1 96.31 288 ASN B CA 1
ATOM 5660 C C . ASN B 1 288 ? -13.344 6.68 -7.543 1 96.31 288 ASN B C 1
ATOM 5662 O O . ASN B 1 288 ? -14.023 5.746 -7.117 1 96.31 288 ASN B O 1
ATOM 5666 N N . HIS B 1 289 ? -12.508 6.578 -8.516 1 96.38 289 HIS B N 1
ATOM 5667 C CA . HIS B 1 289 ? -12.266 5.305 -9.188 1 96.38 289 HIS B CA 1
ATOM 5668 C C . HIS B 1 289 ? -10.773 5.047 -9.359 1 96.38 289 HIS B C 1
ATOM 5670 O O . HIS B 1 289 ? -9.984 5.988 -9.469 1 96.38 289 HIS B O 1
ATOM 5676 N N . PRO B 1 290 ? -10.398 3.734 -9.414 1 96.56 290 PRO B N 1
ATOM 5677 C CA . PRO B 1 290 ? -8.984 3.396 -9.602 1 96.56 290 PRO B CA 1
ATOM 5678 C C . PRO B 1 290 ? -8.445 3.844 -10.953 1 96.56 290 PRO B C 1
ATOM 5680 O O . PRO B 1 290 ? -9.219 4.113 -11.875 1 96.56 290 PRO B O 1
ATOM 5683 N N . TYR B 1 291 ? -7.117 3.857 -11.055 1 95.69 291 TYR B N 1
ATOM 5684 C CA . TYR B 1 291 ? -6.445 4.422 -12.219 1 95.69 291 TYR B CA 1
ATOM 5685 C C . TYR B 1 291 ? -6.844 3.682 -13.492 1 95.69 291 TYR B C 1
ATOM 5687 O O . TYR B 1 291 ? -6.996 4.293 -14.555 1 95.69 291 TYR B O 1
ATOM 5695 N N . PHE B 1 292 ? -7.043 2.352 -13.43 1 96.69 292 PHE B N 1
ATOM 5696 C CA . PHE B 1 292 ? -7.254 1.542 -14.625 1 96.69 292 PHE B CA 1
ATOM 5697 C C . PHE B 1 292 ? -8.672 1.715 -15.156 1 96.69 292 PHE B C 1
ATOM 5699 O O . PHE B 1 292 ? -9.023 1.158 -16.203 1 96.69 292 PHE B O 1
ATOM 5706 N N . CYS B 1 293 ? -9.516 2.498 -14.477 1 97.25 293 CYS B N 1
ATOM 5707 C CA . CYS B 1 293 ? -10.852 2.865 -14.945 1 97.25 293 CYS B CA 1
ATOM 5708 C C . CYS B 1 293 ? -10.812 4.18 -15.719 1 97.25 293 CYS B C 1
ATOM 5710 O O . CYS B 1 293 ? -11.766 4.516 -16.422 1 97.25 293 CYS B O 1
ATOM 5712 N N . ASN B 1 294 ? -9.781 4.902 -15.578 1 95 294 ASN B N 1
ATOM 5713 C CA . ASN B 1 294 ? -9.773 6.309 -15.961 1 95 294 ASN B CA 1
ATOM 5714 C C . ASN B 1 294 ? -9.898 6.477 -17.469 1 95 294 ASN B C 1
ATOM 5716 O O . ASN B 1 294 ? -10.5 7.445 -17.953 1 95 294 ASN B O 1
ATOM 5720 N N . HIS B 1 295 ? -9.312 5.566 -18.219 1 95.12 295 HIS B N 1
ATOM 5721 C CA . HIS B 1 295 ? -9.398 5.664 -19.672 1 95.12 295 HIS B CA 1
ATOM 5722 C C . HIS B 1 295 ? -10.844 5.578 -20.141 1 95.12 295 HIS B C 1
ATOM 5724 O O . HIS B 1 295 ? -11.188 6.094 -21.203 1 95.12 295 HIS B O 1
ATOM 5730 N N . LEU B 1 296 ? -11.711 4.996 -19.406 1 97 296 LEU B N 1
ATOM 5731 C CA . LEU B 1 296 ? -13.125 4.895 -19.734 1 97 296 LEU B CA 1
ATOM 5732 C C . LEU B 1 296 ? -13.898 6.09 -19.188 1 97 296 LEU B C 1
ATOM 5734 O O . LEU B 1 296 ? -14.898 6.508 -19.781 1 97 296 LEU B O 1
ATOM 5738 N N . ILE B 1 297 ? -13.445 6.57 -18.047 1 95.19 297 ILE B N 1
ATOM 5739 C CA . ILE B 1 297 ? -14.094 7.719 -17.422 1 95.19 297 ILE B CA 1
ATOM 5740 C C . ILE B 1 297 ? -13.805 8.977 -18.234 1 95.19 297 ILE B C 1
ATOM 5742 O O . ILE B 1 297 ? -14.703 9.797 -18.469 1 95.19 297 ILE B O 1
ATOM 5746 N N . GLY B 1 298 ? -12.609 9.156 -18.656 1 93 298 GLY B N 1
ATOM 5747 C CA . GLY B 1 298 ? -12.234 10.281 -19.5 1 93 298 GLY B CA 1
ATOM 5748 C C . GLY B 1 298 ? -12.141 11.594 -18.75 1 93 298 GLY B C 1
ATOM 5749 O O . GLY B 1 298 ? -12.453 12.648 -19.297 1 93 298 GLY B O 1
ATOM 5750 N N . ARG B 1 299 ? -11.906 11.531 -17.484 1 90.69 299 ARG B N 1
ATOM 5751 C CA . ARG B 1 299 ? -11.734 12.727 -16.656 1 90.69 299 ARG B CA 1
ATOM 5752 C C . ARG B 1 299 ? -10.344 12.773 -16.047 1 90.69 299 ARG B C 1
ATOM 5754 O O . ARG B 1 299 ? -9.727 11.734 -15.812 1 90.69 299 ARG B O 1
ATOM 5761 N N . PRO B 1 300 ? -9.898 14.055 -15.836 1 86.5 300 PRO B N 1
ATOM 5762 C CA . PRO B 1 300 ? -8.633 14.164 -15.109 1 86.5 300 PRO B CA 1
ATOM 5763 C C . PRO B 1 300 ? -8.703 13.555 -13.711 1 86.5 300 PRO B C 1
ATOM 5765 O O . PRO B 1 300 ? -9.766 13.555 -13.086 1 86.5 300 PRO B O 1
ATOM 5768 N N . SER B 1 301 ? -7.68 12.984 -13.312 1 89.94 301 SER B N 1
ATOM 5769 C CA . SER B 1 301 ? -7.57 12.445 -11.961 1 89.94 301 SER B CA 1
ATOM 5770 C C . SER B 1 301 ? -6.238 12.82 -11.32 1 89.94 301 SER B C 1
ATOM 5772 O O . SER B 1 301 ? -5.418 11.953 -11.023 1 89.94 301 SER B O 1
ATOM 5774 N N . PRO B 1 302 ? -6.09 14.078 -11.023 1 91.06 302 PRO B N 1
ATOM 5775 C CA . PRO B 1 302 ? -4.816 14.523 -10.445 1 91.06 302 PRO B CA 1
ATOM 5776 C C . PRO B 1 302 ? -4.516 13.852 -9.109 1 91.06 302 PRO B C 1
ATOM 5778 O O . PRO B 1 302 ? -3.35 13.609 -8.781 1 91.06 302 PRO B O 1
ATOM 5781 N N . THR B 1 303 ? -5.527 13.539 -8.375 1 93.94 303 THR B N 1
ATOM 5782 C CA . THR B 1 303 ? -5.336 12.891 -7.082 1 93.94 303 THR B CA 1
ATOM 5783 C C . THR B 1 303 ? -4.699 11.516 -7.258 1 93.94 303 THR B C 1
ATOM 5785 O O . THR B 1 303 ? -3.73 11.18 -6.574 1 93.94 303 THR B O 1
ATOM 5788 N N . GLU B 1 304 ? -5.234 10.734 -8.18 1 93.44 304 GLU B N 1
ATOM 5789 C CA . GLU B 1 304 ? -4.699 9.398 -8.43 1 93.44 304 GLU B CA 1
ATOM 5790 C C . GLU B 1 304 ? -3.273 9.469 -8.969 1 93.44 304 GLU B C 1
ATOM 5792 O O . GLU B 1 304 ? -2.414 8.68 -8.57 1 93.44 304 GLU B O 1
ATOM 5797 N N . ALA B 1 305 ? -3.055 10.414 -9.875 1 91.81 305 ALA B N 1
ATOM 5798 C CA . ALA B 1 305 ? -1.714 10.609 -10.422 1 91.81 305 ALA B CA 1
ATOM 5799 C C . ALA B 1 305 ? -0.71 10.922 -9.32 1 91.81 305 ALA B C 1
ATOM 5801 O O . ALA B 1 305 ? 0.401 10.391 -9.305 1 91.81 305 ALA B O 1
ATOM 5802 N N . PHE B 1 306 ? -1.116 11.789 -8.398 1 93.38 306 PHE B N 1
ATOM 5803 C CA . PHE B 1 306 ? -0.263 12.141 -7.27 1 93.38 306 PHE B CA 1
ATOM 5804 C C . PHE B 1 306 ? 0.107 10.898 -6.469 1 93.38 306 PHE B C 1
ATOM 5806 O O . PHE B 1 306 ? 1.283 10.664 -6.184 1 93.38 306 PHE B O 1
ATOM 5813 N N . VAL B 1 307 ? -0.813 10.102 -6.141 1 96.38 307 VAL B N 1
ATOM 5814 C CA . VAL B 1 307 ? -0.588 8.961 -5.266 1 96.38 307 VAL B CA 1
ATOM 5815 C C . VAL B 1 307 ? 0.272 7.918 -5.984 1 96.38 307 VAL B C 1
ATOM 5817 O O . VAL B 1 307 ? 1.134 7.285 -5.367 1 96.38 307 VAL B O 1
ATOM 5820 N N . ARG B 1 308 ? 0.071 7.746 -7.23 1 94.88 308 ARG B N 1
ATOM 5821 C CA . ARG B 1 308 ? 0.837 6.77 -7.996 1 94.88 308 ARG B CA 1
ATOM 5822 C C . ARG B 1 308 ? 2.283 7.223 -8.172 1 94.88 308 ARG B C 1
ATOM 5824 O O . ARG B 1 308 ? 3.168 6.402 -8.438 1 94.88 308 ARG B O 1
ATOM 5831 N N . ASN B 1 309 ? 2.553 8.508 -8.016 1 93.62 309 ASN B N 1
ATOM 5832 C CA . ASN B 1 309 ? 3.895 9.055 -8.188 1 93.62 309 ASN B CA 1
ATOM 5833 C C . ASN B 1 309 ? 4.641 9.141 -6.859 1 93.62 309 ASN B C 1
ATOM 5835 O O . ASN B 1 309 ? 5.84 8.867 -6.797 1 93.62 309 ASN B O 1
ATOM 5839 N N . PHE B 1 310 ? 3.895 9.492 -5.789 1 94.38 310 PHE B N 1
ATOM 5840 C CA . PHE B 1 310 ? 4.543 9.836 -4.527 1 94.38 310 PHE B CA 1
ATOM 5841 C C . PHE B 1 310 ? 4.207 8.812 -3.449 1 94.38 310 PHE B C 1
ATOM 5843 O O . PHE B 1 310 ? 4.879 8.742 -2.416 1 94.38 310 PHE B O 1
ATOM 5850 N N . GLY B 1 311 ? 3.162 7.996 -3.723 1 95.88 311 GLY B N 1
ATOM 5851 C CA . GLY B 1 311 ? 2.555 7.219 -2.652 1 95.88 311 GLY B CA 1
ATOM 5852 C C . GLY B 1 311 ? 1.58 8.023 -1.812 1 95.88 311 GLY B C 1
ATOM 5853 O O . GLY B 1 311 ? 1.563 9.25 -1.874 1 95.88 311 GLY B O 1
ATOM 5854 N N . PRO B 1 312 ? 0.694 7.262 -1.099 1 97.94 312 PRO B N 1
ATOM 5855 C CA . PRO B 1 312 ? -0.135 8 -0.147 1 97.94 312 PRO B CA 1
ATOM 5856 C C . PRO B 1 312 ? 0.691 8.812 0.848 1 97.94 312 PRO B C 1
ATOM 5858 O O . PRO B 1 312 ? 1.675 8.312 1.396 1 97.94 312 PRO B O 1
ATOM 5861 N N . ARG B 1 313 ? 0.308 10.039 1.013 1 97.56 313 ARG B N 1
ATOM 5862 C CA . ARG B 1 313 ? 1.021 10.93 1.917 1 97.56 313 ARG B CA 1
ATOM 5863 C C . ARG B 1 313 ? 0.287 12.258 2.064 1 97.56 313 ARG B C 1
ATOM 5865 O O . ARG B 1 313 ? -0.675 12.531 1.342 1 97.56 313 ARG B O 1
ATOM 5872 N N . LEU B 1 314 ? 0.74 13.039 3.031 1 98.06 314 LEU B N 1
ATOM 5873 C CA . LEU B 1 314 ? 0.251 14.414 3.123 1 98.06 314 LEU B CA 1
ATOM 5874 C C . LEU B 1 314 ? 0.604 15.203 1.865 1 98.06 314 LEU B C 1
ATOM 5876 O O . LEU B 1 314 ? 1.752 15.18 1.414 1 98.06 314 LEU B O 1
ATOM 5880 N N . HIS B 1 315 ? -0.384 15.805 1.319 1 96 315 HIS B N 1
ATOM 5881 C CA . HIS B 1 315 ? -0.224 16.625 0.12 1 96 315 HIS B CA 1
ATOM 5882 C C . HIS B 1 315 ? 0.111 18.062 0.476 1 96 315 HIS B C 1
ATOM 5884 O O . HIS B 1 315 ? 1.03 18.656 -0.098 1 96 315 HIS B O 1
ATOM 5890 N N . HIS B 1 316 ? -0.636 18.609 1.49 1 95.44 316 HIS B N 1
ATOM 5891 C CA . HIS B 1 316 ? -0.365 20 1.852 1 95.44 316 HIS B CA 1
ATOM 5892 C C . HIS B 1 316 ? -0.759 20.281 3.299 1 95.44 316 HIS B C 1
ATOM 5894 O O . HIS B 1 316 ? -1.581 19.562 3.871 1 95.44 316 HIS B O 1
ATOM 5900 N N . LEU B 1 317 ? -0.12 21.297 3.857 1 97 317 LEU B N 1
ATOM 5901 C CA . LEU B 1 317 ? -0.521 21.984 5.082 1 97 317 LEU B CA 1
ATOM 5902 C C . LEU B 1 317 ? -1.217 23.297 4.762 1 97 317 LEU B C 1
ATOM 5904 O O . LEU B 1 317 ? -0.706 24.109 3.98 1 97 317 LEU B O 1
ATOM 5908 N N . ALA B 1 318 ? -2.312 23.469 5.352 1 96.94 318 ALA B N 1
ATOM 5909 C CA . ALA B 1 318 ? -3.045 24.703 5.086 1 96.94 318 ALA B CA 1
ATOM 5910 C C . ALA B 1 318 ? -2.891 25.688 6.238 1 96.94 318 ALA B C 1
ATOM 5912 O O . ALA B 1 318 ? -3.225 25.375 7.383 1 96.94 318 ALA B O 1
ATOM 5913 N N . VAL B 1 319 ? -2.447 26.844 5.867 1 97.94 319 VAL B N 1
ATOM 5914 C CA . VAL B 1 319 ? -2.293 27.922 6.836 1 97.94 319 VAL B CA 1
ATOM 5915 C C . VAL B 1 319 ? -3.488 28.875 6.742 1 97.94 319 VAL B C 1
ATOM 5917 O O . VAL B 1 319 ? -3.854 29.312 5.652 1 97.94 319 VAL B O 1
ATOM 5920 N N . ALA B 1 320 ? -4.027 29.156 7.883 1 97.56 320 ALA B N 1
ATOM 5921 C CA . ALA B 1 320 ? -5.145 30.094 7.898 1 97.56 320 ALA B CA 1
ATOM 5922 C C . ALA B 1 320 ? -4.652 31.531 7.754 1 97.56 320 ALA B C 1
ATOM 5924 O O . ALA B 1 320 ? -3.609 31.891 8.305 1 97.56 320 ALA B O 1
ATOM 5925 N N . VAL B 1 321 ? -5.414 32.312 7.004 1 97.75 321 VAL B N 1
ATOM 5926 C CA . VAL B 1 321 ? -5.176 33.75 6.883 1 97.75 321 VAL B CA 1
ATOM 5927 C C . VAL B 1 321 ? -6.273 34.5 7.613 1 97.75 321 VAL B C 1
ATOM 5929 O O . VAL B 1 321 ? -7.457 34.219 7.457 1 97.75 321 VAL B O 1
ATOM 5932 N N . ARG B 1 322 ? -5.844 35.438 8.336 1 97.62 322 ARG B N 1
ATOM 5933 C CA . ARG B 1 322 ? -6.781 36.219 9.117 1 97.62 322 ARG B CA 1
ATOM 5934 C C . ARG B 1 322 ? -7.836 36.875 8.219 1 97.62 322 ARG B C 1
ATOM 5936 O O . ARG B 1 322 ? -7.508 37.438 7.172 1 97.62 322 ARG B O 1
ATOM 5943 N N . ASP B 1 323 ? -9.086 36.781 8.68 1 96.31 323 ASP B N 1
ATOM 5944 C CA . ASP B 1 323 ? -10.156 37.438 7.926 1 96.31 323 ASP B CA 1
ATOM 5945 C C . ASP B 1 323 ? -9.961 38.969 7.906 1 96.31 323 ASP B C 1
ATOM 5947 O O . ASP B 1 323 ? -9.469 39.531 8.875 1 96.31 323 ASP B O 1
ATOM 5951 N N . GLY B 1 324 ? -10.289 39.469 6.715 1 95.88 324 GLY B N 1
ATOM 5952 C CA . GLY B 1 324 ? -10.188 40.938 6.594 1 95.88 324 GLY B CA 1
ATOM 5953 C C . GLY B 1 324 ? -9.5 41.375 5.32 1 95.88 324 GLY B C 1
ATOM 5954 O O . GLY B 1 324 ? -9.43 40.625 4.352 1 95.88 324 GLY B O 1
ATOM 5955 N N . HIS B 1 325 ? -9.164 42.625 5.363 1 96.38 325 HIS B N 1
ATOM 5956 C CA . HIS B 1 325 ? -8.555 43.25 4.195 1 96.38 325 HIS B CA 1
ATOM 5957 C C . HIS B 1 325 ? -7.328 44.094 4.578 1 96.38 325 HIS B C 1
ATOM 5959 O O . HIS B 1 325 ? -7.258 44.625 5.688 1 96.38 325 HIS B O 1
ATOM 5965 N N . THR B 1 326 ? -6.398 44.094 3.773 1 95.81 326 THR B N 1
ATOM 5966 C CA . THR B 1 326 ? -5.207 44.938 3.873 1 95.81 326 THR B CA 1
ATOM 5967 C C . THR B 1 326 ? -4.965 45.688 2.564 1 95.81 326 THR B C 1
ATOM 5969 O O . THR B 1 326 ? -4.828 45.062 1.507 1 95.81 326 THR B O 1
ATOM 5972 N N . GLY B 1 327 ? -4.828 47.031 2.631 1 93.69 327 GLY B N 1
ATOM 5973 C CA . GLY B 1 327 ? -4.598 47.844 1.444 1 93.69 327 GLY B CA 1
ATOM 5974 C C . GLY B 1 327 ? -5.684 47.688 0.394 1 93.69 327 GLY B C 1
ATOM 5975 O O . GLY B 1 327 ? -5.387 47.594 -0.799 1 93.69 327 GLY B O 1
ATOM 5976 N N . GLY B 1 328 ? -6.871 47.344 0.754 1 93.19 328 GLY B N 1
ATOM 5977 C CA . GLY B 1 328 ? -8.008 47.281 -0.151 1 93.19 328 GLY B CA 1
ATOM 5978 C C . GLY B 1 328 ? -8.195 45.906 -0.754 1 93.19 328 GLY B C 1
ATOM 5979 O O . GLY B 1 328 ? -9.109 45.688 -1.553 1 93.19 328 GLY B O 1
ATOM 5980 N N . GLN B 1 329 ? -7.426 45.031 -0.45 1 94.75 329 GLN B N 1
ATOM 5981 C CA . GLN B 1 329 ? -7.562 43.656 -0.95 1 94.75 329 GLN B CA 1
ATOM 5982 C C . GLN B 1 329 ? -7.77 42.656 0.194 1 94.75 329 GLN B C 1
ATOM 5984 O O . GLN B 1 329 ? -7.352 42.938 1.325 1 94.75 329 GLN B O 1
ATOM 5989 N N . ALA B 1 330 ? -8.453 41.562 -0.143 1 96.19 330 ALA B N 1
ATOM 5990 C CA . ALA B 1 330 ? -8.555 40.5 0.866 1 96.19 330 ALA B CA 1
ATOM 5991 C C . ALA B 1 330 ? -7.184 40.125 1.403 1 96.19 330 ALA B C 1
ATOM 5993 O O . ALA B 1 330 ? -6.199 40.125 0.658 1 96.19 330 ALA B O 1
ATOM 5994 N N . ASN B 1 331 ? -7.078 39.75 2.639 1 97.62 331 ASN B N 1
ATOM 5995 C CA . ASN B 1 331 ? -5.797 39.469 3.271 1 97.62 331 ASN B CA 1
ATOM 5996 C C . ASN B 1 331 ? -5.039 38.344 2.537 1 97.62 331 ASN B C 1
ATOM 5998 O O . ASN B 1 331 ? -3.816 38.406 2.404 1 97.62 331 ASN B O 1
ATOM 6002 N N . ILE B 1 332 ? -5.785 37.375 2.084 1 96.75 332 ILE B N 1
ATOM 6003 C CA . ILE B 1 332 ? -5.121 36.281 1.384 1 96.75 332 ILE B CA 1
ATOM 6004 C C . ILE B 1 332 ? -4.488 36.812 0.095 1 96.75 332 ILE B C 1
ATOM 6006 O O . ILE B 1 332 ? -3.375 36.406 -0.26 1 96.75 332 ILE B O 1
ATOM 6010 N N . ASP B 1 333 ? -5.152 37.656 -0.609 1 95.69 333 ASP B N 1
ATOM 6011 C CA . ASP B 1 333 ? -4.582 38.25 -1.822 1 95.69 333 ASP B CA 1
ATOM 6012 C C . ASP B 1 333 ? -3.326 39.062 -1.507 1 95.69 333 ASP B C 1
ATOM 6014 O O . ASP B 1 333 ? -2.338 39 -2.24 1 95.69 333 ASP B O 1
ATOM 6018 N N . HIS B 1 334 ? -3.416 39.781 -0.483 1 95.88 334 HIS B N 1
ATOM 6019 C CA . HIS B 1 334 ? -2.264 40.562 -0.045 1 95.88 334 HIS B CA 1
ATOM 6020 C C . HIS B 1 334 ? -1.082 39.656 0.292 1 95.88 334 HIS B C 1
ATOM 6022 O O . HIS B 1 334 ? 0.04 39.906 -0.157 1 95.88 334 HIS B O 1
ATOM 6028 N N . VAL B 1 335 ? -1.342 38.625 1.096 1 96.62 335 VAL B N 1
ATOM 6029 C CA . VAL B 1 335 ? -0.315 37.656 1.505 1 96.62 335 VAL B CA 1
ATOM 6030 C C . VAL B 1 335 ? 0.346 37.062 0.271 1 96.62 335 VAL B C 1
ATOM 6032 O O . VAL B 1 335 ? 1.575 37 0.174 1 96.62 335 VAL B O 1
ATOM 6035 N N . VAL B 1 336 ? -0.437 36.625 -0.659 1 95 336 VAL B N 1
ATOM 6036 C CA . VAL B 1 336 ? 0.062 35.969 -1.862 1 95 336 VAL B CA 1
ATOM 6037 C C . VAL B 1 336 ? 0.908 36.938 -2.672 1 95 336 VAL B C 1
ATOM 6039 O O . VAL B 1 336 ? 2 36.594 -3.131 1 95 336 VAL B O 1
ATOM 6042 N N . ASN B 1 337 ? 0.419 38.125 -2.779 1 93.69 337 ASN B N 1
ATOM 6043 C CA . ASN B 1 337 ? 1.139 39.156 -3.533 1 93.69 337 ASN B CA 1
ATOM 6044 C C . ASN B 1 337 ? 2.504 39.438 -2.918 1 93.69 337 ASN B C 1
ATOM 6046 O O . ASN B 1 337 ? 3.508 39.531 -3.629 1 93.69 337 ASN B O 1
ATOM 6050 N N . VAL B 1 338 ? 2.492 39.625 -1.69 1 94.06 338 VAL B N 1
ATOM 6051 C CA . VAL B 1 338 ? 3.717 39.969 -0.978 1 94.06 338 VAL B CA 1
ATOM 6052 C C . VAL B 1 338 ? 4.723 38.844 -1.094 1 94.06 338 VAL B C 1
ATOM 6054 O O . VAL B 1 338 ? 5.91 39.062 -1.335 1 94.06 338 VAL B O 1
ATOM 6057 N N . LEU B 1 339 ? 4.289 37.625 -0.913 1 94.25 339 LEU B N 1
ATOM 6058 C CA . LEU B 1 339 ? 5.168 36.469 -0.975 1 94.25 339 LEU B CA 1
ATOM 6059 C C . LEU B 1 339 ? 5.668 36.25 -2.398 1 94.25 339 LEU B C 1
ATOM 6061 O O . LEU B 1 339 ? 6.809 35.844 -2.6 1 94.25 339 LEU B O 1
ATOM 6065 N N . GLN B 1 340 ? 4.816 36.469 -3.324 1 92.12 340 GLN B N 1
ATOM 6066 C CA . GLN B 1 340 ? 5.25 36.375 -4.715 1 92.12 340 GLN B CA 1
ATOM 6067 C C . GLN B 1 340 ? 6.371 37.375 -5.016 1 92.12 340 GLN B C 1
ATOM 6069 O O . GLN B 1 340 ? 7.316 37.031 -5.738 1 92.12 340 GLN B O 1
ATOM 6074 N N . ASN B 1 341 ? 6.266 38.5 -4.516 1 90.94 341 ASN B N 1
ATOM 6075 C CA . ASN B 1 341 ? 7.266 39.531 -4.723 1 90.94 341 ASN B CA 1
ATOM 6076 C C . ASN B 1 341 ? 8.594 39.156 -4.066 1 90.94 341 ASN B C 1
ATOM 6078 O O . ASN B 1 341 ? 9.641 39.688 -4.457 1 90.94 341 ASN B O 1
ATOM 6082 N N . CYS B 1 342 ? 8.508 38.281 -3.145 1 89.75 342 CYS B N 1
ATOM 6083 C CA . CYS B 1 342 ? 9.727 37.844 -2.479 1 89.75 342 CYS B CA 1
ATOM 6084 C C . CYS B 1 342 ? 10.266 36.562 -3.127 1 89.75 342 CYS B C 1
ATOM 6086 O O . CYS B 1 342 ? 11.219 35.969 -2.629 1 89.75 342 CYS B O 1
ATOM 6088 N N . GLY B 1 343 ? 9.547 36.031 -4.156 1 86.38 343 GLY B N 1
ATOM 6089 C CA . GLY B 1 343 ? 10.102 34.938 -4.93 1 86.38 343 GLY B CA 1
ATOM 6090 C C . GLY B 1 343 ? 9.367 33.625 -4.727 1 86.38 343 GLY B C 1
ATOM 6091 O O . GLY B 1 343 ? 9.711 32.625 -5.34 1 86.38 343 GLY B O 1
ATOM 6092 N N . GLN B 1 344 ? 8.406 33.719 -3.846 1 87.5 344 GLN B N 1
ATOM 6093 C CA . GLN B 1 344 ? 7.625 32.5 -3.672 1 87.5 344 GLN B CA 1
ATOM 6094 C C . GLN B 1 344 ? 6.734 32.25 -4.883 1 87.5 344 GLN B C 1
ATOM 6096 O O . GLN B 1 344 ? 6.188 33.188 -5.473 1 87.5 344 GLN B O 1
ATOM 6101 N N . LYS B 1 345 ? 6.625 30.984 -5.223 1 85.31 345 LYS B N 1
ATOM 6102 C CA . LYS B 1 345 ? 5.832 30.609 -6.387 1 85.31 345 LYS B CA 1
ATOM 6103 C C . LYS B 1 345 ? 4.508 29.969 -5.969 1 85.31 345 LYS B C 1
ATOM 6105 O O . LYS B 1 345 ? 4.473 29.156 -5.043 1 85.31 345 LYS B O 1
ATOM 6110 N N . PHE B 1 346 ? 3.479 30.375 -6.578 1 86.88 346 PHE B N 1
ATOM 6111 C CA . PHE B 1 346 ? 2.139 29.859 -6.328 1 86.88 346 PHE B CA 1
ATOM 6112 C C . PHE B 1 346 ? 1.54 29.266 -7.598 1 86.88 346 PHE B C 1
ATOM 6114 O O . PHE B 1 346 ? 2.033 29.516 -8.703 1 86.88 346 PHE B O 1
ATOM 6121 N N . LEU B 1 347 ? 0.581 28.438 -7.25 1 76.56 347 LEU B N 1
ATOM 6122 C CA . LEU B 1 347 ? -0.194 28 -8.406 1 76.56 347 LEU B CA 1
ATOM 6123 C C . LEU B 1 347 ? -1.03 29.141 -8.969 1 76.56 347 LEU B C 1
ATOM 6125 O O . LEU B 1 347 ? -1.158 30.188 -8.336 1 76.56 347 LEU B O 1
ATOM 6129 N N . LEU B 1 348 ? -1.578 29.078 -10.125 1 63.97 348 LEU B N 1
ATOM 6130 C CA . LEU B 1 348 ? -1.99 30.156 -11.008 1 63.97 348 LEU B CA 1
ATOM 6131 C C . LEU B 1 348 ? -3.037 31.047 -10.32 1 63.97 348 LEU B C 1
ATOM 6133 O O . LEU B 1 348 ? -2.973 32.281 -10.406 1 63.97 348 LEU B O 1
ATOM 6137 N N . GLU B 1 349 ? -4.055 30.484 -9.781 1 73.88 349 GLU B N 1
ATOM 6138 C CA . GLU B 1 349 ? -5.047 31.469 -9.344 1 73.88 349 GLU B CA 1
ATOM 6139 C C . GLU B 1 349 ? -5.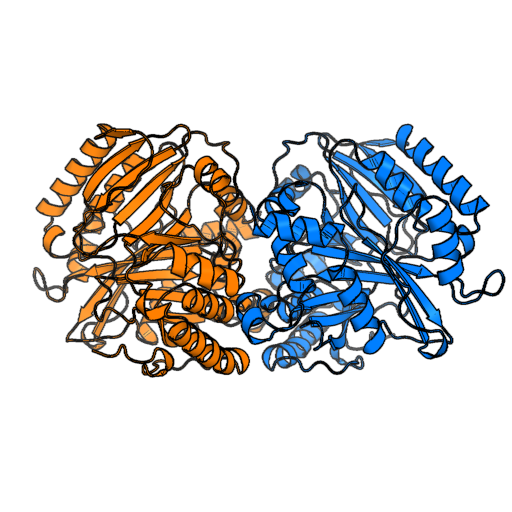66 31.062 -8 1 73.88 349 GLU B C 1
ATOM 6141 O O . GLU B 1 349 ? -5.742 29.875 -7.688 1 73.88 349 GLU B O 1
ATOM 6146 N N . VAL B 1 350 ? -5.809 32.188 -7.25 1 77.94 350 VAL B N 1
ATOM 6147 C CA . VAL B 1 350 ? -6.57 32.031 -6.016 1 77.94 350 VAL B CA 1
ATOM 6148 C C . VAL B 1 350 ? -7.98 31.531 -6.348 1 77.94 350 VAL B C 1
ATOM 6150 O O . VAL B 1 350 ? -8.648 32.094 -7.223 1 77.94 350 VAL B O 1
ATOM 6153 N N . ALA B 1 351 ? -8.375 30.469 -5.695 1 84.38 351 ALA B N 1
ATOM 6154 C CA . ALA B 1 351 ? -9.703 29.906 -5.902 1 84.38 351 ALA B CA 1
ATOM 6155 C C . ALA B 1 351 ? -10.695 30.438 -4.863 1 84.38 351 ALA B C 1
ATOM 6157 O O . ALA B 1 351 ? -10.336 30.641 -3.701 1 84.38 351 ALA B O 1
ATOM 6158 N N . GLY B 1 352 ? -11.938 30.703 -5.328 1 86.69 352 GLY B N 1
ATOM 6159 C CA . GLY B 1 352 ? -12.992 31.141 -4.422 1 86.69 352 GLY B CA 1
ATOM 6160 C C . GLY B 1 352 ? -13.203 32.625 -4.422 1 86.69 352 GLY B C 1
ATOM 6161 O O . GLY B 1 352 ? -12.648 33.344 -5.262 1 86.69 352 GLY B O 1
ATOM 6162 N N . SER B 1 353 ? -14.195 33.094 -3.545 1 87.88 353 SER B N 1
ATOM 6163 C CA . SER B 1 353 ? -14.547 34.5 -3.441 1 87.88 353 SER B CA 1
ATOM 6164 C C . SER B 1 353 ? -15.07 34.844 -2.049 1 87.88 353 SER B C 1
ATOM 6166 O O . SER B 1 353 ? -15.422 33.938 -1.279 1 87.88 353 SER B O 1
ATOM 6168 N N . GLU B 1 354 ? -14.961 36.094 -1.846 1 89.75 354 GLU B N 1
ATOM 6169 C CA . GLU B 1 354 ? -15.531 36.562 -0.589 1 89.75 354 GLU B CA 1
ATOM 6170 C C . GLU B 1 354 ? -17.016 36.25 -0.505 1 89.75 354 GLU B C 1
ATOM 6172 O O . GLU B 1 354 ? -17.531 35.906 0.568 1 89.75 354 GLU B O 1
ATOM 6177 N N . ARG B 1 355 ? -17.703 36.312 -1.57 1 86.81 355 ARG B N 1
ATOM 6178 C CA . ARG B 1 355 ? -19.141 36.031 -1.624 1 86.81 355 ARG B CA 1
ATOM 6179 C C . ARG B 1 355 ? -19.406 34.562 -1.266 1 86.81 355 ARG B C 1
ATOM 6181 O O . ARG B 1 355 ? -20.359 34.25 -0.56 1 86.81 355 ARG B O 1
ATOM 6188 N N . GLU B 1 356 ? -18.484 33.688 -1.695 1 87.06 356 GLU B N 1
ATOM 6189 C CA . GLU B 1 356 ? -18.625 32.25 -1.411 1 87.06 356 GLU B CA 1
ATOM 6190 C C . GLU B 1 356 ? -18.172 31.938 0.013 1 87.06 356 GLU B C 1
ATOM 6192 O O . GLU B 1 356 ? -18.469 30.859 0.531 1 87.06 356 GLU B O 1
ATOM 6197 N N . GLY B 1 357 ? -17.453 32.906 0.58 1 88.44 357 GLY B N 1
ATOM 6198 C CA . GLY B 1 357 ? -17.094 32.781 1.979 1 88.44 357 GLY B CA 1
ATOM 6199 C C . GLY B 1 357 ? -15.695 32.219 2.172 1 88.44 357 GLY B C 1
ATOM 6200 O O . GLY B 1 357 ? -15.219 32.094 3.303 1 88.44 357 GLY B O 1
ATOM 6201 N N . LEU B 1 358 ? -15 31.938 1.113 1 92.62 358 LEU B N 1
ATOM 6202 C CA . LEU B 1 358 ? -13.727 31.25 1.236 1 92.62 358 LEU B CA 1
ATOM 6203 C C . LEU B 1 358 ? -12.844 31.516 0.023 1 92.62 358 LEU B C 1
ATOM 6205 O O . LEU B 1 358 ? -13.32 31.5 -1.113 1 92.62 358 LEU B O 1
ATOM 6209 N N . LYS B 1 359 ? -11.609 31.875 0.298 1 92.69 359 LYS B N 1
ATOM 6210 C CA . LYS B 1 359 ? -10.57 31.922 -0.728 1 92.69 359 LYS B CA 1
ATOM 6211 C C . LYS B 1 359 ? -9.398 31.016 -0.366 1 92.69 359 LYS B C 1
ATOM 6213 O O . LYS B 1 359 ? -9.016 30.922 0.804 1 92.69 359 LYS B O 1
ATOM 6218 N N . GLN B 1 360 ? -8.828 30.344 -1.338 1 93.5 360 GLN B N 1
ATOM 6219 C CA . GLN B 1 360 ? -7.73 29.406 -1.131 1 93.5 360 GLN B CA 1
ATOM 6220 C C . GLN B 1 360 ? -6.734 29.469 -2.285 1 93.5 360 GLN B C 1
ATOM 6222 O O . GLN B 1 360 ? -7.102 29.797 -3.414 1 93.5 360 GLN B O 1
ATOM 6227 N N . ILE B 1 361 ? -5.473 29.141 -1.948 1 92.38 361 ILE B N 1
ATOM 6228 C CA . ILE B 1 361 ? -4.461 29.062 -2.996 1 92.38 361 ILE B CA 1
ATOM 6229 C C . ILE B 1 361 ? -3.336 28.125 -2.557 1 92.38 361 ILE B C 1
ATOM 6231 O O . ILE B 1 361 ? -2.99 28.062 -1.374 1 92.38 361 ILE B O 1
ATOM 6235 N N . PHE B 1 362 ? -2.756 27.391 -3.51 1 91.19 362 PHE B N 1
ATOM 6236 C CA . PHE B 1 362 ? -1.611 26.516 -3.285 1 91.19 362 PHE B CA 1
ATOM 6237 C C . PHE B 1 362 ? -0.311 27.219 -3.658 1 91.19 362 PHE B C 1
ATOM 6239 O O . PHE B 1 362 ? -0.234 27.891 -4.691 1 91.19 362 PHE B O 1
ATOM 6246 N N . SER B 1 363 ? 0.658 27.047 -2.848 1 90.81 363 SER B N 1
ATOM 6247 C CA . SER B 1 363 ? 2.02 27.312 -3.303 1 90.81 363 SER B CA 1
ATOM 6248 C C . SER B 1 363 ? 2.521 26.203 -4.219 1 90.81 363 SER B C 1
ATOM 6250 O O . SER B 1 363 ? 1.884 25.156 -4.34 1 90.81 363 SER B O 1
ATOM 6252 N N . SER B 1 364 ? 3.645 26.469 -4.836 1 87.25 364 SER B N 1
ATOM 6253 C CA . SER B 1 364 ? 4.375 25.375 -5.441 1 87.25 364 SER B CA 1
ATOM 6254 C C . SER B 1 364 ? 4.914 24.422 -4.379 1 87.25 364 SER B C 1
ATOM 6256 O O . SER B 1 364 ? 5.105 24.812 -3.225 1 87.25 364 SER B O 1
ATOM 6258 N N . ALA B 1 365 ? 5.16 23.188 -4.816 1 87.19 365 ALA B N 1
ATOM 6259 C CA . ALA B 1 365 ? 5.742 22.219 -3.902 1 87.19 365 ALA B CA 1
ATOM 6260 C C . ALA B 1 365 ? 7.137 22.641 -3.457 1 87.19 365 ALA B C 1
ATOM 6262 O O . ALA B 1 365 ? 7.938 23.109 -4.27 1 87.19 365 ALA B O 1
ATOM 6263 N N . SER B 1 366 ? 7.363 22.516 -2.166 1 89.88 366 SER B N 1
ATOM 6264 C CA . SER B 1 366 ? 8.688 22.828 -1.642 1 89.88 366 SER B CA 1
ATOM 6265 C C . SER B 1 366 ? 9.758 21.953 -2.262 1 89.88 366 SER B C 1
ATOM 6267 O O . SER B 1 366 ? 9.578 20.734 -2.381 1 89.88 366 SER B O 1
ATOM 6269 N N . GLU B 1 367 ? 10.891 22.484 -2.562 1 87.06 367 GLU B N 1
ATOM 6270 C CA . GLU B 1 367 ? 12.016 21.719 -3.086 1 87.06 367 GLU B CA 1
ATOM 6271 C C . GLU B 1 367 ? 12.727 20.953 -1.972 1 87.06 367 GLU B C 1
ATOM 6273 O O . GLU B 1 367 ? 13.531 20.062 -2.242 1 87.06 367 GLU B O 1
ATOM 6278 N N . HIS B 1 368 ? 12.352 21.281 -0.764 1 90 368 HIS B N 1
ATOM 6279 C CA . HIS B 1 368 ? 13.055 20.719 0.381 1 90 368 HIS B CA 1
ATOM 6280 C C . HIS B 1 368 ? 12.25 19.594 1.016 1 90 368 HIS B C 1
ATOM 6282 O O . HIS B 1 368 ? 12.828 18.609 1.512 1 90 368 HIS B O 1
ATOM 6288 N N . SER B 1 369 ? 10.938 19.672 1.044 1 89.69 369 SER B N 1
ATOM 6289 C CA . SER B 1 369 ? 10.109 18.703 1.734 1 89.69 369 SER B CA 1
ATOM 6290 C C . SER B 1 369 ? 9.117 18.047 0.777 1 89.69 369 SER B C 1
ATOM 6292 O O . SER B 1 369 ? 8.5 17.031 1.112 1 89.69 369 SER B O 1
ATOM 6294 N N . SER B 1 370 ? 8.867 18.594 -0.369 1 86 370 SER B N 1
ATOM 6295 C CA . SER B 1 370 ? 7.883 18.172 -1.356 1 86 370 SER B CA 1
ATOM 6296 C C . SER B 1 370 ? 6.465 18.531 -0.912 1 86 370 SER B C 1
ATOM 6298 O O . SER B 1 370 ? 5.496 18.234 -1.619 1 86 370 SER B O 1
ATOM 6300 N N . LEU B 1 371 ? 6.324 19.219 0.21 1 91.81 371 LEU B N 1
ATOM 6301 C CA . LEU B 1 371 ? 5.016 19.625 0.714 1 91.81 371 LEU B CA 1
ATOM 6302 C C . LEU B 1 371 ? 4.586 20.953 0.116 1 91.81 371 LEU B C 1
ATOM 6304 O O . LEU B 1 371 ? 5.426 21.797 -0.202 1 91.81 371 LEU B O 1
ATOM 6308 N N . ILE B 1 372 ? 3.307 21.062 -0.03 1 92.56 372 ILE B N 1
ATOM 6309 C CA . ILE B 1 372 ? 2.668 22.281 -0.488 1 92.56 372 ILE B CA 1
ATOM 6310 C C . ILE B 1 372 ? 2.096 23.047 0.706 1 92.56 372 ILE B C 1
ATOM 6312 O O . ILE B 1 372 ? 1.542 22.438 1.627 1 92.56 372 ILE B O 1
ATOM 6316 N N . VAL B 1 373 ? 2.26 24.328 0.694 1 95 373 VAL B N 1
ATOM 6317 C CA . VAL B 1 373 ? 1.545 25.172 1.645 1 95 373 VAL B CA 1
ATOM 6318 C C . VAL B 1 373 ? 0.295 25.75 0.986 1 95 373 VAL B C 1
ATOM 6320 O O . VAL B 1 373 ? 0.365 26.297 -0.114 1 95 373 VAL B O 1
ATOM 6323 N N . GLU B 1 374 ? -0.771 25.531 1.582 1 95.19 374 GLU B N 1
ATOM 6324 C CA . GLU B 1 374 ? -2.023 26.156 1.179 1 95.19 374 GLU B CA 1
ATOM 6325 C C . GLU B 1 374 ? -2.371 27.328 2.094 1 95.19 374 GLU B C 1
ATOM 6327 O O . GLU B 1 374 ? -2.215 27.234 3.312 1 95.19 374 GLU B O 1
ATOM 6332 N N . TYR B 1 375 ? -2.793 28.453 1.474 1 96.06 375 TYR B N 1
ATOM 6333 C CA . TYR B 1 375 ? -3.385 29.531 2.256 1 96.06 375 TYR B CA 1
ATOM 6334 C C . TYR B 1 375 ? -4.902 29.516 2.137 1 96.06 375 TYR B C 1
ATOM 6336 O O . TYR B 1 375 ? -5.445 29.328 1.046 1 96.06 375 TYR B O 1
ATOM 6344 N N . VAL B 1 376 ? -5.562 29.719 3.262 1 95.69 376 VAL B N 1
ATOM 6345 C CA . VAL B 1 376 ? -7.023 29.703 3.275 1 95.69 376 VAL B CA 1
ATOM 6346 C C . VAL B 1 376 ? -7.543 30.891 4.094 1 95.69 376 VAL B C 1
ATOM 6348 O O . VAL B 1 376 ? -7.133 31.078 5.242 1 95.69 376 VAL B O 1
ATOM 6351 N N . GLN B 1 377 ? -8.406 31.703 3.52 1 96 377 GLN B N 1
ATOM 6352 C CA . GLN B 1 377 ? -9.117 32.75 4.23 1 96 377 GLN B CA 1
ATOM 6353 C C . GLN B 1 377 ? -10.625 32.531 4.188 1 96 377 GLN B C 1
ATOM 6355 O O . GLN B 1 377 ? -11.211 32.406 3.107 1 96 377 GLN B O 1
ATOM 6360 N N . ARG B 1 378 ? -11.211 32.375 5.316 1 94.5 378 ARG B N 1
ATOM 6361 C CA . ARG B 1 378 ? -12.664 32.344 5.453 1 94.5 378 ARG B CA 1
ATOM 6362 C C . ARG B 1 378 ? -13.242 33.719 5.723 1 94.5 378 ARG B C 1
ATOM 6364 O O . ARG B 1 378 ? -12.648 34.5 6.465 1 94.5 378 ARG B O 1
ATOM 6371 N N . PHE B 1 379 ? -14.398 33.938 5.086 1 93.06 379 PHE B N 1
ATOM 6372 C CA . PHE B 1 379 ? -15.031 35.25 5.219 1 93.06 379 PHE B CA 1
ATOM 6373 C C . PHE B 1 379 ? -16.328 35.125 6.008 1 93.06 379 PHE B C 1
ATOM 6375 O O . PHE B 1 379 ? -17.094 34.156 5.848 1 93.06 379 PHE B O 1
ATOM 6382 N N . GLY B 1 380 ? -16.734 36.156 6.625 1 87.38 380 GLY B N 1
ATOM 6383 C CA . GLY B 1 380 ? -18.062 36.312 7.223 1 87.38 380 GLY B CA 1
ATOM 6384 C C . GLY B 1 380 ? -18.516 35.094 7.992 1 87.38 380 GLY B C 1
ATOM 6385 O O . GLY B 1 380 ? -19.641 34.625 7.801 1 87.38 380 GLY B O 1
ATOM 6386 N N . GLY B 1 381 ? -17.891 34.438 8.758 1 81.62 381 GLY B N 1
ATOM 6387 C CA . GLY B 1 381 ? -18.297 33.344 9.625 1 81.62 381 GLY B CA 1
ATOM 6388 C C . GLY B 1 381 ? -18.375 32.031 8.898 1 81.62 381 GLY B C 1
ATOM 6389 O O . GLY B 1 381 ? -18.891 31.047 9.445 1 81.62 381 GLY B O 1
ATOM 6390 N N . PHE B 1 382 ? -18.094 31.938 7.699 1 85 382 PHE B N 1
ATOM 6391 C CA . PHE B 1 382 ? -18.062 30.672 6.965 1 85 382 PHE B CA 1
ATOM 6392 C C . PHE B 1 382 ? -17.344 29.594 7.77 1 85 382 PHE B C 1
ATOM 6394 O O . PHE B 1 382 ? -16.234 29.828 8.266 1 85 382 PHE B O 1
ATOM 6401 N N . GLN B 1 383 ? -17.984 28.469 7.914 1 78.19 383 GLN B N 1
ATOM 6402 C CA . GLN B 1 383 ? -17.406 27.438 8.766 1 78.19 383 GLN B CA 1
ATOM 6403 C C . GLN B 1 383 ? -16.938 26.234 7.938 1 78.19 383 GLN B C 1
ATOM 6405 O O . GLN B 1 383 ? -16.359 25.281 8.477 1 78.19 383 GLN B O 1
ATOM 6410 N N . GLY B 1 384 ? -17.031 26.328 6.625 1 79.5 384 GLY B N 1
ATOM 6411 C CA . GLY B 1 384 ? -16.719 25.188 5.797 1 79.5 384 GLY B CA 1
ATOM 6412 C C . GLY B 1 384 ? -15.273 25.172 5.312 1 79.5 384 GLY B C 1
ATOM 6413 O O . GLY B 1 384 ? -14.461 25.984 5.758 1 79.5 384 GLY B O 1
ATOM 6414 N N . PHE B 1 385 ? -14.906 24.141 4.617 1 80.38 385 PHE B N 1
ATOM 6415 C CA . PHE B 1 385 ? -13.547 23.953 4.113 1 80.38 385 PHE B CA 1
ATOM 6416 C C . PHE B 1 385 ? -13.5 24.172 2.605 1 80.38 385 PHE B C 1
ATOM 6418 O O . PHE B 1 385 ? -12.43 24.391 2.041 1 80.38 385 PHE B O 1
ATOM 6425 N N . PHE B 1 386 ? -14.602 23.984 2.016 1 78.88 386 PHE B N 1
ATOM 6426 C CA . PHE B 1 386 ? -14.656 24.125 0.566 1 78.88 386 PHE B CA 1
ATOM 6427 C C . PHE B 1 386 ? -16.094 24.328 0.098 1 78.88 386 PHE B C 1
ATOM 6429 O O . PHE B 1 386 ? -17.031 24.031 0.837 1 78.88 386 PHE B O 1
ATOM 6436 N N . THR B 1 387 ? -16.125 24.969 -0.982 1 76.44 387 THR B N 1
ATOM 6437 C CA . THR B 1 387 ? -17.312 24.859 -1.817 1 76.44 387 THR B CA 1
ATOM 6438 C C . THR B 1 387 ? -17.047 23.922 -2.996 1 76.44 387 THR B C 1
ATOM 6440 O O . THR B 1 387 ? -15.898 23.656 -3.338 1 76.44 387 THR B O 1
ATOM 6443 N N . LYS B 1 388 ? -18.125 23.375 -3.529 1 73 388 LYS B N 1
ATOM 6444 C CA . LYS B 1 388 ? -17.984 22.438 -4.641 1 73 388 LYS B CA 1
ATOM 6445 C C . LYS B 1 388 ? -17.156 23.047 -5.766 1 73 388 LYS B C 1
ATOM 6447 O O . LYS B 1 388 ? -16.25 22.406 -6.309 1 73 388 LYS B O 1
ATOM 6452 N N . ASP B 1 389 ? -17.453 24.281 -6.039 1 76.5 389 ASP B N 1
ATOM 6453 C CA . ASP B 1 389 ? -16.75 24.938 -7.145 1 76.5 389 ASP B CA 1
ATOM 6454 C C . ASP B 1 389 ? -15.305 25.266 -6.777 1 76.5 389 ASP B C 1
ATOM 6456 O O . ASP B 1 389 ? -14.398 25.062 -7.586 1 76.5 389 ASP B O 1
ATOM 6460 N N . ASN B 1 390 ? -15.125 25.594 -5.613 1 82.5 390 ASN B N 1
ATOM 6461 C CA . ASN B 1 390 ? -13.797 25.984 -5.156 1 82.5 390 ASN B CA 1
ATOM 6462 C C . ASN B 1 390 ? -12.859 24.781 -5.062 1 82.5 390 ASN B C 1
ATOM 6464 O O . ASN B 1 390 ? -11.711 24.844 -5.504 1 82.5 390 ASN B O 1
ATOM 6468 N N . VAL B 1 391 ? -13.398 23.703 -4.57 1 81.12 391 VAL B N 1
ATOM 6469 C CA . VAL B 1 391 ? -12.57 22.516 -4.387 1 81.12 391 VAL B CA 1
ATOM 6470 C C . VAL B 1 391 ? -12.203 21.922 -5.742 1 81.12 391 VAL B C 1
ATOM 6472 O O . VAL B 1 391 ? -11.102 21.406 -5.922 1 81.12 391 VAL B O 1
ATOM 6475 N N . ALA B 1 392 ? -13.062 22 -6.656 1 82.5 392 ALA B N 1
ATOM 6476 C CA . ALA B 1 392 ? -12.781 21.531 -8.008 1 82.5 392 ALA B CA 1
ATOM 6477 C C . ALA B 1 392 ? -11.641 22.328 -8.633 1 82.5 392 ALA B C 1
ATOM 6479 O O . ALA B 1 392 ? -10.734 21.75 -9.242 1 82.5 392 ALA B O 1
ATOM 6480 N N . ASP B 1 393 ? -11.703 23.609 -8.445 1 83.69 393 ASP B N 1
ATOM 6481 C CA . ASP B 1 393 ? -10.664 24.484 -8.984 1 83.69 393 ASP B CA 1
ATOM 6482 C C . ASP B 1 393 ? -9.312 24.188 -8.352 1 83.69 393 ASP B C 1
ATOM 6484 O O . ASP B 1 393 ? -8.289 24.156 -9.047 1 83.69 393 ASP B O 1
ATOM 6488 N N . LEU B 1 394 ? -9.359 24.031 -7.121 1 83.88 394 LEU B N 1
ATOM 6489 C CA . LEU B 1 394 ? -8.125 23.766 -6.387 1 83.88 394 LEU B CA 1
ATOM 6490 C C . LEU B 1 394 ? -7.52 22.422 -6.812 1 83.88 394 LEU B C 1
ATOM 6492 O O . LEU B 1 394 ? -6.305 22.328 -6.992 1 83.88 394 LEU B O 1
ATOM 6496 N N . THR B 1 395 ? -8.367 21.469 -6.941 1 81.81 395 THR B N 1
ATOM 6497 C CA . THR B 1 395 ? -7.91 20.141 -7.34 1 81.81 395 THR B CA 1
ATOM 6498 C C . THR B 1 395 ? -7.34 20.156 -8.75 1 81.81 395 THR B C 1
ATOM 6500 O O . THR B 1 395 ? -6.293 19.562 -9.016 1 81.81 395 THR B O 1
ATOM 6503 N N . ALA B 1 396 ? -7.992 20.844 -9.602 1 80.62 396 ALA B N 1
ATOM 6504 C CA . ALA B 1 396 ? -7.516 21 -10.969 1 80.62 396 ALA B CA 1
ATOM 6505 C C . ALA B 1 396 ? -6.164 21.719 -11.008 1 80.62 396 ALA B C 1
ATOM 6507 O O . ALA B 1 396 ? -5.27 21.328 -11.758 1 80.62 396 ALA B O 1
ATOM 6508 N N . ALA B 1 397 ? -6.043 22.719 -10.188 1 78.19 397 ALA B N 1
ATOM 6509 C CA . ALA B 1 397 ? -4.809 23.5 -10.133 1 78.19 397 ALA B CA 1
ATOM 6510 C C . ALA B 1 397 ? -3.639 22.641 -9.656 1 78.19 397 ALA B C 1
ATOM 6512 O O . ALA B 1 397 ? -2.525 22.75 -10.172 1 78.19 397 ALA B O 1
ATOM 6513 N N . ALA B 1 398 ? -3.922 21.828 -8.719 1 79 398 ALA B N 1
ATOM 6514 C CA . ALA B 1 398 ? -2.889 20.938 -8.195 1 79 398 ALA B CA 1
ATOM 6515 C C . ALA B 1 398 ? -2.398 19.969 -9.266 1 79 398 ALA B C 1
ATOM 6517 O O . ALA B 1 398 ? -1.217 19.625 -9.297 1 79 398 ALA B O 1
ATOM 6518 N N . GLY B 1 399 ? -3.217 19.547 -10.07 1 77.12 399 GLY B N 1
ATOM 6519 C CA . GLY B 1 399 ? -2.857 18.625 -11.141 1 77.12 399 GLY B CA 1
ATOM 6520 C C . GLY B 1 399 ? -2.154 19.312 -12.297 1 77.12 399 GLY B C 1
ATOM 6521 O O . GLY B 1 399 ? -1.466 18.656 -13.086 1 77.12 399 GLY B O 1
ATOM 6522 N N . ALA B 1 400 ? -2.34 20.578 -12.391 1 69.12 400 ALA B N 1
ATOM 6523 C CA . ALA B 1 400 ? -1.837 21.312 -13.547 1 69.12 400 ALA B CA 1
ATOM 6524 C C . ALA B 1 400 ? -0.452 21.891 -13.266 1 69.12 400 ALA B C 1
ATOM 6526 O O . ALA B 1 400 ? 0.181 22.469 -14.156 1 69.12 400 ALA B O 1
ATOM 6527 N N . ASP B 1 401 ? -0.095 21.688 -12.047 1 73.12 401 ASP B N 1
ATOM 6528 C CA . ASP B 1 401 ? 1.243 22.172 -11.734 1 73.12 401 ASP B CA 1
ATOM 6529 C C . ASP B 1 401 ? 2.281 21.578 -12.688 1 73.12 401 ASP B C 1
ATOM 6531 O O . ASP B 1 401 ? 2.402 20.359 -12.805 1 73.12 401 ASP B O 1
ATOM 6535 N N . GLU B 1 402 ? 2.938 22.438 -13.359 1 65 402 GLU B N 1
ATOM 6536 C CA . GLU B 1 402 ? 3.871 22.031 -14.406 1 65 402 GLU B CA 1
ATOM 6537 C C . GLU B 1 402 ? 4.914 21.062 -13.875 1 65 402 GLU B C 1
ATOM 6539 O O . GLU B 1 402 ? 5.301 20.125 -14.562 1 65 402 GLU B O 1
ATOM 6544 N N . THR B 1 403 ? 5.273 21.375 -12.68 1 64.44 403 THR B N 1
ATOM 6545 C CA . THR B 1 403 ? 6.285 20.516 -12.086 1 64.44 403 THR B CA 1
ATOM 6546 C C . THR B 1 403 ? 5.73 19.109 -11.875 1 64.44 403 THR B C 1
ATOM 6548 O O . THR B 1 403 ? 6.371 18.125 -12.25 1 64.44 403 THR B O 1
ATOM 6551 N N . LEU B 1 404 ? 4.586 19.125 -11.43 1 67.62 404 LEU B N 1
ATOM 6552 C CA . LEU B 1 404 ? 3.965 17.828 -11.172 1 67.62 404 LEU B CA 1
ATOM 6553 C C . LEU B 1 404 ? 3.648 17.109 -12.469 1 67.62 404 LEU B C 1
ATOM 6555 O O . LEU B 1 404 ? 3.818 15.883 -12.57 1 67.62 404 LEU B O 1
ATOM 6559 N N . ARG B 1 405 ? 3.307 17.812 -13.453 1 71.69 405 ARG B N 1
ATOM 6560 C CA . ARG B 1 405 ? 2.994 17.234 -14.75 1 71.69 405 ARG B CA 1
ATOM 6561 C C . ARG B 1 405 ? 4.246 16.656 -15.406 1 71.69 405 ARG B C 1
ATOM 6563 O O . ARG B 1 405 ? 4.199 15.586 -16.016 1 71.69 405 ARG B O 1
ATOM 6570 N N . SER B 1 406 ? 5.219 17.438 -15.227 1 69.25 406 SER B N 1
ATOM 6571 C CA . SER B 1 406 ? 6.48 16.969 -15.797 1 69.25 406 SER B CA 1
ATOM 6572 C C . SER B 1 406 ? 6.977 15.703 -15.109 1 69.25 406 SER B C 1
ATOM 6574 O O . SER B 1 406 ? 7.438 14.773 -15.773 1 69.25 406 SER B O 1
ATOM 6576 N N . LEU B 1 407 ? 6.75 15.711 -13.922 1 70.81 407 LEU B N 1
ATOM 6577 C CA . LEU B 1 407 ? 7.164 14.539 -13.156 1 70.81 407 LEU B CA 1
ATOM 6578 C C . LEU B 1 407 ? 6.305 13.328 -13.5 1 70.81 407 LEU B C 1
ATOM 6580 O O . LEU B 1 407 ? 6.82 12.219 -13.641 1 70.81 407 LEU B O 1
ATOM 6584 N N . ASP B 1 408 ? 5.098 13.609 -13.688 1 74.19 408 ASP B N 1
ATOM 6585 C CA . ASP B 1 408 ? 4.188 12.531 -14.055 1 74.19 408 ASP B CA 1
ATOM 6586 C C . ASP B 1 408 ? 4.512 11.992 -15.453 1 74.19 408 ASP B C 1
ATOM 6588 O O . ASP B 1 408 ? 4.535 10.773 -15.656 1 74.19 408 ASP B O 1
ATOM 6592 N N . ALA B 1 409 ? 4.762 12.898 -16.328 1 74.56 409 ALA B N 1
ATOM 6593 C CA . ALA B 1 409 ? 5.137 12.5 -17.672 1 74.56 409 ALA B CA 1
ATOM 6594 C C . ALA B 1 409 ? 6.422 11.68 -17.672 1 74.56 409 ALA B C 1
ATOM 6596 O O . ALA B 1 409 ? 6.523 10.664 -18.375 1 74.56 409 ALA B O 1
ATOM 6597 N N . ALA B 1 410 ? 7.312 12.109 -16.906 1 72.06 410 ALA B N 1
ATOM 6598 C CA . ALA B 1 410 ? 8.578 11.391 -16.781 1 72.06 410 ALA B CA 1
ATOM 6599 C C . ALA B 1 410 ? 8.375 10.008 -16.156 1 72.06 410 ALA B C 1
ATOM 6601 O O . ALA B 1 410 ? 8.984 9.031 -16.594 1 72.06 410 ALA B O 1
ATOM 6602 N N . ALA B 1 411 ? 7.473 10.039 -15.305 1 70.88 411 ALA B N 1
ATOM 6603 C CA . ALA B 1 411 ? 7.188 8.781 -14.633 1 70.88 411 ALA B CA 1
ATOM 6604 C C . ALA B 1 411 ? 6.516 7.789 -15.578 1 70.88 411 ALA B C 1
ATOM 6606 O O . ALA B 1 411 ? 6.754 6.582 -15.492 1 70.88 411 ALA B O 1
ATOM 6607 N N . ARG B 1 412 ? 5.703 8.352 -16.359 1 74.31 412 ARG B N 1
ATOM 6608 C CA . ARG B 1 412 ? 5.016 7.516 -17.344 1 74.31 412 ARG B CA 1
ATOM 6609 C C . ARG B 1 412 ? 5.977 7.035 -18.422 1 74.31 412 ARG B C 1
ATOM 6611 O O . ARG B 1 412 ? 5.77 5.977 -19.016 1 74.31 412 ARG B O 1
ATOM 6618 N N . ALA B 1 413 ? 7.012 7.902 -18.625 1 68.44 413 ALA B N 1
ATOM 6619 C CA . ALA B 1 413 ? 7.973 7.598 -19.688 1 68.44 413 ALA B CA 1
ATOM 6620 C C . ALA B 1 413 ? 9.086 6.691 -19.156 1 68.44 413 ALA B C 1
ATOM 6622 O O . ALA B 1 413 ? 9.75 6 -19.938 1 68.44 413 ALA B O 1
ATOM 6623 N N . SER B 1 414 ? 9.281 6.637 -17.766 1 61.84 414 SER B N 1
ATOM 6624 C CA . SER B 1 414 ? 10.398 5.906 -17.172 1 61.84 414 SER B CA 1
ATOM 6625 C C . SER B 1 414 ? 9.977 4.508 -16.734 1 61.84 414 SER B C 1
ATOM 6627 O O . SER B 1 414 ? 8.867 4.32 -16.234 1 61.84 414 SER B O 1
#

pLDDT: mean 93.59, std 7.49, range [44.12, 98.88]

Secondary structure (DSSP, 8-state):
--PPPGGGSPPEESPPPPHHHHHHHHHHHHHHHHTTHHHHEEEEEEEEEEE-TT-HHHHHHHHHHHSS-EEEEEEE-SSEEEEEEES-SSSPEEEEEEES-TT---HHHHHHHTSTTGGGSTT-EEEEEEEEES-HHHHHHHHHHTT--B--HHHHHHTT--TT-EEBPPPTTT--EEEEEE--TTS------SEEE--HHHHHHHHHHHHHHHHTTGGGTEEEEEEEEEEE-GGGHHHHHHHHHHHSSEEEEEEEEEGGGTEEEEEEEESS-S-TTTS-EEEEEEESS-GGGHHHH-S--HHHHHHHHH-SEEEEEEEEE-SSEETTEEHHHHHHHHHHHTT--B-S--EEETTTTEEEEEBPPPTTT-PEEEEEEE-TT---S--HHHHHHHHHHHHH-HHHHHHHHHHHH-/--PPPGGGSPPEESPPPPHHHHHHHHHHHHHHHHTTHHHHEEEEEEEEEEE-TT-HHHHHHHHHHHSS-EEEEEEE-SSEEEEEEES-SSSPEEEEEEES-TT---HHHHHHHTSTTGGGSTT-EEEEEEEEES-HHHHHHHHHHTT--B--HHHHHHTT--TT-EEBPPPTTT--EEEEEE--TTS------SEEE--HHHHHHHHHHHHHHHHTTGGGTEEEEEEEEEEE-GGGHHHHHHHHHHHSSEEEEEEEEEGGGTEEEEEEEESS-S-TTTS-EEEEEEESS-GGGHHHH----HHHHHHHHH-SEEEEEEEEE-SSEETTEEHHHHHHHHHHHTT--B-S--EEETTTTEEEEEBPPPTTT-PEEEEEEE-TT---S--HHHHHHHHHHHHH-HHHHHHHHHHHH-